Protein AF-0000000087419727 (afdb_homodimer)

pLDDT: mean 86.51, std 25.78, range [13.61, 98.88]

InterPro domains:
  IPR023296 Glycosyl hydrolase, five-bladed beta-propeller domain superfamily [G3DSA:2.115.10.20] (182-384)
  IPR023296 Glycosyl hydrolase, five-bladed beta-propeller domain superfamily [SSF75005] (184-254)
  IPR023296 Glycosyl hydrolase, five-bladed beta-propeller domain superfamily [SSF75005] (308-390)

Foldseek 3Di:
DDDDDDDDDDDDDDDDDDDDDDDDDDDDDDDDDDDDDDDDDDDDDDPDDDPPPPPPPPPPPPPPPPPPDDQAFDFPFWDFPQDCRFFPDWDFWDKDFDAFAWPFFQFFAPFFLWAKFAQEEWDQDPVVQWTWGAIDRHQQGIWIGNPVRHIDGDDAAPDHARAKDAAPPDPDLQARMKGAPAQQGIWGGNHVRYIDGDPAGHDHADPDKHWDADNVQQKIWIWGWDADDFGIFIWIWMDNNSHDIDTPGGQGKDDPVCQVVLVVVLVVQVVDPQADHWPFADVVPWGKIFPYKAWYDGRQKIKIWTWIWTFGHDAPLDGDGWTATFIFIWIDNPSRHIDGGPVRDGRDAADTPPPNHQQRGYKAWYNAFDDDPQKTKTKIKGFNTDDQWHWDDHPPPTDTDGDPPSSTRGMGIIITMAGRLSRMWIFHEQDKIKTKGPKYFAAFQWKWWQKAQQVHWKWKFKAAPVRDTQWTWDIDRHGDGTDITHTPGHGCVVRHRGIIMMMMMIYRMITRIMHGHD/DDDPPPDPPCPDDDDDDPPDDDDDDDPDDDDDDDDDDDDDPPDPDDPPDDPPPPPPPPPPPPPPPPPPDDQAFDFPFWDFPQDCRFFPDWDFWDKDFDAFAWPFFQFFAPFFLWAKFAQAEWDQDPVVQWTWGAIDRHQQGIWIGNPVRHIDGDDAAPDHARAKDAAPPDPDLQARMKGAPAQQGIWGGNHVRYIDGDPAGHDHADPDKFWDADNVQQKIWIWGWDADDQGIFIWIWMDNNSHDIDTPGGQGKDDPVCQVVLVVVLVVQVVDPQADHWPFADPVPWGKIFPYKAWYDGRQKIKIWTWIWTFGHDAPLDGDGWTATFTFIWIDNPSRHIDGGPVRDGRDAADTPPPNHQQRGYKAWYNAFDDDPQKTKTKIKGFNTDDQWHWDDHPPPTDTDGDPPSSTRGMGIIITMAGRLSRMWIFHEQDKIKTKGPKYFAAFQWKWWQKAQQVHWKWKFKAAPVRDTQWTWDIDRHHDGTDITHTPGDGCVVRHRGIIMMMMMIYRMITRIMHGHD

Solvent-accessible surface area (backbone atoms only — not comparable to full-atom values): 55794 Å² total; per-residue (Å²): 145,91,72,95,73,85,93,76,95,75,92,80,90,75,90,84,79,95,81,85,69,96,77,83,69,96,72,83,91,86,82,87,91,82,83,92,84,81,91,90,85,70,102,79,84,71,97,74,71,88,73,76,76,75,74,73,71,69,73,67,68,72,63,76,64,72,74,74,92,71,58,74,67,56,65,71,41,45,45,57,61,83,58,66,73,68,53,65,42,78,41,64,59,44,81,44,61,49,57,48,47,48,60,22,47,46,44,72,44,90,45,46,74,29,50,24,34,39,30,25,31,64,38,77,37,76,90,79,65,29,33,37,35,34,28,37,72,50,91,65,25,29,31,33,20,79,73,80,58,44,34,45,74,45,68,78,44,79,60,90,47,52,28,46,41,76,39,90,77,50,88,50,61,59,44,26,21,42,25,60,50,51,72,72,10,35,32,30,8,54,75,76,35,60,66,45,74,48,97,48,84,44,62,84,36,59,97,42,60,23,38,27,67,29,75,92,74,45,35,38,41,38,30,26,24,42,83,47,95,65,40,41,9,34,22,40,33,37,22,71,74,82,74,60,73,50,75,68,44,74,46,48,67,58,54,70,67,47,42,59,50,40,55,52,52,53,52,52,47,75,70,33,86,53,39,65,71,68,91,34,79,35,81,92,56,52,44,38,22,28,62,45,47,12,42,31,68,53,61,89,30,33,41,32,27,41,11,34,30,38,33,32,7,67,39,67,54,42,101,50,61,21,44,35,28,38,24,28,45,30,37,21,85,75,81,50,59,71,44,78,32,62,87,68,41,69,37,52,64,57,22,39,57,81,24,22,44,30,32,28,21,35,46,41,48,29,7,35,63,40,77,55,88,68,26,31,39,34,38,26,17,11,20,45,59,66,72,39,54,46,49,46,64,53,67,88,79,39,49,78,41,69,34,88,90,49,55,47,68,35,21,14,32,27,36,30,39,29,54,52,64,41,54,28,27,44,33,16,48,90,56,66,14,36,38,29,33,49,63,24,59,35,76,34,56,36,50,34,34,20,32,41,7,62,81,34,28,39,37,42,34,33,22,39,90,87,67,46,79,62,22,33,39,48,71,41,58,44,68,33,80,72,38,71,67,47,58,75,38,59,54,48,71,86,39,55,70,33,58,30,24,44,35,44,38,25,26,36,18,33,42,25,36,38,30,25,34,118,144,80,86,88,75,80,87,80,84,78,86,84,83,83,84,81,82,83,74,79,72,96,72,88,73,88,69,70,69,94,67,84,87,81,82,89,81,82,80,75,79,66,67,92,66,71,90,66,66,85,71,75,76,75,71,74,70,70,72,66,69,71,63,77,65,71,72,73,92,70,57,76,66,56,64,71,40,44,45,58,59,83,57,65,74,66,54,67,42,78,42,65,59,42,81,43,62,48,58,49,47,49,60,22,46,47,43,70,45,92,45,46,74,31,50,23,34,40,30,26,30,64,38,77,36,75,89,78,62,30,33,36,35,35,28,38,73,50,91,64,25,28,31,33,20,78,73,80,59,43,35,45,73,46,68,78,42,80,59,89,46,52,29,46,42,76,38,89,78,51,86,51,61,60,45,26,20,41,25,60,50,52,72,72,11,34,32,30,8,53,76,75,36,59,67,45,74,49,98,49,82,44,61,85,38,59,97,42,61,23,39,28,68,30,74,91,75,45,34,38,40,37,30,24,24,41,82,47,94,65,40,41,10,34,23,38,32,38,23,72,75,82,76,60,70,50,76,69,44,72,45,49,65,58,53,70,68,48,42,57,48,41,56,51,51,53,52,52,47,75,71,32,87,54,40,64,72,68,92,34,79,35,81,92,56,53,45,38,23,27,61,45,46,10,44,30,68,52,61,89,30,34,41,31,27,40,10,34,31,37,33,30,7,66,39,67,54,42,101,50,62,20,41,36,28,37,24,27,42,30,38,20,85,74,81,50,61,70,44,78,30,62,88,67,40,70,37,52,65,56,23,41,56,81,24,21,46,30,33,28,20,36,46,42,47,28,7,38,63,41,78,55,87,69,24,31,40,33,39,24,17,10,20,44,60,68,71,39,55,44,49,45,63,55,68,89,76,39,49,78,41,70,32,89,91,49,57,44,67,35,20,14,31,26,37,30,38,28,52,53,65,41,53,27,25,44,32,17,48,90,57,66,14,36,40,29,32,48,62,24,60,36,77,35,57,37,51,34,34,21,32,42,7,64,82,34,28,38,38,42,35,33,21,38,89,88,66,45,79,64,23,32,40,47,75,42,56,44,66,35,78,72,38,72,66,47,59,76,37,60,54,49,70,86,39,57,70,33,59,29,24,45,35,44,38,26,26,37,18,32,43,27,34,37,32,26,32,120

Radius of gyration: 37.7 Å; Cα contacts (8 Å, |Δi|>4): 2593; chains: 2; bounding box: 114×120×115 Å

Structure (mmCIF, N/CA/C/O backbone):
data_AF-0000000087419727-model_v1
#
loop_
_entity.id
_entity.type
_entity.pdbx_description
1 polymer 'Glycosyl hydrolase family 32 N-terminal domain-containing protein'
#
loop_
_atom_site.group_PDB
_atom_site.id
_atom_site.type_symbol
_atom_site.label_atom_id
_atom_site.label_alt_id
_atom_site.label_comp_id
_atom_site.label_asym_id
_atom_site.label_entity_id
_atom_site.label_seq_id
_atom_site.pdbx_PDB_ins_code
_atom_site.Cartn_x
_atom_site.Cartn_y
_atom_site.Cartn_z
_atom_site.occupancy
_atom_site.B_iso_or_equiv
_atom_site.auth_seq_id
_atom_site.auth_comp_id
_atom_site.auth_asym_id
_atom_site.auth_atom_id
_atom_site.pdbx_PDB_model_num
ATOM 1 N N . MET A 1 1 ? 43.594 -5.246 -28.016 1 16.03 1 MET A N 1
ATOM 2 C CA . MET A 1 1 ? 44.438 -4.945 -26.859 1 16.03 1 MET A CA 1
ATOM 3 C C . MET A 1 1 ? 44.781 -6.215 -26.094 1 16.03 1 MET A C 1
ATOM 5 O O . MET A 1 1 ? 43.875 -6.855 -25.516 1 16.03 1 MET A O 1
ATOM 9 N N . MET A 1 2 ? 45.875 -7.012 -26.312 1 17.72 2 MET A N 1
ATOM 10 C CA . MET A 1 2 ? 46.625 -8.258 -26.25 1 17.72 2 MET A CA 1
ATOM 11 C C . MET A 1 2 ? 47.031 -8.586 -24.828 1 17.72 2 MET A C 1
ATOM 13 O O . MET A 1 2 ? 46.875 -9.727 -24.375 1 17.72 2 MET A O 1
ATOM 17 N N . GLU A 1 3 ? 48.062 -7.883 -24.062 1 15.22 3 GLU A N 1
ATOM 18 C CA . GLU A 1 3 ? 49.438 -8.195 -23.688 1 15.22 3 GLU A CA 1
ATOM 19 C C . GLU A 1 3 ? 49.562 -8.539 -22.219 1 15.22 3 GLU A C 1
ATOM 21 O O . GLU A 1 3 ? 50.594 -9.008 -21.766 1 15.22 3 GLU A O 1
ATOM 26 N N . ARG A 1 4 ? 48.906 -7.961 -21.312 1 15.39 4 ARG A N 1
ATOM 27 C CA . ARG A 1 4 ? 49.625 -7.883 -20.047 1 15.39 4 ARG A CA 1
ATOM 28 C C . ARG A 1 4 ? 49.812 -9.266 -19.422 1 15.39 4 ARG A C 1
ATOM 30 O O . ARG A 1 4 ? 48.812 -9.898 -19.016 1 15.39 4 ARG A O 1
ATOM 37 N N . ILE A 1 5 ? 50.938 -10.141 -19.391 1 15.52 5 ILE A N 1
ATOM 38 C CA . ILE A 1 5 ? 51.656 -11.406 -19.219 1 15.52 5 ILE A CA 1
ATOM 39 C C . ILE A 1 5 ? 51.969 -11.617 -17.75 1 15.52 5 ILE A C 1
ATOM 41 O O . ILE A 1 5 ? 52.375 -12.719 -17.344 1 15.52 5 ILE A O 1
ATOM 45 N N . GLU A 1 6 ? 52 -10.539 -16.875 1 15.46 6 GLU A N 1
ATOM 46 C CA . GLU A 1 6 ? 53.188 -10.68 -16.031 1 15.46 6 GLU A CA 1
ATOM 47 C C . GLU A 1 6 ? 53.125 -11.969 -15.211 1 15.46 6 GLU A C 1
ATOM 49 O O . GLU A 1 6 ? 52.062 -12.539 -15.023 1 15.46 6 GLU A O 1
ATOM 54 N N . THR A 1 7 ? 53.969 -12.039 -13.945 1 16.27 7 THR A N 1
ATOM 55 C CA . THR A 1 7 ? 55.156 -12.641 -13.328 1 16.27 7 THR A CA 1
ATOM 56 C C . THR A 1 7 ? 54.75 -13.711 -12.328 1 16.27 7 THR A C 1
ATOM 58 O O . THR A 1 7 ? 53.719 -13.602 -11.664 1 16.27 7 THR A O 1
ATOM 61 N N . LEU A 1 8 ? 55.719 -14.773 -11.805 1 15.46 8 LEU A N 1
ATOM 62 C CA . LEU A 1 8 ? 56.219 -16.109 -11.516 1 15.46 8 LEU A CA 1
ATOM 63 C C . LEU A 1 8 ? 56.281 -16.359 -10.008 1 15.46 8 LEU A C 1
ATOM 65 O O . LEU A 1 8 ? 56.438 -17.5 -9.57 1 15.46 8 LEU A O 1
ATOM 69 N N . ARG A 1 9 ? 56.562 -15.336 -9.102 1 15.17 9 ARG A N 1
ATOM 70 C CA . ARG A 1 9 ? 57.5 -15.758 -8.086 1 15.17 9 ARG A CA 1
ATOM 71 C C . ARG A 1 9 ? 57 -16.969 -7.32 1 15.17 9 ARG A C 1
ATOM 73 O O . ARG A 1 9 ? 55.844 -16.984 -6.859 1 15.17 9 ARG A O 1
ATOM 80 N N . ILE A 1 10 ? 57.844 -18.125 -6.902 1 15.41 10 ILE A N 1
ATOM 81 C CA . ILE A 1 10 ? 58.219 -19.516 -6.609 1 15.41 10 ILE A CA 1
ATOM 82 C C . ILE A 1 10 ? 58.094 -19.766 -5.105 1 15.41 10 ILE A C 1
ATOM 84 O O . ILE A 1 10 ? 57.656 -20.844 -4.68 1 15.41 10 ILE A O 1
ATOM 88 N N . GLN A 1 11 ? 58.531 -18.828 -4.176 1 15.27 11 GLN A N 1
ATOM 89 C CA . GLN A 1 11 ? 59.5 -19.344 -3.201 1 15.27 11 GLN A CA 1
ATOM 90 C C . GLN A 1 11 ? 58.844 -20.406 -2.318 1 15.27 11 GLN A C 1
ATOM 92 O O . GLN A 1 11 ? 57.688 -20.266 -1.893 1 15.27 11 GLN A O 1
ATOM 97 N N . THR A 1 12 ? 59.562 -21.75 -1.992 1 15.74 12 THR A N 1
ATOM 98 C CA . THR A 1 12 ? 59.719 -23.125 -1.536 1 15.74 12 THR A CA 1
ATOM 99 C C . THR A 1 12 ? 59.75 -23.188 -0.012 1 15.74 12 THR A C 1
ATOM 101 O O . THR A 1 12 ? 59.344 -24.203 0.578 1 15.74 12 THR A O 1
ATOM 104 N N . ASP A 1 13 ? 60.5 -22.234 0.709 1 15.18 13 ASP A N 1
ATOM 105 C CA . ASP A 1 13 ? 61.438 -22.734 1.699 1 15.18 13 ASP A CA 1
ATOM 106 C C . ASP A 1 13 ? 60.75 -23.578 2.752 1 15.18 13 ASP A C 1
ATOM 108 O O . ASP A 1 13 ? 59.531 -23.438 2.984 1 15.18 13 ASP A O 1
ATOM 112 N N . ILE A 1 14 ? 61.594 -24.422 3.725 1 14.8 14 ILE A N 1
ATOM 113 C CA . ILE A 1 14 ? 62.156 -25.594 4.387 1 14.8 14 ILE A CA 1
ATOM 114 C C . ILE A 1 14 ? 61.75 -25.609 5.855 1 14.8 14 ILE A C 1
ATOM 116 O O . ILE A 1 14 ? 61.688 -26.672 6.48 1 14.8 14 ILE A O 1
ATOM 120 N N . ALA A 1 15 ? 61.688 -24.406 6.512 1 14.98 15 ALA A N 1
ATOM 121 C CA . ALA A 1 15 ? 62.344 -24.484 7.809 1 14.98 15 ALA A CA 1
ATOM 122 C C . ALA A 1 15 ? 61.812 -25.641 8.633 1 14.98 15 ALA A C 1
ATOM 124 O O . ALA A 1 15 ? 60.594 -25.859 8.695 1 14.98 15 ALA A O 1
ATOM 125 N N . CYS A 1 16 ? 62.719 -26.5 9.336 1 14.53 16 CYS A N 1
ATOM 126 C CA . CYS A 1 16 ? 63.25 -27.688 9.992 1 14.53 16 CYS A CA 1
ATOM 127 C C . CYS A 1 16 ? 62.5 -27.969 11.305 1 14.53 16 CYS A C 1
ATOM 129 O O . CYS A 1 16 ? 61.344 -27.625 11.445 1 14.53 16 CYS A O 1
ATOM 131 N N . ASN A 1 17 ? 63.344 -28.062 12.477 1 13.81 17 ASN A N 1
ATOM 132 C CA . ASN A 1 17 ? 63.844 -29.125 13.328 1 13.81 17 ASN A CA 1
ATOM 133 C C . ASN A 1 17 ? 63.062 -29.203 14.641 1 13.81 17 ASN A C 1
ATOM 135 O O . ASN A 1 17 ? 62.969 -30.266 15.258 1 13.81 17 ASN A O 1
ATOM 139 N N . ARG A 1 18 ? 63.156 -27.984 15.406 1 14.52 18 ARG A N 1
ATOM 140 C CA . ARG A 1 18 ? 63.625 -28.062 16.781 1 14.52 18 ARG A CA 1
ATOM 141 C C . ARG A 1 18 ? 62.75 -29.016 17.609 1 14.52 18 ARG A C 1
ATOM 143 O O . ARG A 1 18 ? 61.531 -28.984 17.516 1 14.52 18 ARG A O 1
ATOM 150 N N . CYS A 1 19 ? 63.438 -29.906 18.531 1 14.72 19 CYS A N 1
ATOM 151 C CA . CYS A 1 19 ? 63.625 -31.141 19.281 1 14.72 19 CYS A CA 1
ATOM 152 C C . CYS A 1 19 ? 62.719 -31.203 20.484 1 14.72 19 CYS A C 1
ATOM 154 O O . CYS A 1 19 ? 61.969 -32.188 20.656 1 14.72 19 CYS A O 1
ATOM 156 N N . THR A 1 20 ? 63.375 -30.922 21.672 1 14.76 20 THR A N 1
ATOM 157 C CA . THR A 1 20 ? 63.719 -31.844 22.75 1 14.76 20 THR A CA 1
ATOM 158 C C . THR A 1 20 ? 62.562 -31.922 23.781 1 14.76 20 THR A C 1
ATOM 160 O O . THR A 1 20 ? 62 -33 24 1 14.76 20 THR A O 1
ATOM 163 N N . GLN A 1 21 ? 62.875 -31.422 25.078 1 14.26 21 GLN A N 1
ATOM 164 C CA . GLN A 1 21 ? 63.156 -32.219 26.297 1 14.26 21 GLN A CA 1
ATOM 165 C C . GLN A 1 21 ? 61.938 -32.219 27.203 1 14.26 21 GLN A C 1
ATOM 167 O O . GLN A 1 21 ? 61.719 -33.156 27.969 1 14.26 21 GLN A O 1
ATOM 172 N N . LEU A 1 22 ? 61.375 -30.953 27.453 1 15.5 22 LEU A N 1
ATOM 173 C CA . LEU A 1 22 ? 61.344 -30.766 28.891 1 15.5 22 LEU A CA 1
ATOM 174 C C . LEU A 1 22 ? 60.406 -31.781 29.547 1 15.5 22 LEU A C 1
ATOM 176 O O . LEU A 1 22 ? 59.281 -31.969 29.125 1 15.5 22 LEU A O 1
ATOM 180 N N . LEU A 1 23 ? 61 -32.469 30.625 1 15.66 23 LEU A N 1
ATOM 181 C CA . LEU A 1 23 ? 61.062 -33.656 31.469 1 15.66 23 LEU A CA 1
ATOM 182 C C . LEU A 1 23 ? 59.781 -33.781 32.312 1 15.66 23 LEU A C 1
ATOM 184 O O . LEU A 1 23 ? 59.156 -34.844 32.281 1 15.66 23 LEU A O 1
ATOM 188 N N . PRO A 1 24 ? 60.031 -33.469 33.656 1 14.57 24 PRO A N 1
ATOM 189 C CA . PRO A 1 24 ? 59.969 -34.469 34.719 1 14.57 24 PRO A CA 1
ATOM 190 C C . PRO A 1 24 ? 58.562 -34.688 35.25 1 14.57 24 PRO A C 1
ATOM 192 O O . PRO A 1 24 ? 58.094 -35.844 35.312 1 14.57 24 PRO A O 1
ATOM 195 N N . GLU A 1 25 ? 58.219 -33.938 36.375 1 14.5 25 GLU A N 1
ATOM 196 C CA . GLU A 1 25 ? 58.188 -34.531 37.688 1 14.5 25 GLU A CA 1
ATOM 197 C C . GLU A 1 25 ? 56.781 -35.031 38.031 1 14.5 25 GLU A C 1
ATOM 199 O O . GLU A 1 25 ? 56.625 -36.094 38.625 1 14.5 25 GLU A O 1
ATOM 204 N N . MET A 1 26 ? 55.844 -33.969 38.281 1 15.64 26 MET A N 1
ATOM 205 C CA . MET A 1 26 ? 55.344 -34.156 39.656 1 15.64 26 MET A CA 1
ATOM 206 C C . MET A 1 26 ? 54.469 -35.406 39.75 1 15.64 26 MET A C 1
ATOM 208 O O . MET A 1 26 ? 53.469 -35.5 39.031 1 15.64 26 MET A O 1
ATOM 212 N N . GLN A 1 27 ? 54.969 -36.406 40.5 1 13.61 27 GLN A N 1
ATOM 213 C CA . GLN A 1 27 ? 54.812 -37.781 41 1 13.61 27 GLN A CA 1
ATOM 214 C C . GLN A 1 27 ? 53.5 -37.938 41.719 1 13.61 27 GLN A C 1
ATOM 216 O O . GLN A 1 27 ? 52.969 -39.062 41.844 1 13.61 27 GLN A O 1
ATOM 221 N N . LYS A 1 28 ? 53.219 -36.969 42.812 1 15.23 28 LYS A N 1
ATOM 222 C CA . LYS A 1 28 ? 53.094 -37.594 44.125 1 15.23 28 LYS A CA 1
ATOM 223 C C . LYS A 1 28 ? 52 -38.656 44.125 1 15.23 28 LYS A C 1
ATOM 225 O O . LYS A 1 28 ? 51.062 -38.594 43.375 1 15.23 28 LYS A O 1
ATOM 230 N N . MET A 1 29 ? 51.594 -39.219 45.312 1 15.04 29 MET A N 1
ATOM 231 C CA . MET A 1 29 ? 51.562 -40.469 46.062 1 15.04 29 MET A CA 1
ATOM 232 C C . MET A 1 29 ? 50.281 -41.219 45.812 1 15.04 29 MET A C 1
ATOM 234 O O . MET A 1 29 ? 49.281 -40.625 45.406 1 15.04 29 MET A O 1
ATOM 238 N N . LEU A 1 30 ? 50 -42.25 46.781 1 15.34 30 LEU A N 1
ATOM 239 C CA . LEU A 1 30 ? 49.875 -43.688 46.938 1 15.34 30 LEU A CA 1
ATOM 240 C C . LEU A 1 30 ? 48.438 -44.125 47 1 15.34 30 LEU A C 1
ATOM 242 O O . LEU A 1 30 ? 48 -45 46.219 1 15.34 30 LEU A O 1
ATOM 246 N N . GLN A 1 31 ? 47.844 -44.688 48.25 1 14.36 31 GLN A N 1
ATOM 247 C CA . GLN A 1 31 ? 47.688 -46.062 48.688 1 14.36 31 GLN A CA 1
ATOM 248 C C . GLN A 1 31 ? 46.219 -46.469 48.688 1 14.36 31 GLN A C 1
ATOM 250 O O . GLN A 1 31 ? 45.844 -47.469 48.125 1 14.36 31 GLN A O 1
ATOM 255 N N . VAL A 1 32 ? 45.312 -46.562 49.938 1 15.17 32 VAL A N 1
ATOM 256 C CA . VAL A 1 32 ? 45.188 -47.812 50.656 1 15.17 32 VAL A CA 1
ATOM 257 C C . VAL A 1 32 ? 43.906 -48.531 50.25 1 15.17 32 VAL A C 1
ATOM 259 O O . VAL A 1 32 ? 43.031 -47.938 49.594 1 15.17 32 VAL A O 1
ATOM 262 N N . PRO A 1 33 ? 42.906 -48.906 51.344 1 16.22 33 PRO A N 1
ATOM 263 C CA . PRO A 1 33 ? 42.656 -50.25 51.875 1 16.22 33 PRO A CA 1
ATOM 264 C C . PRO A 1 33 ? 41.438 -50.938 51.219 1 16.22 33 PRO A C 1
ATOM 266 O O . PRO A 1 33 ? 40.656 -50.25 50.531 1 16.22 33 PRO A O 1
ATOM 269 N N . SER A 1 34 ? 40.969 -52.125 51.938 1 15.16 34 SER A N 1
ATOM 270 C CA . SER A 1 34 ? 40.594 -53.531 51.844 1 15.16 34 SER A CA 1
ATOM 271 C C . SER A 1 34 ? 39.094 -53.688 51.594 1 15.16 34 SER A C 1
ATOM 273 O O . SER A 1 34 ? 38.656 -54.625 50.938 1 15.16 34 SER A O 1
ATOM 275 N N . VAL A 1 35 ? 38.188 -53.031 52.344 1 16.77 35 VAL A N 1
ATOM 276 C CA . VAL A 1 35 ? 37.406 -54 53.125 1 16.77 35 VAL A CA 1
ATOM 277 C C . VAL A 1 35 ? 36.406 -54.719 52.219 1 16.77 35 VAL A C 1
ATOM 279 O O . VAL A 1 35 ? 36.031 -54.188 51.156 1 16.77 35 VAL A O 1
ATOM 282 N N . ASN A 1 36 ? 35.438 -55.5 52.875 1 15.89 36 ASN A N 1
ATOM 283 C CA . ASN A 1 36 ? 35 -56.906 53 1 15.89 36 ASN A CA 1
ATOM 284 C C . ASN A 1 36 ? 33.969 -57.281 51.969 1 15.89 36 ASN A C 1
ATOM 286 O O . ASN A 1 36 ? 33.281 -56.406 51.406 1 15.89 36 ASN A O 1
ATOM 290 N N . ASN A 1 37 ? 33.469 -58.625 52.062 1 15.47 37 ASN A N 1
ATOM 291 C CA . ASN A 1 37 ? 33.25 -59.938 51.469 1 15.47 37 ASN A CA 1
ATOM 292 C C . ASN A 1 37 ? 31.906 -60 50.781 1 15.47 37 ASN A C 1
ATOM 294 O O . ASN A 1 37 ? 31.797 -60.438 49.625 1 15.47 37 ASN A O 1
ATOM 298 N N . ILE A 1 38 ? 30.781 -60.438 51.594 1 15.57 38 ILE A N 1
ATOM 299 C CA . ILE A 1 38 ? 30.219 -61.781 51.469 1 15.57 38 ILE A CA 1
ATOM 300 C C . ILE A 1 38 ? 29.203 -61.781 50.312 1 15.57 38 ILE A C 1
ATOM 302 O O . ILE A 1 38 ? 29.297 -62.625 49.406 1 15.57 38 ILE A O 1
ATOM 306 N N . SER A 1 39 ? 27.875 -62 50.75 1 16.17 39 SER A N 1
ATOM 307 C CA . SER A 1 39 ? 27.141 -63.219 50.438 1 16.17 39 SER A CA 1
ATOM 308 C C . SER A 1 39 ? 26.516 -63.156 49.031 1 16.17 39 SER A C 1
ATOM 310 O O . SER A 1 39 ? 26.25 -62.062 48.531 1 16.17 39 SER A O 1
ATOM 312 N N . LEU A 1 40 ? 26 -64.438 48.531 1 15.67 40 LEU A N 1
ATOM 313 C CA . LEU A 1 40 ? 25.781 -65.562 47.625 1 15.67 40 LEU A CA 1
ATOM 314 C C . LEU A 1 40 ? 24.609 -65.25 46.688 1 15.67 40 LEU A C 1
ATOM 316 O O . LEU A 1 40 ? 23.719 -64.5 47 1 15.67 40 LEU A O 1
ATOM 320 N N . ARG A 1 41 ? 24.125 -66.375 45.875 1 15.29 41 ARG A N 1
ATOM 321 C CA . ARG A 1 41 ? 24.047 -67 44.531 1 15.29 41 ARG A CA 1
ATOM 322 C C . ARG A 1 41 ? 22.672 -66.812 43.938 1 15.29 41 ARG A C 1
ATOM 324 O O . ARG A 1 41 ? 22.531 -66.562 42.719 1 15.29 41 ARG A O 1
ATOM 331 N N . LEU A 1 42 ? 21.516 -67.312 44.531 1 16.12 42 LEU A N 1
ATOM 332 C CA . LEU A 1 42 ? 20.875 -68.438 43.812 1 16.12 42 LEU A CA 1
ATOM 333 C C . LEU A 1 42 ? 19.953 -67.875 42.719 1 16.12 42 LEU A C 1
ATOM 335 O O . LEU A 1 42 ? 19.812 -68.5 41.656 1 16.12 42 LEU A O 1
ATOM 339 N N . ILE A 1 43 ? 18.922 -67.062 43.094 1 19.66 43 ILE A N 1
ATOM 340 C CA . ILE A 1 43 ? 17.609 -67.375 42.5 1 19.66 43 ILE A CA 1
ATOM 341 C C . ILE A 1 43 ? 17.625 -67.062 41 1 19.66 43 ILE A C 1
ATOM 343 O O . ILE A 1 43 ? 17.797 -65.938 40.594 1 19.66 43 ILE A O 1
ATOM 347 N N . LEU A 1 44 ? 17.969 -68.125 40 1 17.56 44 LEU A N 1
ATOM 348 C CA . LEU A 1 44 ? 18.375 -68.625 38.656 1 17.56 44 LEU A CA 1
ATOM 349 C C . LEU A 1 44 ? 17.359 -68.188 37.594 1 17.56 44 LEU A C 1
ATOM 351 O O . LEU A 1 44 ? 17.734 -67.625 36.562 1 17.56 44 LEU A O 1
ATOM 355 N N . ALA A 1 45 ? 16.375 -69.312 37.062 1 17.11 45 ALA A N 1
ATOM 356 C CA . ALA A 1 45 ? 16.266 -69.938 35.781 1 17.11 45 ALA A CA 1
ATOM 357 C C . ALA A 1 45 ? 15.32 -69.188 34.844 1 17.11 45 ALA A C 1
ATOM 359 O O . ALA A 1 45 ? 15.641 -69 33.688 1 17.11 45 ALA A O 1
ATOM 360 N N . SER A 1 46 ? 13.961 -69.25 35 1 18.69 46 SER A N 1
ATOM 361 C CA . SER A 1 46 ? 13.133 -69.875 33.969 1 18.69 46 SER A CA 1
ATOM 362 C C . SER A 1 46 ? 12.805 -68.938 32.844 1 18.69 46 SER A C 1
ATOM 364 O O . SER A 1 46 ? 12.578 -69.312 31.703 1 18.69 46 SER A O 1
ATOM 366 N N . LEU A 1 47 ? 12.242 -67.75 33.188 1 21.12 47 LEU A N 1
ATOM 367 C CA . LEU A 1 47 ? 11.125 -67.312 32.344 1 21.12 47 LEU A CA 1
ATOM 368 C C . LEU A 1 47 ? 11.625 -66.875 30.969 1 21.12 47 LEU A C 1
ATOM 370 O O . LEU A 1 47 ? 12.234 -65.812 30.859 1 21.12 47 LEU A O 1
ATOM 374 N N . PHE A 1 48 ? 12.164 -67.812 30.062 1 19.25 48 PHE A N 1
ATOM 375 C CA . PHE A 1 48 ? 12.836 -67.812 28.766 1 19.25 48 PHE A CA 1
ATOM 376 C C . PHE A 1 48 ? 11.953 -67.125 27.719 1 19.25 48 PHE A C 1
ATOM 378 O O . PHE A 1 48 ? 12.43 -66.312 26.922 1 19.25 48 PHE A O 1
ATOM 385 N N . ALA A 1 49 ? 10.789 -67.812 27.188 1 20.44 49 ALA A N 1
ATOM 386 C CA . ALA A 1 49 ? 10.641 -68.188 25.797 1 20.44 49 ALA A CA 1
ATOM 387 C C . ALA A 1 49 ? 10.07 -67.062 24.953 1 20.44 49 ALA A C 1
ATOM 389 O O . ALA A 1 49 ? 10.164 -67.062 23.719 1 20.44 49 ALA A O 1
ATOM 390 N N . LEU A 1 50 ? 9.039 -66.375 25.344 1 24.89 50 LEU A N 1
ATOM 391 C CA . LEU A 1 50 ? 8.016 -66.062 24.344 1 24.89 50 LEU A CA 1
ATOM 392 C C . LEU A 1 50 ? 8.531 -65.125 23.297 1 24.89 50 LEU A C 1
ATOM 394 O O . LEU A 1 50 ? 8.82 -63.969 23.594 1 24.89 50 LEU A O 1
ATOM 398 N N . VAL A 1 51 ? 9.312 -65.625 22.25 1 22.95 51 VAL A N 1
ATOM 399 C CA . VAL A 1 51 ? 9.961 -65.062 21.078 1 22.95 51 VAL A CA 1
ATOM 400 C C . VAL A 1 51 ? 8.93 -64.312 20.219 1 22.95 51 VAL A C 1
ATOM 402 O O . VAL A 1 51 ? 8.023 -64.938 19.672 1 22.95 51 VAL A O 1
ATOM 405 N N . GLY A 1 52 ? 8.383 -63.156 20.641 1 21.52 52 GLY A N 1
ATOM 406 C CA . GLY A 1 52 ? 7.406 -62.375 19.891 1 21.52 52 GLY A CA 1
ATOM 407 C C . GLY A 1 52 ? 7.73 -62.25 18.422 1 21.52 52 GLY A C 1
ATOM 408 O O . GLY A 1 52 ? 8.859 -61.938 18.047 1 21.52 52 GLY A O 1
ATOM 409 N N . GLN A 1 53 ? 7.031 -63.156 17.531 1 25.11 53 GLN A N 1
ATOM 410 C CA . GLN A 1 53 ? 7.098 -63.125 16.078 1 25.11 53 GLN A CA 1
ATOM 411 C C . GLN A 1 53 ? 6.898 -61.719 15.523 1 25.11 53 GLN A C 1
ATOM 413 O O . GLN A 1 53 ? 5.898 -61.062 15.828 1 25.11 53 GLN A O 1
ATOM 418 N N . ILE A 1 54 ? 7.938 -61 15.336 1 26.47 54 ILE A N 1
ATOM 419 C CA . ILE A 1 54 ? 7.934 -59.75 14.602 1 26.47 54 ILE A CA 1
ATOM 420 C C . ILE A 1 54 ? 7.305 -59.938 13.227 1 26.47 54 ILE A C 1
ATOM 422 O O . ILE A 1 54 ? 7.844 -60.688 12.391 1 26.47 54 ILE A O 1
ATOM 426 N N . LEU A 1 55 ? 5.969 -60.094 13.25 1 28.64 55 LEU A N 1
ATOM 427 C CA . LEU A 1 55 ? 5.355 -60.094 11.93 1 28.64 55 LEU A CA 1
ATOM 428 C C . LEU A 1 55 ? 5.844 -58.875 11.125 1 28.64 55 LEU A C 1
ATOM 430 O O . LEU A 1 55 ? 5.68 -57.75 11.547 1 28.64 55 LEU A O 1
ATOM 434 N N . PHE A 1 56 ? 6.875 -59.156 10.336 1 29.83 56 PHE A N 1
ATOM 435 C CA . PHE A 1 56 ? 7.262 -58.25 9.266 1 29.83 56 PHE A CA 1
ATOM 436 C C . PHE A 1 56 ? 6.055 -57.875 8.406 1 29.83 56 PHE A C 1
ATOM 438 O O . PHE A 1 56 ? 5.508 -58.719 7.695 1 29.83 56 PHE A O 1
ATOM 445 N N . VAL A 1 57 ? 5.211 -57.031 8.977 1 32.12 57 VAL A N 1
ATOM 446 C CA . VAL A 1 57 ? 4.285 -56.438 8.008 1 32.12 57 VAL A CA 1
ATOM 447 C C . VAL A 1 57 ? 5.07 -55.844 6.84 1 32.12 57 VAL A C 1
ATOM 449 O O . VAL A 1 57 ? 5.836 -54.906 7.02 1 32.12 57 VAL A O 1
ATOM 452 N N . THR A 1 58 ? 5.426 -56.719 5.93 1 28.84 58 THR A N 1
ATOM 453 C CA . THR A 1 58 ? 5.855 -56.125 4.664 1 28.84 58 THR A CA 1
ATOM 454 C C . THR A 1 58 ? 4.859 -55.062 4.199 1 28.84 58 THR A C 1
ATOM 456 O O . THR A 1 58 ? 3.689 -55.375 3.959 1 28.84 58 THR A O 1
ATOM 459 N N . ILE A 1 59 ? 5.004 -53.875 4.801 1 33.31 59 ILE A N 1
ATOM 460 C CA . ILE A 1 59 ? 4.332 -52.844 4.047 1 33.31 59 ILE A CA 1
ATOM 461 C C . ILE A 1 59 ? 4.656 -52.969 2.561 1 33.31 59 ILE A C 1
ATOM 463 O O . ILE A 1 59 ? 5.801 -52.781 2.148 1 33.31 59 ILE A O 1
ATOM 467 N N . GLU A 1 60 ? 3.963 -53.938 2.023 1 30.42 60 GLU A N 1
ATOM 468 C CA . GLU A 1 60 ? 4.031 -53.875 0.567 1 30.42 60 GLU A CA 1
ATOM 469 C C . GLU A 1 60 ? 3.865 -52.438 0.072 1 30.42 60 GLU A C 1
ATOM 471 O O . GLU A 1 60 ? 2.865 -51.781 0.374 1 30.42 60 GLU A O 1
ATOM 476 N N . ALA A 1 61 ? 5 -51.812 -0.126 1 36 61 ALA A N 1
ATOM 477 C CA . ALA A 1 61 ? 4.918 -50.656 -0.995 1 36 61 ALA A CA 1
ATOM 478 C C . ALA A 1 61 ? 3.943 -50.875 -2.145 1 36 61 ALA A C 1
ATOM 480 O O . ALA A 1 61 ? 4.137 -51.781 -2.955 1 36 61 ALA A O 1
ATOM 481 N N . HIS A 1 62 ? 2.721 -50.656 -1.885 1 34.28 62 HIS A N 1
ATOM 482 C CA . HIS A 1 62 ? 1.909 -50.562 -3.096 1 34.28 62 HIS A CA 1
ATOM 483 C C . HIS A 1 62 ? 2.695 -49.969 -4.25 1 34.28 62 HIS A C 1
ATOM 485 O O . HIS A 1 62 ? 3.186 -48.844 -4.141 1 34.28 62 HIS A O 1
ATOM 491 N N . ALA A 1 63 ? 3.412 -50.781 -4.957 1 33.59 63 ALA A N 1
ATOM 492 C CA . ALA A 1 63 ? 3.857 -50.281 -6.262 1 33.59 63 ALA A CA 1
ATOM 493 C C . ALA A 1 63 ? 2.875 -49.25 -6.828 1 33.59 63 ALA A C 1
ATOM 495 O O . ALA A 1 63 ? 1.661 -49.469 -6.805 1 33.59 63 ALA A O 1
ATOM 496 N N . ALA A 1 64 ? 3.393 -48.156 -6.961 1 40.84 64 ALA A N 1
ATOM 497 C CA . ALA A 1 64 ? 2.68 -47.188 -7.797 1 40.84 64 ALA A CA 1
ATOM 498 C C . ALA A 1 64 ? 2.004 -47.875 -8.977 1 40.84 64 ALA A C 1
ATOM 500 O O . ALA A 1 64 ? 2.678 -48.469 -9.828 1 40.84 64 ALA A O 1
ATOM 501 N N . GLU A 1 65 ? 0.849 -48.594 -8.656 1 34.69 65 GLU A N 1
ATOM 502 C CA . GLU A 1 65 ? 0.134 -49.031 -9.859 1 34.69 65 GLU A CA 1
ATOM 503 C C . GLU A 1 65 ? 0.48 -48.156 -11.047 1 34.69 65 GLU A C 1
ATOM 505 O O . GLU A 1 65 ? 0.752 -46.969 -10.883 1 34.69 65 GLU A O 1
ATOM 510 N N . ASN A 1 66 ? 0.984 -48.688 -12.086 1 38.19 66 ASN A N 1
ATOM 511 C CA . ASN A 1 66 ? 1.151 -47.906 -13.312 1 38.19 66 ASN A CA 1
ATOM 512 C C . ASN A 1 66 ? 0.032 -46.875 -13.484 1 38.19 66 ASN A C 1
ATOM 514 O O . ASN A 1 66 ? -1.148 -47.219 -13.414 1 38.19 66 ASN A O 1
ATOM 518 N N . PRO A 1 67 ? 0.266 -45.625 -13.164 1 46.03 67 PRO A N 1
ATOM 519 C CA . PRO A 1 67 ? -0.867 -44.75 -13.43 1 46.03 67 PRO A CA 1
ATOM 520 C C . PRO A 1 67 ? -1.693 -45.188 -14.641 1 46.03 67 PRO A C 1
ATOM 522 O O . PRO A 1 67 ? -1.15 -45.75 -15.594 1 46.03 67 PRO A O 1
ATOM 525 N N . PRO A 1 68 ? -2.988 -45.656 -14.469 1 48.06 68 PRO A N 1
ATOM 526 C CA . PRO A 1 68 ? -3.807 -45.969 -15.633 1 48.06 68 PRO A CA 1
ATOM 527 C C . PRO A 1 68 ? -3.465 -45.125 -16.859 1 48.06 68 PRO A C 1
ATOM 529 O O . PRO A 1 68 ? -3.074 -43.969 -16.703 1 48.06 68 PRO A O 1
ATOM 532 N N . SER A 1 69 ? -3.135 -45.75 -17.969 1 62.66 69 SER A N 1
ATOM 533 C CA . SER A 1 69 ? -2.908 -45.188 -19.312 1 62.66 69 SER A CA 1
ATOM 534 C C . SER A 1 69 ? -4.102 -44.375 -19.781 1 62.66 69 SER A C 1
ATOM 536 O O . SER A 1 69 ? -5.238 -44.844 -19.75 1 62.66 69 SER A O 1
ATOM 538 N N . GLY A 1 70 ? -4.148 -42.938 -19.625 1 84.31 70 GLY A N 1
ATOM 539 C CA . GLY A 1 70 ? -5.113 -42.031 -20.203 1 84.31 70 GLY A CA 1
ATOM 540 C C . GLY A 1 70 ? -5.418 -40.844 -19.312 1 84.31 70 GLY A C 1
ATOM 541 O O . GLY A 1 70 ? -4.816 -40.688 -18.25 1 84.31 70 GLY A O 1
ATOM 542 N N . PHE A 1 71 ? -6.305 -40.094 -19.672 1 93.94 71 PHE A N 1
ATOM 543 C CA . PHE A 1 71 ? -6.754 -38.906 -18.969 1 93.94 71 PHE A CA 1
ATOM 544 C C . PHE A 1 71 ? -7.602 -39.281 -17.75 1 93.94 71 PHE A C 1
ATOM 546 O O . PHE A 1 71 ? -8.453 -40.156 -17.844 1 93.94 71 PHE A O 1
ATOM 553 N N . GLN A 1 72 ? -7.23 -38.812 -16.547 1 94.56 72 GLN A N 1
ATOM 554 C CA . GLN A 1 72 ? -7.973 -39.031 -15.305 1 94.56 72 GLN A CA 1
ATOM 555 C C . GLN A 1 72 ? -8.344 -37.688 -14.641 1 94.56 72 GLN A C 1
ATOM 557 O O . GLN A 1 72 ? -7.648 -36.688 -14.805 1 94.56 72 GLN A O 1
ATOM 562 N N . VAL A 1 73 ? -9.453 -37.75 -13.938 1 96.06 73 VAL A N 1
ATOM 563 C CA . VAL A 1 73 ? -9.867 -36.625 -13.086 1 96.06 73 VAL A CA 1
ATOM 564 C C . VAL A 1 73 ? -9.969 -37.094 -11.633 1 96.06 73 VAL A C 1
ATOM 566 O O . VAL A 1 73 ? -11.047 -37.5 -11.18 1 96.06 73 VAL A O 1
ATOM 569 N N . PRO A 1 74 ? -8.828 -37.031 -10.961 1 94.94 74 PRO A N 1
ATOM 570 C CA . PRO A 1 74 ? -8.859 -37.469 -9.57 1 94.94 74 PRO A CA 1
ATOM 571 C C . PRO A 1 74 ? -9.805 -36.625 -8.711 1 94.94 74 PRO A C 1
ATOM 573 O O . PRO A 1 74 ? -9.883 -35.406 -8.875 1 94.94 74 PRO A O 1
ATOM 576 N N . VAL A 1 75 ? -10.555 -37.312 -7.797 1 95.81 75 VAL A N 1
ATOM 577 C CA . VAL A 1 75 ? -11.461 -36.625 -6.883 1 95.81 75 VAL A CA 1
ATOM 578 C C . VAL A 1 75 ? -10.68 -35.625 -6.035 1 95.81 75 VAL A C 1
ATOM 580 O O . VAL A 1 75 ? -9.625 -35.938 -5.484 1 95.81 75 VAL A O 1
ATOM 583 N N . GLY A 1 76 ? -11.133 -34.406 -6.02 1 96 76 GLY A N 1
ATOM 584 C CA . GLY A 1 76 ? -10.531 -33.375 -5.195 1 96 76 GLY A CA 1
ATOM 585 C C . GLY A 1 76 ? -9.547 -32.531 -5.949 1 96 76 GLY A C 1
ATOM 586 O O . GLY A 1 76 ? -9.18 -31.438 -5.484 1 96 76 GLY A O 1
ATOM 587 N N . GLN A 1 77 ? -9.109 -32.969 -7.07 1 96.44 77 GLN A N 1
ATOM 588 C CA . GLN A 1 77 ? -8.141 -32.219 -7.844 1 96.44 77 GLN A CA 1
ATOM 589 C C . GLN A 1 77 ? -8.828 -31.344 -8.891 1 96.44 77 GLN A C 1
ATOM 591 O O . GLN A 1 77 ? -9.578 -31.844 -9.727 1 96.44 77 GLN A O 1
ATOM 596 N N . ARG A 1 78 ? -8.531 -30.094 -8.852 1 97.69 78 ARG A N 1
ATOM 597 C CA . ARG A 1 78 ? -9.102 -29.156 -9.82 1 97.69 78 ARG A CA 1
ATOM 598 C C . ARG A 1 78 ? -8.375 -29.234 -11.156 1 97.69 78 ARG A C 1
ATOM 600 O O . ARG A 1 78 ? -7.145 -29.281 -11.195 1 97.69 78 ARG A O 1
ATOM 607 N N . GLN A 1 79 ? -9.148 -29.359 -12.195 1 98.06 79 GLN A N 1
ATOM 608 C CA . GLN A 1 79 ? -8.609 -29.359 -13.555 1 98.06 79 GLN A CA 1
ATOM 609 C C . GLN A 1 79 ? -8.562 -27.953 -14.125 1 98.06 79 GLN A C 1
ATOM 611 O O . GLN A 1 79 ? -9.594 -27.297 -14.258 1 98.06 79 GLN A O 1
ATOM 616 N N . LEU A 1 80 ? -7.332 -27.578 -14.516 1 98.38 80 LEU A N 1
ATOM 617 C CA . LEU A 1 80 ? -7.105 -26.219 -15.023 1 98.38 80 LEU A CA 1
ATOM 618 C C . LEU A 1 80 ? -6.965 -26.219 -16.547 1 98.38 80 LEU A C 1
ATOM 620 O O . LEU A 1 80 ? -6.891 -27.297 -17.156 1 98.38 80 LEU A O 1
ATOM 624 N N . PHE A 1 81 ? -6.934 -25.016 -17.094 1 97.94 81 PHE A N 1
ATOM 625 C CA . PHE A 1 81 ? -6.887 -24.891 -18.547 1 97.94 81 PHE A CA 1
ATOM 626 C C . PHE A 1 81 ? -5.613 -24.188 -19 1 97.94 81 PHE A C 1
ATOM 628 O O . PHE A 1 81 ? -5.637 -23.391 -19.953 1 97.94 81 PHE A O 1
ATOM 635 N N . LEU A 1 82 ? -4.543 -24.438 -18.281 1 98 82 LEU A N 1
ATOM 636 C CA . LEU A 1 82 ? -3.273 -23.797 -18.609 1 98 82 LEU A CA 1
ATOM 637 C C . LEU A 1 82 ? -2.643 -24.422 -19.844 1 98 82 LEU A C 1
ATOM 639 O O . LEU A 1 82 ? -1.858 -23.781 -20.547 1 98 82 LEU A O 1
ATOM 643 N N . ASP A 1 83 ? -2.904 -25.656 -20.094 1 95.69 83 ASP A N 1
ATOM 644 C CA . ASP A 1 83 ? -2.498 -26.375 -21.297 1 95.69 83 ASP A CA 1
ATOM 645 C C . ASP A 1 83 ? -3.654 -27.203 -21.859 1 95.69 83 ASP A C 1
ATOM 647 O O . ASP A 1 83 ? -4.812 -26.984 -21.5 1 95.69 83 ASP A O 1
ATOM 651 N N . ASP A 1 84 ? -3.293 -28.078 -22.797 1 95.12 84 ASP A N 1
ATOM 652 C CA . ASP A 1 84 ? -4.359 -28.781 -23.5 1 95.12 84 ASP A CA 1
ATOM 653 C C . ASP A 1 84 ? -4.609 -30.156 -22.859 1 95.12 84 ASP A C 1
ATOM 655 O O . ASP A 1 84 ? -5.406 -30.953 -23.375 1 95.12 84 ASP A O 1
ATOM 659 N N . HIS A 1 85 ? -3.854 -30.344 -21.75 1 93.75 85 HIS A N 1
ATOM 660 C CA . HIS A 1 85 ? -4.109 -31.594 -21.047 1 93.75 85 HIS A CA 1
ATOM 661 C C . HIS A 1 85 ? -5.562 -31.688 -20.609 1 93.75 85 HIS A C 1
ATOM 663 O O . HIS A 1 85 ? -6.066 -30.781 -19.938 1 93.75 85 HIS A O 1
ATOM 669 N N . GLY A 1 86 ? -6.324 -32.656 -21.031 1 95.06 86 GLY A N 1
ATOM 670 C CA . GLY A 1 86 ? -7.711 -32.875 -20.641 1 95.06 86 GLY A CA 1
ATOM 671 C C . GLY A 1 86 ? -8.695 -32.25 -21.625 1 95.06 86 GLY A C 1
ATOM 672 O O . GLY A 1 86 ? -9.883 -32.125 -21.328 1 95.06 86 GLY A O 1
ATOM 673 N N . ILE A 1 87 ? -8.172 -31.812 -22.719 1 97.38 87 ILE A N 1
ATOM 674 C CA . ILE A 1 87 ? -9.039 -31.266 -23.75 1 97.38 87 ILE A CA 1
ATOM 675 C C . ILE A 1 87 ? -8.961 -32.125 -25.016 1 97.38 87 ILE A C 1
ATOM 677 O O . ILE A 1 87 ? -7.93 -32.156 -25.672 1 97.38 87 ILE A O 1
ATOM 681 N N . ALA A 1 88 ? -10.016 -32.75 -25.328 1 97.44 88 ALA A N 1
ATOM 682 C CA . ALA A 1 88 ? -10.086 -33.562 -26.531 1 97.44 88 ALA A CA 1
ATOM 683 C C . ALA A 1 88 ? -10.562 -32.75 -27.719 1 97.44 88 ALA A C 1
ATOM 685 O O . ALA A 1 88 ? -10.102 -32.938 -28.844 1 97.44 88 ALA A O 1
ATOM 686 N N . GLN A 1 89 ? -11.57 -31.891 -27.453 1 97.06 89 GLN A N 1
ATOM 687 C CA . GLN A 1 89 ? -12.109 -30.984 -28.469 1 97.06 89 GLN A CA 1
ATOM 688 C C . GLN A 1 89 ? -12.32 -29.594 -27.891 1 97.06 89 GLN A C 1
ATOM 690 O O . GLN A 1 89 ? -12.688 -29.438 -26.719 1 97.06 89 GLN A O 1
ATOM 695 N N . GLN A 1 90 ? -12.008 -28.656 -28.734 1 97.31 90 GLN A N 1
ATOM 696 C CA . GLN A 1 90 ? -12.25 -27.266 -28.375 1 97.31 90 GLN A CA 1
ATOM 697 C C . GLN A 1 90 ? -12.719 -26.453 -29.578 1 97.31 90 GLN A C 1
ATOM 699 O O . GLN A 1 90 ? -12.156 -26.578 -30.672 1 97.31 90 GLN A O 1
ATOM 704 N N . ASN A 1 91 ? -13.789 -25.719 -29.328 1 97.31 91 ASN A N 1
ATOM 705 C CA . ASN A 1 91 ? -14.297 -24.859 -30.391 1 97.31 91 ASN A CA 1
ATOM 706 C C . ASN A 1 91 ? -14.703 -23.484 -29.844 1 97.31 91 ASN A C 1
ATOM 708 O O . ASN A 1 91 ? -15.391 -23.391 -28.812 1 97.31 91 ASN A O 1
ATOM 712 N N . ASN A 1 92 ? -14.281 -22.438 -30.453 1 97.62 92 ASN A N 1
ATOM 713 C CA . ASN A 1 92 ? -14.742 -21.062 -30.266 1 97.62 92 ASN A CA 1
ATOM 714 C C . ASN A 1 92 ? -14.5 -20.578 -28.844 1 97.62 92 ASN A C 1
ATOM 716 O O . ASN A 1 92 ? -15.383 -19.969 -28.234 1 97.62 92 ASN A O 1
ATOM 720 N N . LEU A 1 93 ? -13.477 -20.969 -28.203 1 98.19 93 LEU A N 1
ATOM 721 C CA . LEU A 1 93 ? -13.047 -20.484 -26.906 1 98.19 93 LEU A CA 1
ATOM 722 C C . LEU A 1 93 ? -11.648 -19.875 -26.984 1 98.19 93 LEU A C 1
ATOM 724 O O . LEU A 1 93 ? -10.828 -20.312 -27.797 1 98.19 93 LEU A O 1
ATOM 728 N N . ARG A 1 94 ? -11.43 -18.922 -26.203 1 97.25 94 ARG A N 1
ATOM 729 C CA . ARG A 1 94 ? -10.109 -18.312 -26.109 1 97.25 94 ARG A CA 1
ATOM 730 C C . ARG A 1 94 ? -9.562 -18.391 -24.688 1 97.25 94 ARG A C 1
ATOM 732 O O . ARG A 1 94 ? -10.312 -18.219 -23.734 1 97.25 94 ARG A O 1
ATOM 739 N N . ARG A 1 95 ? -8.266 -18.641 -24.578 1 97.62 95 ARG A N 1
ATOM 740 C CA . ARG A 1 95 ? -7.609 -18.578 -23.281 1 97.62 95 ARG A CA 1
ATOM 741 C C . ARG A 1 95 ? -7.293 -17.125 -22.906 1 97.62 95 ARG A C 1
ATOM 743 O O . ARG A 1 95 ? -6.715 -16.391 -23.703 1 97.62 95 ARG A O 1
ATOM 750 N N . GLN A 1 96 ? -7.734 -16.828 -21.688 1 98.19 96 GLN A N 1
ATOM 751 C CA . GLN A 1 96 ? -7.449 -15.5 -21.141 1 98.19 96 GLN A CA 1
ATOM 752 C C . GLN A 1 96 ? -6.676 -15.594 -19.828 1 98.19 96 GLN A C 1
ATOM 754 O O . GLN A 1 96 ? -7.16 -16.188 -18.859 1 98.19 96 GLN A O 1
ATOM 759 N N . MET A 1 97 ? -5.426 -15.102 -19.875 1 98.5 97 MET A N 1
ATOM 760 C CA . MET A 1 97 ? -4.68 -15 -18.625 1 98.5 97 MET A CA 1
ATOM 761 C C . MET A 1 97 ? -5.141 -13.805 -17.812 1 98.5 97 MET A C 1
ATOM 763 O O . MET A 1 97 ? -5.379 -12.727 -18.359 1 98.5 97 MET A O 1
ATOM 767 N N . HIS A 1 98 ? -5.219 -13.992 -16.516 1 98.31 98 HIS A N 1
ATOM 768 C CA . HIS A 1 98 ? -5.633 -12.914 -15.625 1 98.31 98 HIS A CA 1
ATOM 769 C C . HIS A 1 98 ? -4.484 -12.477 -14.727 1 98.31 98 HIS A C 1
ATOM 771 O O . HIS A 1 98 ? -3.727 -13.312 -14.227 1 98.31 98 HIS A O 1
ATOM 777 N N . GLN A 1 99 ? -4.359 -11.188 -14.547 1 97.94 99 GLN A N 1
ATOM 778 C CA . GLN A 1 99 ? -3.414 -10.648 -13.578 1 97.94 99 GLN A CA 1
ATOM 779 C C . GLN A 1 99 ? -4.043 -10.562 -12.188 1 97.94 99 GLN A C 1
ATOM 781 O O . GLN A 1 99 ? -5.219 -10.219 -12.055 1 97.94 99 GLN A O 1
ATOM 786 N N . PRO A 1 100 ? -3.242 -10.922 -11.172 1 97.94 100 PRO A N 1
ATOM 787 C CA . PRO A 1 100 ? -3.777 -10.727 -9.82 1 97.94 100 PRO A CA 1
ATOM 788 C C . PRO A 1 100 ? -3.979 -9.25 -9.477 1 97.94 100 PRO A C 1
ATOM 790 O O . PRO A 1 100 ? -3.275 -8.391 -10.008 1 97.94 100 PRO A O 1
ATOM 793 N N . GLU A 1 101 ? -4.926 -9.031 -8.641 1 96.19 101 GLU A N 1
ATOM 794 C CA . GLU A 1 101 ? -5.168 -7.684 -8.141 1 96.19 101 GLU A CA 1
ATOM 795 C C . GLU A 1 101 ? -4.16 -7.309 -7.055 1 96.19 101 GLU A C 1
ATOM 797 O O . GLU A 1 101 ? -4.008 -8.031 -6.066 1 96.19 101 GLU A O 1
ATOM 802 N N . LYS A 1 102 ? -3.555 -6.18 -7.215 1 96.69 102 LYS A N 1
ATOM 803 C CA . LYS A 1 102 ? -2.592 -5.727 -6.219 1 96.69 102 LYS A CA 1
ATOM 804 C C . LYS A 1 102 ? -3.297 -5.18 -4.98 1 96.69 102 LYS A C 1
ATOM 806 O O . LYS A 1 102 ? -4.309 -4.484 -5.094 1 96.69 102 LYS A O 1
ATOM 811 N N . ARG A 1 103 ? -2.688 -5.523 -3.814 1 95.62 103 ARG A N 1
ATOM 812 C CA . ARG A 1 103 ? -3.211 -5.035 -2.543 1 95.62 103 ARG A CA 1
ATOM 813 C C . ARG A 1 103 ? -2.219 -4.094 -1.868 1 95.62 103 ARG A C 1
ATOM 815 O O . ARG A 1 103 ? -2.477 -3.592 -0.771 1 95.62 103 ARG A O 1
ATOM 822 N N . GLY A 1 104 ? -1.113 -3.861 -2.58 1 96.38 104 GLY A N 1
ATOM 823 C CA . GLY A 1 104 ? -0.104 -2.973 -2.025 1 96.38 104 GLY A CA 1
ATOM 824 C C . GLY A 1 104 ? 0.881 -3.682 -1.116 1 96.38 104 GLY A C 1
ATOM 825 O O . GLY A 1 104 ? 1.022 -4.906 -1.18 1 96.38 104 GLY A O 1
ATOM 826 N N . THR A 1 105 ? 1.629 -2.867 -0.321 1 97.69 105 THR A N 1
ATOM 827 C CA . THR A 1 105 ? 2.674 -3.383 0.558 1 97.69 105 THR A CA 1
ATOM 828 C C . THR A 1 105 ? 2.092 -3.795 1.906 1 97.69 105 THR A C 1
ATOM 830 O O . THR A 1 105 ? 1.387 -3.016 2.549 1 97.69 105 THR A O 1
ATOM 833 N N . VAL A 1 106 ? 2.457 -4.965 2.41 1 97.44 106 VAL A N 1
ATOM 834 C CA . VAL A 1 106 ? 1.844 -5.457 3.639 1 97.44 106 VAL A CA 1
ATOM 835 C C . VAL A 1 106 ? 2.896 -5.543 4.742 1 97.44 106 VAL A C 1
ATOM 837 O O . VAL A 1 106 ? 2.559 -5.617 5.926 1 97.44 106 VAL A O 1
ATOM 840 N N . ILE A 1 107 ? 4.145 -5.641 4.422 1 97.69 107 ILE A N 1
ATOM 841 C CA . ILE A 1 107 ? 5.234 -5.551 5.391 1 97.69 107 ILE A CA 1
ATOM 842 C C . ILE A 1 107 ? 6.219 -4.469 4.957 1 97.69 107 ILE A C 1
ATOM 844 O O . ILE A 1 107 ? 6.691 -4.469 3.816 1 97.69 107 ILE A O 1
ATOM 848 N N . ARG A 1 108 ? 6.527 -3.605 5.867 1 96.62 108 ARG A N 1
ATOM 849 C CA . ARG A 1 108 ? 7.465 -2.516 5.617 1 96.62 108 ARG A CA 1
ATOM 850 C C . ARG A 1 108 ? 8.648 -2.578 6.574 1 96.62 108 ARG A C 1
ATOM 852 O O . ARG A 1 108 ? 8.523 -3.078 7.695 1 96.62 108 ARG A O 1
ATOM 859 N N . SER A 1 109 ? 9.75 -2.018 6.117 1 96.31 109 SER A N 1
ATOM 860 C CA . SER A 1 109 ? 10.961 -2.027 6.93 1 96.31 109 SER A CA 1
ATOM 861 C C . SER A 1 109 ? 10.836 -1.07 8.109 1 96.31 109 SER A C 1
ATOM 863 O O . SER A 1 109 ? 10.547 0.114 7.93 1 96.31 109 SER A O 1
ATOM 865 N N . PRO A 1 110 ? 11.078 -1.586 9.305 1 93 110 PRO A N 1
ATOM 866 C CA . PRO A 1 110 ? 11.164 -0.656 10.43 1 93 110 PRO A CA 1
ATOM 867 C C . PRO A 1 110 ? 12.453 0.168 10.422 1 93 110 PRO A C 1
ATOM 869 O O . PRO A 1 110 ? 12.602 1.096 11.219 1 93 110 PRO A O 1
ATOM 872 N N . GLN A 1 111 ? 13.383 -0.238 9.578 1 93.62 111 GLN A N 1
ATOM 873 C CA . GLN A 1 111 ? 14.641 0.461 9.352 1 93.62 111 GLN A CA 1
ATOM 874 C C . GLN A 1 111 ? 14.664 1.132 7.984 1 93.62 111 GLN A C 1
ATOM 876 O O . GLN A 1 111 ? 14.961 0.488 6.977 1 93.62 111 GLN A O 1
ATOM 881 N N . PRO A 1 112 ? 14.453 2.355 7.949 1 87.5 112 PRO A N 1
ATOM 882 C CA . PRO A 1 112 ? 14.211 3.027 6.672 1 87.5 112 PRO A CA 1
ATOM 883 C C . PRO A 1 112 ? 15.375 2.883 5.695 1 87.5 112 PRO A C 1
ATOM 885 O O . PRO A 1 112 ? 15.188 2.975 4.48 1 87.5 112 PRO A O 1
ATOM 888 N N . THR A 1 113 ? 16.578 2.66 6.168 1 91.19 113 THR A N 1
ATOM 889 C CA . THR A 1 113 ? 17.75 2.586 5.285 1 91.19 113 THR A CA 1
ATOM 890 C C . THR A 1 113 ? 17.938 1.167 4.758 1 91.19 113 THR A C 1
ATOM 892 O O . THR A 1 113 ? 18.812 0.916 3.939 1 91.19 113 THR A O 1
ATOM 895 N N . LYS A 1 114 ? 17.078 0.252 5.273 1 93.19 114 LYS A N 1
ATOM 896 C CA . LYS A 1 114 ? 17.188 -1.141 4.848 1 93.19 114 LYS A CA 1
ATOM 897 C C . LYS A 1 114 ? 15.992 -1.538 3.98 1 93.19 114 LYS A C 1
ATOM 899 O O . LYS A 1 114 ? 14.844 -1.306 4.352 1 93.19 114 LYS A O 1
ATOM 904 N N . SER A 1 115 ? 16.297 -2.107 2.869 1 93.81 115 SER A N 1
ATOM 905 C CA . SER A 1 115 ? 15.258 -2.52 1.933 1 93.81 115 SER A CA 1
ATOM 906 C C . SER A 1 115 ? 14.797 -3.943 2.213 1 93.81 115 SER A C 1
ATOM 908 O O . SER A 1 115 ? 15.406 -4.906 1.735 1 93.81 115 SER A O 1
ATOM 910 N N . ILE A 1 116 ? 13.734 -4.078 2.871 1 96.56 116 ILE A N 1
ATOM 911 C CA . ILE A 1 116 ? 13.203 -5.375 3.291 1 96.56 116 ILE A CA 1
ATOM 912 C C . ILE A 1 116 ? 12.781 -6.18 2.064 1 96.56 116 ILE A C 1
ATOM 914 O O . ILE A 1 116 ? 12.227 -5.629 1.112 1 96.56 116 ILE A O 1
ATOM 918 N N . GLN A 1 117 ? 13.039 -7.543 2.055 1 97.56 117 GLN A N 1
ATOM 919 C CA . GLN A 1 117 ? 12.75 -8.43 0.933 1 97.56 117 GLN A CA 1
ATOM 920 C C . GLN A 1 117 ? 12.32 -9.812 1.421 1 97.56 117 GLN A C 1
ATOM 922 O O . GLN A 1 117 ? 12.602 -10.188 2.561 1 97.56 117 GLN A O 1
ATOM 927 N N . THR A 1 118 ? 11.641 -10.508 0.584 1 97.5 118 THR A N 1
ATOM 928 C CA . THR A 1 118 ? 11.336 -11.906 0.847 1 97.5 118 THR A CA 1
ATOM 929 C C . THR A 1 118 ? 11.445 -12.734 -0.432 1 97.5 118 THR A C 1
ATOM 931 O O . THR A 1 118 ? 11.336 -12.195 -1.535 1 97.5 118 THR A O 1
ATOM 934 N N . ARG A 1 119 ? 11.766 -14.062 -0.253 1 96.56 119 ARG A N 1
ATOM 935 C CA . ARG A 1 119 ? 11.688 -15.07 -1.312 1 96.56 119 ARG A CA 1
ATOM 936 C C . ARG A 1 119 ? 10.805 -16.234 -0.891 1 96.56 119 ARG A C 1
ATOM 938 O O . ARG A 1 119 ? 10.828 -17.297 -1.523 1 96.56 119 ARG A O 1
ATOM 945 N N . THR A 1 120 ? 10.117 -16.016 0.205 1 95 120 THR A N 1
ATOM 946 C CA . THR A 1 120 ? 9.375 -17.125 0.784 1 95 120 THR A CA 1
ATOM 947 C C . THR A 1 120 ? 7.883 -16.812 0.846 1 95 120 THR A C 1
ATOM 949 O O . THR A 1 120 ? 7.5 -15.672 1.127 1 95 120 THR A O 1
ATOM 952 N N . ALA A 1 121 ? 7.109 -17.844 0.522 1 96.12 121 ALA A N 1
ATOM 953 C CA . ALA A 1 121 ? 5.68 -17.734 0.803 1 96.12 121 ALA A CA 1
ATOM 954 C C . ALA A 1 121 ? 5.395 -17.938 2.289 1 96.12 121 ALA A C 1
ATOM 956 O O . ALA A 1 121 ? 6.012 -18.797 2.934 1 96.12 121 ALA A O 1
ATOM 957 N N . PRO A 1 122 ? 4.422 -17.188 2.818 1 96.62 122 PRO A N 1
ATOM 958 C CA . PRO A 1 122 ? 4.035 -17.438 4.207 1 96.62 122 PRO A CA 1
ATOM 959 C C . PRO A 1 122 ? 3.547 -18.875 4.43 1 96.62 122 PRO A C 1
ATOM 961 O O . PRO A 1 122 ? 2.967 -19.469 3.523 1 96.62 122 PRO A O 1
ATOM 964 N N . VAL A 1 123 ? 3.816 -19.344 5.617 1 93 123 VAL A N 1
ATOM 965 C CA . VAL A 1 123 ? 3.354 -20.672 6.023 1 93 123 VAL A CA 1
ATOM 966 C C . VAL A 1 123 ? 2.426 -20.531 7.23 1 93 123 VAL A C 1
ATOM 968 O O . VAL A 1 123 ? 2.656 -19.703 8.117 1 93 123 VAL A O 1
ATOM 971 N N . TRP A 1 124 ? 1.407 -21.328 7.195 1 89.56 124 TRP A N 1
ATOM 972 C CA . TRP A 1 124 ? 0.519 -21.375 8.352 1 89.56 124 TRP A CA 1
ATOM 973 C C . TRP A 1 124 ? 1.047 -22.328 9.414 1 89.56 124 TRP A C 1
ATOM 975 O O . TRP A 1 124 ? 1.23 -23.516 9.141 1 89.56 124 TRP A O 1
ATOM 985 N N . ASP A 1 125 ? 1.336 -21.828 10.516 1 88.69 125 ASP A N 1
ATOM 986 C CA . ASP A 1 125 ? 1.696 -22.656 11.672 1 88.69 125 ASP A CA 1
ATOM 987 C C . ASP A 1 125 ? 0.457 -23.062 12.469 1 88.69 125 ASP A C 1
ATOM 989 O O . ASP A 1 125 ? -0.048 -22.281 13.273 1 88.69 125 ASP A O 1
ATOM 993 N N . GLU A 1 126 ? 0.065 -24.234 12.289 1 86.31 126 GLU A N 1
ATOM 994 C CA . GLU A 1 126 ? -1.171 -24.719 12.898 1 86.31 126 GLU A CA 1
ATOM 995 C C . GLU A 1 126 ? -1.086 -24.672 14.422 1 86.31 126 GLU A C 1
ATOM 997 O O . GLU A 1 126 ? -2.074 -24.375 15.094 1 86.31 126 GLU A O 1
ATOM 1002 N N . LYS A 1 127 ? -0 -25 14.891 1 85.69 127 LYS A N 1
ATOM 1003 C CA . LYS A 1 127 ? 0.174 -25.031 16.344 1 85.69 127 LYS A CA 1
ATOM 1004 C C . LYS A 1 127 ? 0.084 -23.625 16.922 1 85.69 127 LYS A C 1
ATOM 1006 O O . LYS A 1 127 ? -0.592 -23.406 17.938 1 85.69 127 LYS A O 1
ATOM 1011 N N . ALA A 1 128 ? 0.696 -22.688 16.219 1 87.38 128 ALA A N 1
ATOM 1012 C CA . ALA A 1 128 ? 0.721 -21.312 16.734 1 87.38 128 ALA A CA 1
ATOM 1013 C C . ALA A 1 128 ? -0.534 -20.547 16.312 1 87.38 128 ALA A C 1
ATOM 1015 O O . ALA A 1 128 ? -0.864 -19.516 16.906 1 87.38 128 ALA A O 1
ATOM 1016 N N . GLY A 1 129 ? -1.232 -21.031 15.328 1 90.38 129 GLY A N 1
ATOM 1017 C CA . GLY A 1 129 ? -2.438 -20.375 14.844 1 90.38 129 GLY A CA 1
ATOM 1018 C C . GLY A 1 129 ? -2.16 -19.047 14.148 1 90.38 129 GLY A C 1
ATOM 1019 O O . GLY A 1 129 ? -2.879 -18.078 14.359 1 90.38 129 GLY A O 1
ATOM 1020 N N . LEU A 1 130 ? -1.086 -18.969 13.438 1 94.5 130 LEU A N 1
ATOM 1021 C CA . LEU A 1 130 ? -0.748 -17.75 12.711 1 94.5 130 LEU A CA 1
ATOM 1022 C C . LEU A 1 130 ? 0.137 -18.062 11.508 1 94.5 130 LEU A C 1
ATOM 1024 O O . LEU A 1 130 ? 0.679 -19.172 11.398 1 94.5 130 LEU A O 1
ATOM 1028 N N . TYR A 1 131 ? 0.221 -17.141 10.625 1 96.25 131 TYR A N 1
ATOM 1029 C CA . TYR A 1 131 ? 1.142 -17.188 9.492 1 96.25 131 TYR A CA 1
ATOM 1030 C C . TYR A 1 131 ? 2.545 -16.766 9.914 1 96.25 131 TYR A C 1
ATOM 1032 O O . TYR A 1 131 ? 2.711 -15.844 10.719 1 96.25 131 TYR A O 1
ATOM 1040 N N . LYS A 1 132 ? 3.51 -17.438 9.312 1 96.88 132 LYS A N 1
ATOM 1041 C CA . LYS A 1 132 ? 4.918 -17.062 9.438 1 96.88 132 LYS A CA 1
ATOM 1042 C C . LYS A 1 132 ? 5.539 -16.812 8.062 1 96.88 132 LYS A C 1
ATOM 1044 O O . LYS A 1 132 ? 5.23 -17.516 7.102 1 96.88 132 LYS A O 1
ATOM 1049 N N . THR A 1 133 ? 6.332 -15.82 8.008 1 97.81 133 THR A N 1
ATOM 1050 C CA . THR A 1 133 ? 7.18 -15.625 6.836 1 97.81 133 THR A CA 1
ATOM 1051 C C . THR A 1 133 ? 8.547 -15.086 7.242 1 97.81 133 THR A C 1
ATOM 1053 O O . THR A 1 133 ? 8.711 -14.555 8.344 1 97.81 133 THR A O 1
ATOM 1056 N N . TRP A 1 134 ? 9.508 -15.32 6.461 1 98.12 134 TRP A N 1
ATOM 1057 C CA . TRP A 1 134 ? 10.875 -14.867 6.723 1 98.12 134 TRP A CA 1
ATOM 1058 C C . TRP A 1 134 ? 11.297 -13.805 5.715 1 98.12 134 TRP A C 1
ATOM 1060 O O . TRP A 1 134 ? 11.078 -13.961 4.512 1 98.12 134 TRP A O 1
ATOM 1070 N N . VAL A 1 135 ? 11.773 -12.742 6.238 1 97.81 135 VAL A N 1
ATOM 1071 C CA . VAL A 1 135 ? 12.25 -11.648 5.402 1 97.81 135 VAL A CA 1
ATOM 1072 C C . VAL A 1 135 ? 13.75 -11.438 5.629 1 97.81 135 VAL A C 1
ATOM 1074 O O . VAL A 1 135 ? 14.305 -11.914 6.621 1 97.81 135 VAL A O 1
ATOM 1077 N N . ILE A 1 136 ? 14.359 -10.727 4.652 1 96.06 136 ILE A N 1
ATOM 1078 C CA . ILE A 1 136 ? 15.805 -10.516 4.75 1 96.06 136 ILE A CA 1
ATOM 1079 C C . ILE A 1 136 ? 16.125 -9.023 4.672 1 96.06 136 ILE A C 1
ATOM 1081 O O . ILE A 1 136 ? 15.227 -8.211 4.41 1 96.06 136 ILE A O 1
ATOM 1085 N N . THR A 1 137 ? 17.359 -8.602 4.984 1 95 137 THR A N 1
ATOM 1086 C CA . THR A 1 137 ? 18 -7.293 4.887 1 95 137 THR A CA 1
ATOM 1087 C C . THR A 1 137 ? 17.641 -6.426 6.09 1 95 137 THR A C 1
ATOM 1089 O O . THR A 1 137 ? 18.156 -5.32 6.242 1 95 137 THR A O 1
ATOM 1092 N N . VAL A 1 138 ? 16.734 -6.902 6.93 1 96.38 138 VAL A N 1
ATOM 1093 C CA . VAL A 1 138 ? 16.406 -6.18 8.156 1 96.38 138 VAL A CA 1
ATOM 1094 C C . VAL A 1 138 ? 16.766 -7.031 9.367 1 96.38 138 VAL A C 1
ATOM 1096 O O . VAL A 1 138 ? 17.062 -8.219 9.234 1 96.38 138 VAL A O 1
ATOM 1099 N N . ASP A 1 139 ? 16.703 -6.438 10.578 1 95.38 139 ASP A N 1
ATOM 1100 C CA . ASP A 1 139 ? 17.125 -7.129 11.789 1 95.38 139 ASP A CA 1
ATOM 1101 C C . ASP A 1 139 ? 16.141 -8.234 12.164 1 95.38 139 ASP A C 1
ATOM 1103 O O . ASP A 1 139 ? 16.562 -9.32 12.594 1 95.38 139 ASP A O 1
ATOM 1107 N N . ASP A 1 140 ? 14.883 -7.973 12.031 1 96.31 140 ASP A N 1
ATOM 1108 C CA . ASP A 1 140 ? 13.859 -8.969 12.328 1 96.31 140 ASP A CA 1
ATOM 1109 C C . ASP A 1 140 ? 13.617 -9.883 11.125 1 96.31 140 ASP A C 1
ATOM 1111 O O . ASP A 1 140 ? 12.992 -9.469 10.148 1 96.31 140 ASP A O 1
ATOM 1115 N N . ASN A 1 141 ? 14.008 -11.086 11.266 1 98 141 ASN A N 1
ATOM 1116 C CA . ASN A 1 141 ? 13.945 -12.031 10.156 1 98 141 ASN A CA 1
ATOM 1117 C C . ASN A 1 141 ? 12.57 -12.672 10.047 1 98 141 ASN A C 1
ATOM 1119 O O . ASN A 1 141 ? 12.016 -12.773 8.945 1 98 141 ASN A O 1
ATOM 1123 N N . LEU A 1 142 ? 12.016 -13.055 11.133 1 98.19 142 LEU A N 1
ATOM 1124 C CA . LEU A 1 142 ? 10.719 -13.719 11.164 1 98.19 142 LEU A CA 1
ATOM 1125 C C . LEU A 1 142 ? 9.602 -12.719 11.406 1 98.19 142 LEU A C 1
ATOM 1127 O O . LEU A 1 142 ? 9.695 -11.875 12.297 1 98.19 142 LEU A O 1
ATOM 1131 N N . TRP A 1 143 ? 8.594 -12.812 10.609 1 97.94 143 TRP A N 1
ATOM 1132 C CA . TRP A 1 143 ? 7.391 -12.008 10.781 1 97.94 143 TRP A CA 1
ATOM 1133 C C . TRP A 1 143 ? 6.156 -12.891 10.891 1 97.94 143 TRP A C 1
ATOM 1135 O O . TRP A 1 143 ? 6.133 -14.008 10.359 1 97.94 143 TRP A O 1
ATOM 1145 N N . GLN A 1 144 ? 5.125 -12.391 11.57 1 97.19 144 GLN A N 1
ATOM 1146 C CA . GLN A 1 144 ? 3.943 -13.195 11.859 1 97.19 144 GLN A CA 1
ATOM 1147 C C . GLN A 1 144 ? 2.664 -12.391 11.664 1 97.19 144 GLN A C 1
ATOM 1149 O O . GLN A 1 144 ? 2.678 -11.156 11.758 1 97.19 144 GLN A O 1
ATOM 1154 N N . SER A 1 145 ? 1.606 -13.078 11.383 1 97.06 145 SER A N 1
ATOM 1155 C CA . SER A 1 145 ? 0.309 -12.461 11.141 1 97.06 145 SER A CA 1
ATOM 1156 C C . SER A 1 145 ? -0.831 -13.438 11.398 1 97.06 145 SER A C 1
ATOM 1158 O O . SER A 1 145 ? -0.72 -14.625 11.078 1 97.06 145 SER A O 1
ATOM 1160 N N . GLN A 1 146 ? -1.962 -12.898 11.898 1 94.19 146 GLN A N 1
ATOM 1161 C CA . GLN A 1 146 ? -3.148 -13.719 12.102 1 94.19 146 GLN A CA 1
ATOM 1162 C C . GLN A 1 146 ? -4.012 -13.766 10.844 1 94.19 146 GLN A C 1
ATOM 1164 O O . GLN A 1 146 ? -4.723 -14.75 10.609 1 94.19 146 GLN A O 1
ATOM 1169 N N . ASP A 1 147 ? -3.902 -12.75 10.039 1 93.81 147 ASP A N 1
ATOM 1170 C CA . ASP A 1 147 ? -4.855 -12.617 8.945 1 93.81 147 ASP A CA 1
ATOM 1171 C C . ASP A 1 147 ? -4.141 -12.578 7.598 1 93.81 147 ASP A C 1
ATOM 1173 O O . ASP A 1 147 ? -4.785 -12.562 6.547 1 93.81 147 ASP A O 1
ATOM 1177 N N . GLY A 1 148 ? -2.82 -12.555 7.555 1 96 148 GLY A N 1
ATOM 1178 C CA . GLY A 1 148 ? -2.057 -12.484 6.316 1 96 148 GLY A CA 1
ATOM 1179 C C . GLY A 1 148 ? -1.995 -11.094 5.727 1 96 148 GLY A C 1
ATOM 1180 O O . GLY A 1 148 ? -1.418 -10.891 4.656 1 96 148 GLY A O 1
ATOM 1181 N N . LEU A 1 149 ? -2.582 -10.094 6.371 1 95.81 149 LEU A N 1
ATOM 1182 C CA . LEU A 1 149 ? -2.65 -8.734 5.859 1 95.81 149 LEU A CA 1
ATOM 1183 C C . LEU A 1 149 ? -1.843 -7.781 6.734 1 95.81 149 LEU A C 1
ATOM 1185 O O . LEU A 1 149 ? -1.229 -6.836 6.234 1 95.81 149 LEU A O 1
ATOM 1189 N N . ASN A 1 150 ? -1.92 -7.98 7.984 1 95.75 150 ASN A N 1
ATOM 1190 C CA . ASN A 1 150 ? -1.248 -7.152 8.977 1 95.75 150 ASN A CA 1
ATOM 1191 C C . ASN A 1 150 ? -0.19 -7.941 9.742 1 95.75 150 ASN A C 1
ATOM 1193 O O . ASN A 1 150 ? -0.51 -8.914 10.43 1 95.75 150 ASN A O 1
ATOM 1197 N N . TRP A 1 151 ? 1.043 -7.516 9.656 1 97.19 151 TRP A N 1
ATOM 1198 C CA . TRP A 1 151 ? 2.186 -8.305 10.102 1 97.19 151 TRP A CA 1
ATOM 1199 C C . TRP A 1 151 ? 2.977 -7.57 11.172 1 97.19 151 TRP A C 1
ATOM 1201 O O . TRP A 1 151 ? 3.01 -6.336 11.195 1 97.19 151 TRP A O 1
ATOM 1211 N N . THR A 1 152 ? 3.625 -8.289 12.039 1 95.06 152 THR A N 1
ATOM 1212 C CA . THR A 1 152 ? 4.578 -7.77 13.016 1 95.06 152 THR A CA 1
ATOM 1213 C C . THR A 1 152 ? 5.781 -8.703 13.148 1 95.06 152 THR A C 1
ATOM 1215 O O . THR A 1 152 ? 5.695 -9.883 12.812 1 95.06 152 THR A O 1
ATOM 1218 N N . PRO A 1 153 ? 6.895 -8.188 13.664 1 96 153 PRO A N 1
ATOM 1219 C CA . PRO A 1 153 ? 8.039 -9.07 13.875 1 96 153 PRO A CA 1
ATOM 1220 C C . PRO A 1 153 ? 7.75 -10.195 14.867 1 96 153 PRO A C 1
ATOM 1222 O O . PRO A 1 153 ? 7.031 -9.992 15.844 1 96 153 PRO A O 1
ATOM 1225 N N . GLY A 1 154 ? 8.266 -11.344 14.547 1 95.56 154 GLY A N 1
ATOM 1226 C CA . GLY A 1 154 ? 8.234 -12.469 15.461 1 95.56 154 GLY A CA 1
ATOM 1227 C C . GLY A 1 154 ? 9.5 -12.586 16.297 1 95.56 154 GLY A C 1
ATOM 1228 O O . GLY A 1 154 ? 10.305 -11.656 16.344 1 95.56 154 GLY A O 1
ATOM 1229 N N . PRO A 1 155 ? 9.609 -13.719 16.969 1 96.25 155 PRO A N 1
ATOM 1230 C CA . PRO A 1 155 ? 10.828 -13.945 17.766 1 96.25 155 PRO A CA 1
ATOM 1231 C C . PRO A 1 155 ? 12.094 -13.922 16.906 1 96.25 155 PRO A C 1
ATOM 1233 O O . PRO A 1 155 ? 12.047 -14.25 15.719 1 96.25 155 PRO A O 1
ATOM 1236 N N . LYS A 1 156 ? 13.141 -13.578 17.547 1 97.19 156 LYS A N 1
ATOM 1237 C CA . LYS A 1 156 ? 14.422 -13.531 16.844 1 97.19 156 LYS A CA 1
ATOM 1238 C C . LYS A 1 156 ? 14.891 -14.93 16.453 1 97.19 156 LYS A C 1
ATOM 1240 O O . LYS A 1 156 ? 14.922 -15.836 17.297 1 97.19 156 LYS A O 1
ATOM 1245 N N . THR A 1 157 ? 15.172 -15.086 15.219 1 98.12 157 THR A N 1
ATOM 1246 C CA . THR A 1 157 ? 15.742 -16.344 14.766 1 98.12 157 THR A CA 1
ATOM 1247 C C . THR A 1 157 ? 17.219 -16.422 15.102 1 98.12 157 THR A C 1
ATOM 1249 O O . THR A 1 157 ? 17.906 -15.398 15.203 1 98.12 157 THR A O 1
ATOM 1252 N N . ASN A 1 158 ? 17.703 -17.656 15.266 1 97.88 158 ASN A N 1
ATOM 1253 C CA . ASN A 1 158 ? 19.109 -17.812 15.609 1 97.88 158 ASN A CA 1
ATOM 1254 C C . ASN A 1 158 ? 20 -17.672 14.375 1 97.88 158 ASN A C 1
ATOM 1256 O O . ASN A 1 158 ? 21.219 -17.547 14.508 1 97.88 158 ASN A O 1
ATOM 1260 N N . MET A 1 159 ? 19.438 -17.672 13.188 1 96.31 159 MET A N 1
ATOM 1261 C CA . MET A 1 159 ? 20.141 -17.422 11.938 1 96.31 159 MET A CA 1
ATOM 1262 C C . MET A 1 159 ? 19.188 -16.828 10.898 1 96.31 159 MET A C 1
ATOM 1264 O O . MET A 1 159 ? 17.969 -17 10.984 1 96.31 159 MET A O 1
ATOM 1268 N N . PRO A 1 160 ? 19.75 -16.125 9.945 1 95.25 160 PRO A N 1
ATOM 1269 C CA . PRO A 1 160 ? 18.891 -15.562 8.914 1 95.25 160 PRO A CA 1
ATOM 1270 C C . PRO A 1 160 ? 18.359 -16.609 7.938 1 95.25 160 PRO A C 1
ATOM 1272 O O . PRO A 1 160 ? 19.109 -17.484 7.492 1 95.25 160 PRO A O 1
ATOM 1275 N N . ILE A 1 161 ? 17.109 -16.562 7.648 1 97.19 161 ILE A N 1
ATOM 1276 C CA . ILE A 1 161 ? 16.453 -17.5 6.734 1 97.19 161 ILE A CA 1
ATOM 1277 C C . ILE A 1 161 ? 15.852 -16.719 5.562 1 97.19 161 ILE A C 1
ATOM 1279 O O . ILE A 1 161 ? 15.133 -15.734 5.762 1 97.19 161 ILE A O 1
ATOM 1283 N N . MET A 1 162 ? 16.109 -17.125 4.355 1 95 162 MET A N 1
ATOM 1284 C CA . MET A 1 162 ? 15.609 -16.484 3.148 1 95 162 MET A CA 1
ATOM 1285 C C . MET A 1 162 ? 14.492 -17.297 2.516 1 95 162 MET A C 1
ATOM 1287 O O . MET A 1 162 ? 13.547 -16.734 1.946 1 95 162 MET A O 1
ATOM 1291 N N . LEU A 1 163 ? 14.641 -18.578 2.58 1 95.94 163 LEU A N 1
ATOM 1292 C CA . LEU A 1 163 ? 13.727 -19.562 1.993 1 95.94 163 LEU A CA 1
ATOM 1293 C C . LEU A 1 163 ? 13.297 -20.594 3.029 1 95.94 163 LEU A C 1
ATOM 1295 O O . LEU A 1 163 ? 14.133 -21.188 3.715 1 95.94 163 LEU A O 1
ATOM 1299 N N . ALA A 1 164 ? 12.031 -20.812 3.09 1 96.25 164 ALA A N 1
ATOM 1300 C CA . ALA A 1 164 ? 11.57 -21.812 4.051 1 96.25 164 ALA A CA 1
ATOM 1301 C C . ALA A 1 164 ? 10.242 -22.422 3.625 1 96.25 164 ALA A C 1
ATOM 1303 O O . ALA A 1 164 ? 9.422 -21.75 2.982 1 96.25 164 ALA A O 1
ATOM 1304 N N . VAL A 1 165 ? 10.039 -23.672 3.969 1 96.38 165 VAL A N 1
ATOM 1305 C CA . VAL A 1 165 ? 8.758 -24.344 3.801 1 96.38 165 VAL A CA 1
ATOM 1306 C C . VAL A 1 165 ? 8.391 -25.094 5.082 1 96.38 165 VAL A C 1
ATOM 1308 O O . VAL A 1 165 ? 9.242 -25.281 5.957 1 96.38 165 VAL A O 1
ATOM 1311 N N . TYR A 1 166 ? 7.152 -25.375 5.207 1 94.38 166 TYR A N 1
ATOM 1312 C CA . TYR A 1 166 ? 6.613 -26.25 6.238 1 94.38 166 TYR A CA 1
ATOM 1313 C C . TYR A 1 166 ? 6.395 -27.656 5.695 1 94.38 166 TYR A C 1
ATOM 1315 O O . TYR A 1 166 ? 5.75 -27.828 4.656 1 94.38 166 TYR A O 1
ATOM 1323 N N . ASP A 1 167 ? 6.969 -28.656 6.332 1 94.44 167 ASP A N 1
ATOM 1324 C CA . ASP A 1 167 ? 6.824 -30.062 5.949 1 94.44 167 ASP A CA 1
ATOM 1325 C C . ASP A 1 167 ? 6.035 -30.844 7.004 1 94.44 167 ASP A C 1
ATOM 1327 O O . ASP A 1 167 ? 6.617 -31.406 7.93 1 94.44 167 ASP A O 1
ATOM 1331 N N . PRO A 1 168 ? 4.762 -31.016 6.797 1 89.81 168 PRO A N 1
ATOM 1332 C CA . PRO A 1 168 ? 3.949 -31.734 7.777 1 89.81 168 PRO A CA 1
ATOM 1333 C C . PRO A 1 168 ? 4.18 -33.25 7.738 1 89.81 168 PRO A C 1
ATOM 1335 O O . PRO A 1 168 ? 3.742 -33.969 8.641 1 89.81 168 PRO A O 1
ATOM 1338 N N . LEU A 1 169 ? 4.883 -33.719 6.762 1 92.31 169 LEU A N 1
ATOM 1339 C CA . LEU A 1 169 ? 4.984 -35.156 6.527 1 92.31 169 LEU A CA 1
ATOM 1340 C C . LEU A 1 169 ? 6.184 -35.719 7.258 1 92.31 169 LEU A C 1
ATOM 1342 O O . LEU A 1 169 ? 6.273 -36.938 7.438 1 92.31 169 LEU A O 1
ATOM 1346 N N . ASP A 1 170 ? 7.09 -34.875 7.605 1 94.44 170 ASP A N 1
ATOM 1347 C CA . ASP A 1 170 ? 8.273 -35.406 8.266 1 94.44 170 ASP A CA 1
ATOM 1348 C C . ASP A 1 170 ? 7.918 -36.031 9.609 1 94.44 170 ASP A C 1
ATOM 1350 O O . ASP A 1 170 ? 7.293 -35.406 10.461 1 94.44 170 ASP A O 1
ATOM 1354 N N . PRO A 1 171 ? 8.328 -37.281 9.852 1 94.81 171 PRO A N 1
ATOM 1355 C CA . PRO A 1 171 ? 8.008 -37.906 11.141 1 94.81 171 PRO A CA 1
ATOM 1356 C C . PRO A 1 171 ? 8.75 -37.281 12.312 1 94.81 171 PRO A C 1
ATOM 1358 O O . PRO A 1 171 ? 8.344 -37.438 13.461 1 94.81 171 PRO A O 1
ATOM 1361 N N . ASP A 1 172 ? 9.859 -36.625 12.062 1 96.19 172 ASP A N 1
ATOM 1362 C CA . ASP A 1 172 ? 10.625 -35.938 13.094 1 96.19 172 ASP A CA 1
ATOM 1363 C C . ASP A 1 172 ? 10.133 -34.5 13.289 1 96.19 172 ASP A C 1
ATOM 1365 O O . ASP A 1 172 ? 10.375 -33.625 12.453 1 96.19 172 ASP A O 1
ATOM 1369 N N . PRO A 1 173 ? 9.531 -34.219 14.391 1 93.94 173 PRO A N 1
ATOM 1370 C CA . PRO A 1 173 ? 9 -32.875 14.609 1 93.94 173 PRO A CA 1
ATOM 1371 C C . PRO A 1 173 ? 10.086 -31.797 14.641 1 93.94 173 PRO A C 1
ATOM 1373 O O . PRO A 1 173 ? 9.789 -30.625 14.461 1 93.94 173 PRO A O 1
ATOM 1376 N N . ALA A 1 174 ? 11.258 -32.188 14.859 1 96.44 174 ALA A N 1
ATOM 1377 C CA . ALA A 1 174 ? 12.359 -31.234 14.891 1 96.44 174 ALA A CA 1
ATOM 1378 C C . ALA A 1 174 ? 12.695 -30.734 13.484 1 96.44 174 ALA A C 1
ATOM 1380 O O . ALA A 1 174 ? 13.422 -29.75 13.328 1 96.44 174 ALA A O 1
ATOM 1381 N N . ARG A 1 175 ? 12.039 -31.344 12.461 1 97.06 175 ARG A N 1
ATOM 1382 C CA . ARG A 1 175 ? 12.344 -31.031 11.062 1 97.06 175 ARG A CA 1
ATOM 1383 C C . ARG A 1 175 ? 11.109 -30.5 10.344 1 97.06 175 ARG A C 1
ATOM 1385 O O . ARG A 1 175 ? 10.961 -30.688 9.133 1 97.06 175 ARG A O 1
ATOM 1392 N N . ARG A 1 176 ? 10.211 -29.828 11.078 1 95.38 176 ARG A N 1
ATOM 1393 C CA . ARG A 1 176 ? 8.945 -29.359 10.539 1 95.38 176 ARG A CA 1
ATOM 1394 C C . ARG A 1 176 ? 9.164 -28.25 9.516 1 95.38 176 ARG A C 1
ATOM 1396 O O . ARG A 1 176 ? 8.438 -28.156 8.523 1 95.38 176 ARG A O 1
ATOM 1403 N N . PHE A 1 177 ? 10.133 -27.406 9.805 1 96.81 177 PHE A N 1
ATOM 1404 C CA . PHE A 1 177 ? 10.523 -26.359 8.875 1 96.81 177 PHE A CA 1
ATOM 1405 C C . PHE A 1 177 ? 11.844 -26.703 8.195 1 96.81 177 PHE A C 1
ATOM 1407 O O . PHE A 1 177 ? 12.75 -27.234 8.828 1 96.81 177 PHE A O 1
ATOM 1414 N N . LYS A 1 178 ? 11.898 -26.438 6.918 1 97.69 178 LYS A N 1
ATOM 1415 C CA . LYS A 1 178 ? 13.07 -26.734 6.105 1 97.69 178 LYS A CA 1
ATOM 1416 C C . LYS A 1 178 ? 13.5 -25.531 5.281 1 97.69 178 LYS A C 1
ATOM 1418 O O . LYS A 1 178 ? 12.656 -24.797 4.766 1 97.69 178 LYS A O 1
ATOM 1423 N N . ALA A 1 179 ? 14.844 -25.344 5.203 1 98.12 179 ALA A N 1
ATOM 1424 C CA . ALA A 1 179 ? 15.344 -24.156 4.516 1 98.12 179 ALA A CA 1
ATOM 1425 C C . ALA A 1 179 ? 16.641 -24.453 3.773 1 98.12 179 ALA A C 1
ATOM 1427 O O . ALA A 1 179 ? 17.641 -24.828 4.387 1 98.12 179 ALA A O 1
ATOM 1428 N N . PRO A 1 180 ? 16.625 -24.328 2.482 1 97.81 180 PRO A N 1
ATOM 1429 C CA . PRO A 1 180 ? 17.938 -24.156 1.835 1 97.81 180 PRO A CA 1
ATOM 1430 C C . PRO A 1 180 ? 18.594 -22.812 2.18 1 97.81 180 PRO A C 1
ATOM 1432 O O . PRO A 1 180 ? 17.906 -21.797 2.307 1 97.81 180 PRO A O 1
ATOM 1435 N N . LEU A 1 181 ? 19.859 -22.812 2.32 1 96.75 181 LEU A N 1
ATOM 1436 C CA . LEU A 1 181 ? 20.625 -21.609 2.643 1 96.75 181 LEU A CA 1
ATOM 1437 C C . LEU A 1 181 ? 21.484 -21.188 1.46 1 96.75 181 LEU A C 1
ATOM 1439 O O . LEU A 1 181 ? 22.641 -20.766 1.64 1 96.75 181 LEU A O 1
ATOM 1443 N N . LEU A 1 182 ? 20.953 -21.422 0.245 1 93.5 182 LEU A N 1
ATOM 1444 C CA . LEU A 1 182 ? 21.703 -21.188 -0.994 1 93.5 182 LEU A CA 1
ATOM 1445 C C . LEU A 1 182 ? 23.062 -21.875 -0.954 1 93.5 182 LEU A C 1
ATOM 1447 O O . LEU A 1 182 ? 23.141 -23.094 -0.79 1 93.5 182 LEU A O 1
ATOM 1451 N N . ASN A 1 183 ? 24.125 -21.047 -1.029 1 94.75 183 ASN A N 1
ATOM 1452 C CA . ASN A 1 183 ? 25.453 -21.641 -1.165 1 94.75 183 ASN A CA 1
ATOM 1453 C C . ASN A 1 183 ? 26 -22.109 0.182 1 94.75 183 ASN A C 1
ATOM 1455 O O . ASN A 1 183 ? 27.141 -22.562 0.271 1 94.75 183 ASN A O 1
ATOM 1459 N N . ARG A 1 184 ? 25.156 -22.125 1.257 1 95.12 184 ARG A N 1
ATOM 1460 C CA . ARG A 1 184 ? 25.625 -22.484 2.592 1 95.12 184 ARG A CA 1
ATOM 1461 C C . ARG A 1 184 ? 24.969 -23.781 3.062 1 95.12 184 ARG A C 1
ATOM 1463 O O . ARG A 1 184 ? 25.094 -24.156 4.23 1 95.12 184 ARG A O 1
ATOM 1470 N N . GLY A 1 185 ? 24.25 -24.406 2.207 1 96.81 185 GLY A N 1
ATOM 1471 C CA . GLY A 1 185 ? 23.688 -25.703 2.553 1 96.81 185 GLY A CA 1
ATOM 1472 C C . GLY A 1 185 ? 22.203 -25.625 2.912 1 96.81 185 GLY A C 1
ATOM 1473 O O . GLY A 1 185 ? 21.422 -25.031 2.182 1 96.81 185 GLY A O 1
ATOM 1474 N N . PHE A 1 186 ? 21.875 -26.438 4.02 1 98.25 186 PHE A N 1
ATOM 1475 C CA . PHE A 1 186 ? 20.484 -26.609 4.391 1 98.25 186 PHE A CA 1
ATOM 1476 C C . PHE A 1 186 ? 20.312 -26.547 5.902 1 98.25 186 PHE A C 1
ATOM 1478 O O . PHE A 1 186 ? 21.266 -26.781 6.652 1 98.25 186 PHE A O 1
ATOM 1485 N N . ALA A 1 187 ? 19.109 -26.188 6.328 1 98.56 187 ALA A N 1
ATOM 1486 C CA . ALA A 1 187 ? 18.781 -26.156 7.75 1 98.56 187 ALA A CA 1
ATOM 1487 C C . ALA A 1 187 ? 17.375 -26.656 8.008 1 98.56 187 ALA A C 1
ATOM 1489 O O . ALA A 1 187 ? 16.531 -26.672 7.098 1 98.56 187 ALA A O 1
ATOM 1490 N N . VAL A 1 188 ? 17.141 -27.125 9.234 1 98.5 188 VAL A N 1
ATOM 1491 C CA . VAL A 1 188 ? 15.82 -27.547 9.68 1 98.5 188 VAL A CA 1
ATOM 1492 C C . VAL A 1 188 ? 15.477 -26.875 11.008 1 98.5 188 VAL A C 1
ATOM 1494 O O . VAL A 1 188 ? 16.375 -26.391 11.719 1 98.5 188 VAL A O 1
ATOM 1497 N N . SER A 1 189 ? 14.211 -26.812 11.242 1 97.81 189 SER A N 1
ATOM 1498 C CA . SER A 1 189 ? 13.734 -26.188 12.469 1 97.81 189 SER A CA 1
ATOM 1499 C C . SER A 1 189 ? 12.422 -26.812 12.938 1 97.81 189 SER A C 1
ATOM 1501 O O . SER A 1 189 ? 11.578 -27.172 12.125 1 97.81 189 SER A O 1
ATOM 1503 N N . PRO A 1 190 ? 12.227 -26.938 14.312 1 96.56 190 PRO A N 1
ATOM 1504 C CA . PRO A 1 190 ? 10.945 -27.422 14.828 1 96.56 190 PRO A CA 1
ATOM 1505 C C . PRO A 1 190 ? 9.867 -26.344 14.828 1 96.56 190 PRO A C 1
ATOM 1507 O O . PRO A 1 190 ? 8.672 -26.656 14.844 1 96.56 190 PRO A O 1
ATOM 1510 N N . ASP A 1 191 ? 10.312 -25.078 14.805 1 95.56 191 ASP A N 1
ATOM 1511 C CA . ASP A 1 191 ? 9.344 -24.031 15.109 1 95.56 191 ASP A CA 1
ATOM 1512 C C . ASP A 1 191 ? 9.516 -22.844 14.172 1 95.56 191 ASP A C 1
ATOM 1514 O O . ASP A 1 191 ? 8.773 -21.859 14.258 1 95.56 191 ASP A O 1
ATOM 1518 N N . GLY A 1 192 ? 10.43 -22.859 13.258 1 96.25 192 GLY A N 1
ATOM 1519 C CA . GLY A 1 192 ? 10.703 -21.734 12.375 1 96.25 192 GLY A CA 1
ATOM 1520 C C . GLY A 1 192 ? 11.508 -20.641 13.039 1 96.25 192 GLY A C 1
ATOM 1521 O O . GLY A 1 192 ? 11.688 -19.562 12.461 1 96.25 192 GLY A O 1
ATOM 1522 N N . ILE A 1 193 ? 12 -20.859 14.25 1 97.38 193 ILE A N 1
ATOM 1523 C CA . ILE A 1 193 ? 12.727 -19.875 15.039 1 97.38 193 ILE A CA 1
ATOM 1524 C C . ILE A 1 193 ? 14.156 -20.359 15.281 1 97.38 193 ILE A C 1
ATOM 1526 O O . ILE A 1 193 ? 15.117 -19.625 15.016 1 97.38 193 ILE A O 1
ATOM 1530 N N . THR A 1 194 ? 14.266 -21.562 15.797 1 98.19 194 THR A N 1
ATOM 1531 C CA . THR A 1 194 ? 15.562 -22.156 16.094 1 98.19 194 THR A CA 1
ATOM 1532 C C . THR A 1 194 ? 15.961 -23.141 14.992 1 98.19 194 THR A C 1
ATOM 1534 O O . THR A 1 194 ? 15.359 -24.219 14.859 1 98.19 194 THR A O 1
ATOM 1537 N N . TRP A 1 195 ? 17.047 -22.781 14.312 1 98.5 195 TRP A N 1
ATOM 1538 C CA . TRP A 1 195 ? 17.438 -23.562 13.133 1 98.5 195 TRP A CA 1
ATOM 1539 C C . TRP A 1 195 ? 18.75 -24.297 13.383 1 98.5 195 TRP A C 1
ATOM 1541 O O . TRP A 1 195 ? 19.656 -23.781 14.023 1 98.5 195 TRP A O 1
ATOM 1551 N N . LYS A 1 196 ? 18.734 -25.484 12.898 1 98.38 196 LYS A N 1
ATOM 1552 C CA . LYS A 1 196 ? 19.953 -26.312 12.906 1 98.38 196 LYS A CA 1
ATOM 1553 C C . LYS A 1 196 ? 20.453 -26.547 11.484 1 98.38 196 LYS A C 1
ATOM 1555 O O . LYS A 1 196 ? 19.75 -27.109 10.648 1 98.38 196 LYS A O 1
ATOM 1560 N N . GLN A 1 197 ? 21.672 -26.141 11.227 1 97.94 197 GLN A N 1
ATOM 1561 C CA . GLN A 1 197 ? 22.281 -26.406 9.93 1 97.94 197 GLN A CA 1
ATOM 1562 C C . GLN A 1 197 ? 22.672 -27.875 9.781 1 97.94 197 GLN A C 1
ATOM 1564 O O . GLN A 1 197 ? 23.188 -28.484 10.719 1 97.94 197 GLN A O 1
ATOM 1569 N N . LEU A 1 198 ? 22.406 -28.328 8.664 1 97.69 198 LEU A N 1
ATOM 1570 C CA . LEU A 1 198 ? 22.734 -29.719 8.359 1 97.69 198 LEU A CA 1
ATOM 1571 C C . LEU A 1 198 ? 24.094 -29.828 7.707 1 97.69 198 LEU A C 1
ATOM 1573 O O . LEU A 1 198 ? 24.578 -28.875 7.105 1 97.69 198 LEU A O 1
ATOM 1577 N N . ASP A 1 199 ? 24.625 -31.016 7.855 1 96.12 199 ASP A N 1
ATOM 1578 C CA . ASP A 1 199 ? 25.891 -31.312 7.176 1 96.12 199 ASP A CA 1
ATOM 1579 C C . ASP A 1 199 ? 25.641 -31.844 5.773 1 96.12 199 ASP A C 1
ATOM 1581 O O . ASP A 1 199 ? 25.812 -33.031 5.523 1 96.12 199 ASP A O 1
ATOM 1585 N N . LEU A 1 200 ? 25.203 -31.016 4.91 1 96.12 200 LEU A N 1
ATOM 1586 C CA . LEU A 1 200 ? 24.891 -31.344 3.523 1 96.12 200 LEU A CA 1
ATOM 1587 C C . LEU A 1 200 ? 25.516 -30.328 2.574 1 96.12 200 LEU A C 1
ATOM 1589 O O . LEU A 1 200 ? 25.594 -29.141 2.887 1 96.12 200 LEU A O 1
ATOM 1593 N N . LYS A 1 201 ? 25.953 -30.812 1.435 1 94.62 201 LYS A N 1
ATOM 1594 C CA . LYS A 1 201 ? 26.5 -29.922 0.419 1 94.62 201 LYS A CA 1
ATOM 1595 C C . LYS A 1 201 ? 25.406 -29.031 -0.176 1 94.62 201 LYS A C 1
ATOM 1597 O O . LYS A 1 201 ? 24.297 -29.5 -0.427 1 94.62 201 LYS A O 1
ATOM 1602 N N . ALA A 1 202 ? 25.797 -27.844 -0.457 1 95.38 202 ALA A N 1
ATOM 1603 C CA . ALA A 1 202 ? 24.859 -26.891 -1.056 1 95.38 202 ALA A CA 1
ATOM 1604 C C . ALA A 1 202 ? 24.625 -27.203 -2.531 1 95.38 202 ALA A C 1
ATOM 1606 O O . ALA A 1 202 ? 25.453 -27.875 -3.168 1 95.38 202 ALA A O 1
ATOM 1607 N N . ILE A 1 203 ? 23.5 -26.828 -3.033 1 96.88 203 ILE A N 1
ATOM 1608 C CA . ILE A 1 203 ? 23.281 -26.75 -4.473 1 96.88 203 ILE A CA 1
ATOM 1609 C C . ILE A 1 203 ? 23.844 -25.438 -5.008 1 96.88 203 ILE A C 1
ATOM 1611 O O . ILE A 1 203 ? 23.438 -24.359 -4.594 1 96.88 203 ILE A O 1
ATOM 1615 N N . PRO A 1 204 ? 24.781 -25.5 -5.938 1 96.12 204 PRO A N 1
ATOM 1616 C CA . PRO A 1 204 ? 25.422 -24.266 -6.406 1 96.12 204 PRO A CA 1
ATOM 1617 C C . PRO A 1 204 ? 24.422 -23.266 -6.984 1 96.12 204 PRO A C 1
ATOM 1619 O O . PRO A 1 204 ? 23.562 -23.641 -7.789 1 96.12 204 PRO A O 1
ATOM 1622 N N . SER A 1 205 ? 24.547 -22.062 -6.555 1 96.56 205 SER A N 1
ATOM 1623 C CA . SER A 1 205 ? 23.672 -20.969 -6.988 1 96.56 205 SER A CA 1
ATOM 1624 C C . SER A 1 205 ? 24.422 -19.641 -7 1 96.56 205 SER A C 1
ATOM 1626 O O . SER A 1 205 ? 25.406 -19.469 -6.289 1 96.56 205 SER A O 1
ATOM 1628 N N . SER A 1 206 ? 24.016 -18.766 -7.859 1 95.12 206 SER A N 1
ATOM 1629 C CA . SER A 1 206 ? 24.422 -17.391 -7.633 1 95.12 206 SER A CA 1
ATOM 1630 C C . SER A 1 206 ? 23.781 -16.812 -6.375 1 95.12 206 SER A C 1
ATOM 1632 O O . SER A 1 206 ? 23.766 -17.469 -5.328 1 95.12 206 SER A O 1
ATOM 1634 N N . ASP A 1 207 ? 23.172 -15.594 -6.41 1 92.5 207 ASP A N 1
ATOM 1635 C CA . ASP A 1 207 ? 22.734 -14.938 -5.184 1 92.5 207 ASP A CA 1
ATOM 1636 C C . ASP A 1 207 ? 21.219 -15.07 -4.992 1 92.5 207 ASP A C 1
ATOM 1638 O O . ASP A 1 207 ? 20.641 -14.422 -4.121 1 92.5 207 ASP A O 1
ATOM 1642 N N . GLU A 1 208 ? 20.547 -15.891 -5.809 1 93.81 208 GLU A N 1
ATOM 1643 C CA . GLU A 1 208 ? 19.094 -16.016 -5.727 1 93.81 208 GLU A CA 1
ATOM 1644 C C . GLU A 1 208 ? 18.656 -17.469 -5.742 1 93.81 208 GLU A C 1
ATOM 1646 O O . GLU A 1 208 ? 19.375 -18.344 -6.262 1 93.81 208 GLU A O 1
ATOM 1651 N N . GLY A 1 209 ? 17.469 -17.688 -5.238 1 95.12 209 GLY A N 1
ATOM 1652 C CA . GLY A 1 209 ? 16.797 -18.984 -5.285 1 95.12 209 GLY A CA 1
ATOM 1653 C C . GLY A 1 209 ? 15.359 -18.938 -4.82 1 95.12 209 GLY A C 1
ATOM 1654 O O . GLY A 1 209 ? 14.883 -17.891 -4.375 1 95.12 209 GLY A O 1
ATOM 1655 N N . ASN A 1 210 ? 14.688 -20.047 -5.055 1 97.06 210 ASN A N 1
ATOM 1656 C CA . ASN A 1 210 ? 13.336 -20.25 -4.551 1 97.06 210 ASN A CA 1
ATOM 1657 C C . ASN A 1 210 ? 13.133 -21.688 -4.062 1 97.06 210 ASN A C 1
ATOM 1659 O O . ASN A 1 210 ? 13.898 -22.578 -4.414 1 97.06 210 ASN A O 1
ATOM 1663 N N . PHE A 1 211 ? 12.188 -21.797 -3.193 1 97.94 211 PHE A N 1
ATOM 1664 C CA . PHE A 1 211 ? 11.992 -23.094 -2.535 1 97.94 211 PHE A CA 1
ATOM 1665 C C . PHE A 1 211 ? 10.516 -23.328 -2.244 1 97.94 211 PHE A C 1
ATOM 1667 O O . PHE A 1 211 ? 9.812 -22.438 -1.763 1 97.94 211 PHE A O 1
ATOM 1674 N N . SER A 1 212 ? 10.039 -24.484 -2.654 1 97.75 212 SER A N 1
ATOM 1675 C CA . SER A 1 212 ? 8.664 -24.875 -2.369 1 97.75 212 SER A CA 1
ATOM 1676 C C . SER A 1 212 ? 8.578 -26.375 -2.08 1 97.75 212 SER A C 1
ATOM 1678 O O . SER A 1 212 ? 9.555 -27.109 -2.256 1 97.75 212 SER A O 1
ATOM 1680 N N . PHE A 1 213 ? 7.5 -26.75 -1.536 1 97.12 213 PHE A N 1
ATOM 1681 C CA . PHE A 1 213 ? 7.277 -28.141 -1.165 1 97.12 213 PHE A CA 1
ATOM 1682 C C . PHE A 1 213 ? 5.973 -28.656 -1.76 1 97.12 213 PHE A C 1
ATOM 1684 O O . PHE A 1 213 ? 4.902 -28.109 -1.5 1 97.12 213 PHE A O 1
ATOM 1691 N N . ASP A 1 214 ? 6.098 -29.672 -2.627 1 97.06 214 ASP A N 1
ATOM 1692 C CA . ASP A 1 214 ? 4.965 -30.438 -3.135 1 97.06 214 ASP A CA 1
ATOM 1693 C C . ASP A 1 214 ? 4.562 -31.547 -2.158 1 97.06 214 ASP A C 1
ATOM 1695 O O . ASP A 1 214 ? 5.027 -32.688 -2.275 1 97.06 214 ASP A O 1
ATOM 1699 N N . ALA A 1 215 ? 3.656 -31.234 -1.302 1 93.5 215 ALA A N 1
ATOM 1700 C CA . ALA A 1 215 ? 3.279 -32.156 -0.228 1 93.5 215 ALA A CA 1
ATOM 1701 C C . ALA A 1 215 ? 2.568 -33.375 -0.781 1 93.5 215 ALA A C 1
ATOM 1703 O O . ALA A 1 215 ? 2.631 -34.469 -0.188 1 93.5 215 ALA A O 1
ATOM 1704 N N . GLU A 1 216 ? 1.916 -33.281 -1.87 1 92.62 216 GLU A N 1
ATOM 1705 C CA . GLU A 1 216 ? 1.191 -34.375 -2.471 1 92.62 216 GLU A CA 1
ATOM 1706 C C . GLU A 1 216 ? 2.146 -35.5 -2.898 1 92.62 216 GLU A C 1
ATOM 1708 O O . GLU A 1 216 ? 1.824 -36.688 -2.775 1 92.62 216 GLU A O 1
ATOM 1713 N N . ASN A 1 217 ? 3.279 -35.062 -3.35 1 94.44 217 ASN A N 1
ATOM 1714 C CA . ASN A 1 217 ? 4.227 -36.062 -3.857 1 94.44 217 ASN A CA 1
ATOM 1715 C C . ASN A 1 217 ? 5.465 -36.156 -2.967 1 94.44 217 ASN A C 1
ATOM 1717 O O . ASN A 1 217 ? 6.402 -36.875 -3.277 1 94.44 217 ASN A O 1
ATOM 1721 N N . GLY A 1 218 ? 5.438 -35.375 -1.919 1 96.19 218 GLY A N 1
ATOM 1722 C CA . GLY A 1 218 ? 6.594 -35.344 -1.035 1 96.19 218 GLY A CA 1
ATOM 1723 C C . GLY A 1 218 ? 7.863 -34.906 -1.722 1 96.19 218 GLY A C 1
ATOM 1724 O O . GLY A 1 218 ? 8.922 -35.5 -1.547 1 96.19 218 GLY A O 1
ATOM 1725 N N . LEU A 1 219 ? 7.758 -33.906 -2.537 1 98.06 219 LEU A N 1
ATOM 1726 C CA . LEU A 1 219 ? 8.891 -33.469 -3.35 1 98.06 219 LEU A CA 1
ATOM 1727 C C . LEU A 1 219 ? 9.289 -32.031 -2.998 1 98.06 219 LEU A C 1
ATOM 1729 O O . LEU A 1 219 ? 8.469 -31.125 -3.109 1 98.06 219 LEU A O 1
ATOM 1733 N N . PHE A 1 220 ? 10.531 -31.875 -2.602 1 98.44 220 PHE A N 1
ATOM 1734 C CA . PHE A 1 220 ? 11.109 -30.547 -2.428 1 98.44 220 PHE A CA 1
ATOM 1735 C C . PHE A 1 220 ? 11.602 -30 -3.758 1 98.44 220 PHE A C 1
ATOM 1737 O O . PHE A 1 220 ? 12.281 -30.688 -4.512 1 98.44 220 PHE A O 1
ATOM 1744 N N . ILE A 1 221 ? 11.242 -28.781 -4.059 1 98.56 221 ILE A N 1
ATOM 1745 C CA . ILE A 1 221 ? 11.57 -28.125 -5.316 1 98.56 221 ILE A CA 1
ATOM 1746 C C . ILE A 1 221 ? 12.422 -26.891 -5.047 1 98.56 221 ILE A C 1
ATOM 1748 O O . ILE A 1 221 ? 11.953 -25.922 -4.426 1 98.56 221 ILE A O 1
ATOM 1752 N N . HIS A 1 222 ? 13.641 -26.875 -5.465 1 98.31 222 HIS A N 1
ATOM 1753 C CA . HIS A 1 222 ? 14.594 -25.797 -5.242 1 98.31 222 HIS A CA 1
ATOM 1754 C C . HIS A 1 222 ? 15.125 -25.25 -6.566 1 98.31 222 HIS A C 1
ATOM 1756 O O . HIS A 1 222 ? 15.891 -25.922 -7.258 1 98.31 222 HIS A O 1
ATOM 1762 N N . THR A 1 223 ? 14.664 -24.062 -6.949 1 98.12 223 THR A N 1
ATOM 1763 C CA . THR A 1 223 ? 15.227 -23.406 -8.125 1 98.12 223 THR A CA 1
ATOM 1764 C C . THR A 1 223 ? 16.359 -22.469 -7.727 1 98.12 223 THR A C 1
ATOM 1766 O O . THR A 1 223 ? 16.281 -21.781 -6.707 1 98.12 223 THR A O 1
ATOM 1769 N N . VAL A 1 224 ? 17.438 -22.5 -8.531 1 97.94 224 VAL A N 1
ATOM 1770 C CA . VAL A 1 224 ? 18.594 -21.672 -8.25 1 97.94 224 VAL A CA 1
ATOM 1771 C C . VAL A 1 224 ? 19.016 -20.906 -9.5 1 97.94 224 VAL A C 1
ATOM 1773 O O . VAL A 1 224 ? 18.688 -21.312 -10.617 1 97.94 224 VAL A O 1
ATOM 1776 N N . LYS A 1 225 ? 19.703 -19.812 -9.297 1 97.94 225 LYS A N 1
ATOM 1777 C CA . LYS A 1 225 ? 20.156 -18.938 -10.375 1 97.94 225 LYS A CA 1
ATOM 1778 C C . LYS A 1 225 ? 21.516 -19.375 -10.898 1 97.94 225 LYS A C 1
ATOM 1780 O O . LYS A 1 225 ? 22.469 -19.5 -10.125 1 97.94 225 LYS A O 1
ATOM 1785 N N . ARG A 1 226 ? 21.609 -19.625 -12.18 1 97.94 226 ARG A N 1
ATOM 1786 C CA . ARG A 1 226 ? 22.859 -19.938 -12.859 1 97.94 226 ARG A CA 1
ATOM 1787 C C . ARG A 1 226 ? 22.938 -19.234 -14.203 1 97.94 226 ARG A C 1
ATOM 1789 O O . ARG A 1 226 ? 22.016 -18.531 -14.594 1 97.94 226 ARG A O 1
ATOM 1796 N N . GLY A 1 227 ? 24.125 -19.312 -14.883 1 97.25 227 GLY A N 1
ATOM 1797 C CA . GLY A 1 227 ? 24.312 -18.688 -16.188 1 97.25 227 GLY A CA 1
ATOM 1798 C C . GLY A 1 227 ? 23.766 -19.5 -17.328 1 97.25 227 GLY A C 1
ATOM 1799 O O . GLY A 1 227 ? 23.953 -20.719 -17.375 1 97.25 227 GLY A O 1
ATOM 1800 N N . GLY A 1 228 ? 23.016 -18.859 -18.172 1 96.38 228 GLY A N 1
ATOM 1801 C CA . GLY A 1 228 ? 22.516 -19.453 -19.406 1 96.38 228 GLY A CA 1
ATOM 1802 C C . GLY A 1 228 ? 23.047 -18.781 -20.656 1 96.38 228 GLY A C 1
ATOM 1803 O O . GLY A 1 228 ? 24.078 -18.094 -20.609 1 96.38 228 GLY A O 1
ATOM 1804 N N . GLN A 1 229 ? 22.422 -19 -21.734 1 95.81 229 GLN A N 1
ATOM 1805 C CA . GLN A 1 229 ? 22.891 -18.531 -23.031 1 95.81 229 GLN A CA 1
ATOM 1806 C C . GLN A 1 229 ? 22.797 -17.016 -23.141 1 95.81 229 GLN A C 1
ATOM 1808 O O . GLN A 1 229 ? 23.641 -16.375 -23.75 1 95.81 229 GLN A O 1
ATOM 1813 N N . LEU A 1 230 ? 21.797 -16.5 -22.562 1 96.81 230 LEU A N 1
ATOM 1814 C CA . LEU A 1 230 ? 21.531 -15.078 -22.734 1 96.81 230 LEU A CA 1
ATOM 1815 C C . LEU A 1 230 ? 21.609 -14.344 -21.391 1 96.81 230 LEU A C 1
ATOM 1817 O O . LEU A 1 230 ? 20.969 -13.32 -21.203 1 96.81 230 LEU A O 1
ATOM 1821 N N . GLY A 1 231 ? 22.359 -14.891 -20.453 1 97.25 231 GLY A N 1
ATOM 1822 C CA . GLY A 1 231 ? 22.5 -14.328 -19.125 1 97.25 231 GLY A CA 1
ATOM 1823 C C . GLY A 1 231 ? 22 -15.25 -18.031 1 97.25 231 GLY A C 1
ATOM 1824 O O . GLY A 1 231 ? 22.188 -16.469 -18.094 1 97.25 231 GLY A O 1
ATOM 1825 N N . ARG A 1 232 ? 21.422 -14.734 -17.047 1 97.38 232 ARG A N 1
ATOM 1826 C CA . ARG A 1 232 ? 20.922 -15.531 -15.922 1 97.38 232 ARG A CA 1
ATOM 1827 C C . ARG A 1 232 ? 19.859 -16.516 -16.375 1 97.38 232 ARG A C 1
ATOM 1829 O O . ARG A 1 232 ? 19.016 -16.172 -17.203 1 97.38 232 ARG A O 1
ATOM 1836 N N . ALA A 1 233 ? 19.844 -17.547 -15.766 1 98.56 233 ALA A N 1
ATOM 1837 C CA . ALA A 1 233 ? 18.891 -18.625 -16.047 1 98.56 233 ALA A CA 1
ATOM 1838 C C . ALA A 1 233 ? 18.531 -19.375 -14.766 1 98.56 233 ALA A C 1
ATOM 1840 O O . ALA A 1 233 ? 19.062 -19.094 -13.695 1 98.56 233 ALA A O 1
ATOM 1841 N N . VAL A 1 234 ? 17.578 -20.328 -14.938 1 98.44 234 VAL A N 1
ATOM 1842 C CA . VAL A 1 234 ? 17.047 -21.031 -13.781 1 98.44 234 VAL A CA 1
ATOM 1843 C C . VAL A 1 234 ? 17.406 -22.516 -13.859 1 98.44 234 VAL A C 1
ATOM 1845 O O . VAL A 1 234 ? 17.094 -23.188 -14.852 1 98.44 234 VAL A O 1
ATOM 1848 N N . ALA A 1 235 ? 18.062 -22.969 -12.828 1 98.56 235 ALA A N 1
ATOM 1849 C CA . ALA A 1 235 ? 18.328 -24.391 -12.656 1 98.56 235 ALA A CA 1
ATOM 1850 C C . ALA A 1 235 ? 17.453 -25 -11.57 1 98.56 235 ALA A C 1
ATOM 1852 O O . ALA A 1 235 ? 16.938 -24.281 -10.703 1 98.56 235 ALA A O 1
ATOM 1853 N N . LEU A 1 236 ? 17.312 -26.344 -11.688 1 98.69 236 LEU A N 1
ATOM 1854 C CA . LEU A 1 236 ? 16.391 -27.047 -10.797 1 98.69 236 LEU A CA 1
ATOM 1855 C C . LEU A 1 236 ? 17.125 -28.125 -10.016 1 98.69 236 LEU A C 1
ATOM 1857 O O . LEU A 1 236 ? 17.938 -28.859 -10.578 1 98.69 236 LEU A O 1
ATOM 1861 N N . ALA A 1 237 ? 16.828 -28.203 -8.719 1 98.56 237 ALA A N 1
ATOM 1862 C CA . ALA A 1 237 ? 17.172 -29.359 -7.891 1 98.56 237 ALA A CA 1
ATOM 1863 C C . ALA A 1 237 ? 15.953 -29.875 -7.129 1 98.56 237 ALA A C 1
ATOM 1865 O O . ALA A 1 237 ? 15.125 -29.078 -6.676 1 98.56 237 ALA A O 1
ATOM 1866 N N . THR A 1 238 ? 15.82 -31.188 -6.992 1 98.69 238 THR A N 1
ATOM 1867 C CA . THR A 1 238 ? 14.703 -31.766 -6.254 1 98.69 238 THR A CA 1
ATOM 1868 C C . THR A 1 238 ? 15.195 -32.812 -5.246 1 98.69 238 THR A C 1
ATOM 1870 O O . THR A 1 238 ? 16.297 -33.312 -5.371 1 98.69 238 THR A O 1
ATOM 1873 N N . SER A 1 239 ? 14.438 -33 -4.238 1 98.56 239 SER A N 1
ATOM 1874 C CA . SER A 1 239 ? 14.719 -34 -3.213 1 98.56 239 SER A CA 1
ATOM 1875 C C . SER A 1 239 ? 13.422 -34.594 -2.639 1 98.56 239 SER A C 1
ATOM 1877 O O . SER A 1 239 ? 12.43 -33.875 -2.496 1 98.56 239 SER A O 1
ATOM 1879 N N . LYS A 1 240 ? 13.422 -35.844 -2.258 1 97.5 240 LYS A N 1
ATOM 1880 C CA . LYS A 1 240 ? 12.266 -36.5 -1.635 1 97.5 240 LYS A CA 1
ATOM 1881 C C . LYS A 1 240 ? 12.461 -36.656 -0.13 1 97.5 240 LYS A C 1
ATOM 1883 O O . LYS A 1 240 ? 11.516 -36.906 0.605 1 97.5 240 LYS A O 1
ATOM 1888 N N . ASP A 1 241 ? 13.734 -36.438 0.333 1 96.62 241 ASP A N 1
ATOM 1889 C CA . ASP A 1 241 ? 14.016 -36.688 1.743 1 96.62 241 ASP A CA 1
ATOM 1890 C C . ASP A 1 241 ? 14.719 -35.5 2.387 1 96.62 241 ASP A C 1
ATOM 1892 O O . ASP A 1 241 ? 15.086 -35.531 3.562 1 96.62 241 ASP A O 1
ATOM 1896 N N . PHE A 1 242 ? 14.984 -34.469 1.576 1 97.88 242 PHE A N 1
ATOM 1897 C CA . PHE A 1 242 ? 15.68 -33.25 2.006 1 97.88 242 PHE A CA 1
ATOM 1898 C C . PHE A 1 242 ? 17.109 -33.594 2.414 1 97.88 242 PHE A C 1
ATOM 1900 O O . PHE A 1 242 ? 17.703 -32.875 3.248 1 97.88 242 PHE A O 1
ATOM 1907 N N . LYS A 1 243 ? 17.688 -34.594 1.923 1 96.25 243 LYS A N 1
ATOM 1908 C CA . LYS A 1 243 ? 19.047 -35 2.188 1 96.25 243 LYS A CA 1
ATOM 1909 C C . LYS A 1 243 ? 19.812 -35.25 0.888 1 96.25 243 LYS A C 1
ATOM 1911 O O . LYS A 1 243 ? 20.938 -34.781 0.722 1 96.25 243 LYS A O 1
ATOM 1916 N N . THR A 1 244 ? 19.219 -36.062 0.095 1 97.44 244 THR A N 1
ATOM 1917 C CA . THR A 1 244 ? 19.797 -36.344 -1.21 1 97.44 244 THR A CA 1
ATOM 1918 C C . THR A 1 244 ? 19.141 -35.5 -2.299 1 97.44 244 THR A C 1
ATOM 1920 O O . THR A 1 244 ? 17.906 -35.5 -2.424 1 97.44 244 THR A O 1
ATOM 1923 N N . TRP A 1 245 ? 19.953 -34.844 -3.127 1 97.88 245 TRP A N 1
ATOM 1924 C CA . TRP A 1 245 ? 19.406 -33.906 -4.102 1 97.88 245 TRP A CA 1
ATOM 1925 C C . TRP A 1 245 ? 19.844 -34.281 -5.516 1 97.88 245 TRP A C 1
ATOM 1927 O O . TRP A 1 245 ? 21 -34.625 -5.746 1 97.88 245 TRP A O 1
ATOM 1937 N N . ASP A 1 246 ? 18.891 -34.25 -6.359 1 97.94 246 ASP A N 1
ATOM 1938 C CA . ASP A 1 246 ? 19.141 -34.344 -7.793 1 97.94 246 ASP A CA 1
ATOM 1939 C C . ASP A 1 246 ? 19.234 -32.969 -8.43 1 97.94 246 ASP A C 1
ATOM 1941 O O . ASP A 1 246 ? 18.266 -32.219 -8.438 1 97.94 246 ASP A O 1
ATOM 1945 N N . ASP A 1 247 ? 20.391 -32.625 -8.93 1 97.88 247 ASP A N 1
ATOM 1946 C CA . ASP A 1 247 ? 20.594 -31.391 -9.688 1 97.88 247 ASP A CA 1
ATOM 1947 C C . ASP A 1 247 ? 20.297 -31.609 -11.172 1 97.88 247 ASP A C 1
ATOM 1949 O O . ASP A 1 247 ? 21.047 -32.281 -11.867 1 97.88 247 ASP A O 1
ATOM 1953 N N . HIS A 1 248 ? 19.281 -30.969 -11.719 1 98.31 248 HIS A N 1
ATOM 1954 C CA . HIS A 1 248 ? 18.781 -31.234 -13.07 1 98.31 248 HIS A CA 1
ATOM 1955 C C . HIS A 1 248 ? 19.344 -30.219 -14.062 1 98.31 248 HIS A C 1
ATOM 1957 O O . HIS A 1 248 ? 19.047 -30.281 -15.258 1 98.31 248 HIS A O 1
ATOM 1963 N N . GLY A 1 249 ? 20.141 -29.266 -13.57 1 97.94 249 GLY A N 1
ATOM 1964 C CA . GLY A 1 249 ? 20.688 -28.234 -14.445 1 97.94 249 GLY A CA 1
ATOM 1965 C C . GLY A 1 249 ? 19.656 -27.203 -14.867 1 97.94 249 GLY A C 1
ATOM 1966 O O . GLY A 1 249 ? 18.625 -27.031 -14.203 1 97.94 249 GLY A O 1
ATOM 1967 N N . ILE A 1 250 ? 20 -26.438 -15.898 1 98.38 250 ILE A N 1
ATOM 1968 C CA . ILE A 1 250 ? 19.172 -25.344 -16.359 1 98.38 250 ILE A CA 1
ATOM 1969 C C . ILE A 1 250 ? 17.875 -25.906 -16.969 1 98.38 250 ILE A C 1
ATOM 1971 O O . ILE A 1 250 ? 17.906 -26.766 -17.844 1 98.38 250 ILE A O 1
ATOM 1975 N N . VAL A 1 251 ? 16.766 -25.375 -16.5 1 98.38 251 VAL A N 1
ATOM 1976 C CA . VAL A 1 251 ? 15.484 -25.891 -17 1 98.38 251 VAL A CA 1
ATOM 1977 C C . VAL A 1 251 ? 14.68 -24.75 -17.609 1 98.38 251 VAL A C 1
ATOM 1979 O O . VAL A 1 251 ? 13.641 -24.969 -18.234 1 98.38 251 VAL A O 1
ATOM 1982 N N . PHE A 1 252 ? 15.078 -23.5 -17.406 1 98.5 252 PHE A N 1
ATOM 1983 C CA . PHE A 1 252 ? 14.328 -22.359 -17.906 1 98.5 252 PHE A CA 1
ATOM 1984 C C . PHE A 1 252 ? 15.258 -21.188 -18.188 1 98.5 252 PHE A C 1
ATOM 1986 O O . PHE A 1 252 ? 16.109 -20.844 -17.359 1 98.5 252 PHE A O 1
ATOM 1993 N N . GLN A 1 253 ? 15.172 -20.547 -19.344 1 98.38 253 GLN A N 1
ATOM 1994 C CA . GLN A 1 253 ? 15.945 -19.375 -19.75 1 98.38 253 GLN A CA 1
ATOM 1995 C C . GLN A 1 253 ? 15.227 -18.578 -20.828 1 98.38 253 GLN A C 1
ATOM 1997 O O . GLN A 1 253 ? 14.266 -19.062 -21.422 1 98.38 253 GLN A O 1
ATOM 2002 N N . THR A 1 254 ? 15.68 -17.406 -21.062 1 98.5 254 THR A N 1
ATOM 2003 C CA . THR A 1 254 ? 15.07 -16.562 -22.094 1 98.5 254 THR A CA 1
ATOM 2004 C C . THR A 1 254 ? 15.57 -16.953 -23.469 1 98.5 254 THR A C 1
ATOM 2006 O O . THR A 1 254 ? 16.562 -17.672 -23.609 1 98.5 254 THR A O 1
ATOM 2009 N N . ASP A 1 255 ? 14.828 -16.5 -24.484 1 98.25 255 ASP A N 1
ATOM 2010 C CA . ASP A 1 255 ? 15.18 -16.75 -25.891 1 98.25 255 ASP A CA 1
ATOM 2011 C C . ASP A 1 255 ? 15.094 -15.461 -26.703 1 98.25 255 ASP A C 1
ATOM 2013 O O . ASP A 1 255 ? 14.977 -14.367 -26.156 1 98.25 255 ASP A O 1
ATOM 2017 N N . GLU A 1 256 ? 15.195 -15.625 -27.969 1 98.06 256 GLU A N 1
ATOM 2018 C CA . GLU A 1 256 ? 15.273 -14.461 -28.859 1 98.06 256 GLU A CA 1
ATOM 2019 C C . GLU A 1 256 ? 13.961 -13.68 -28.859 1 98.06 256 GLU A C 1
ATOM 2021 O O . GLU A 1 256 ? 13.961 -12.453 -28.984 1 98.06 256 GLU A O 1
ATOM 2026 N N . LEU A 1 257 ? 12.891 -14.375 -28.75 1 98.38 257 LEU A N 1
ATOM 2027 C CA . LEU A 1 257 ? 11.609 -13.688 -28.688 1 98.38 257 LEU A CA 1
ATOM 2028 C C . LEU A 1 257 ? 11.523 -12.797 -27.453 1 98.38 257 LEU A C 1
ATOM 2030 O O . LEU A 1 257 ? 10.953 -11.703 -27.5 1 98.38 257 LEU A O 1
ATOM 2034 N N . ASP A 1 258 ? 12.094 -13.242 -26.375 1 98.75 258 ASP A N 1
ATOM 2035 C CA . ASP A 1 258 ? 12.148 -12.43 -25.172 1 98.75 258 ASP A CA 1
ATOM 2036 C C . ASP A 1 258 ? 12.945 -11.148 -25.406 1 98.75 258 ASP A C 1
ATOM 2038 O O . ASP A 1 258 ? 12.602 -10.094 -24.875 1 98.75 258 ASP A O 1
ATOM 2042 N N . GLN A 1 259 ? 14.023 -11.281 -26.172 1 98.56 259 GLN A N 1
ATOM 2043 C CA . GLN A 1 259 ? 14.852 -10.109 -26.453 1 98.56 259 GLN A CA 1
ATOM 2044 C C . GLN A 1 259 ? 14.078 -9.07 -27.266 1 98.56 259 GLN A C 1
ATOM 2046 O O . GLN A 1 259 ? 14.148 -7.875 -26.984 1 98.56 259 GLN A O 1
ATOM 2051 N N . GLU A 1 260 ? 13.352 -9.555 -28.219 1 98.31 260 GLU A N 1
ATOM 2052 C CA . GLU A 1 260 ? 12.539 -8.664 -29.047 1 98.31 260 GLU A CA 1
ATOM 2053 C C . GLU A 1 260 ? 11.453 -7.98 -28.219 1 98.31 260 GLU A C 1
ATOM 2055 O O . GLU A 1 260 ? 11.273 -6.762 -28.297 1 98.31 260 GLU A O 1
ATOM 2060 N N . ARG A 1 261 ? 10.789 -8.742 -27.438 1 98.31 261 ARG A N 1
ATOM 2061 C CA . ARG A 1 261 ? 9.727 -8.211 -26.594 1 98.31 261 ARG A CA 1
ATOM 2062 C C . ARG A 1 261 ? 10.289 -7.262 -25.531 1 98.31 261 ARG A C 1
ATOM 2064 O O . ARG A 1 261 ? 9.641 -6.281 -25.172 1 98.31 261 ARG A O 1
ATOM 2071 N N . GLY A 1 262 ? 11.477 -7.629 -25.094 1 98.62 262 GLY A N 1
ATOM 2072 C CA . GLY A 1 262 ? 12.125 -6.797 -24.109 1 98.62 262 GLY A CA 1
ATOM 2073 C C . GLY A 1 262 ? 12.344 -5.367 -24.562 1 98.62 262 GLY A C 1
ATOM 2074 O O . GLY A 1 262 ? 12.125 -4.422 -23.812 1 98.62 262 GLY A O 1
ATOM 2075 N N . LYS A 1 263 ? 12.75 -5.207 -25.781 1 98.44 263 LYS A N 1
ATOM 2076 C CA . LYS A 1 263 ? 12.938 -3.873 -26.344 1 98.44 263 LYS A CA 1
ATOM 2077 C C . LYS A 1 263 ? 11.617 -3.096 -26.375 1 98.44 263 LYS A C 1
ATOM 2079 O O . LYS A 1 263 ? 11.602 -1.893 -26.109 1 98.44 263 LYS A O 1
ATOM 2084 N N . GLN A 1 264 ? 10.578 -3.812 -26.672 1 98.38 264 GLN A N 1
ATOM 2085 C CA . GLN A 1 264 ? 9.266 -3.182 -26.688 1 98.38 264 GLN A CA 1
ATOM 2086 C C . GLN A 1 264 ? 8.828 -2.791 -25.281 1 98.38 264 GLN A C 1
ATOM 2088 O O . GLN A 1 264 ? 8.25 -1.718 -25.094 1 98.38 264 GLN A O 1
ATOM 2093 N N . HIS A 1 265 ? 9.07 -3.66 -24.344 1 98.69 265 HIS A N 1
ATOM 2094 C CA . HIS A 1 265 ? 8.742 -3.367 -22.953 1 98.69 265 HIS A CA 1
ATOM 2095 C C . HIS A 1 265 ? 9.477 -2.123 -22.453 1 98.69 265 HIS A C 1
ATOM 2097 O O . HIS A 1 265 ? 8.898 -1.286 -21.766 1 98.69 265 HIS A O 1
ATOM 2103 N N . ILE A 1 266 ? 10.727 -2.012 -22.766 1 98.75 266 ILE A N 1
ATOM 2104 C CA . ILE A 1 266 ? 11.539 -0.865 -22.375 1 98.75 266 ILE A CA 1
ATOM 2105 C C . ILE A 1 266 ? 10.977 0.406 -23 1 98.75 266 ILE A C 1
ATOM 2107 O O . ILE A 1 266 ? 10.805 1.42 -22.328 1 98.75 266 ILE A O 1
ATOM 2111 N N . ALA A 1 267 ? 10.648 0.352 -24.297 1 98.56 267 ALA A N 1
ATOM 2112 C CA . ALA A 1 267 ? 10.078 1.501 -25 1 98.56 267 ALA A CA 1
ATOM 2113 C C . ALA A 1 267 ? 8.758 1.936 -24.359 1 98.56 267 ALA A C 1
ATOM 2115 O O . ALA A 1 267 ? 8.508 3.131 -24.188 1 98.56 267 ALA A O 1
ATOM 2116 N N . ASN A 1 268 ? 7.93 0.943 -24.078 1 98.25 268 ASN A N 1
ATOM 2117 C CA . ASN A 1 268 ? 6.648 1.238 -23.438 1 98.25 268 ASN A CA 1
ATOM 2118 C C . ASN A 1 268 ? 6.836 1.938 -22.094 1 98.25 268 ASN A C 1
ATOM 2120 O O . ASN A 1 268 ? 6.105 2.877 -21.781 1 98.25 268 ASN A O 1
ATOM 2124 N N . ARG A 1 269 ? 7.785 1.493 -21.312 1 97.94 269 ARG A N 1
ATOM 2125 C CA . ARG A 1 269 ? 8.031 2.123 -20.031 1 97.94 269 ARG A CA 1
ATOM 2126 C C . ARG A 1 269 ? 8.523 3.555 -20.203 1 97.94 269 ARG A C 1
ATOM 2128 O O . ARG A 1 269 ? 8.07 4.465 -19.5 1 97.94 269 ARG A O 1
ATOM 2135 N N . LEU A 1 270 ? 9.445 3.736 -21.062 1 98 270 LEU A N 1
ATOM 2136 C CA . LEU A 1 270 ? 10.008 5.062 -21.297 1 98 270 LEU A CA 1
ATOM 2137 C C . LEU A 1 270 ? 8.922 6.039 -21.75 1 98 270 LEU A C 1
ATOM 2139 O O . LEU A 1 270 ? 9.023 7.242 -21.484 1 98 270 LEU A O 1
ATOM 2143 N N . ALA A 1 271 ? 7.855 5.516 -22.344 1 97.88 271 ALA A N 1
ATOM 2144 C CA . ALA A 1 271 ? 6.777 6.348 -22.875 1 97.88 271 ALA A CA 1
ATOM 2145 C C . ALA A 1 271 ? 5.711 6.605 -21.812 1 97.88 271 ALA A C 1
ATOM 2147 O O . ALA A 1 271 ? 4.824 7.441 -22.016 1 97.88 271 ALA A O 1
ATOM 2148 N N . ASP A 1 272 ? 5.754 5.902 -20.719 1 96.75 272 ASP A N 1
ATOM 2149 C CA . ASP A 1 272 ? 4.73 6.004 -19.688 1 96.75 272 ASP A CA 1
ATOM 2150 C C . ASP A 1 272 ? 5.25 6.777 -18.469 1 96.75 272 ASP A C 1
ATOM 2152 O O . ASP A 1 272 ? 5.93 6.215 -17.609 1 96.75 272 ASP A O 1
ATOM 2156 N N . ALA A 1 273 ? 4.812 8.008 -18.297 1 95.25 273 ALA A N 1
ATOM 2157 C CA . ALA A 1 273 ? 5.328 8.914 -17.281 1 95.25 273 ALA A CA 1
ATOM 2158 C C . ALA A 1 273 ? 4.852 8.5 -15.891 1 95.25 273 ALA A C 1
ATOM 2160 O O . ALA A 1 273 ? 5.363 8.992 -14.875 1 95.25 273 ALA A O 1
ATOM 2161 N N . THR A 1 274 ? 3.883 7.574 -15.773 1 95.38 274 THR A N 1
ATOM 2162 C CA . THR A 1 274 ? 3.369 7.164 -14.477 1 95.38 274 THR A CA 1
ATOM 2163 C C . THR A 1 274 ? 4.191 6.008 -13.906 1 95.38 274 THR A C 1
ATOM 2165 O O . THR A 1 274 ? 3.988 5.598 -12.766 1 95.38 274 THR A O 1
ATOM 2168 N N . LEU A 1 275 ? 5.133 5.492 -14.711 1 97.56 275 LEU A N 1
ATOM 2169 C CA . LEU A 1 275 ? 6.023 4.438 -14.234 1 97.56 275 LEU A CA 1
ATOM 2170 C C . LEU A 1 275 ? 7.383 5.008 -13.852 1 97.56 275 LEU A C 1
ATOM 2172 O O . LEU A 1 275 ? 7.859 5.961 -14.469 1 97.56 275 LEU A O 1
ATOM 2176 N N . GLN A 1 276 ? 8 4.41 -12.867 1 97.44 276 GLN A N 1
ATOM 2177 C CA . GLN A 1 276 ? 9.359 4.812 -12.492 1 97.44 276 GLN A CA 1
ATOM 2178 C C . GLN A 1 276 ? 10.328 4.613 -13.656 1 97.44 276 GLN A C 1
ATOM 2180 O O . GLN A 1 276 ? 10.445 3.508 -14.188 1 97.44 276 GLN A O 1
ATOM 2185 N N . GLN A 1 277 ? 11 5.652 -14.047 1 97.06 277 GLN A N 1
ATOM 2186 C CA . GLN A 1 277 ? 11.953 5.609 -15.148 1 97.06 277 GLN A CA 1
ATOM 2187 C C . GLN A 1 277 ? 13.312 5.102 -14.688 1 97.06 277 GLN A C 1
ATOM 2189 O O . GLN A 1 277 ? 13.734 5.371 -13.562 1 97.06 277 GLN A O 1
ATOM 2194 N N . PRO A 1 278 ? 13.984 4.426 -15.609 1 95.69 278 PRO A N 1
ATOM 2195 C CA . PRO A 1 278 ? 15.359 4.051 -15.266 1 95.69 278 PRO A CA 1
ATOM 2196 C C . PRO A 1 278 ? 16.297 5.254 -15.188 1 95.69 278 PRO A C 1
ATOM 2198 O O . PRO A 1 278 ? 16.141 6.219 -15.938 1 95.69 278 PRO A O 1
ATOM 2201 N N . ARG A 1 279 ? 17.234 5.148 -14.281 1 95 279 ARG A N 1
ATOM 2202 C CA . ARG A 1 279 ? 18.234 6.211 -14.141 1 95 279 ARG A CA 1
ATOM 2203 C C . ARG A 1 279 ? 19.203 6.215 -15.312 1 95 279 ARG A C 1
ATOM 2205 O O . ARG A 1 279 ? 19.672 7.273 -15.742 1 95 279 ARG A O 1
ATOM 2212 N N . TYR A 1 280 ? 19.516 5.027 -15.789 1 96.56 280 TYR A N 1
ATOM 2213 C CA . TYR A 1 280 ? 20.422 4.844 -16.922 1 96.56 280 TYR A CA 1
ATOM 2214 C C . TYR A 1 280 ? 19.703 4.145 -18.078 1 96.56 280 TYR A C 1
ATOM 2216 O O . TYR A 1 280 ? 18.922 3.219 -17.859 1 96.56 280 TYR A O 1
ATOM 2224 N N . ASN A 1 281 ? 19.984 4.625 -19.281 1 97.38 281 ASN A N 1
ATOM 2225 C CA . ASN A 1 281 ? 19.391 4.066 -20.5 1 97.38 281 ASN A CA 1
ATOM 2226 C C . ASN A 1 281 ? 20.391 4.066 -21.656 1 97.38 281 ASN A C 1
ATOM 2228 O O . ASN A 1 281 ? 20.812 5.129 -22.109 1 97.38 281 ASN A O 1
ATOM 2232 N N . ASP A 1 282 ? 20.75 2.91 -22.062 1 97.69 282 ASP A N 1
ATOM 2233 C CA . ASP A 1 282 ? 21.672 2.701 -23.172 1 97.69 282 ASP A CA 1
ATOM 2234 C C . ASP A 1 282 ? 21.266 1.469 -23.984 1 97.69 282 ASP A C 1
ATOM 2236 O O . ASP A 1 282 ? 21.578 0.339 -23.594 1 97.69 282 ASP A O 1
ATOM 2240 N N . PRO A 1 283 ? 20.688 1.642 -25.172 1 96.94 283 PRO A N 1
ATOM 2241 C CA . PRO A 1 283 ? 20.172 0.53 -25.984 1 96.94 283 PRO A CA 1
ATOM 2242 C C . PRO A 1 283 ? 21.234 -0.523 -26.281 1 96.94 283 PRO A C 1
ATOM 2244 O O . PRO A 1 283 ? 20.906 -1.686 -26.531 1 96.94 283 PRO A O 1
ATOM 2247 N N . SER A 1 284 ? 22.469 -0.157 -26.172 1 96.5 284 SER A N 1
ATOM 2248 C CA . SER A 1 284 ? 23.531 -1.089 -26.516 1 96.5 284 SER A CA 1
ATOM 2249 C C . SER A 1 284 ? 23.656 -2.205 -25.484 1 96.5 284 SER A C 1
ATOM 2251 O O . SER A 1 284 ? 24.297 -3.23 -25.75 1 96.5 284 SER A O 1
ATOM 2253 N N . VAL A 1 285 ? 23.031 -2.029 -24.266 1 96.38 285 VAL A N 1
ATOM 2254 C CA . VAL A 1 285 ? 23.188 -3.051 -23.25 1 96.38 285 VAL A CA 1
ATOM 2255 C C . VAL A 1 285 ? 21.844 -3.703 -22.938 1 96.38 285 VAL A C 1
ATOM 2257 O O . VAL A 1 285 ? 21.719 -4.461 -21.984 1 96.38 285 VAL A O 1
ATOM 2260 N N . TYR A 1 286 ? 20.844 -3.373 -23.766 1 98.38 286 TYR A N 1
ATOM 2261 C CA . TYR A 1 286 ? 19.531 -3.984 -23.562 1 98.38 286 TYR A CA 1
ATOM 2262 C C . TYR A 1 286 ? 19.641 -5.504 -23.578 1 98.38 286 TYR A C 1
ATOM 2264 O O . TYR A 1 286 ? 20.297 -6.082 -24.438 1 98.38 286 TYR A O 1
ATOM 2272 N N . ASN A 1 287 ? 19.031 -6.125 -22.625 1 98.38 287 ASN A N 1
ATOM 2273 C CA . ASN A 1 287 ? 19 -7.582 -22.5 1 98.38 287 ASN A CA 1
ATOM 2274 C C . ASN A 1 287 ? 17.891 -8.039 -21.562 1 98.38 287 ASN A C 1
ATOM 2276 O O . ASN A 1 287 ? 17.547 -7.34 -20.609 1 98.38 287 ASN A O 1
ATOM 2280 N N . VAL A 1 288 ? 17.328 -9.172 -21.875 1 98.81 288 VAL A N 1
ATOM 2281 C CA . VAL A 1 288 ? 16.328 -9.773 -20.984 1 98.81 288 VAL A CA 1
ATOM 2282 C C . VAL A 1 288 ? 16.812 -11.148 -20.531 1 98.81 288 VAL A C 1
ATOM 2284 O O . VAL A 1 288 ? 17.125 -12.008 -21.375 1 98.81 288 VAL A O 1
ATOM 2287 N N . ASP A 1 289 ? 16.922 -11.383 -19.266 1 98.5 289 ASP A N 1
ATOM 2288 C CA . ASP A 1 289 ? 17.25 -12.688 -18.703 1 98.5 289 ASP A CA 1
ATOM 2289 C C . ASP A 1 289 ? 16.359 -13.016 -17.516 1 98.5 289 ASP A C 1
ATOM 2291 O O . ASP A 1 289 ? 15.43 -12.266 -17.203 1 98.5 289 ASP A O 1
ATOM 2295 N N . VAL A 1 290 ? 16.469 -14.211 -16.922 1 98.56 290 VAL A N 1
ATOM 2296 C CA . VAL A 1 290 ? 15.602 -14.656 -15.836 1 98.56 290 VAL A CA 1
ATOM 2297 C C . VAL A 1 290 ? 16.312 -14.453 -14.492 1 98.56 290 VAL A C 1
ATOM 2299 O O . VAL A 1 290 ? 17.234 -15.195 -14.148 1 98.56 290 VAL A O 1
ATOM 2302 N N . TYR A 1 291 ? 15.828 -13.516 -13.734 1 97.56 291 TYR A N 1
ATOM 2303 C CA . TYR A 1 291 ? 16.469 -13.141 -12.477 1 97.56 291 TYR A CA 1
ATOM 2304 C C . TYR A 1 291 ? 16.219 -14.203 -11.414 1 97.56 291 TYR A C 1
ATOM 2306 O O . TYR A 1 291 ? 17.125 -14.523 -10.633 1 97.56 291 TYR A O 1
ATOM 2314 N N . ASN A 1 292 ? 15.039 -14.641 -11.32 1 94.88 292 ASN A N 1
ATOM 2315 C CA . ASN A 1 292 ? 14.516 -15.609 -10.359 1 94.88 292 ASN A CA 1
ATOM 2316 C C . ASN A 1 292 ? 13.219 -16.25 -10.852 1 94.88 292 ASN A C 1
ATOM 2318 O O . ASN A 1 292 ? 12.594 -15.734 -11.789 1 94.88 292 ASN A O 1
ATOM 2322 N N . MET A 1 293 ? 12.938 -17.438 -10.273 1 98.19 293 MET A N 1
ATOM 2323 C CA . MET A 1 293 ? 11.695 -18.094 -10.68 1 98.19 293 MET A CA 1
ATOM 2324 C C . MET A 1 293 ? 11.109 -18.906 -9.531 1 98.19 293 MET A C 1
ATOM 2326 O O . MET A 1 293 ? 11.664 -19.938 -9.148 1 98.19 293 MET A O 1
ATOM 2330 N N . GLY A 1 294 ? 9.969 -18.438 -8.992 1 98.06 294 GLY A N 1
ATOM 2331 C CA . GLY A 1 294 ? 9.195 -19.297 -8.109 1 98.06 294 GLY A CA 1
ATOM 2332 C C . GLY A 1 294 ? 8.523 -20.438 -8.828 1 98.06 294 GLY A C 1
ATOM 2333 O O . GLY A 1 294 ? 8.023 -20.281 -9.945 1 98.06 294 GLY A O 1
ATOM 2334 N N . VAL A 1 295 ? 8.555 -21.625 -8.203 1 98.56 295 VAL A N 1
ATOM 2335 C CA . VAL A 1 295 ? 7.906 -22.812 -8.742 1 98.56 295 VAL A CA 1
ATOM 2336 C C . VAL A 1 295 ? 7.121 -23.516 -7.641 1 98.56 295 VAL A C 1
ATOM 2338 O O . VAL A 1 295 ? 7.648 -23.75 -6.547 1 98.56 295 VAL A O 1
ATOM 2341 N N . PHE A 1 296 ? 5.926 -23.906 -7.949 1 98.12 296 PHE A N 1
ATOM 2342 C CA . PHE A 1 296 ? 5.117 -24.562 -6.934 1 98.12 296 PHE A CA 1
ATOM 2343 C C . PHE A 1 296 ? 4.145 -25.547 -7.578 1 98.12 296 PHE A C 1
ATOM 2345 O O . PHE A 1 296 ? 3.785 -25.406 -8.75 1 98.12 296 PHE A O 1
ATOM 2352 N N . ARG A 1 297 ? 3.797 -26.5 -6.785 1 97.5 297 ARG A N 1
ATOM 2353 C CA . ARG A 1 297 ? 2.738 -27.422 -7.176 1 97.5 297 ARG A CA 1
ATOM 2354 C C . ARG A 1 297 ? 1.363 -26.797 -7.004 1 97.5 297 ARG A C 1
ATOM 2356 O O . ARG A 1 297 ? 1.103 -26.125 -6 1 97.5 297 ARG A O 1
ATOM 2363 N N . TYR A 1 298 ? 0.541 -26.938 -8.031 1 97.44 298 TYR A N 1
ATOM 2364 C CA . TYR A 1 298 ? -0.831 -26.438 -7.926 1 97.44 298 TYR A CA 1
ATOM 2365 C C . TYR A 1 298 ? -1.778 -27.312 -8.75 1 97.44 298 TYR A C 1
ATOM 2367 O O . TYR A 1 298 ? -1.71 -27.312 -9.984 1 97.44 298 TYR A O 1
ATOM 2375 N N . GLU A 1 299 ? -2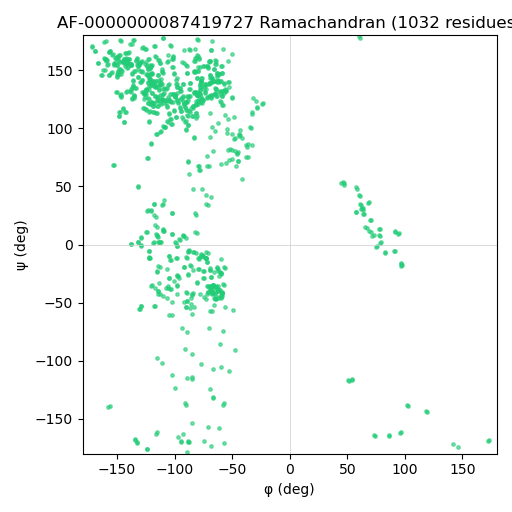.691 -28.016 -8.141 1 95.75 299 GLU A N 1
ATOM 2376 C CA . GLU A 1 299 ? -3.766 -28.812 -8.742 1 95.75 299 GLU A CA 1
ATOM 2377 C C . GLU A 1 299 ? -3.246 -29.672 -9.891 1 95.75 299 GLU A C 1
ATOM 2379 O O . GLU A 1 299 ? -3.77 -29.609 -11 1 95.75 299 GLU A O 1
ATOM 2384 N N . GLY A 1 300 ? -2.27 -30.438 -9.703 1 92.69 300 GLY A N 1
ATOM 2385 C CA . GLY A 1 300 ? -1.792 -31.422 -10.664 1 92.69 300 GLY A CA 1
ATOM 2386 C C . GLY A 1 300 ? -0.724 -30.875 -11.594 1 92.69 300 GLY A C 1
ATOM 2387 O O . GLY A 1 300 ? -0.19 -31.609 -12.43 1 92.69 300 GLY A O 1
ATOM 2388 N N . LEU A 1 301 ? -0.449 -29.594 -11.508 1 95.94 301 LEU A N 1
ATOM 2389 C CA . LEU A 1 301 ? 0.571 -28.938 -12.32 1 95.94 301 LEU A CA 1
ATOM 2390 C C . LEU A 1 301 ? 1.617 -28.266 -11.438 1 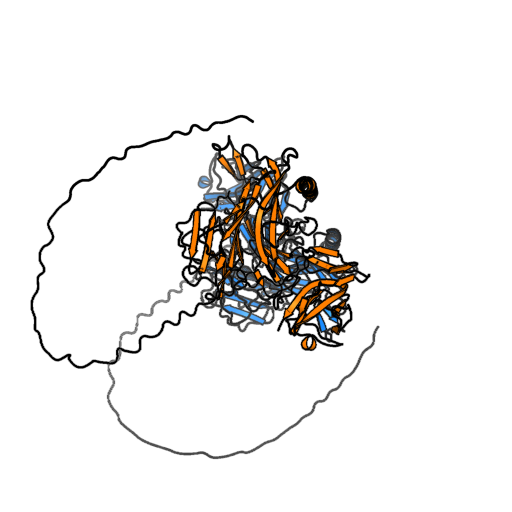95.94 301 LEU A C 1
ATOM 2392 O O . LEU A 1 301 ? 1.404 -28.078 -10.242 1 95.94 301 LEU A O 1
ATOM 2396 N N . TYR A 1 302 ? 2.738 -28.047 -12.109 1 98.5 302 TYR A N 1
ATOM 2397 C CA . TYR A 1 302 ? 3.684 -27.094 -11.555 1 98.5 302 TYR A CA 1
ATOM 2398 C C . TYR A 1 302 ? 3.559 -25.734 -12.242 1 98.5 302 TYR A C 1
ATOM 2400 O O . TYR A 1 302 ? 3.551 -25.656 -13.477 1 98.5 302 TYR A O 1
ATOM 2408 N N . ILE A 1 303 ? 3.422 -24.734 -11.453 1 98.69 303 ILE A N 1
ATOM 2409 C CA . ILE A 1 303 ? 3.326 -23.375 -11.969 1 98.69 303 ILE A CA 1
ATOM 2410 C C . ILE A 1 303 ? 4.621 -22.625 -11.68 1 98.69 303 ILE A C 1
ATOM 2412 O O . ILE A 1 303 ? 5.184 -22.75 -10.586 1 98.69 303 ILE A O 1
ATOM 2416 N N . GLY A 1 304 ? 5.109 -21.922 -12.68 1 98.75 304 GLY A N 1
ATOM 2417 C CA . GLY A 1 304 ? 6.309 -21.109 -12.547 1 98.75 304 GLY A CA 1
ATOM 2418 C C . GLY A 1 304 ? 6.043 -19.625 -12.703 1 98.75 304 GLY A C 1
ATOM 2419 O O . GLY A 1 304 ? 5.199 -19.219 -13.5 1 98.75 304 GLY A O 1
ATOM 2420 N N . LEU A 1 305 ? 6.801 -18.844 -11.953 1 98.81 305 LEU A N 1
ATOM 2421 C CA . LEU A 1 305 ? 6.73 -17.391 -11.992 1 98.81 305 LEU A CA 1
ATOM 2422 C C . LEU A 1 305 ? 8.094 -16.797 -12.312 1 98.81 305 LEU A C 1
ATOM 2424 O O . LEU A 1 305 ? 8.719 -16.172 -11.445 1 98.81 305 LEU A O 1
ATOM 2428 N N . PRO A 1 306 ? 8.5 -16.891 -13.555 1 98.69 306 PRO A N 1
ATOM 2429 C CA . PRO A 1 306 ? 9.805 -16.312 -13.891 1 98.69 306 PRO A CA 1
ATOM 2430 C C . PRO A 1 306 ? 9.797 -14.789 -13.852 1 98.69 306 PRO A C 1
ATOM 2432 O O . PRO A 1 306 ? 8.938 -14.156 -14.469 1 98.69 306 PRO A O 1
ATOM 2435 N N . ALA A 1 307 ? 10.719 -14.273 -13.133 1 98.56 307 ALA A N 1
ATOM 2436 C CA . ALA A 1 307 ? 10.953 -12.828 -13.125 1 98.56 307 ALA A CA 1
ATOM 2437 C C . ALA A 1 307 ? 11.969 -12.438 -14.195 1 98.56 307 ALA A C 1
ATOM 2439 O O . ALA A 1 307 ? 13.172 -12.648 -14.031 1 98.56 307 ALA A O 1
ATOM 2440 N N . LEU A 1 308 ? 11.477 -11.836 -15.242 1 98.81 308 LEU A N 1
ATOM 2441 C CA . LEU A 1 308 ? 12.344 -11.406 -16.344 1 98.81 308 LEU A CA 1
ATOM 2442 C C . LEU A 1 308 ? 12.961 -10.039 -16.047 1 98.81 308 LEU A C 1
ATOM 2444 O O . LEU A 1 308 ? 12.234 -9.062 -15.859 1 98.81 308 LEU A O 1
ATOM 2448 N N . TYR A 1 309 ? 14.234 -10.102 -16.016 1 98.56 309 TYR A N 1
ATOM 2449 C CA . TYR A 1 309 ? 14.953 -8.852 -15.805 1 98.56 309 TYR A CA 1
ATOM 2450 C C . TYR A 1 309 ? 15.25 -8.172 -17.125 1 98.56 309 TYR A C 1
ATOM 2452 O O . TYR A 1 309 ? 15.828 -8.781 -18.031 1 98.56 309 TYR A O 1
ATOM 2460 N N . HIS A 1 310 ? 14.875 -6.906 -17.234 1 98.81 310 HIS A N 1
ATOM 2461 C CA . HIS A 1 310 ? 15.172 -6.059 -18.391 1 98.81 310 HIS A CA 1
ATOM 2462 C C . HIS A 1 310 ? 16.312 -5.09 -18.078 1 98.81 310 HIS A C 1
ATOM 2464 O O . HIS A 1 310 ? 16.109 -4.074 -17.406 1 98.81 310 HIS A O 1
ATOM 2470 N N . ALA A 1 311 ? 17.422 -5.426 -18.594 1 98.44 311 ALA A N 1
ATOM 2471 C CA . ALA A 1 311 ? 18.562 -4.508 -18.484 1 98.44 311 ALA A CA 1
ATOM 2472 C C . ALA A 1 311 ? 18.375 -3.311 -19.422 1 98.44 311 ALA A C 1
ATOM 2474 O O . ALA A 1 311 ? 18.141 -3.479 -20.609 1 98.44 311 ALA A O 1
ATOM 2475 N N . VAL A 1 312 ? 18.562 -2.131 -18.859 1 98.12 312 VAL A N 1
ATOM 2476 C CA . VAL A 1 312 ? 18.219 -0.944 -19.641 1 98.12 312 VAL A CA 1
ATOM 2477 C C . VAL A 1 312 ? 19.469 -0.074 -19.828 1 98.12 312 VAL A C 1
ATOM 2479 O O . VAL A 1 312 ? 19.594 0.621 -20.844 1 98.12 312 VAL A O 1
ATOM 2482 N N . GLY A 1 313 ? 20.375 -0.021 -18.828 1 97.31 313 GLY A N 1
ATOM 2483 C CA . GLY A 1 313 ? 21.578 0.79 -18.922 1 97.31 313 GLY A CA 1
ATOM 2484 C C . GLY A 1 313 ? 22.641 0.38 -17.922 1 97.31 313 GLY A C 1
ATOM 2485 O O . GLY A 1 313 ? 22.344 -0.039 -16.812 1 97.31 313 GLY A O 1
ATOM 2486 N N . SER A 1 314 ? 23.891 0.604 -18.328 1 95.75 314 SER A N 1
ATOM 2487 C CA . SER A 1 314 ? 25 0.281 -17.453 1 95.75 314 SER A CA 1
ATOM 2488 C C . SER A 1 314 ? 25.125 1.299 -16.312 1 95.75 314 SER A C 1
ATOM 2490 O O . SER A 1 314 ? 24.969 2.502 -16.547 1 95.75 314 SER A O 1
ATOM 2492 N N . VAL A 1 315 ? 25.359 0.803 -15.125 1 94.69 315 VAL A N 1
ATOM 2493 C CA . VAL A 1 315 ? 25.703 1.688 -14.016 1 94.69 315 VAL A CA 1
ATOM 2494 C C . VAL A 1 315 ? 27.156 2.123 -14.133 1 94.69 315 VAL A C 1
ATOM 2496 O O . VAL A 1 315 ? 28.062 1.284 -14.18 1 94.69 315 VAL A O 1
ATOM 2499 N N . PRO A 1 316 ? 27.422 3.408 -14.109 1 94.44 316 PRO A N 1
ATOM 2500 C CA . PRO A 1 316 ? 28.797 3.871 -14.305 1 94.44 316 PRO A CA 1
ATOM 2501 C C . PRO A 1 316 ? 29.75 3.348 -13.234 1 94.44 316 PRO A C 1
ATOM 2503 O O . PRO A 1 316 ? 29.438 3.402 -12.039 1 94.44 316 PRO A O 1
ATOM 2506 N N . ASN A 1 317 ? 30.906 2.793 -13.594 1 94.06 317 ASN A N 1
ATOM 2507 C CA . ASN A 1 317 ? 32.031 2.35 -12.766 1 94.06 317 ASN A CA 1
ATOM 2508 C C . ASN A 1 317 ? 31.625 1.16 -11.898 1 94.06 317 ASN A C 1
ATOM 2510 O O . ASN A 1 317 ? 32.312 0.865 -10.906 1 94.06 317 ASN A O 1
ATOM 2514 N N . TYR A 1 318 ? 30.516 0.532 -12.195 1 93.88 318 TYR A N 1
ATOM 2515 C CA . TYR A 1 318 ? 30.016 -0.598 -11.422 1 93.88 318 TYR A CA 1
ATOM 2516 C C . TYR A 1 318 ? 29.5 -1.703 -12.344 1 93.88 318 TYR A C 1
ATOM 2518 O O . TYR A 1 318 ? 28.844 -1.431 -13.344 1 93.88 318 TYR A O 1
ATOM 2526 N N . PRO A 1 319 ? 29.859 -2.953 -12.055 1 91.88 319 PRO A N 1
ATOM 2527 C CA . PRO A 1 319 ? 29.516 -4.055 -12.953 1 91.88 319 PRO A CA 1
ATOM 2528 C C . PRO A 1 319 ? 28.062 -4.508 -12.805 1 91.88 319 PRO A C 1
ATOM 2530 O O . PRO A 1 319 ? 27.812 -5.668 -12.477 1 91.88 319 PRO A O 1
ATOM 2533 N N . ASN A 1 320 ? 27.188 -3.662 -13.117 1 93 320 ASN A N 1
ATOM 2534 C CA . ASN A 1 320 ? 25.75 -3.939 -13.047 1 93 320 ASN A CA 1
ATOM 2535 C C . ASN A 1 320 ? 24.953 -3.018 -13.969 1 93 320 ASN A C 1
ATOM 2537 O O . ASN A 1 320 ? 25.531 -2.133 -14.609 1 93 320 ASN A O 1
ATOM 2541 N N . THR A 1 321 ? 23.734 -3.361 -14.195 1 96.38 321 THR A N 1
ATOM 2542 C CA . THR A 1 321 ? 22.859 -2.553 -15.039 1 96.38 321 THR A CA 1
ATOM 2543 C C . THR A 1 321 ? 21.625 -2.09 -14.25 1 96.38 321 THR A C 1
ATOM 2545 O O . THR A 1 321 ? 21.219 -2.752 -13.297 1 96.38 321 THR A O 1
ATOM 2548 N N . ASP A 1 322 ? 21.172 -0.893 -14.609 1 97.31 322 ASP A N 1
ATOM 2549 C CA . ASP A 1 322 ? 19.828 -0.484 -14.211 1 97.31 322 ASP A CA 1
ATOM 2550 C C . ASP A 1 322 ? 18.766 -1.244 -14.992 1 97.31 322 ASP A C 1
ATOM 2552 O O . ASP A 1 322 ? 19.047 -1.791 -16.062 1 97.31 322 ASP A O 1
ATOM 2556 N N . GLY A 1 323 ? 17.594 -1.385 -14.398 1 97.81 323 GLY A N 1
ATOM 2557 C CA . GLY A 1 323 ? 16.562 -2.133 -15.078 1 97.81 323 GLY A CA 1
ATOM 2558 C C . GLY A 1 323 ? 15.336 -2.369 -14.211 1 97.81 323 GLY A C 1
ATOM 2559 O O . GLY A 1 323 ? 15.133 -1.688 -13.203 1 97.81 323 GLY A O 1
ATOM 2560 N N . PHE A 1 324 ? 14.43 -3.264 -14.711 1 98.5 324 PHE A N 1
ATOM 2561 C CA . PHE A 1 324 ? 13.188 -3.611 -14.039 1 98.5 324 PHE A CA 1
ATOM 2562 C C . PHE A 1 324 ? 12.781 -5.047 -14.352 1 98.5 324 PHE A C 1
ATOM 2564 O O . PHE A 1 324 ? 13.312 -5.66 -15.281 1 98.5 324 PHE A O 1
ATOM 2571 N N . GLN A 1 325 ? 11.914 -5.633 -13.523 1 98.5 325 GLN A N 1
ATOM 2572 C CA . GLN A 1 325 ? 11.438 -6.992 -13.742 1 98.5 325 GLN A CA 1
ATOM 2573 C C . GLN A 1 325 ? 9.969 -7.004 -14.141 1 98.5 325 GLN A C 1
ATOM 2575 O O . GLN A 1 325 ? 9.188 -6.16 -13.695 1 98.5 325 GLN A O 1
ATOM 2580 N N . LEU A 1 326 ? 9.617 -7.945 -14.938 1 98.81 326 LEU A N 1
ATOM 2581 C CA . LEU A 1 326 ? 8.25 -8.375 -15.211 1 98.81 326 LEU A CA 1
ATOM 2582 C C . LEU A 1 326 ? 8.078 -9.859 -14.898 1 98.81 326 LEU A C 1
ATOM 2584 O O . LEU A 1 326 ? 8.805 -10.703 -15.43 1 98.81 326 LEU A O 1
ATOM 2588 N N . ILE A 1 327 ? 7.156 -10.172 -14.008 1 98.81 327 ILE A N 1
ATOM 2589 C CA . ILE A 1 327 ? 6.914 -11.57 -13.664 1 98.81 327 ILE A CA 1
ATOM 2590 C C . ILE A 1 327 ? 5.914 -12.18 -14.648 1 98.81 327 ILE A C 1
ATOM 2592 O O . ILE A 1 327 ? 4.84 -11.617 -14.875 1 98.81 327 ILE A O 1
ATOM 2596 N N . GLN A 1 328 ? 6.297 -13.281 -15.195 1 98.75 328 GLN A N 1
ATOM 2597 C CA . GLN A 1 328 ? 5.445 -13.992 -16.141 1 98.75 328 GLN A CA 1
ATOM 2598 C C . GLN A 1 328 ? 4.922 -15.297 -15.547 1 98.75 328 GLN A C 1
ATOM 2600 O O . GLN A 1 328 ? 5.191 -15.602 -14.383 1 98.75 328 GLN A O 1
ATOM 2605 N N . LEU A 1 329 ? 4.098 -15.977 -16.344 1 98.62 329 LEU A N 1
ATOM 2606 C CA . LEU A 1 329 ? 3.494 -17.25 -15.93 1 98.62 329 LEU A CA 1
ATOM 2607 C C . LEU A 1 329 ? 3.945 -18.375 -16.844 1 98.62 329 LEU A C 1
ATOM 2609 O O . LEU A 1 329 ? 4.004 -18.219 -18.062 1 98.62 329 LEU A O 1
ATOM 2613 N N . ALA A 1 330 ? 4.281 -19.5 -16.234 1 98.69 330 ALA A N 1
ATOM 2614 C CA . ALA A 1 330 ? 4.613 -20.719 -16.969 1 98.69 330 ALA A CA 1
ATOM 2615 C C . ALA A 1 330 ? 4.062 -21.953 -16.25 1 98.69 330 ALA A C 1
ATOM 2617 O O . ALA A 1 330 ? 3.709 -21.875 -15.062 1 98.69 330 ALA A O 1
ATOM 2618 N N . CYS A 1 331 ? 3.932 -23.062 -16.969 1 98.56 331 CYS A N 1
ATOM 2619 C CA . CYS A 1 331 ? 3.518 -24.297 -16.312 1 98.56 331 CYS A CA 1
ATOM 2620 C C . CYS A 1 331 ? 4.32 -25.484 -16.844 1 98.56 331 CYS A C 1
ATOM 2622 O O . CYS A 1 331 ? 4.926 -25.406 -17.906 1 98.56 331 CYS A O 1
ATOM 2624 N N . SER A 1 332 ? 4.41 -26.469 -16.047 1 98.56 332 SER A N 1
ATOM 2625 C CA . SER A 1 332 ? 5.094 -27.719 -16.359 1 98.56 332 SER A CA 1
ATOM 2626 C C . SER A 1 332 ? 4.406 -28.906 -15.688 1 98.56 332 SER A C 1
ATOM 2628 O O . SER A 1 332 ? 3.76 -28.75 -14.648 1 98.56 332 SER A O 1
ATOM 2630 N N . ARG A 1 333 ? 4.492 -30.062 -16.312 1 96.38 333 ARG A N 1
ATOM 2631 C CA . ARG A 1 333 ? 3.967 -31.281 -15.695 1 96.38 333 ARG A CA 1
ATOM 2632 C C . ARG A 1 333 ? 5.098 -32.156 -15.172 1 96.38 333 ARG A C 1
ATOM 2634 O O . ARG A 1 333 ? 4.855 -33.125 -14.438 1 96.38 333 ARG A O 1
ATOM 2641 N N . ASP A 1 334 ? 6.387 -31.781 -15.539 1 96.69 334 ASP A N 1
ATOM 2642 C CA . ASP A 1 334 ? 7.5 -32.625 -15.133 1 96.69 334 ASP A CA 1
ATOM 2643 C C . ASP A 1 334 ? 8.633 -31.812 -14.516 1 96.69 334 ASP A C 1
ATOM 2645 O O . ASP A 1 334 ? 9.711 -32.344 -14.25 1 96.69 334 ASP A O 1
ATOM 2649 N N . LEU A 1 335 ? 8.477 -30.484 -14.375 1 98.31 335 LEU A N 1
ATOM 2650 C CA . LEU A 1 335 ? 9.406 -29.531 -13.766 1 98.31 335 LEU A CA 1
ATOM 2651 C C . LEU A 1 335 ? 10.586 -29.25 -14.695 1 98.31 335 LEU A C 1
ATOM 2653 O O . LEU A 1 335 ? 11.406 -28.375 -14.414 1 98.31 335 LEU A O 1
ATOM 2657 N N . LYS A 1 336 ? 10.664 -29.875 -15.82 1 97.56 336 LYS A N 1
ATOM 2658 C CA . LYS A 1 336 ? 11.828 -29.75 -16.703 1 97.56 336 LYS A CA 1
ATOM 2659 C C . LYS A 1 336 ? 11.453 -29.031 -18 1 97.56 336 LYS A C 1
ATOM 2661 O O . LYS A 1 336 ? 12.234 -28.234 -18.516 1 97.56 336 LYS A O 1
ATOM 2666 N N . ASN A 1 337 ? 10.336 -29.406 -18.484 1 97.31 337 ASN A N 1
ATOM 2667 C CA . ASN A 1 337 ? 9.812 -28.781 -19.703 1 97.31 337 ASN A CA 1
ATOM 2668 C C . ASN A 1 337 ? 8.711 -27.781 -19.375 1 97.31 337 ASN A C 1
ATOM 2670 O O . ASN A 1 337 ? 7.672 -28.141 -18.828 1 97.31 337 ASN A O 1
ATOM 2674 N N . TRP A 1 338 ? 8.969 -26.547 -19.828 1 98.44 338 TRP A N 1
ATOM 2675 C CA . TRP A 1 338 ? 8.07 -25.484 -19.406 1 98.44 338 TRP A CA 1
ATOM 2676 C C . TRP A 1 338 ? 7.363 -24.859 -20.594 1 98.44 338 TRP A C 1
ATOM 2678 O O . TRP A 1 338 ? 7.969 -24.656 -21.641 1 98.44 338 TRP A O 1
ATOM 2688 N N . GLN A 1 339 ? 6.137 -24.609 -20.406 1 97.94 339 GLN A N 1
ATOM 2689 C CA . GLN A 1 339 ? 5.324 -23.844 -21.344 1 97.94 339 GLN A CA 1
ATOM 2690 C C . GLN A 1 339 ? 5.082 -22.422 -20.844 1 97.94 339 GLN A C 1
ATOM 2692 O O . GLN A 1 339 ? 4.629 -22.234 -19.703 1 97.94 339 GLN A O 1
ATOM 2697 N N . ARG A 1 340 ? 5.508 -21.438 -21.75 1 98.12 340 ARG A N 1
ATOM 2698 C CA . ARG A 1 340 ? 5.164 -20.047 -21.453 1 98.12 340 ARG A CA 1
ATOM 2699 C C . ARG A 1 340 ? 3.666 -19.812 -21.609 1 98.12 340 ARG A C 1
ATOM 2701 O O . ARG A 1 340 ? 3.047 -20.312 -22.547 1 98.12 340 ARG A O 1
ATOM 2708 N N . LEU A 1 341 ? 3.055 -19.062 -20.719 1 98.31 341 LEU A N 1
ATOM 2709 C CA . LEU A 1 341 ? 1.606 -18.875 -20.75 1 98.31 341 LEU A CA 1
ATOM 2710 C C . LEU A 1 341 ? 1.241 -17.438 -21.078 1 98.31 341 LEU A C 1
ATOM 2712 O O . LEU A 1 341 ? 2.08 -16.547 -20.953 1 98.31 341 LEU A O 1
ATOM 2716 N N . GLY A 1 342 ? -0.011 -17.281 -21.562 1 97.81 342 GLY A N 1
ATOM 2717 C CA . GLY A 1 342 ? -0.548 -15.953 -21.812 1 97.81 342 GLY A CA 1
ATOM 2718 C C . GLY A 1 342 ? 0.229 -15.172 -22.859 1 97.81 342 GLY A C 1
ATOM 2719 O O . GLY A 1 342 ? 0.413 -13.961 -22.719 1 97.81 342 GLY A O 1
ATOM 2720 N N . GLU A 1 343 ? 0.771 -15.859 -23.75 1 97 343 GLU A N 1
ATOM 2721 C CA . GLU A 1 343 ? 1.559 -15.227 -24.797 1 97 343 GLU A CA 1
ATOM 2722 C C . GLU A 1 343 ? 2.699 -14.398 -24.219 1 97 343 GLU A C 1
ATOM 2724 O O . GLU A 1 343 ? 3.025 -13.328 -24.734 1 97 343 GLU A O 1
ATOM 2729 N N . ARG A 1 344 ? 3.197 -14.742 -23.062 1 97.94 344 ARG A N 1
ATOM 2730 C CA . ARG A 1 344 ? 4.352 -14.172 -22.375 1 97.94 344 ARG A CA 1
ATOM 2731 C C . ARG A 1 344 ? 4.043 -12.766 -21.859 1 97.94 344 ARG A C 1
ATOM 2733 O O . ARG A 1 344 ? 4.953 -11.969 -21.641 1 97.94 344 ARG A O 1
ATOM 2740 N N . GLU A 1 345 ? 2.732 -12.484 -21.719 1 97.88 345 GLU A N 1
ATOM 2741 C CA . GLU A 1 345 ? 2.363 -11.211 -21.109 1 97.88 345 GLU A CA 1
ATOM 2742 C C . GLU A 1 345 ? 2.707 -11.195 -19.625 1 97.88 345 GLU A C 1
ATOM 2744 O O . GLU A 1 345 ? 2.879 -12.25 -19 1 97.88 345 GLU A O 1
ATOM 2749 N N . THR A 1 346 ? 2.832 -9.969 -19.125 1 98.44 346 THR A N 1
ATOM 2750 C CA . THR A 1 346 ? 3.154 -9.797 -17.719 1 98.44 346 THR A CA 1
ATOM 2751 C C . THR A 1 346 ? 2.025 -10.32 -16.828 1 98.44 346 THR A C 1
ATOM 2753 O O . THR A 1 346 ? 0.854 -10.016 -17.078 1 98.44 346 THR A O 1
ATOM 2756 N N . PHE A 1 347 ? 2.352 -11.117 -15.867 1 98.69 347 PHE A N 1
ATOM 2757 C CA . PHE A 1 347 ? 1.417 -11.617 -14.867 1 98.69 347 PHE A CA 1
ATOM 2758 C C . PHE A 1 347 ? 1.366 -10.688 -13.664 1 98.69 347 PHE A C 1
ATOM 2760 O O . PHE A 1 347 ? 0.287 -10.258 -13.25 1 98.69 347 PHE A O 1
ATOM 2767 N N . ILE A 1 348 ? 2.453 -10.383 -13.062 1 98.62 348 ILE A N 1
ATOM 2768 C CA . ILE A 1 348 ? 2.613 -9.336 -12.055 1 98.62 348 ILE A CA 1
ATOM 2769 C C . ILE A 1 348 ? 3.646 -8.32 -12.531 1 98.62 348 ILE A C 1
ATOM 2771 O O . ILE A 1 348 ? 4.793 -8.672 -12.812 1 98.62 348 ILE A O 1
ATOM 2775 N N . GLY A 1 349 ? 3.252 -7.082 -12.656 1 98.25 349 GLY A N 1
ATOM 2776 C CA . GLY A 1 349 ? 4.129 -6.023 -13.133 1 98.25 349 GLY A CA 1
ATOM 2777 C C . GLY A 1 349 ? 4.242 -4.863 -12.164 1 98.25 349 GLY A C 1
ATOM 2778 O O . GLY A 1 349 ? 3.703 -4.918 -11.055 1 98.25 349 GLY A O 1
ATOM 2779 N N . PRO A 1 350 ? 4.938 -3.852 -12.555 1 98.25 350 PRO A N 1
ATOM 2780 C CA . PRO A 1 350 ? 5.164 -2.709 -11.664 1 98.25 350 PRO A CA 1
ATOM 2781 C C . PRO A 1 350 ? 3.904 -1.876 -11.438 1 98.25 350 PRO A C 1
ATOM 2783 O O . PRO A 1 350 ? 3.006 -1.869 -12.281 1 98.25 350 PRO A O 1
ATOM 2786 N N . SER A 1 351 ? 3.871 -1.239 -10.289 1 98.31 351 SER A N 1
ATOM 2787 C CA . SER A 1 351 ? 2.834 -0.27 -9.953 1 98.31 351 SER A CA 1
ATOM 2788 C C . SER A 1 351 ? 3.201 1.127 -10.438 1 98.31 351 SER A C 1
ATOM 2790 O O . SER A 1 351 ? 4.332 1.36 -10.875 1 98.31 351 SER A O 1
ATOM 2792 N N . HIS A 1 352 ? 2.215 2.002 -10.398 1 97.19 352 HIS A N 1
ATOM 2793 C CA . HIS A 1 352 ? 2.424 3.402 -10.75 1 97.19 352 HIS A CA 1
ATOM 2794 C C . HIS A 1 352 ? 3.049 4.176 -9.594 1 97.19 352 HIS A C 1
ATOM 2796 O O . HIS A 1 352 ? 2.783 3.877 -8.43 1 97.19 352 HIS A O 1
ATOM 2802 N N . ILE A 1 353 ? 3.834 5.184 -9.969 1 96.25 353 ILE A N 1
ATOM 2803 C CA . ILE A 1 353 ? 4.422 6.062 -8.961 1 96.25 353 ILE A CA 1
ATOM 2804 C C . ILE A 1 353 ? 3.324 6.898 -8.305 1 96.25 353 ILE A C 1
ATOM 2806 O O . ILE A 1 353 ? 2.17 6.875 -8.742 1 96.25 353 ILE A O 1
ATOM 2810 N N . ASP A 1 354 ? 3.664 7.555 -7.195 1 94.19 354 ASP A N 1
ATOM 2811 C CA . ASP A 1 354 ? 2.826 8.5 -6.465 1 94.19 354 ASP A CA 1
ATOM 2812 C C . ASP A 1 354 ? 1.578 7.812 -5.914 1 94.19 354 ASP A C 1
ATOM 2814 O O . ASP A 1 354 ? 0.504 8.414 -5.859 1 94.19 354 ASP A O 1
ATOM 2818 N N . SER A 1 355 ? 1.7 6.504 -5.578 1 96.44 355 SER A N 1
ATOM 2819 C CA . SER A 1 355 ? 0.586 5.734 -5.039 1 96.44 355 SER A CA 1
ATOM 2820 C C . SER A 1 355 ? 0.985 5.012 -3.756 1 96.44 355 SER A C 1
ATOM 2822 O O . SER A 1 355 ? 0.243 4.164 -3.26 1 96.44 355 SER A O 1
ATOM 2824 N N . GLY A 1 356 ? 2.166 5.277 -3.311 1 96.38 356 GLY A N 1
ATOM 2825 C CA . GLY A 1 356 ? 2.67 4.594 -2.133 1 96.38 356 GLY A CA 1
ATOM 2826 C C . GLY A 1 356 ? 3.145 3.182 -2.42 1 96.38 356 GLY A C 1
ATOM 2827 O O . GLY A 1 356 ? 3.381 2.4 -1.497 1 96.38 356 GLY A O 1
ATOM 2828 N N . ALA A 1 357 ? 3.291 2.867 -3.676 1 97.75 357 ALA A N 1
ATOM 2829 C CA . ALA A 1 357 ? 3.688 1.519 -4.074 1 97.75 357 ALA A CA 1
ATOM 2830 C C . ALA A 1 357 ? 5.199 1.341 -3.98 1 97.75 357 ALA A C 1
ATOM 2832 O O . ALA A 1 357 ? 5.957 2.301 -4.156 1 97.75 357 ALA A O 1
ATOM 2833 N N . TYR A 1 358 ? 5.625 0.13 -3.691 1 98 358 TYR A N 1
ATOM 2834 C CA . TYR A 1 358 ? 7.047 -0.191 -3.592 1 98 358 TYR A CA 1
ATOM 2835 C C . TYR A 1 358 ? 7.516 -0.964 -4.82 1 98 358 TYR A C 1
ATOM 2837 O O . TYR A 1 358 ? 8.688 -0.897 -5.188 1 98 358 TYR A O 1
ATOM 2845 N N . ASP A 1 359 ? 6.637 -1.689 -5.418 1 98.38 359 ASP A N 1
ATOM 2846 C CA . ASP A 1 359 ? 6.977 -2.506 -6.582 1 98.38 359 ASP A CA 1
ATOM 2847 C C . ASP A 1 359 ? 7.031 -1.657 -7.852 1 98.38 359 ASP A C 1
ATOM 2849 O O . ASP A 1 359 ? 6.328 -1.938 -8.82 1 98.38 359 ASP A O 1
ATOM 2853 N N . LEU A 1 360 ? 7.992 -0.797 -7.906 1 98.38 360 LEU A N 1
ATOM 2854 C CA . LEU A 1 360 ? 8.039 0.173 -8.992 1 98.38 360 LEU A CA 1
ATOM 2855 C C . LEU A 1 360 ? 8.992 -0.291 -10.094 1 98.38 360 LEU A C 1
ATOM 2857 O O . LEU A 1 360 ? 8.789 0.018 -11.266 1 98.38 360 LEU A O 1
ATOM 2861 N N . THR A 1 361 ? 10.109 -0.973 -9.68 1 98.31 361 THR A N 1
ATOM 2862 C CA . THR A 1 361 ? 11.086 -1.392 -10.672 1 98.31 361 THR A CA 1
ATOM 2863 C C . THR A 1 361 ? 11.445 -2.865 -10.5 1 98.31 361 THR A C 1
ATOM 2865 O O . THR A 1 361 ? 11.219 -3.676 -11.398 1 98.31 361 THR A O 1
ATOM 2868 N N . GLN A 1 362 ? 11.867 -3.18 -9.305 1 97.88 362 GLN A N 1
ATOM 2869 C CA . GLN A 1 362 ? 12.273 -4.566 -9.094 1 97.88 362 GLN A CA 1
ATOM 2870 C C . GLN A 1 362 ? 11.164 -5.363 -8.406 1 97.88 362 GLN A C 1
ATOM 2872 O O . GLN A 1 362 ? 10.633 -4.938 -7.379 1 97.88 362 GLN A O 1
ATOM 2877 N N . LEU A 1 363 ? 10.82 -6.449 -8.984 1 98.25 363 LEU A N 1
ATOM 2878 C CA . LEU A 1 363 ? 9.859 -7.41 -8.453 1 98.25 363 LEU A CA 1
ATOM 2879 C C . LEU A 1 363 ? 10.477 -8.805 -8.375 1 98.25 363 LEU A C 1
ATOM 2881 O O . LEU A 1 363 ? 10.875 -9.375 -9.398 1 98.25 363 LEU A O 1
ATOM 2885 N N . LEU A 1 364 ? 10.586 -9.281 -7.152 1 97.19 364 LEU A N 1
ATOM 2886 C CA . LEU A 1 364 ? 11 -10.664 -6.969 1 97.19 364 LEU A CA 1
ATOM 2887 C C . LEU A 1 364 ? 9.797 -11.562 -6.703 1 97.19 364 LEU A C 1
ATOM 2889 O O . LEU A 1 364 ? 8.984 -11.266 -5.816 1 97.19 364 LEU A O 1
ATOM 2893 N N . PRO A 1 365 ? 9.703 -12.531 -7.434 1 94.81 365 PRO A N 1
ATOM 2894 C CA . PRO A 1 365 ? 8.445 -13.297 -7.457 1 94.81 365 PRO A CA 1
ATOM 2895 C C . PRO A 1 365 ? 8.211 -14.078 -6.168 1 94.81 365 PRO A C 1
ATOM 2897 O O . PRO A 1 365 ? 9.164 -14.414 -5.461 1 94.81 365 PRO A O 1
ATOM 2900 N N . PRO A 1 366 ? 6.973 -14.398 -5.906 1 89.62 366 PRO A N 1
ATOM 2901 C CA . PRO A 1 366 ? 6.652 -15.344 -4.828 1 89.62 366 PRO A CA 1
ATOM 2902 C C . PRO A 1 366 ? 7.203 -16.75 -5.086 1 89.62 366 PRO A C 1
ATOM 2904 O O . PRO A 1 366 ? 7.379 -17.141 -6.242 1 89.62 366 PRO A O 1
ATOM 2907 N N . SER A 1 367 ? 7.402 -17.469 -3.994 1 95.19 367 SER A N 1
ATOM 2908 C CA . SER A 1 367 ? 7.754 -18.875 -4.141 1 95.19 367 SER A CA 1
ATOM 2909 C C . SER A 1 367 ? 6.516 -19.719 -4.406 1 95.19 367 SER A C 1
ATOM 2911 O O . SER A 1 367 ? 6.605 -20.781 -5.047 1 95.19 367 SER A O 1
ATOM 2913 N N . ALA A 1 368 ? 5.461 -19.328 -3.865 1 96.69 368 ALA A N 1
ATOM 2914 C CA . ALA A 1 368 ? 4.148 -19.953 -4.012 1 96.69 368 ALA A CA 1
ATOM 2915 C C . ALA A 1 368 ? 3.045 -19.047 -3.488 1 96.69 368 ALA A C 1
ATOM 2917 O O . ALA A 1 368 ? 3.312 -18.109 -2.723 1 96.69 368 ALA A O 1
ATOM 2918 N N . PRO A 1 369 ? 1.854 -19.234 -3.967 1 97 369 PRO A N 1
ATOM 2919 C CA . PRO A 1 369 ? 0.749 -18.547 -3.295 1 97 369 PRO A CA 1
ATOM 2920 C C . PRO A 1 369 ? 0.271 -19.281 -2.045 1 97 369 PRO A C 1
ATOM 2922 O O . PRO A 1 369 ? 0.566 -20.469 -1.869 1 97 369 PRO A O 1
ATOM 2925 N N . ILE A 1 370 ? -0.405 -18.578 -1.203 1 95.12 370 ILE A N 1
ATOM 2926 C CA . ILE A 1 370 ? -1.224 -19.203 -0.176 1 95.12 370 ILE A CA 1
ATOM 2927 C C . ILE A 1 370 ? -2.68 -19.25 -0.631 1 95.12 370 ILE A C 1
ATOM 2929 O O . ILE A 1 370 ? -3.178 -18.297 -1.234 1 95.12 370 ILE A O 1
ATOM 2933 N N . VAL A 1 371 ? -3.262 -20.375 -0.405 1 94 371 VAL A N 1
ATOM 2934 C CA . VAL A 1 371 ? -4.695 -20.469 -0.67 1 94 371 VAL A CA 1
ATOM 2935 C C . VAL A 1 371 ? -5.48 -19.891 0.503 1 94 371 VAL A C 1
ATOM 2937 O O . VAL A 1 371 ? -5.402 -20.391 1.623 1 94 371 VAL A O 1
ATOM 2940 N N . HIS A 1 372 ? -6.113 -18.859 0.298 1 93.06 372 HIS A N 1
ATOM 2941 C CA . HIS A 1 372 ? -6.988 -18.219 1.271 1 93.06 372 HIS A CA 1
ATOM 2942 C C . HIS A 1 372 ? -8.438 -18.234 0.805 1 93.06 372 HIS A C 1
ATOM 2944 O O . HIS A 1 372 ? -8.875 -17.312 0.098 1 93.06 372 HIS A O 1
ATOM 2950 N N . ASP A 1 373 ? -9.195 -19.219 1.249 1 91.5 373 ASP A N 1
ATOM 2951 C CA . ASP A 1 373 ? -10.562 -19.438 0.786 1 91.5 373 ASP A CA 1
ATOM 2952 C C . ASP A 1 373 ? -10.617 -19.547 -0.737 1 91.5 373 ASP A C 1
ATOM 2954 O O . ASP A 1 373 ? -9.984 -20.422 -1.326 1 91.5 373 ASP A O 1
ATOM 2958 N N . ASP A 1 374 ? -11.266 -18.672 -1.381 1 95.69 374 ASP A N 1
ATOM 2959 C CA . ASP A 1 374 ? -11.438 -18.75 -2.828 1 95.69 374 ASP A CA 1
ATOM 2960 C C . ASP A 1 374 ? -10.492 -17.797 -3.551 1 95.69 374 ASP A C 1
ATOM 2962 O O . ASP A 1 374 ? -10.789 -17.344 -4.656 1 95.69 374 ASP A O 1
ATOM 2966 N N . GLU A 1 375 ? -9.344 -17.547 -2.826 1 96.62 375 GLU A N 1
ATOM 2967 C CA . GLU A 1 375 ? -8.336 -16.672 -3.406 1 96.62 375 GLU A CA 1
ATOM 2968 C C . GLU A 1 375 ? -6.938 -17.281 -3.295 1 96.62 375 GLU A C 1
ATOM 2970 O O . GLU A 1 375 ? -6.695 -18.125 -2.441 1 96.62 375 GLU A O 1
ATOM 2975 N N . LEU A 1 376 ? -6.094 -16.859 -4.207 1 98.25 376 LEU A N 1
ATOM 2976 C CA . LEU A 1 376 ? -4.656 -17.094 -4.125 1 98.25 376 LEU A CA 1
ATOM 2977 C C . LEU A 1 376 ? -3.912 -15.812 -3.781 1 98.25 376 LEU A C 1
ATOM 2979 O O . LEU A 1 376 ? -4.07 -14.797 -4.465 1 98.25 376 LEU A O 1
ATOM 2983 N N . TRP A 1 377 ? -3.121 -15.867 -2.697 1 98.06 377 TRP A N 1
ATOM 2984 C CA . TRP A 1 377 ? -2.373 -14.695 -2.24 1 98.06 377 TRP A CA 1
ATOM 2985 C C . TRP A 1 377 ? -0.889 -14.844 -2.555 1 98.06 377 TRP A C 1
ATOM 2987 O O . TRP A 1 377 ? -0.239 -15.781 -2.09 1 98.06 377 TRP A O 1
ATOM 2997 N N . PHE A 1 378 ? -0.421 -13.938 -3.344 1 98.62 378 PHE A N 1
ATOM 2998 C CA . PHE A 1 378 ? 0.982 -13.93 -3.738 1 98.62 378 PHE A CA 1
ATOM 2999 C C . PHE A 1 378 ? 1.743 -12.828 -3.004 1 98.62 378 PHE A C 1
ATOM 3001 O O . PHE A 1 378 ? 1.486 -11.641 -3.211 1 98.62 378 PHE A O 1
ATOM 3008 N N . TYR A 1 379 ? 2.648 -13.25 -2.137 1 98.62 379 TYR A N 1
ATOM 3009 C CA . TYR A 1 379 ? 3.557 -12.305 -1.491 1 98.62 379 TYR A CA 1
ATOM 3010 C C . TYR A 1 379 ? 4.855 -12.18 -2.277 1 98.62 379 TYR A C 1
ATOM 3012 O O . TYR A 1 379 ? 5.484 -13.18 -2.619 1 98.62 379 TYR A O 1
ATOM 3020 N N . TYR A 1 380 ? 5.227 -10.969 -2.604 1 98.56 380 TYR A N 1
ATOM 3021 C CA . TYR A 1 380 ? 6.43 -10.773 -3.4 1 98.56 380 TYR A CA 1
ATOM 3022 C C . TYR A 1 380 ? 7.172 -9.508 -2.971 1 98.56 380 TYR A C 1
ATOM 3024 O O . TYR A 1 380 ? 6.613 -8.664 -2.264 1 98.56 380 TYR A O 1
ATOM 3032 N N . THR A 1 381 ? 8.438 -9.438 -3.305 1 98.44 381 THR A N 1
ATOM 3033 C CA . THR A 1 381 ? 9.266 -8.273 -2.994 1 98.44 381 THR A CA 1
ATOM 3034 C C . THR A 1 381 ? 9.07 -7.18 -4.039 1 98.44 381 THR A C 1
ATOM 3036 O O . THR A 1 381 ? 9.086 -7.449 -5.242 1 98.44 381 THR A O 1
ATOM 3039 N N . GLY A 1 382 ? 8.828 -5.973 -3.566 1 98.38 382 GLY A N 1
ATOM 3040 C CA . GLY A 1 382 ? 8.867 -4.785 -4.402 1 98.38 382 GLY A CA 1
ATOM 3041 C C . GLY A 1 382 ? 9.938 -3.797 -3.984 1 98.38 382 GLY A C 1
ATOM 3042 O O . GLY A 1 382 ? 10.047 -3.449 -2.807 1 98.38 382 GLY A O 1
ATOM 3043 N N . LEU A 1 383 ? 10.766 -3.395 -4.965 1 98.19 383 LEU A N 1
ATOM 3044 C CA . LEU A 1 383 ? 11.75 -2.344 -4.738 1 98.19 383 LEU A CA 1
ATOM 3045 C C . LEU A 1 383 ? 11.492 -1.15 -5.648 1 98.19 383 LEU A C 1
ATOM 3047 O O . LEU A 1 383 ? 11.234 -1.319 -6.844 1 98.19 383 LEU A O 1
ATOM 3051 N N . LYS A 1 384 ? 11.617 0.017 -5.082 1 97.31 384 LYS A N 1
ATOM 3052 C CA . LYS A 1 384 ? 11.312 1.24 -5.816 1 97.31 384 LYS A CA 1
ATOM 3053 C C . LYS A 1 384 ? 12.344 1.489 -6.914 1 97.31 384 LYS A C 1
ATOM 3055 O O . LYS A 1 384 ? 12 1.94 -8.008 1 97.31 384 LYS A O 1
ATOM 3060 N N . TRP A 1 385 ? 13.617 1.185 -6.531 1 95.88 385 TRP A N 1
ATOM 3061 C CA . TRP A 1 385 ? 14.711 1.53 -7.438 1 95.88 385 TRP A CA 1
ATOM 3062 C C . TRP A 1 385 ? 15.719 0.392 -7.531 1 95.88 385 TRP A C 1
ATOM 3064 O O . TRP A 1 385 ? 15.945 -0.331 -6.559 1 95.88 385 TRP A O 1
ATOM 3074 N N . ARG A 1 386 ? 16.281 0.268 -8.641 1 93.25 386 ARG A N 1
ATOM 3075 C CA . ARG A 1 386 ? 17.422 -0.63 -8.797 1 93.25 386 ARG A CA 1
ATOM 3076 C C . ARG A 1 386 ? 18.734 0.092 -8.508 1 93.25 386 ARG A C 1
ATOM 3078 O O . ARG A 1 386 ? 19.562 -0.399 -7.742 1 93.25 386 ARG A O 1
ATOM 3085 N N . SER A 1 387 ? 18.906 1.251 -9.102 1 90.25 387 SER A N 1
ATOM 3086 C CA . SER A 1 387 ? 20.094 2.061 -8.891 1 90.25 387 SER A CA 1
ATOM 3087 C C . SER A 1 387 ? 19.891 3.074 -7.766 1 90.25 387 SER A C 1
ATOM 3089 O O . SER A 1 387 ? 19.188 4.07 -7.945 1 90.25 387 SER A O 1
ATOM 3091 N N . THR A 1 388 ? 20.562 2.838 -6.594 1 91.88 388 THR A N 1
ATOM 3092 C CA . THR A 1 388 ? 20.344 3.689 -5.43 1 91.88 388 THR A CA 1
ATOM 3093 C C . THR A 1 388 ? 21.641 4.406 -5.031 1 91.88 388 THR A C 1
ATOM 3095 O O . THR A 1 388 ? 21.672 5.141 -4.043 1 91.88 388 THR A O 1
ATOM 3098 N N . PHE A 1 389 ? 22.703 4.188 -5.789 1 92.75 389 PHE A N 1
ATOM 3099 C CA . PHE A 1 389 ? 23.984 4.805 -5.445 1 92.75 389 PHE A CA 1
ATOM 3100 C C . PHE A 1 389 ? 24.75 5.172 -6.699 1 92.75 389 PHE A C 1
ATOM 3102 O O . PHE A 1 389 ? 24.469 4.668 -7.789 1 92.75 389 PHE A O 1
ATOM 3109 N N . ASN A 1 390 ? 25.625 6.117 -6.48 1 93.88 390 ASN A N 1
ATOM 3110 C CA . ASN A 1 390 ? 26.719 6.348 -7.418 1 93.88 390 ASN A CA 1
ATOM 3111 C C . ASN A 1 390 ? 27.984 5.625 -6.984 1 93.88 390 ASN A C 1
ATOM 3113 O O . ASN A 1 390 ? 28.297 5.57 -5.793 1 93.88 390 ASN A O 1
ATOM 3117 N N . TYR A 1 391 ? 28.578 5 -7.945 1 94.31 391 TYR A N 1
ATOM 3118 C CA . TYR A 1 391 ? 29.859 4.383 -7.637 1 94.31 391 TYR A CA 1
ATOM 3119 C C . TYR A 1 391 ? 31.016 5.301 -8.023 1 94.31 391 TYR A C 1
ATOM 3121 O O . TYR A 1 391 ? 31.188 5.625 -9.203 1 94.31 391 TYR A O 1
ATOM 3129 N N . ILE A 1 392 ? 31.766 5.676 -6.992 1 95.19 392 ILE A N 1
ATOM 3130 C CA . ILE A 1 392 ? 32.906 6.566 -7.199 1 95.19 392 ILE A CA 1
ATOM 3131 C C . ILE A 1 392 ? 34.188 5.754 -7.219 1 95.19 392 ILE A C 1
ATOM 3133 O O . ILE A 1 392 ? 34.469 5 -6.285 1 95.19 392 ILE A O 1
ATOM 3137 N N . GLY A 1 393 ? 34.969 5.973 -8.211 1 94.81 393 GLY A N 1
ATOM 3138 C CA . GLY A 1 393 ? 36.188 5.195 -8.375 1 94.81 393 GLY A CA 1
ATOM 3139 C C . GLY A 1 393 ? 36.031 4.012 -9.305 1 94.81 393 GLY A C 1
ATOM 3140 O O . GLY A 1 393 ? 35.156 4.02 -10.18 1 94.81 393 GLY A O 1
ATOM 3141 N N . THR A 1 394 ? 37 3.029 -9.211 1 93.25 394 THR A N 1
ATOM 3142 C CA . THR A 1 394 ? 37 1.852 -10.07 1 93.25 394 THR A CA 1
ATOM 3143 C C . THR A 1 394 ? 36.656 0.602 -9.273 1 93.25 394 THR A C 1
ATOM 3145 O O . THR A 1 394 ? 37.25 0.336 -8.227 1 93.25 394 THR A O 1
ATOM 3148 N N . TYR A 1 395 ? 35.719 -0.078 -9.656 1 93.06 395 TYR A N 1
ATOM 3149 C CA . TYR A 1 395 ? 35.281 -1.302 -8.992 1 93.06 395 TYR A CA 1
ATOM 3150 C C . TYR A 1 395 ? 36.406 -2.336 -8.969 1 93.06 395 TYR A C 1
ATOM 3152 O O . TYR A 1 395 ? 37.094 -2.518 -9.961 1 93.06 395 TYR A O 1
ATOM 3160 N N . PRO A 1 396 ? 36.562 -3.025 -7.953 1 92.62 396 PRO A N 1
ATOM 3161 C CA . PRO A 1 396 ? 35.812 -3.066 -6.703 1 92.62 396 PRO A CA 1
ATOM 3162 C C . PRO A 1 396 ? 36.375 -2.15 -5.629 1 92.62 396 PRO A C 1
ATOM 3164 O O . PRO A 1 396 ? 35.969 -2.221 -4.465 1 92.62 396 PRO A O 1
ATOM 3167 N N . ASN A 1 397 ? 37.406 -1.282 -5.965 1 93.81 397 ASN A N 1
ATOM 3168 C CA . ASN A 1 397 ? 38.156 -0.5 -4.977 1 93.81 397 ASN A CA 1
ATOM 3169 C C . ASN A 1 397 ? 37.5 0.865 -4.75 1 93.81 397 ASN A C 1
ATOM 3171 O O . ASN A 1 397 ? 38.062 1.71 -4.047 1 93.81 397 ASN A O 1
ATOM 3175 N N . GLY A 1 398 ? 36.406 1.063 -5.328 1 94.88 398 GLY A N 1
ATOM 3176 C CA . GLY A 1 398 ? 35.75 2.348 -5.18 1 94.88 398 GLY A CA 1
ATOM 3177 C C . GLY A 1 398 ? 34.844 2.404 -3.975 1 94.88 398 GLY A C 1
ATOM 3178 O O . GLY A 1 398 ? 35.031 1.676 -3 1 94.88 398 GLY A O 1
ATOM 3179 N N . ARG A 1 399 ? 34.031 3.445 -3.865 1 94.38 399 ARG A N 1
ATOM 3180 C CA . ARG A 1 399 ? 33.031 3.613 -2.795 1 94.38 399 ARG A CA 1
ATOM 3181 C C . ARG A 1 399 ? 31.672 3.996 -3.354 1 94.38 399 ARG A C 1
ATOM 3183 O O . ARG A 1 399 ? 31.578 4.551 -4.453 1 94.38 399 ARG A O 1
ATOM 3190 N N . THR A 1 400 ? 30.641 3.656 -2.551 1 92.5 400 THR A N 1
ATOM 3191 C CA . THR A 1 400 ? 29.281 4.004 -2.943 1 92.5 400 THR A CA 1
ATOM 3192 C C . THR A 1 400 ? 28.828 5.285 -2.25 1 92.5 400 THR A C 1
ATOM 3194 O O . THR A 1 400 ? 29.156 5.516 -1.085 1 92.5 400 THR A O 1
ATOM 3197 N N . GLU A 1 401 ? 28.156 6.125 -3.012 1 92.88 401 GLU A N 1
ATOM 3198 C CA . GLU A 1 401 ? 27.469 7.293 -2.482 1 92.88 401 GLU A CA 1
ATOM 3199 C C . GLU A 1 401 ? 25.969 7.215 -2.752 1 92.88 401 GLU A C 1
ATOM 3201 O O . GLU A 1 401 ? 25.531 7.195 -3.908 1 92.88 401 GLU A O 1
ATOM 3206 N N . LEU A 1 402 ? 25.297 7.215 -1.688 1 90.12 402 LEU A N 1
ATOM 3207 C CA . LEU A 1 402 ? 23.859 7.07 -1.831 1 90.12 402 LEU A CA 1
ATOM 3208 C C . LEU A 1 402 ? 23.266 8.25 -2.586 1 90.12 402 LEU A C 1
ATOM 3210 O O . LEU A 1 402 ? 23.688 9.391 -2.395 1 90.12 402 LEU A O 1
ATOM 3214 N N . ILE A 1 403 ? 22.297 7.953 -3.457 1 90.56 403 ILE A N 1
ATOM 3215 C CA . ILE A 1 403 ? 21.578 8.984 -4.199 1 90.56 403 ILE A CA 1
ATOM 3216 C C . ILE A 1 403 ? 20.484 9.578 -3.328 1 90.56 403 ILE A C 1
ATOM 3218 O O . ILE A 1 403 ? 19.578 8.859 -2.895 1 90.56 403 ILE A O 1
ATOM 3222 N N . PRO A 1 404 ? 20.594 10.914 -3.115 1 86.06 404 PRO A N 1
ATOM 3223 C CA . PRO A 1 404 ? 19.531 11.539 -2.326 1 86.06 404 PRO A CA 1
ATOM 3224 C C . PRO A 1 404 ? 18.141 11.289 -2.902 1 86.06 404 PRO A C 1
ATOM 3226 O O . PRO A 1 404 ? 17.938 11.398 -4.113 1 86.06 404 PRO A O 1
ATOM 3229 N N . GLY A 1 405 ? 17.234 10.883 -1.979 1 85.62 405 GLY A N 1
ATOM 3230 C CA . GLY A 1 405 ? 15.875 10.602 -2.408 1 85.62 405 GLY A CA 1
ATOM 3231 C C . GLY A 1 405 ? 15.625 9.125 -2.662 1 85.62 405 GLY A C 1
ATOM 3232 O O . GLY A 1 405 ? 14.469 8.688 -2.73 1 85.62 405 GLY A O 1
ATOM 3233 N N . ARG A 1 406 ? 16.75 8.406 -2.842 1 89.88 406 ARG A N 1
ATOM 3234 C CA . ARG A 1 406 ? 16.656 6.961 -3.029 1 89.88 406 ARG A CA 1
ATOM 3235 C C . ARG A 1 406 ? 17.312 6.211 -1.879 1 89.88 406 ARG A C 1
ATOM 3237 O O . ARG A 1 406 ? 17.625 5.027 -2.004 1 89.88 406 ARG A O 1
ATOM 3244 N N . ASP A 1 407 ? 17.578 6.875 -0.784 1 85.62 407 ASP A N 1
ATOM 3245 C CA . ASP A 1 407 ? 18.438 6.363 0.279 1 85.62 407 ASP A CA 1
ATOM 3246 C C . ASP A 1 407 ? 17.609 5.777 1.421 1 85.62 407 ASP A C 1
ATOM 3248 O O . ASP A 1 407 ? 18.172 5.297 2.412 1 85.62 407 ASP A O 1
ATOM 3252 N N . ARG A 1 408 ? 16.344 5.797 1.261 1 88.81 408 ARG A N 1
ATOM 3253 C CA . ARG A 1 408 ? 15.5 5.254 2.326 1 88.81 408 ARG A CA 1
ATOM 3254 C C . ARG A 1 408 ? 14.18 4.727 1.774 1 88.81 408 ARG A C 1
ATOM 3256 O O . ARG A 1 408 ? 13.734 5.156 0.711 1 88.81 408 ARG A O 1
ATOM 3263 N N . ASP A 1 409 ? 13.609 3.775 2.533 1 92 409 ASP A N 1
ATOM 3264 C CA . ASP A 1 409 ? 12.258 3.287 2.271 1 92 409 ASP A CA 1
ATOM 3265 C C . ASP A 1 409 ? 12.141 2.729 0.856 1 92 409 ASP A C 1
ATOM 3267 O O . ASP A 1 409 ? 11.203 3.059 0.129 1 92 409 ASP A O 1
ATOM 3271 N N . GLY A 1 410 ? 13.07 1.886 0.501 1 94.88 410 GLY A N 1
ATOM 3272 C CA . GLY A 1 410 ? 13.188 1.484 -0.892 1 94.88 410 GLY A CA 1
ATOM 3273 C C . GLY A 1 410 ? 12.539 0.144 -1.183 1 94.88 410 GLY A C 1
ATOM 3274 O O . GLY A 1 410 ? 12.336 -0.213 -2.344 1 94.88 410 GLY A O 1
ATOM 3275 N N . GLY A 1 411 ? 12.18 -0.586 -0.117 1 96.75 411 GLY A N 1
ATOM 3276 C CA . GLY A 1 411 ? 11.664 -1.925 -0.364 1 96.75 411 GLY A CA 1
ATOM 3277 C C . GLY A 1 411 ? 10.523 -2.305 0.557 1 96.75 411 GLY A C 1
ATOM 3278 O O . GLY A 1 411 ? 10.406 -1.774 1.664 1 96.75 411 GLY A O 1
ATOM 3279 N N . GLY A 1 412 ? 9.734 -3.244 0.098 1 97.5 412 GLY A N 1
ATOM 3280 C CA . GLY A 1 412 ? 8.602 -3.771 0.847 1 97.5 412 GLY A CA 1
ATOM 3281 C C . GLY A 1 412 ? 8.133 -5.129 0.349 1 97.5 412 GLY A C 1
ATOM 3282 O O . GLY A 1 412 ? 8.492 -5.543 -0.755 1 97.5 412 GLY A O 1
ATOM 3283 N N . ILE A 1 413 ? 7.402 -5.852 1.253 1 98.62 413 ILE A N 1
ATOM 3284 C CA . ILE A 1 413 ? 6.727 -7.074 0.838 1 98.62 413 ILE A CA 1
ATOM 3285 C C . ILE A 1 413 ? 5.309 -6.754 0.377 1 98.62 413 ILE A C 1
ATOM 3287 O O . ILE A 1 413 ? 4.496 -6.238 1.153 1 98.62 413 ILE A O 1
ATOM 3291 N N . CYS A 1 414 ? 5.059 -7.043 -0.885 1 98.5 414 CYS A N 1
ATOM 3292 C CA . CYS A 1 414 ? 3.795 -6.699 -1.524 1 98.5 414 CYS A CA 1
ATOM 3293 C C . CYS A 1 414 ? 2.883 -7.914 -1.627 1 98.5 414 CYS A C 1
ATOM 3295 O O . CYS A 1 414 ? 3.346 -9.055 -1.521 1 98.5 414 CYS A O 1
ATOM 3297 N N . LEU A 1 415 ? 1.605 -7.621 -1.796 1 98.12 415 LEU A N 1
ATOM 3298 C CA . LEU A 1 415 ? 0.593 -8.664 -1.93 1 98.12 415 LEU A CA 1
ATOM 3299 C C . LEU A 1 415 ? -0.234 -8.461 -3.195 1 98.12 415 LEU A C 1
ATOM 3301 O O . LEU A 1 415 ? -0.642 -7.336 -3.5 1 98.12 415 LEU A O 1
ATOM 3305 N N . ALA A 1 416 ? -0.369 -9.453 -3.947 1 98.31 416 ALA A N 1
ATOM 3306 C CA . ALA A 1 416 ? -1.329 -9.523 -5.047 1 98.31 416 ALA A CA 1
ATOM 3307 C C . ALA A 1 416 ? -2.277 -10.711 -4.871 1 98.31 416 ALA A C 1
ATOM 3309 O O . ALA A 1 416 ? -1.862 -11.781 -4.438 1 98.31 416 ALA A O 1
ATOM 3310 N N . VAL A 1 417 ? -3.539 -10.539 -5.25 1 97.19 417 VAL A N 1
ATOM 3311 C CA . VAL A 1 417 ? -4.566 -11.531 -4.969 1 97.19 417 VAL A CA 1
ATOM 3312 C C . VAL A 1 417 ? -5.258 -11.945 -6.266 1 97.19 417 VAL A C 1
ATOM 3314 O O . VAL A 1 417 ? -5.637 -11.094 -7.074 1 97.19 417 VAL A O 1
ATOM 3317 N N . LEU A 1 418 ? -5.406 -13.219 -6.434 1 98.12 418 LEU A N 1
ATOM 3318 C CA . LEU A 1 418 ? -6.055 -13.797 -7.605 1 98.12 418 LEU A CA 1
ATOM 3319 C C . LEU A 1 418 ? -7.227 -14.688 -7.199 1 98.12 418 LEU A C 1
ATOM 3321 O O . LEU A 1 418 ? -7.16 -15.375 -6.18 1 98.12 418 LEU A O 1
ATOM 3325 N N . ARG A 1 419 ? -8.242 -14.695 -8.031 1 97.44 419 ARG A N 1
ATOM 3326 C CA . ARG A 1 419 ? -9.281 -15.703 -7.871 1 97.44 419 ARG A CA 1
ATOM 3327 C C . ARG A 1 419 ? -8.688 -17.109 -7.832 1 97.44 419 ARG A C 1
ATOM 3329 O O . ARG A 1 419 ? -7.766 -17.422 -8.594 1 97.44 419 ARG A O 1
ATOM 3336 N N . ARG A 1 420 ? -9.242 -17.938 -6.945 1 98.06 420 ARG A N 1
ATOM 3337 C CA . ARG A 1 420 ? -8.805 -19.328 -6.961 1 98.06 420 ARG A CA 1
ATOM 3338 C C . ARG A 1 420 ? -8.852 -19.906 -8.367 1 98.06 420 ARG A C 1
ATOM 3340 O O . ARG A 1 420 ? -9.852 -19.75 -9.078 1 98.06 420 ARG A O 1
ATOM 3347 N N . ASP A 1 421 ? -7.727 -20.484 -8.852 1 98.56 421 ASP A N 1
ATOM 3348 C CA . ASP A 1 421 ? -7.582 -21.078 -10.18 1 98.56 421 ASP A CA 1
ATOM 3349 C C . ASP A 1 421 ? -7.613 -20.016 -11.266 1 98.56 421 ASP A C 1
ATOM 3351 O O . ASP A 1 421 ? -7.77 -20.328 -12.445 1 98.56 421 ASP A O 1
ATOM 3355 N N . GLY A 1 422 ? -7.516 -18.766 -10.867 1 98.56 422 GLY A N 1
ATOM 3356 C CA . GLY A 1 422 ? -7.805 -17.688 -11.789 1 98.56 422 GLY A CA 1
ATOM 3357 C C . GLY A 1 422 ? -6.637 -17.344 -12.695 1 98.56 422 GLY A C 1
ATOM 3358 O O . GLY A 1 422 ? -6.566 -16.25 -13.25 1 98.56 422 GLY A O 1
ATOM 3359 N N . PHE A 1 423 ? -5.758 -18.281 -12.977 1 98.75 423 PHE A N 1
ATOM 3360 C CA . PHE A 1 423 ? -4.605 -18.016 -13.828 1 98.75 423 PHE A CA 1
ATOM 3361 C C . PHE A 1 423 ? -5.039 -17.781 -15.266 1 98.75 423 PHE A C 1
ATOM 3363 O O . PHE A 1 423 ? -4.703 -16.75 -15.867 1 98.75 423 PHE A O 1
ATOM 3370 N N . ILE A 1 424 ? -5.715 -18.734 -15.797 1 98.69 424 ILE A N 1
ATOM 3371 C CA . ILE A 1 424 ? -6.227 -18.688 -17.172 1 98.69 424 ILE A CA 1
ATOM 3372 C C . ILE A 1 424 ? -7.66 -19.203 -17.188 1 98.69 424 ILE A C 1
ATOM 3374 O O . ILE A 1 424 ? -7.98 -20.203 -16.547 1 98.69 424 ILE A O 1
ATOM 3378 N N . SER A 1 425 ? -8.492 -18.531 -17.906 1 98.75 425 SER A N 1
ATOM 3379 C CA . SER A 1 425 ? -9.852 -18.984 -18.172 1 98.75 425 SER A CA 1
ATOM 3380 C C . SER A 1 425 ? -10.039 -19.328 -19.641 1 98.75 425 SER A C 1
ATOM 3382 O O . SER A 1 425 ? -9.266 -18.891 -20.5 1 98.75 425 SER A O 1
ATOM 3384 N N . LEU A 1 426 ? -11.016 -20.188 -19.891 1 98.69 426 LEU A N 1
ATOM 3385 C CA . LEU A 1 426 ? -11.586 -20.312 -21.234 1 98.69 426 LEU A CA 1
ATOM 3386 C C . LEU A 1 426 ? -12.805 -19.406 -21.391 1 98.69 426 LEU A C 1
ATOM 3388 O O . LEU A 1 426 ? -13.781 -19.531 -20.656 1 98.69 426 LEU A O 1
ATOM 3392 N N . ASP A 1 427 ? -12.711 -18.531 -22.406 1 98.69 427 ASP A N 1
ATOM 3393 C CA . ASP A 1 427 ? -13.734 -17.5 -22.531 1 98.69 427 ASP A CA 1
ATOM 3394 C C . ASP A 1 427 ? -14.523 -17.688 -23.828 1 98.69 427 ASP A C 1
ATOM 3396 O O . ASP A 1 427 ? -13.953 -17.984 -24.875 1 98.69 427 ASP A O 1
ATOM 3400 N N . ALA A 1 428 ? -15.828 -17.547 -23.703 1 98.62 428 ALA A N 1
ATOM 3401 C CA . ALA A 1 428 ? -16.719 -17.422 -24.859 1 98.62 428 ALA A CA 1
ATOM 3402 C C . ALA A 1 428 ? -17.406 -16.062 -24.875 1 98.62 428 ALA A C 1
ATOM 3404 O O . ALA A 1 428 ? -17.797 -15.555 -23.828 1 98.62 428 ALA A O 1
ATOM 3405 N N . GLY A 1 429 ? -17.547 -15.477 -26.078 1 97.31 429 GLY A N 1
ATOM 3406 C CA . GLY A 1 429 ? -18.359 -14.289 -26.25 1 97.31 429 GLY A CA 1
ATOM 3407 C C . GLY A 1 429 ? -19.812 -14.602 -26.594 1 97.31 429 GLY A C 1
ATOM 3408 O O . GLY A 1 429 ? -20.422 -15.492 -26 1 97.31 429 GLY A O 1
ATOM 3409 N N . ASP A 1 430 ? -20.359 -13.852 -27.562 1 96.88 430 ASP A N 1
ATOM 3410 C CA . ASP A 1 430 ? -21.75 -14.039 -27.969 1 96.88 430 ASP A CA 1
ATOM 3411 C C . ASP A 1 430 ? -21.938 -15.375 -28.672 1 96.88 430 ASP A C 1
ATOM 3413 O O . ASP A 1 430 ? -22.984 -16 -28.531 1 96.88 430 ASP A O 1
ATOM 3417 N N . ALA A 1 431 ? -20.922 -15.695 -29.391 1 97.44 431 ALA A N 1
ATOM 3418 C CA . ALA A 1 431 ? -20.938 -17.016 -30 1 97.44 431 ALA A CA 1
ATOM 3419 C C . ALA A 1 431 ? -20.594 -18.109 -28.969 1 97.44 431 ALA A C 1
ATOM 3421 O O . ALA A 1 431 ? -19.641 -17.969 -28.219 1 97.44 431 ALA A O 1
ATOM 3422 N N . GLU A 1 432 ? -21.328 -19.125 -29 1 97.5 432 GLU A N 1
ATOM 3423 C CA . GLU A 1 432 ? -21.109 -20.219 -28.062 1 97.5 432 GLU A CA 1
ATOM 3424 C C . GLU A 1 432 ? -19.781 -20.922 -28.344 1 97.5 432 GLU A C 1
ATOM 3426 O O . GLU A 1 432 ? -19.391 -21.094 -29.516 1 97.5 432 GLU A O 1
ATOM 3431 N N . GLY A 1 433 ? -19.125 -21.25 -27.297 1 98.56 433 GLY A N 1
ATOM 3432 C CA . GLY A 1 433 ? -17.938 -22.078 -27.359 1 98.56 433 GLY A CA 1
ATOM 3433 C C . GLY A 1 433 ? -18.016 -23.328 -26.484 1 98.56 433 GLY A C 1
ATOM 3434 O O . GLY A 1 433 ? -18.844 -23.391 -25.578 1 98.56 433 GLY A O 1
ATOM 3435 N N . GLN A 1 434 ? -17.219 -24.344 -26.828 1 98.19 434 GLN A N 1
ATOM 3436 C CA . GLN A 1 434 ? -17.328 -25.562 -26.031 1 98.19 434 GLN A CA 1
ATOM 3437 C C . GLN A 1 434 ? -15.984 -26.281 -25.953 1 98.19 434 GLN A C 1
ATOM 3439 O O . GLN A 1 434 ? -15.125 -26.109 -26.828 1 98.19 434 GLN A O 1
ATOM 3444 N N . ILE A 1 435 ? -15.867 -27.078 -24.938 1 98.5 435 ILE A N 1
ATOM 3445 C CA . ILE A 1 435 ? -14.805 -28.078 -24.844 1 98.5 435 ILE A CA 1
ATOM 3446 C C . ILE A 1 435 ? -15.406 -29.438 -24.453 1 98.5 435 ILE A C 1
ATOM 3448 O O . ILE A 1 435 ? -16.469 -29.484 -23.828 1 98.5 435 ILE A O 1
ATOM 3452 N N . VAL A 1 436 ? -14.727 -30.484 -24.906 1 98.62 436 VAL A N 1
ATOM 3453 C CA . VAL A 1 436 ? -15.016 -31.844 -24.484 1 98.62 436 VAL A CA 1
ATOM 3454 C C . VAL A 1 436 ? -13.758 -32.5 -23.922 1 98.62 436 VAL A C 1
ATOM 3456 O O . VAL A 1 436 ? -12.68 -32.375 -24.516 1 98.62 436 VAL A O 1
ATOM 3459 N N . THR A 1 437 ? -13.898 -33.125 -22.828 1 98.38 437 THR A N 1
ATOM 3460 C CA . THR A 1 437 ? -12.758 -33.844 -22.266 1 98.38 437 THR A CA 1
ATOM 3461 C C . THR A 1 437 ? -12.547 -35.156 -22.953 1 98.38 437 THR A C 1
ATOM 3463 O O . THR A 1 437 ? -13.461 -35.719 -23.578 1 98.38 437 THR A O 1
ATOM 3466 N N . PRO A 1 438 ? -11.266 -35.719 -22.812 1 97.69 438 PRO A N 1
ATOM 3467 C CA . PRO A 1 438 ? -11.141 -37.156 -23.141 1 97.69 438 PRO A CA 1
ATOM 3468 C C . PRO A 1 438 ? -11.961 -38.031 -22.203 1 97.69 438 PRO A C 1
ATOM 3470 O O . PRO A 1 438 ? -12.359 -37.594 -21.125 1 97.69 438 PRO A O 1
ATOM 3473 N N . PRO A 1 439 ? -12.258 -39.25 -22.719 1 97.12 439 PRO A N 1
ATOM 3474 C CA . PRO A 1 439 ? -12.953 -40.125 -21.797 1 97.12 439 PRO A CA 1
ATOM 3475 C C . PRO A 1 439 ? -12.125 -40.469 -20.562 1 97.12 439 PRO A C 1
ATOM 3477 O O . PRO A 1 439 ? -10.906 -40.625 -20.656 1 97.12 439 PRO A O 1
ATOM 3480 N N . PHE A 1 440 ? -12.789 -40.625 -19.406 1 97.19 440 PHE A N 1
ATOM 3481 C CA . PHE A 1 440 ? -12.164 -41 -18.156 1 97.19 440 PHE A CA 1
ATOM 3482 C C . PHE A 1 440 ? -13.148 -41.75 -17.266 1 97.19 440 PHE A C 1
ATOM 3484 O O . PHE A 1 440 ? -14.359 -41.688 -17.484 1 97.19 440 PHE A O 1
ATOM 3491 N N . LYS A 1 441 ? -12.633 -42.438 -16.359 1 96.31 441 LYS A N 1
ATOM 3492 C CA . LYS A 1 441 ? -13.484 -43.156 -15.414 1 96.31 441 LYS A CA 1
ATOM 3493 C C . LYS A 1 441 ? -14 -42.219 -14.328 1 96.31 441 LYS A C 1
ATOM 3495 O O . LYS A 1 441 ? -13.219 -41.594 -13.602 1 96.31 441 LYS A O 1
ATOM 3500 N N . LEU A 1 442 ? -15.32 -42.188 -14.242 1 96.06 442 LEU A N 1
ATOM 3501 C CA . LEU A 1 442 ? -15.93 -41.25 -13.281 1 96.06 442 LEU A CA 1
ATOM 3502 C C . LEU A 1 442 ? -15.82 -41.812 -11.859 1 96.06 442 LEU A C 1
ATOM 3504 O O . LEU A 1 442 ? -16.312 -42.906 -11.57 1 96.06 442 LEU A O 1
ATOM 3508 N N . SER A 1 443 ? -15.219 -41.094 -10.953 1 91.81 443 SER A N 1
ATOM 3509 C CA . SER A 1 443 ? -15.008 -41.594 -9.594 1 91.81 443 SER A CA 1
ATOM 3510 C C . SER A 1 443 ? -15.648 -40.656 -8.562 1 91.81 443 SER A C 1
ATOM 3512 O O . SER A 1 443 ? -15.844 -41.031 -7.41 1 91.81 443 SER A O 1
ATOM 3514 N N . GLY A 1 444 ? -16.109 -39.5 -8.797 1 92.25 444 GLY A N 1
ATOM 3515 C CA . GLY A 1 444 ? -16.703 -38.562 -7.863 1 92.25 444 GLY A CA 1
ATOM 3516 C C . GLY A 1 444 ? -18.219 -38.531 -7.906 1 92.25 444 GLY A C 1
ATOM 3517 O O . GLY A 1 444 ? -18.828 -39.062 -8.836 1 92.25 444 GLY A O 1
ATOM 3518 N N . GLN A 1 445 ? -18.828 -37.969 -6.785 1 92.62 445 GLN A N 1
ATOM 3519 C CA . GLN A 1 445 ? -20.281 -37.906 -6.672 1 92.62 445 GLN A CA 1
ATOM 3520 C C . GLN A 1 445 ? -20.812 -36.562 -7.129 1 92.62 445 GLN A C 1
ATOM 3522 O O . GLN A 1 445 ? -21.984 -36.438 -7.484 1 92.62 445 GLN A O 1
ATOM 3527 N N . ASN A 1 446 ? -19.969 -35.594 -6.965 1 96.75 446 ASN A N 1
ATOM 3528 C CA . ASN A 1 446 ? -20.375 -34.25 -7.355 1 96.75 446 ASN A CA 1
ATOM 3529 C C . ASN A 1 446 ? -19.406 -33.625 -8.352 1 96.75 446 ASN A C 1
ATOM 3531 O O . ASN A 1 446 ? -18.203 -33.938 -8.32 1 96.75 446 ASN A O 1
ATOM 3535 N N . LEU A 1 447 ? -20 -32.844 -9.211 1 98.06 447 LEU A N 1
ATOM 3536 C CA . LEU A 1 447 ? -19.203 -32.062 -10.148 1 98.06 447 LEU A CA 1
ATOM 3537 C C . LEU A 1 447 ? -19.281 -30.562 -9.82 1 98.06 447 LEU A C 1
ATOM 3539 O O . LEU A 1 447 ? -20.375 -30.016 -9.672 1 98.06 447 LEU A O 1
ATOM 3543 N N . MET A 1 448 ? -18.094 -29.953 -9.633 1 98.5 448 MET A N 1
ATOM 3544 C CA . MET A 1 448 ? -17.969 -28.531 -9.305 1 98.5 448 MET A CA 1
ATOM 3545 C C . MET A 1 448 ? -17.359 -27.766 -10.469 1 98.5 448 MET A C 1
ATOM 3547 O O . MET A 1 448 ? -16.562 -28.312 -11.234 1 98.5 448 MET A O 1
ATOM 3551 N N . ILE A 1 449 ? -17.719 -26.484 -10.57 1 98.75 449 ILE A N 1
ATOM 3552 C CA . ILE A 1 449 ? -17.031 -25.625 -11.539 1 98.75 449 ILE A CA 1
ATOM 3553 C C . ILE A 1 449 ? -16.688 -24.281 -10.898 1 98.75 449 ILE A C 1
ATOM 3555 O O . ILE A 1 449 ? -17.344 -23.859 -9.945 1 98.75 449 ILE A O 1
ATOM 3559 N N . ASN A 1 450 ? -15.664 -23.703 -11.32 1 98.81 450 ASN A N 1
ATOM 3560 C CA . ASN A 1 450 ? -15.289 -22.312 -11.133 1 98.81 450 ASN A CA 1
ATOM 3561 C C . ASN A 1 450 ? -15.523 -21.484 -12.398 1 98.81 450 ASN A C 1
ATOM 3563 O O . ASN A 1 450 ? -14.805 -21.656 -13.391 1 98.81 450 ASN A O 1
ATOM 3567 N N . ALA A 1 451 ? -16.562 -20.609 -12.352 1 98.81 451 ALA A N 1
ATOM 3568 C CA . ALA A 1 451 ? -16.938 -19.906 -13.57 1 98.81 451 ALA A CA 1
ATOM 3569 C C . ALA A 1 451 ? -17.516 -18.531 -13.266 1 98.81 451 ALA A C 1
ATOM 3571 O O . ALA A 1 451 ? -18.016 -18.297 -12.164 1 98.81 451 ALA A O 1
ATOM 3572 N N . ASP A 1 452 ? -17.297 -17.672 -14.148 1 98.06 452 ASP A N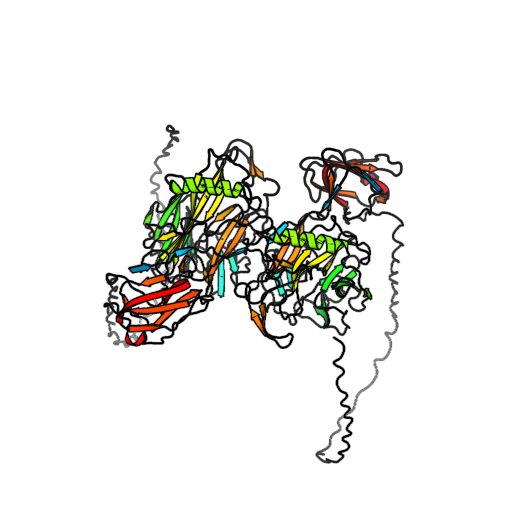 1
ATOM 3573 C CA . ASP A 1 452 ? -18 -16.406 -14.188 1 98.06 452 ASP A CA 1
ATOM 3574 C C . ASP A 1 452 ? -18.984 -16.344 -15.352 1 98.06 452 ASP A C 1
ATOM 3576 O O . ASP A 1 452 ? -18.578 -16.188 -16.5 1 98.06 452 ASP A O 1
ATOM 3580 N N . ALA A 1 453 ? -20.25 -16.547 -15.078 1 98.06 453 ALA A N 1
ATOM 3581 C CA . ALA A 1 453 ? -21.328 -16.531 -16.078 1 98.06 453 ALA A CA 1
ATOM 3582 C C . ALA A 1 453 ? -22.406 -15.516 -15.695 1 98.06 453 ALA A C 1
ATOM 3584 O O . ALA A 1 453 ? -23.594 -15.742 -15.938 1 98.06 453 ALA A O 1
ATOM 3585 N N . ARG A 1 454 ? -22.031 -14.492 -15.008 1 93.88 454 ARG A N 1
ATOM 3586 C CA . ARG A 1 454 ? -22.969 -13.484 -14.516 1 93.88 454 ARG A CA 1
ATOM 3587 C C . ARG A 1 454 ? -23.75 -12.867 -15.664 1 93.88 454 ARG A C 1
ATOM 3589 O O . ARG A 1 454 ? -24.922 -12.516 -15.508 1 93.88 454 ARG A O 1
ATOM 3596 N N . ASN A 1 455 ? -23.172 -12.719 -16.797 1 94.25 455 ASN A N 1
ATOM 3597 C CA . ASN A 1 455 ? -23.812 -12.102 -17.953 1 94.25 455 ASN A CA 1
ATOM 3598 C C . ASN A 1 455 ? -24.094 -13.125 -19.047 1 94.25 455 ASN A C 1
ATOM 3600 O O . ASN A 1 455 ? -24.328 -12.766 -20.203 1 94.25 455 ASN A O 1
ATOM 3604 N N . GLY A 1 456 ? -23.984 -14.406 -18.672 1 98 456 GLY A N 1
ATOM 3605 C CA . GLY A 1 456 ? -24.156 -15.484 -19.641 1 98 456 GLY A CA 1
ATOM 3606 C C . GLY A 1 456 ? -24.531 -16.797 -18.984 1 98 456 GLY A C 1
ATOM 3607 O O . GLY A 1 456 ? -25.438 -16.844 -18.156 1 98 456 GLY A O 1
ATOM 3608 N N . GLN A 1 457 ? -23.875 -17.828 -19.594 1 98.31 457 GLN A N 1
ATOM 3609 C CA . GLN A 1 457 ? -24.266 -19.141 -19.062 1 98.31 457 GLN A CA 1
ATOM 3610 C C . GLN A 1 457 ? -23.172 -20.188 -19.344 1 98.31 457 GLN A C 1
ATOM 3612 O O . GLN A 1 457 ? -22.406 -20.047 -20.297 1 98.31 457 GLN A O 1
ATOM 3617 N N . VAL A 1 458 ? -23.141 -21.203 -18.547 1 98.81 458 VAL A N 1
ATOM 3618 C CA . VAL A 1 458 ? -22.359 -22.422 -18.734 1 98.81 458 VAL A CA 1
ATOM 3619 C C . VAL A 1 458 ? -23.281 -23.641 -18.641 1 98.81 458 VAL A C 1
ATOM 3621 O O . VAL A 1 458 ? -24.047 -23.766 -17.688 1 98.81 458 VAL A O 1
ATOM 3624 N N . ARG A 1 459 ? -23.25 -24.438 -19.641 1 98.56 459 ARG A N 1
ATOM 3625 C CA . ARG A 1 459 ? -23.953 -25.719 -19.641 1 98.56 459 ARG A CA 1
ATOM 3626 C C . ARG A 1 459 ? -22.953 -26.875 -19.609 1 98.56 459 ARG A C 1
ATOM 3628 O O . ARG A 1 459 ? -21.953 -26.859 -20.328 1 98.56 459 ARG A O 1
ATOM 3635 N N . VAL A 1 460 ? -23.297 -27.859 -18.797 1 98.75 460 VAL A N 1
ATOM 3636 C CA . VAL A 1 460 ? -22.422 -29 -18.656 1 98.75 460 VAL A CA 1
ATOM 3637 C C . VAL A 1 460 ? -23.203 -30.297 -18.922 1 98.75 460 VAL A C 1
ATOM 3639 O O . VAL A 1 460 ? -24.297 -30.484 -18.359 1 98.75 460 VAL A O 1
ATOM 3642 N N . GLU A 1 461 ? -22.656 -31.078 -19.719 1 98.56 461 GLU A N 1
ATOM 3643 C CA . GLU A 1 461 ? -23.25 -32.375 -20.031 1 98.56 461 GLU A CA 1
ATOM 3644 C C . GLU A 1 461 ? -22.234 -33.5 -19.859 1 98.56 461 GLU A C 1
ATOM 3646 O O . GLU A 1 461 ? -21.031 -33.312 -20.062 1 98.56 461 GLU A O 1
ATOM 3651 N N . VAL A 1 462 ? -22.766 -34.625 -19.484 1 98.31 462 VAL A N 1
ATOM 3652 C CA . VAL A 1 462 ? -21.969 -35.875 -19.406 1 98.31 462 VAL A CA 1
ATOM 3653 C C . VAL A 1 462 ? -22.266 -36.75 -20.609 1 98.31 462 VAL A C 1
ATOM 3655 O O . VAL A 1 462 ? -23.422 -37.031 -20.922 1 98.31 462 VAL A O 1
ATOM 3658 N N . LEU A 1 463 ? -21.188 -37.156 -21.219 1 98.12 463 LEU A N 1
ATOM 3659 C CA . LEU A 1 463 ? -21.312 -37.969 -22.422 1 98.12 463 LEU A CA 1
ATOM 3660 C C . LEU A 1 463 ? -20.812 -39.406 -22.172 1 98.12 463 LEU A C 1
ATOM 3662 O O . LEU A 1 463 ? -19.812 -39.594 -21.469 1 98.12 463 LEU A O 1
ATOM 3666 N N . ASN A 1 464 ? -21.438 -40.375 -22.719 1 96.56 464 ASN A N 1
ATOM 3667 C CA . ASN A 1 464 ? -20.875 -41.75 -22.75 1 96.56 464 ASN A CA 1
ATOM 3668 C C . ASN A 1 464 ? -19.859 -41.906 -23.859 1 96.56 464 ASN A C 1
ATOM 3670 O O . ASN A 1 464 ? -19.578 -40.969 -24.609 1 96.56 464 ASN A O 1
ATOM 3674 N N . PRO A 1 465 ? -19.219 -43 -24 1 95.69 465 PRO A N 1
ATOM 3675 C CA . PRO A 1 465 ? -18.156 -43.188 -25 1 95.69 465 PRO A CA 1
ATOM 3676 C C . PRO A 1 465 ? -18.656 -43.031 -26.422 1 95.69 465 PRO A C 1
ATOM 3678 O O . PRO A 1 465 ? -17.859 -42.75 -27.328 1 95.69 465 PRO A O 1
ATOM 3681 N N . GLN A 1 466 ? -19.984 -43.219 -26.641 1 95.62 466 GLN A N 1
ATOM 3682 C CA . GLN A 1 466 ? -20.578 -43.062 -27.969 1 95.62 466 GLN A CA 1
ATOM 3683 C C . GLN A 1 466 ? -20.891 -41.625 -28.281 1 95.62 466 GLN A C 1
ATOM 3685 O O . GLN A 1 466 ? -21.266 -41.281 -29.406 1 95.62 466 GLN A O 1
ATOM 3690 N N . GLY A 1 467 ? -20.719 -40.781 -27.312 1 95.88 467 GLY A N 1
ATOM 3691 C CA . GLY A 1 467 ? -20.953 -39.344 -27.516 1 95.88 467 GLY A CA 1
ATOM 3692 C C . GLY A 1 467 ? -22.375 -38.938 -27.188 1 95.88 467 GLY A C 1
ATOM 3693 O O . GLY A 1 467 ? -22.766 -37.812 -27.453 1 95.88 467 GLY A O 1
ATOM 3694 N N . GLU A 1 468 ? -23.109 -39.875 -26.547 1 97.06 468 GLU A N 1
ATOM 3695 C CA . GLU A 1 468 ? -24.484 -39.562 -26.188 1 97.06 468 GLU A CA 1
ATOM 3696 C C . GLU A 1 468 ? -24.562 -38.906 -24.797 1 97.06 468 GLU A C 1
ATOM 3698 O O . GLU A 1 468 ? -23.812 -39.25 -23.891 1 97.06 468 GLU A O 1
ATOM 3703 N N . ILE A 1 469 ? -25.531 -38.031 -24.672 1 98.06 469 ILE A N 1
ATOM 3704 C CA . ILE A 1 469 ? -25.703 -37.344 -23.391 1 98.06 469 ILE A CA 1
ATOM 3705 C C . ILE A 1 469 ? -26.375 -38.312 -22.391 1 98.06 469 ILE A C 1
ATOM 3707 O O . ILE A 1 469 ? -27.469 -38.781 -22.641 1 98.06 469 ILE A O 1
ATOM 3711 N N . VAL A 1 470 ? -25.766 -38.5 -21.297 1 97.5 470 VAL A N 1
ATOM 3712 C CA . VAL A 1 470 ? -26.312 -39.375 -20.281 1 97.5 470 VAL A CA 1
ATOM 3713 C C . VAL A 1 470 ? -26.719 -38.594 -19.047 1 97.5 470 VAL A C 1
ATOM 3715 O O . VAL A 1 470 ? -27.484 -39.062 -18.203 1 97.5 470 VAL A O 1
ATOM 3718 N N . ALA A 1 471 ? -26.188 -37.406 -18.891 1 97.56 471 ALA A N 1
ATOM 3719 C CA . ALA A 1 471 ? -26.625 -36.469 -17.859 1 97.56 471 ALA A CA 1
ATOM 3720 C C . ALA A 1 471 ? -26.438 -35.031 -18.328 1 97.56 471 ALA A C 1
ATOM 3722 O O . ALA A 1 471 ? -25.531 -34.75 -19.109 1 97.56 471 ALA A O 1
ATOM 3723 N N . ALA A 1 472 ? -27.297 -34.156 -17.922 1 98.06 472 ALA A N 1
ATOM 3724 C CA . ALA A 1 472 ? -27.219 -32.75 -18.234 1 98.06 472 ALA A CA 1
ATOM 3725 C C . ALA A 1 472 ? -27.484 -31.891 -17 1 98.06 472 ALA A C 1
ATOM 3727 O O . ALA A 1 472 ? -28.484 -32.062 -16.312 1 98.06 472 ALA A O 1
ATOM 3728 N N . ALA A 1 473 ? -26.578 -30.984 -16.75 1 98.19 473 ALA A N 1
ATOM 3729 C CA . ALA A 1 473 ? -26.719 -30.125 -15.586 1 98.19 473 ALA A CA 1
ATOM 3730 C C . ALA A 1 473 ? -27.656 -28.953 -15.875 1 98.19 473 ALA A C 1
ATOM 3732 O O . ALA A 1 473 ? -27.875 -28.594 -17.031 1 98.19 473 ALA A O 1
ATOM 3733 N N . LYS A 1 474 ? -28.203 -28.406 -14.719 1 98.12 474 LYS A N 1
ATOM 3734 C CA . LYS A 1 474 ? -28.875 -27.109 -14.836 1 98.12 474 LYS A CA 1
ATOM 3735 C C . LYS A 1 474 ? -27.906 -26.016 -15.266 1 98.12 474 LYS A C 1
ATOM 3737 O O . LYS A 1 474 ? -26.734 -26.047 -14.883 1 98.12 474 LYS A O 1
ATOM 3742 N N . THR A 1 475 ? -28.406 -25.094 -15.977 1 98.12 475 THR A N 1
ATOM 3743 C CA . THR A 1 475 ? -27.594 -24 -16.469 1 98.12 475 THR A CA 1
ATOM 3744 C C . THR A 1 475 ? -27.062 -23.156 -15.32 1 98.12 475 THR A C 1
ATOM 3746 O O . THR A 1 475 ? -27.781 -22.875 -14.359 1 98.12 475 THR A O 1
ATOM 3749 N N . VAL A 1 476 ? -25.766 -22.828 -15.367 1 98.44 476 VAL A N 1
ATOM 3750 C CA . VAL A 1 476 ? -25.156 -21.922 -14.398 1 98.44 476 VAL A CA 1
ATOM 3751 C C . VAL A 1 476 ? -25.094 -20.516 -14.984 1 98.44 476 VAL A C 1
ATOM 3753 O O . VAL A 1 476 ? -24.469 -20.312 -16.031 1 98.44 476 VAL A O 1
ATOM 3756 N N . ALA A 1 477 ? -25.703 -19.5 -14.305 1 98 477 ALA A N 1
ATOM 3757 C CA . ALA A 1 477 ? -25.75 -18.109 -14.766 1 98 477 ALA A CA 1
ATOM 3758 C C . ALA A 1 477 ? -25.359 -17.156 -13.648 1 98 477 ALA A C 1
ATOM 3760 O O . ALA A 1 477 ? -26.062 -16.172 -13.383 1 98 477 ALA A O 1
ATOM 3761 N N . GLU A 1 478 ? -24.234 -17.438 -12.992 1 96.62 478 GLU A N 1
ATOM 3762 C CA . GLU A 1 478 ? -23.688 -16.641 -11.891 1 96.62 478 GLU A CA 1
ATOM 3763 C C . GLU A 1 478 ? -22.172 -16.688 -11.875 1 96.62 478 GLU A C 1
ATOM 3765 O O . GLU A 1 478 ? -21.547 -17.484 -12.586 1 96.62 478 GLU A O 1
ATOM 3770 N N . ASP A 1 479 ? -21.625 -15.797 -11.195 1 96.5 479 ASP A N 1
ATOM 3771 C CA . ASP A 1 479 ? -20.203 -15.867 -10.891 1 96.5 479 ASP A CA 1
ATOM 3772 C C . ASP A 1 479 ? -19.953 -16.625 -9.594 1 96.5 479 ASP A C 1
ATOM 3774 O O . ASP A 1 479 ? -20.359 -16.188 -8.516 1 96.5 479 ASP A O 1
ATOM 3778 N N . SER A 1 480 ? -19.281 -17.75 -9.711 1 97 480 SER A N 1
ATOM 3779 C CA . SER A 1 480 ? -19.016 -18.562 -8.523 1 97 480 SER A CA 1
ATOM 3780 C C . SER A 1 480 ? -17.672 -19.266 -8.641 1 97 480 SER A C 1
ATOM 3782 O O . SER A 1 480 ? -17.422 -19.984 -9.609 1 97 480 SER A O 1
ATOM 3784 N N . PRO A 1 481 ? -16.844 -19.125 -7.652 1 97.31 481 PRO A N 1
ATOM 3785 C CA . PRO A 1 481 ? -15.562 -19.844 -7.648 1 97.31 481 PRO A CA 1
ATOM 3786 C C . PRO A 1 481 ? -15.727 -21.312 -7.262 1 97.31 481 PRO A C 1
ATOM 3788 O O . PRO A 1 481 ? -14.781 -22.109 -7.414 1 97.31 481 PRO A O 1
ATOM 3791 N N . ARG A 1 482 ? -16.875 -21.703 -6.789 1 97.56 482 ARG A N 1
ATOM 3792 C CA . ARG A 1 482 ? -17.094 -23.062 -6.32 1 97.56 482 ARG A CA 1
ATOM 3793 C C . ARG A 1 482 ? -18.562 -23.453 -6.465 1 97.56 482 ARG A C 1
ATOM 3795 O O . ARG A 1 482 ? -19.234 -23.734 -5.469 1 97.56 482 ARG A O 1
ATOM 3802 N N . LYS A 1 483 ? -19.047 -23.609 -7.668 1 98.12 483 LYS A N 1
ATOM 3803 C CA . LYS A 1 483 ? -20.438 -23.969 -7.934 1 98.12 483 LYS A CA 1
ATOM 3804 C C . LYS A 1 483 ? -20.609 -25.484 -8.039 1 98.12 483 LYS A C 1
ATOM 3806 O O . LYS A 1 483 ? -19.984 -26.125 -8.891 1 98.12 483 LYS A O 1
ATOM 3811 N N . GLN A 1 484 ? -21.438 -26.031 -7.184 1 98.12 484 GLN A N 1
ATOM 3812 C CA . GLN A 1 484 ? -21.844 -27.422 -7.352 1 98.12 484 GLN A CA 1
ATOM 3813 C C . GLN A 1 484 ? -22.953 -27.547 -8.391 1 98.12 484 GLN A C 1
ATOM 3815 O O . GLN A 1 484 ? -24 -26.891 -8.266 1 98.12 484 GLN A O 1
ATOM 3820 N N . LEU A 1 485 ? -22.781 -28.406 -9.336 1 97.94 485 LEU A N 1
ATOM 3821 C CA . LEU A 1 485 ? -23.766 -28.531 -10.406 1 97.94 485 LEU A CA 1
ATOM 3822 C C . LEU A 1 485 ? -24.984 -29.328 -9.93 1 97.94 485 LEU A C 1
ATOM 3824 O O . LEU A 1 485 ? -24.844 -30.297 -9.18 1 97.94 485 LEU A O 1
ATOM 3828 N N . GLN A 1 486 ? -26.094 -28.812 -10.32 1 97.38 486 GLN A N 1
ATOM 3829 C CA . GLN A 1 486 ? -27.359 -29.531 -10.188 1 97.38 486 GLN A CA 1
ATOM 3830 C C . GLN A 1 486 ? -27.797 -30.141 -11.516 1 97.38 486 GLN A C 1
ATOM 3832 O O . GLN A 1 486 ? -27.5 -29.578 -12.578 1 97.38 486 GLN A O 1
ATOM 3837 N N . TRP A 1 487 ? -28.547 -31.203 -11.445 1 96.56 487 TRP A N 1
ATOM 3838 C CA . TRP A 1 487 ? -28.812 -31.938 -12.672 1 96.56 487 TRP A CA 1
ATOM 3839 C C . TRP A 1 487 ? -30.297 -31.859 -13.047 1 96.56 487 TRP A C 1
ATOM 3841 O O . TRP A 1 487 ? -31.156 -31.953 -12.172 1 96.56 487 TRP A O 1
ATOM 3851 N N . LYS A 1 488 ? -30.578 -31.594 -14.25 1 95.5 488 LYS A N 1
ATOM 3852 C CA . LYS A 1 488 ? -31.953 -31.578 -14.75 1 95.5 488 LYS A CA 1
ATOM 3853 C C . LYS A 1 488 ? -32.312 -32.906 -15.445 1 95.5 488 LYS A C 1
ATOM 3855 O O . LYS A 1 488 ? -33.469 -33.25 -15.555 1 95.5 488 LYS A O 1
ATOM 3860 N N . GLN A 1 489 ? -31.312 -33.594 -15.977 1 93.25 489 GLN A N 1
ATOM 3861 C CA . GLN A 1 489 ? -31.406 -34.906 -16.578 1 93.25 489 GLN A CA 1
ATOM 3862 C C . GLN A 1 489 ? -30.266 -35.812 -16.109 1 93.25 489 GLN A C 1
ATOM 3864 O O . GLN A 1 489 ? -29.094 -35.438 -16.188 1 93.25 489 GLN A O 1
ATOM 3869 N N . GLY A 1 490 ? -30.672 -37 -15.578 1 90.31 490 GLY A N 1
ATOM 3870 C CA . GLY A 1 490 ? -29.625 -37.875 -15.078 1 90.31 490 GLY A CA 1
ATOM 3871 C C . GLY A 1 490 ? -28.812 -37.25 -13.961 1 90.31 490 GLY A C 1
ATOM 3872 O O . GLY A 1 490 ? -29.188 -36.219 -13.406 1 90.31 490 GLY A O 1
ATOM 3873 N N . ASP A 1 491 ? -27.875 -38.031 -13.484 1 89.38 491 ASP A N 1
ATOM 3874 C CA . ASP A 1 491 ? -26.938 -37.5 -12.484 1 89.38 491 ASP A CA 1
ATOM 3875 C C . ASP A 1 491 ? -25.688 -38.375 -12.414 1 89.38 491 ASP A C 1
ATOM 3877 O O . ASP A 1 491 ? -25.547 -39.344 -13.172 1 89.38 491 ASP A O 1
ATOM 3881 N N . LEU A 1 492 ? -24.75 -37.875 -11.617 1 92.31 492 LEU A N 1
ATOM 3882 C CA . LEU A 1 492 ? -23.453 -38.562 -11.586 1 92.31 492 LEU A CA 1
ATOM 3883 C C . LEU A 1 492 ? -23.531 -39.875 -10.812 1 92.31 492 LEU A C 1
ATOM 3885 O O . LEU A 1 492 ? -22.688 -40.75 -10.992 1 92.31 492 LEU A O 1
ATOM 3889 N N . SER A 1 493 ? -24.5 -39.938 -9.977 1 88.75 493 SER A N 1
ATOM 3890 C CA . SER A 1 493 ? -24.578 -41.125 -9.125 1 88.75 493 SER A CA 1
ATOM 3891 C C . SER A 1 493 ? -24.734 -42.406 -9.945 1 88.75 493 SER A C 1
ATOM 3893 O O . SER A 1 493 ? -24.125 -43.438 -9.617 1 88.75 493 SER A O 1
ATOM 3895 N N . ALA A 1 494 ? -25.5 -42.344 -10.984 1 88.5 494 ALA A N 1
ATOM 3896 C CA . ALA A 1 494 ? -25.766 -43.531 -11.82 1 88.5 494 ALA A CA 1
ATOM 3897 C C . ALA A 1 494 ? -24.578 -43.812 -12.727 1 88.5 494 ALA A C 1
ATOM 3899 O O . ALA A 1 494 ? -24.531 -44.906 -13.344 1 88.5 494 ALA A O 1
ATOM 3900 N N . LEU A 1 495 ? -23.703 -42.938 -12.719 1 93.44 495 LEU A N 1
ATOM 3901 C CA . LEU A 1 495 ? -22.625 -43.031 -13.688 1 93.44 495 LEU A CA 1
ATOM 3902 C C . LEU A 1 495 ? -21.312 -43.375 -12.992 1 93.44 495 LEU A C 1
ATOM 3904 O O . LEU A 1 495 ? -20.25 -43.406 -13.633 1 93.44 495 LEU A O 1
ATOM 3908 N N . LYS A 1 496 ? -21.375 -43.75 -11.789 1 91 496 LYS A N 1
ATOM 3909 C CA . LYS A 1 496 ? -20.188 -44.062 -11.008 1 91 496 LYS A CA 1
ATOM 3910 C C . LYS A 1 496 ? -19.391 -45.188 -11.656 1 91 496 LYS A C 1
ATOM 3912 O O . LYS A 1 496 ? -19.953 -46.188 -12.055 1 91 496 LYS A O 1
ATOM 3917 N N . ASP A 1 497 ? -18.141 -45.031 -11.852 1 92.5 497 ASP A N 1
ATOM 3918 C CA . ASP A 1 497 ? -17.156 -46 -12.344 1 92.5 497 ASP A CA 1
ATOM 3919 C C . ASP A 1 497 ? -17.344 -46.25 -13.836 1 92.5 497 ASP A C 1
ATOM 3921 O O . ASP A 1 497 ? -16.719 -47.125 -14.406 1 92.5 497 ASP A O 1
ATOM 3925 N N . GLN A 1 498 ? -18.188 -45.469 -14.438 1 95.44 498 GLN A N 1
ATOM 3926 C CA . GLN A 1 498 ? -18.328 -45.562 -15.891 1 95.44 498 GLN A CA 1
ATOM 3927 C C . GLN A 1 498 ? -17.359 -44.625 -16.594 1 95.44 498 GLN A C 1
ATOM 3929 O O . GLN A 1 498 ? -16.922 -43.625 -16.016 1 95.44 498 GLN A O 1
ATOM 3934 N N . THR A 1 499 ? -17.078 -45.031 -17.766 1 97 499 THR A N 1
ATOM 3935 C CA . THR A 1 499 ? -16.281 -44.156 -18.609 1 97 499 THR A CA 1
ATOM 3936 C C . THR A 1 499 ? -17.141 -43.062 -19.234 1 97 499 THR A C 1
ATOM 3938 O O . THR A 1 499 ? -18.125 -43.344 -19.906 1 97 499 THR A O 1
ATOM 3941 N N . VAL A 1 500 ? -16.719 -41.781 -18.969 1 97.56 500 VAL A N 1
ATOM 3942 C CA . VAL A 1 500 ? -17.531 -40.688 -19.469 1 97.56 500 VAL A CA 1
ATOM 3943 C C . VAL A 1 500 ? -16.609 -39.562 -19.984 1 97.56 500 VAL A C 1
ATOM 3945 O O . VAL A 1 500 ? -15.391 -39.625 -19.781 1 97.56 500 VAL A O 1
ATOM 3948 N N . SER A 1 501 ? -17.172 -38.656 -20.734 1 98.12 501 SER A N 1
ATOM 3949 C CA . SER A 1 501 ? -16.594 -37.375 -21.078 1 98.12 501 SER A CA 1
ATOM 3950 C C . SER A 1 501 ? -17.484 -36.219 -20.594 1 98.12 501 SER A C 1
ATOM 3952 O O . SER A 1 501 ? -18.688 -36.406 -20.391 1 98.12 501 SER A O 1
ATOM 3954 N N . LEU A 1 502 ? -16.875 -35.125 -20.359 1 98.44 502 LEU A N 1
ATOM 3955 C CA . LEU A 1 502 ? -17.609 -33.938 -20 1 98.44 502 LEU A CA 1
ATOM 3956 C C . LEU A 1 502 ? -17.594 -32.906 -21.125 1 98.44 502 LEU A C 1
ATOM 3958 O O . LEU A 1 502 ? -16.562 -32.688 -21.75 1 98.44 502 LEU A O 1
ATOM 3962 N N . ARG A 1 503 ? -18.703 -32.344 -21.406 1 98.75 503 ARG A N 1
ATOM 3963 C CA . ARG A 1 503 ? -18.812 -31.234 -22.359 1 98.75 503 ARG A CA 1
ATOM 3964 C C . ARG A 1 503 ? -19.234 -29.953 -21.641 1 98.75 503 ARG A C 1
ATOM 3966 O O . ARG A 1 503 ? -20.25 -29.938 -20.938 1 98.75 503 ARG A O 1
ATOM 3973 N N . PHE A 1 504 ? -18.484 -28.938 -21.766 1 98.88 504 PHE A N 1
ATOM 3974 C CA . PHE A 1 504 ? -18.781 -27.609 -21.266 1 98.88 504 PHE A CA 1
ATOM 3975 C C . PHE A 1 504 ? -19.125 -26.656 -22.406 1 98.88 504 PHE A C 1
ATOM 3977 O O . PHE A 1 504 ? -18.312 -26.484 -23.328 1 98.88 504 PHE A O 1
ATOM 3984 N N . THR A 1 505 ? -20.25 -26.109 -22.359 1 98.81 505 THR A N 1
ATOM 3985 C CA . THR A 1 505 ? -20.672 -25.125 -23.344 1 98.81 505 THR A CA 1
ATOM 3986 C C . THR A 1 505 ? -20.859 -23.75 -22.688 1 98.81 505 THR A C 1
ATOM 3988 O O . THR A 1 505 ? -21.609 -23.625 -21.703 1 98.81 505 THR A O 1
ATOM 3991 N N . LEU A 1 506 ? -20.188 -22.75 -23.281 1 98.81 506 LEU A N 1
ATOM 3992 C CA . LEU A 1 506 ? -20.172 -21.422 -22.688 1 98.81 506 LEU A CA 1
ATOM 3993 C C . LEU A 1 506 ? -20.734 -20.391 -23.656 1 98.81 506 LEU A C 1
ATOM 3995 O O . LEU A 1 506 ? -20.516 -20.469 -24.859 1 98.81 506 LEU A O 1
ATOM 3999 N N . ARG A 1 507 ? -21.469 -19.453 -23.094 1 98.69 507 ARG A N 1
ATOM 4000 C CA . ARG A 1 507 ? -21.844 -18.219 -23.766 1 98.69 507 ARG A CA 1
ATOM 4001 C C . ARG A 1 507 ? -21.703 -17.016 -22.844 1 98.69 507 ARG A C 1
ATOM 4003 O O . ARG A 1 507 ? -22.266 -17 -21.75 1 98.69 507 ARG A O 1
ATOM 4010 N N . ASN A 1 508 ? -20.922 -16 -23.312 1 98.31 508 ASN A N 1
ATOM 4011 C CA . ASN A 1 508 ? -20.656 -14.836 -22.469 1 98.31 508 ASN A CA 1
ATOM 4012 C C . ASN A 1 508 ? -20.25 -15.242 -21.062 1 98.31 508 ASN A C 1
ATOM 4014 O O . ASN A 1 508 ? -20.844 -14.773 -20.078 1 98.31 508 ASN A O 1
ATOM 4018 N N . ALA A 1 509 ? -19.25 -16.141 -21 1 98.69 509 ALA A N 1
ATOM 4019 C CA . ALA A 1 509 ? -18.828 -16.703 -19.719 1 98.69 509 ALA A CA 1
ATOM 4020 C C . ALA A 1 509 ? -17.344 -17.062 -19.734 1 98.69 509 ALA A C 1
ATOM 4022 O O . ALA A 1 509 ? -16.734 -17.141 -20.797 1 98.69 509 ALA A O 1
ATOM 4023 N N . SER A 1 510 ? -16.797 -17.203 -18.578 1 98.81 510 SER A N 1
ATOM 4024 C CA . SER A 1 510 ? -15.422 -17.656 -18.359 1 98.81 510 SER A CA 1
ATOM 4025 C C . SER A 1 510 ? -15.391 -18.891 -17.469 1 98.81 510 SER A C 1
ATOM 4027 O O . SER A 1 510 ? -16 -18.906 -16.391 1 98.81 510 SER A O 1
ATOM 4029 N N . LEU A 1 511 ? -14.773 -19.922 -17.922 1 98.88 511 LEU A N 1
ATOM 4030 C CA . LEU A 1 511 ? -14.57 -21.125 -17.141 1 98.88 511 LEU A CA 1
ATOM 4031 C C . LEU A 1 511 ? -13.117 -21.234 -16.672 1 98.88 511 LEU A C 1
ATOM 4033 O O . LEU A 1 511 ? -12.195 -21.219 -17.5 1 98.88 511 LEU A O 1
ATOM 4037 N N . PHE A 1 512 ? -12.93 -21.406 -15.375 1 98.88 512 PHE A N 1
ATOM 4038 C CA . PHE A 1 512 ? -11.586 -21.391 -14.805 1 98.88 512 PHE A CA 1
ATOM 4039 C C . PHE A 1 512 ? -11.117 -22.797 -14.484 1 98.88 512 PHE A C 1
ATOM 4041 O O . PHE A 1 512 ? -9.93 -23.109 -14.594 1 98.88 512 PHE A O 1
ATOM 4048 N N . SER A 1 513 ? -12.047 -23.641 -13.984 1 98.81 513 SER A N 1
ATOM 4049 C CA . SER A 1 513 ? -11.703 -25 -13.609 1 98.81 513 SER A CA 1
ATOM 4050 C C . SER A 1 513 ? -12.961 -25.828 -13.336 1 98.81 513 SER A C 1
ATOM 4052 O O . SER A 1 513 ? -14.07 -25.297 -13.32 1 98.81 513 SER A O 1
ATOM 4054 N N . TYR A 1 514 ? -12.781 -27.094 -13.266 1 98.69 514 TYR A N 1
ATOM 4055 C CA . TYR A 1 514 ? -13.781 -28.031 -12.766 1 98.69 514 TYR A CA 1
ATOM 4056 C C . TYR A 1 514 ? -13.141 -29.141 -11.938 1 98.69 514 TYR A C 1
ATOM 4058 O O . TYR A 1 514 ? -11.938 -29.391 -12.047 1 98.69 514 TYR A O 1
ATOM 4066 N N . TRP A 1 515 ? -13.898 -29.797 -11.062 1 98.38 515 TRP A N 1
ATOM 4067 C CA . TRP A 1 515 ? -13.375 -30.906 -10.281 1 98.38 515 TRP A CA 1
ATOM 4068 C C . TRP A 1 515 ? -14.508 -31.766 -9.727 1 98.38 515 TRP A C 1
ATOM 4070 O O . TRP A 1 515 ? -15.672 -31.375 -9.781 1 98.38 515 TRP A O 1
ATOM 4080 N N . LEU A 1 516 ? -14.156 -32.969 -9.383 1 97.56 516 LEU A N 1
ATOM 4081 C CA . LEU A 1 516 ? -15.086 -33.906 -8.758 1 97.56 516 LEU A CA 1
ATOM 4082 C C . LEU A 1 516 ? -14.906 -33.906 -7.242 1 97.56 516 LEU A C 1
ATOM 4084 O O . LEU A 1 516 ? -13.789 -33.75 -6.742 1 97.56 516 LEU A O 1
ATOM 4088 N N . THR A 1 517 ? -16 -34.031 -6.574 1 96.69 517 THR A N 1
ATOM 4089 C CA . THR A 1 517 ? -15.961 -34.188 -5.125 1 96.69 517 THR A CA 1
ATOM 4090 C C . THR A 1 517 ? -16.781 -35.406 -4.703 1 96.69 517 THR A C 1
ATOM 4092 O O . THR A 1 517 ? -17.5 -36 -5.516 1 96.69 517 THR A O 1
ATOM 4095 N N . ASP A 1 518 ? -16.656 -35.812 -3.395 1 90.94 518 ASP A N 1
ATOM 4096 C CA . ASP A 1 518 ? -17.453 -36.906 -2.85 1 90.94 518 ASP A CA 1
ATOM 4097 C C . ASP A 1 518 ? -18.844 -36.438 -2.445 1 90.94 518 ASP A C 1
ATOM 4099 O O . ASP A 1 518 ? -19.016 -35.281 -2.041 1 90.94 518 ASP A O 1
ATOM 4103 N N . MET B 1 1 ? -41.031 25.172 -2.961 1 20.42 1 MET B N 1
ATOM 4104 C CA . MET B 1 1 ? -39.938 25.125 -1.997 1 20.42 1 MET B CA 1
ATOM 4105 C C . MET B 1 1 ? -40.469 24.953 -0.577 1 20.42 1 MET B C 1
ATOM 4107 O O . MET B 1 1 ? -39.719 25.078 0.389 1 20.42 1 MET B O 1
ATOM 4111 N N . MET B 1 2 ? -41.875 25.141 -0.384 1 20.22 2 MET B N 1
ATOM 4112 C CA . MET B 1 2 ? -42.969 25.25 0.591 1 20.22 2 MET B CA 1
ATOM 4113 C C . MET B 1 2 ? -42.969 24.047 1.534 1 20.22 2 MET B C 1
ATOM 4115 O O . MET B 1 2 ? -42.625 22.938 1.136 1 20.22 2 MET B O 1
ATOM 4119 N N . GLU B 1 3 ? -43.594 24.234 2.725 1 19.16 3 GLU B N 1
ATOM 4120 C CA . GLU B 1 3 ? -43.594 24.031 4.168 1 19.16 3 GLU B CA 1
ATOM 4121 C C . GLU B 1 3 ? -44.25 22.688 4.523 1 19.16 3 GLU B C 1
ATOM 4123 O O . GLU B 1 3 ? -45.5 22.578 4.477 1 19.16 3 GLU B O 1
ATOM 4128 N N . ARG B 1 4 ? -43.75 21.469 4.066 1 17.47 4 ARG B N 1
ATOM 4129 C CA . ARG B 1 4 ? -43.781 20.078 4.539 1 17.47 4 ARG B CA 1
ATOM 4130 C C . ARG B 1 4 ? -43.562 20.016 6.047 1 17.47 4 ARG B C 1
ATOM 4132 O O . ARG B 1 4 ? -42.438 20.062 6.508 1 17.47 4 ARG B O 1
ATOM 4139 N N . ILE B 1 5 ? -44.469 20.781 6.941 1 17.73 5 ILE B N 1
ATOM 4140 C CA . ILE B 1 5 ? -44.938 21.016 8.305 1 17.73 5 ILE B CA 1
ATOM 4141 C C . ILE B 1 5 ? -45.188 19.672 8.984 1 17.73 5 ILE B C 1
ATOM 4143 O O . ILE B 1 5 ? -46.125 18.969 8.617 1 17.73 5 ILE B O 1
ATOM 4147 N N . GLU B 1 6 ? -44.125 18.922 9.328 1 18.2 6 GLU B N 1
ATOM 4148 C CA . GLU B 1 6 ? -44.156 17.703 10.133 1 18.2 6 GLU B CA 1
ATOM 4149 C C . GLU B 1 6 ? -44.875 17.953 11.453 1 18.2 6 GLU B C 1
ATOM 4151 O O . GLU B 1 6 ? -44.594 18.922 12.156 1 18.2 6 GLU B O 1
ATOM 4156 N N . THR B 1 7 ? -46.125 17.438 11.695 1 17.38 7 THR B N 1
ATOM 4157 C CA . THR B 1 7 ? -47.125 17.359 12.742 1 17.38 7 THR B CA 1
ATOM 4158 C C . THR B 1 7 ? -46.5 16.922 14.062 1 17.38 7 THR B C 1
ATOM 4160 O O . THR B 1 7 ? -45.906 15.867 14.148 1 17.38 7 THR B O 1
ATOM 4163 N N . LEU B 1 8 ? -46.312 17.797 15.266 1 16.88 8 LEU B N 1
ATOM 4164 C CA . LEU B 1 8 ? -45.844 18.219 16.594 1 16.88 8 LEU B CA 1
ATOM 4165 C C . LEU B 1 8 ? -46.594 17.453 17.688 1 16.88 8 LEU B C 1
ATOM 4167 O O . LEU B 1 8 ? -47.656 17.891 18.141 1 16.88 8 LEU B O 1
ATOM 4171 N N . ARG B 1 9 ? -47 16.109 17.531 1 16.22 9 ARG B N 1
ATOM 4172 C CA . ARG B 1 9 ? -47.875 15.625 18.578 1 16.22 9 ARG B CA 1
ATOM 4173 C C . ARG B 1 9 ? -47.25 15.773 19.953 1 16.22 9 ARG B C 1
ATOM 4175 O O . ARG B 1 9 ? -46.188 15.188 20.219 1 16.22 9 ARG B O 1
ATOM 4182 N N . ILE B 1 10 ? -47.625 16.641 21.016 1 16.56 10 ILE B N 1
ATOM 4183 C CA . ILE B 1 10 ? -47.531 17.281 22.328 1 16.56 10 ILE B CA 1
ATOM 4184 C C . ILE B 1 10 ? -47.906 16.297 23.422 1 16.56 10 ILE B C 1
ATOM 4186 O O . ILE B 1 10 ? -49.062 16.203 23.797 1 16.56 10 ILE B O 1
ATOM 4190 N N . GLN B 1 11 ? -47.438 14.961 23.391 1 16.81 11 GLN B N 1
ATOM 4191 C CA . GLN B 1 11 ? -48.031 14.125 24.422 1 16.81 11 GLN B CA 1
ATOM 4192 C C . GLN B 1 11 ? -47.688 14.625 25.812 1 16.81 11 GLN B C 1
ATOM 4194 O O . GLN B 1 11 ? -46.5 14.742 26.156 1 16.81 11 GLN B O 1
ATOM 4199 N N . THR B 1 12 ? -48.562 15.305 26.656 1 16.44 12 THR B N 1
ATOM 4200 C CA . THR B 1 12 ? -48.781 16.062 27.875 1 16.44 12 THR B CA 1
ATOM 4201 C C . THR B 1 12 ? -48.344 15.281 29.109 1 16.44 12 THR B C 1
ATOM 4203 O O . THR B 1 12 ? -48.062 14.078 29.016 1 16.44 12 THR B O 1
ATOM 4206 N N . ASP B 1 13 ? -49.062 15.203 30.297 1 16.31 13 ASP B N 1
ATOM 4207 C CA . ASP B 1 13 ? -49.156 15.836 31.609 1 16.31 13 ASP B CA 1
ATOM 4208 C C . ASP B 1 13 ? -48.781 14.859 32.719 1 16.31 13 ASP B C 1
ATOM 4210 O O . ASP B 1 13 ? -47.938 15.172 33.562 1 16.31 13 ASP B O 1
ATOM 4214 N N . ILE B 1 14 ? -49.75 14.086 33.531 1 16.02 14 ILE B N 1
ATOM 4215 C CA . ILE B 1 14 ? -50.25 14.32 34.875 1 16.02 14 ILE B CA 1
ATOM 4216 C C . ILE B 1 14 ? -49.688 13.281 35.844 1 16.02 14 ILE B C 1
ATOM 4218 O O . ILE B 1 14 ? -50.219 12.18 35.969 1 16.02 14 ILE B O 1
ATOM 4222 N N . ALA B 1 15 ? -48.5 12.875 35.75 1 16.62 15 ALA B N 1
ATOM 4223 C CA . ALA B 1 15 ? -48.219 11.773 36.656 1 16.62 15 ALA B CA 1
ATOM 4224 C C . ALA B 1 15 ? -48.312 12.211 38.125 1 16.62 15 ALA B C 1
ATOM 4226 O O . ALA B 1 15 ? -47.594 13.117 38.562 1 16.62 15 ALA B O 1
ATOM 4227 N N . CYS B 1 16 ? -49.469 11.984 38.875 1 15.84 16 CYS B N 1
ATOM 4228 C CA . CYS B 1 16 ? -50 12.164 40.219 1 15.84 16 CYS B CA 1
ATOM 4229 C C . CYS B 1 16 ? -49.031 11.625 41.25 1 15.84 16 CYS B C 1
ATOM 4231 O O . CYS B 1 16 ? -48.188 10.75 40.969 1 15.84 16 CYS B O 1
ATOM 4233 N N . ASN B 1 17 ? -49.188 12.016 42.625 1 16.27 17 ASN B N 1
ATOM 4234 C CA . ASN B 1 17 ? -48.719 12.336 43.969 1 16.27 17 ASN B CA 1
ATOM 4235 C C . ASN B 1 17 ? -48.531 11.078 44.812 1 16.27 17 ASN B C 1
ATOM 4237 O O . ASN B 1 17 ? -49.469 10.539 45.344 1 16.27 17 ASN B O 1
ATOM 4241 N N . ARG B 1 18 ? -47.906 10.094 44.344 1 15.2 18 ARG B N 1
ATOM 4242 C CA . ARG B 1 18 ? -47.781 8.867 45.125 1 15.2 18 ARG B CA 1
ATOM 4243 C C . ARG B 1 18 ? -47.062 9.141 46.438 1 15.2 18 ARG B C 1
ATOM 4245 O O . ARG B 1 18 ? -45.844 9.297 46.5 1 15.2 18 ARG B O 1
ATOM 4252 N N . CYS B 1 19 ? -47.656 9.906 47.5 1 16.03 19 CYS B N 1
ATOM 4253 C CA . CYS B 1 19 ? -47.156 10.305 48.812 1 16.03 19 CYS B CA 1
ATOM 4254 C C . CYS B 1 19 ? -46.844 9.078 49.688 1 16.03 19 CYS B C 1
ATOM 4256 O O . CYS B 1 19 ? -46.125 9.18 50.688 1 16.03 19 CYS B O 1
ATOM 4258 N N . THR B 1 20 ? -47.562 7.953 49.406 1 14.93 20 THR B N 1
ATOM 4259 C CA . THR B 1 20 ? -48.031 7.375 50.656 1 14.93 20 THR B CA 1
ATOM 4260 C C . THR B 1 20 ? -46.844 7.051 51.594 1 14.93 20 THR B C 1
ATOM 4262 O O . THR B 1 20 ? -45.719 6.98 51.125 1 14.93 20 THR B O 1
ATOM 4265 N N . GLN B 1 21 ? -46.844 5.898 52.281 1 15.39 21 GLN B N 1
ATOM 4266 C CA . GLN B 1 21 ? -47.094 5.516 53.688 1 15.39 21 GLN B CA 1
ATOM 4267 C C . GLN B 1 21 ? -45.812 5.078 54.375 1 15.39 21 GLN B C 1
ATOM 4269 O O . GLN B 1 21 ? -45.688 5.227 55.594 1 15.39 21 GLN B O 1
ATOM 4274 N N . LEU B 1 22 ? -44.906 4.234 53.781 1 16.47 22 LEU B N 1
ATOM 4275 C CA . LEU B 1 22 ? -44.719 3.074 54.656 1 16.47 22 LEU B CA 1
ATOM 4276 C C . LEU B 1 22 ? -43.75 3.395 55.781 1 16.47 22 LEU B C 1
ATOM 4278 O O . LEU B 1 22 ? -42.625 3.834 55.562 1 16.47 22 LEU B O 1
ATOM 4282 N N . LEU B 1 23 ? -44.219 3.49 57.094 1 16.83 23 LEU B N 1
ATOM 4283 C CA . LEU B 1 23 ? -43.969 3.971 58.469 1 16.83 23 LEU B CA 1
ATOM 4284 C C . LEU B 1 23 ? -42.719 3.34 59.062 1 16.83 23 LEU B C 1
ATOM 4286 O O . LEU B 1 23 ? -41.844 4.047 59.562 1 16.83 23 LEU B O 1
ATOM 4290 N N . PRO B 1 24 ? -42.875 2.119 59.656 1 15.5 24 PRO B N 1
ATOM 4291 C CA . PRO B 1 24 ? -42.719 1.992 61.125 1 15.5 24 PRO B CA 1
ATOM 4292 C C . PRO B 1 24 ? -41.25 1.809 61.562 1 15.5 24 PRO B C 1
ATOM 4294 O O . PRO B 1 24 ? -40.625 2.766 62 1 15.5 24 PRO B O 1
ATOM 4297 N N . GLU B 1 25 ? -40.938 0.546 62.188 1 15.67 25 GLU B N 1
ATOM 4298 C CA . GLU B 1 25 ? -40.656 0.173 63.594 1 15.67 25 GLU B CA 1
ATOM 4299 C C . GLU B 1 25 ? -39.156 -0.117 63.781 1 15.67 25 GLU B C 1
ATOM 4301 O O . GLU B 1 25 ? -38.719 -0.271 64.938 1 15.67 25 GLU B O 1
ATOM 4306 N N . MET B 1 26 ? -38.406 -0.42 62.75 1 15.71 26 MET B N 1
ATOM 4307 C CA . MET B 1 26 ? -37.5 -1.469 63.219 1 15.71 26 MET B CA 1
ATOM 4308 C C . MET B 1 26 ? -36.406 -0.881 64.062 1 15.71 26 MET B C 1
ATOM 4310 O O . MET B 1 26 ? -35.375 -0.437 63.531 1 15.71 26 MET B O 1
ATOM 4314 N N . GLN B 1 27 ? -36.719 -0.085 64.938 1 15.63 27 GLN B N 1
ATOM 4315 C CA . GLN B 1 27 ? -35.688 0.585 65.75 1 15.63 27 GLN B CA 1
ATOM 4316 C C . GLN B 1 27 ? -34.844 -0.426 66.5 1 15.63 27 GLN B C 1
ATOM 4318 O O . GLN B 1 27 ? -33.969 -0.046 67.312 1 15.63 27 GLN B O 1
ATOM 4323 N N . LYS B 1 28 ? -35.281 -1.745 66.562 1 15.22 28 LYS B N 1
ATOM 4324 C CA . LYS B 1 28 ? -35.062 -2.275 67.875 1 15.22 28 LYS B CA 1
ATOM 4325 C C . LYS B 1 28 ? -33.625 -2.107 68.375 1 15.22 28 LYS B C 1
ATOM 4327 O O . LYS B 1 28 ? -33.344 -1.582 69.438 1 15.22 28 LYS B O 1
ATOM 4332 N N . MET B 1 29 ? -32.781 -3.164 68.5 1 14.97 29 MET B N 1
ATOM 4333 C CA . MET B 1 29 ? -32.375 -3.584 69.875 1 14.97 29 MET B CA 1
ATOM 4334 C C . MET B 1 29 ? -30.938 -3.176 70.125 1 14.97 29 MET B C 1
ATOM 4336 O O . MET B 1 29 ? -30.578 -2.949 71.312 1 14.97 29 MET B O 1
ATOM 4340 N N . LEU B 1 30 ? -29.906 -3.365 69.25 1 18.08 30 LEU B N 1
ATOM 4341 C CA . LEU B 1 30 ? -28.891 -4.145 69.938 1 18.08 30 LEU B CA 1
ATOM 4342 C C . LEU B 1 30 ? -28.047 -3.252 70.812 1 18.08 30 LEU B C 1
ATOM 4344 O O . LEU B 1 30 ? -27.422 -2.305 70.375 1 18.08 30 LEU B O 1
ATOM 4348 N N . GLN B 1 31 ? -28.234 -3.377 72.125 1 15.84 31 GLN B N 1
ATOM 4349 C CA . GLN B 1 31 ? -27.922 -2.713 73.375 1 15.84 31 GLN B CA 1
ATOM 4350 C C . GLN B 1 31 ? -26.438 -2.807 73.688 1 15.84 31 GLN B C 1
ATOM 4352 O O . GLN B 1 31 ? -25.953 -2.141 74.625 1 15.84 31 GLN B O 1
ATOM 4357 N N . VAL B 1 32 ? -25.562 -3.697 73.188 1 16.75 32 VAL B N 1
ATOM 4358 C CA . VAL B 1 32 ? -24.891 -4.285 74.375 1 16.75 32 VAL B CA 1
ATOM 4359 C C . VAL B 1 32 ? -24.031 -3.232 75.062 1 16.75 32 VAL B C 1
ATOM 4361 O O . VAL B 1 32 ? -23.578 -2.277 74.438 1 16.75 32 VAL B O 1
ATOM 4364 N N . PRO B 1 33 ? -23.391 -3.627 76.312 1 16.53 33 PRO B N 1
ATOM 4365 C CA . PRO B 1 33 ? -23.156 -3.086 77.688 1 16.53 33 PRO B CA 1
ATOM 4366 C C . PRO B 1 33 ? -21.922 -2.182 77.75 1 16.53 33 PRO B C 1
ATOM 4368 O O . PRO B 1 33 ? -21.141 -2.131 76.812 1 16.53 33 PRO B O 1
ATOM 4371 N N . SER B 1 34 ? -21.328 -2.135 79 1 16.23 34 SER B N 1
ATOM 4372 C CA . SER B 1 34 ? -21 -1.19 80.062 1 16.23 34 SER B CA 1
ATOM 4373 C C . SER B 1 34 ? -19.531 -0.783 80 1 16.23 34 SER B C 1
ATOM 4375 O O . SER B 1 34 ? -19.141 0.241 80.562 1 16.23 34 SER B O 1
ATOM 4377 N N . VAL B 1 35 ? -18.562 -1.737 79.5 1 17.95 35 VAL B N 1
ATOM 4378 C CA . VAL B 1 35 ? -17.562 -1.859 80.562 1 17.95 35 VAL B CA 1
ATOM 4379 C C . VAL B 1 35 ? -16.766 -0.558 80.688 1 17.95 35 VAL B C 1
ATOM 4381 O O . VAL B 1 35 ? -16.703 0.224 79.688 1 17.95 35 VAL B O 1
ATOM 4384 N N . ASN B 1 36 ? -15.664 -0.562 81.562 1 17.11 36 ASN B N 1
ATOM 4385 C CA . ASN B 1 36 ? -15.148 0.19 82.75 1 17.11 36 ASN B CA 1
ATOM 4386 C C . ASN B 1 36 ? -14.234 1.326 82.25 1 17.11 36 ASN B C 1
ATOM 4388 O O . ASN B 1 36 ? -13.672 1.279 81.188 1 17.11 36 ASN B O 1
ATOM 4392 N N . ASN B 1 37 ? -13.891 2.289 83.188 1 16.91 37 ASN B N 1
ATOM 4393 C CA . ASN B 1 37 ? -13.703 3.701 83.5 1 16.91 37 ASN B CA 1
ATOM 4394 C C . ASN B 1 37 ? -12.312 4.184 83.125 1 16.91 37 ASN B C 1
ATOM 4396 O O . ASN B 1 37 ? -12.094 5.379 82.938 1 16.91 37 ASN B O 1
ATOM 4400 N N . ILE B 1 38 ? -11.164 3.4 83.625 1 17.14 38 ILE B N 1
ATOM 4401 C CA . ILE B 1 38 ? -10.281 4.148 84.5 1 17.14 38 ILE B CA 1
ATOM 4402 C C . ILE B 1 38 ? -9.492 5.184 83.688 1 17.14 38 ILE B C 1
ATOM 4404 O O . ILE B 1 38 ? -9.352 5.059 82.5 1 17.14 38 ILE B O 1
ATOM 4408 N N . SER B 1 39 ? -8.297 5.543 84.375 1 17.09 39 SER B N 1
ATOM 4409 C CA . SER B 1 39 ? -7.688 6.785 84.812 1 17.09 39 SER B CA 1
ATOM 4410 C C . SER B 1 39 ? -6.836 7.414 83.688 1 17.09 39 SER B C 1
ATOM 4412 O O . SER B 1 39 ? -6.777 8.641 83.562 1 17.09 39 SER B O 1
ATOM 4414 N N . LEU B 1 40 ? -5.902 6.605 83.188 1 18.34 40 LEU B N 1
ATOM 4415 C CA . LEU B 1 40 ? -4.516 7.047 83.312 1 18.34 40 LEU B CA 1
ATOM 4416 C C . LEU B 1 40 ? -4.148 8.016 82.25 1 18.34 40 LEU B C 1
ATOM 4418 O O . LEU B 1 40 ? -2.988 8.422 82.125 1 18.34 40 LEU B O 1
ATOM 4422 N N . ARG B 1 41 ? -5.105 8.172 81.312 1 17.16 41 ARG B N 1
ATOM 4423 C CA . ARG B 1 41 ? -4.496 8.672 80.125 1 17.16 41 ARG B CA 1
ATOM 4424 C C . ARG B 1 41 ? -4.043 10.117 80.25 1 17.16 41 ARG B C 1
ATOM 4426 O O . ARG B 1 41 ? -4.809 11.047 80 1 17.16 41 ARG B O 1
ATOM 4433 N N . LEU B 1 42 ? -3.629 10.453 81.438 1 17.84 42 LEU B N 1
ATOM 4434 C CA . LEU B 1 42 ? -3.438 11.875 81.688 1 17.84 42 LEU B CA 1
ATOM 4435 C C . LEU B 1 42 ? -2.611 12.508 80.562 1 17.84 42 LEU B C 1
ATOM 4437 O O . LEU B 1 42 ? -2.891 13.633 80.125 1 17.84 42 LEU B O 1
ATOM 4441 N N . ILE B 1 43 ? -1.384 11.883 80.375 1 19.2 43 ILE B N 1
ATOM 4442 C CA . ILE B 1 43 ? -0.231 12.773 80.312 1 19.2 43 ILE B CA 1
ATOM 4443 C C . ILE B 1 43 ? -0.234 13.539 79 1 19.2 43 ILE B C 1
ATOM 4445 O O . ILE B 1 43 ? 0.249 14.672 78.938 1 19.2 43 ILE B O 1
ATOM 4449 N N . LEU B 1 44 ? -0.567 12.742 77.938 1 19.75 44 LEU B N 1
ATOM 4450 C CA . LEU B 1 44 ? 0.228 13.203 76.812 1 19.75 44 LEU B CA 1
ATOM 4451 C C . LEU B 1 44 ? -0.242 14.57 76.312 1 19.75 44 LEU B C 1
ATOM 4453 O O . LEU B 1 44 ? -1.314 14.688 75.688 1 19.75 44 LEU B O 1
ATOM 4457 N N . ALA B 1 45 ? -0.041 15.578 77.125 1 18.09 45 ALA B N 1
ATOM 4458 C CA . ALA B 1 45 ? -0.447 16.984 77.062 1 18.09 45 ALA B CA 1
ATOM 4459 C C . ALA B 1 45 ? -0.15 17.594 75.688 1 18.09 45 ALA B C 1
ATOM 4461 O O . ALA B 1 45 ? -1.026 18.219 75.062 1 18.09 45 ALA B O 1
ATOM 4462 N N . SER B 1 46 ? 1.059 18.172 75.562 1 18.83 46 SER B N 1
ATOM 4463 C CA . SER B 1 46 ? 1.236 19.578 75.188 1 18.83 46 SER B CA 1
ATOM 4464 C C . SER B 1 46 ? 1.188 19.766 73.688 1 18.83 46 SER B C 1
ATOM 4466 O O . SER B 1 46 ? 0.981 20.891 73.188 1 18.83 46 SER B O 1
ATOM 4468 N N . LEU B 1 47 ? 1.834 18.828 73 1 22.41 47 LEU B N 1
ATOM 4469 C CA . LEU B 1 47 ? 2.607 19.406 71.875 1 22.41 47 LEU B CA 1
ATOM 4470 C C . LEU B 1 47 ? 1.688 19.953 70.812 1 22.41 47 LEU B C 1
ATOM 4472 O O . LEU B 1 47 ? 1.207 19.219 69.938 1 22.41 47 LEU B O 1
ATOM 4476 N N . PHE B 1 48 ? 0.632 20.609 71.188 1 21.41 48 PHE B N 1
ATOM 4477 C CA . PHE B 1 48 ? -0.419 21 70.25 1 21.41 48 PHE B CA 1
ATOM 4478 C C . PHE B 1 48 ? 0.099 22.016 69.25 1 21.41 48 PHE B C 1
ATOM 4480 O O . PHE B 1 48 ? -0.661 22.531 68.438 1 21.41 48 PHE B O 1
ATOM 4487 N N . ALA B 1 49 ? 1.182 22.766 69.625 1 20.95 49 ALA B N 1
ATOM 4488 C CA . ALA B 1 49 ? 0.968 24.156 69.188 1 20.95 49 ALA B CA 1
ATOM 4489 C C . ALA B 1 49 ? 0.956 24.281 67.688 1 20.95 49 ALA B C 1
ATOM 4491 O O . ALA B 1 49 ? 0.301 25.172 67.125 1 20.95 49 ALA B O 1
ATOM 4492 N N . LEU B 1 50 ? 1.989 23.75 67.062 1 25.44 50 LEU B N 1
ATOM 4493 C CA . LEU B 1 50 ? 2.539 24.609 66 1 25.44 50 LEU B CA 1
ATOM 4494 C C . LEU B 1 50 ? 1.608 24.656 64.812 1 25.44 50 LEU B C 1
ATOM 4496 O O . LEU B 1 50 ? 1.396 23.641 64.125 1 25.44 50 LEU B O 1
ATOM 4500 N N . VAL B 1 51 ? 0.503 25.406 64.875 1 25.05 51 VAL B N 1
ATOM 4501 C CA . VAL B 1 51 ? -0.542 25.719 63.938 1 25.05 51 VAL B CA 1
ATOM 4502 C C . VAL B 1 51 ? 0.09 26.188 62.625 1 25.05 51 VAL B C 1
ATOM 4504 O O . VAL B 1 51 ? 0.792 27.203 62.594 1 25.05 51 VAL B O 1
ATOM 4507 N N . GLY B 1 52 ? 0.524 25.203 61.781 1 22.11 52 GLY B N 1
ATOM 4508 C CA . GLY B 1 52 ? 1.109 25.422 60.469 1 22.11 52 GLY B CA 1
ATOM 4509 C C . GLY B 1 52 ? 0.394 26.5 59.656 1 22.11 52 GLY B C 1
ATOM 4510 O O . GLY B 1 52 ? -0.829 26.453 59.531 1 22.11 52 GLY B O 1
ATOM 4511 N N . GLN B 1 53 ? 0.877 27.797 59.781 1 25.28 53 GLN B N 1
ATOM 4512 C CA . GLN B 1 53 ? 0.409 28.891 58.906 1 25.28 53 GLN B CA 1
ATOM 4513 C C . GLN B 1 53 ? 0.328 28.453 57.469 1 25.28 53 GLN B C 1
ATOM 4515 O O . GLN B 1 53 ? 1.307 27.953 56.906 1 25.28 53 GLN B O 1
ATOM 4520 N N . ILE B 1 54 ? -0.823 28 57.062 1 27.84 54 ILE B N 1
ATOM 4521 C CA . ILE B 1 54 ? -1.165 27.797 55.656 1 27.84 54 ILE B CA 1
ATOM 4522 C C . ILE B 1 54 ? -0.769 29.016 54.844 1 27.84 54 ILE B C 1
ATOM 4524 O O . ILE B 1 54 ? -1.329 30.094 55.031 1 27.84 54 ILE B O 1
ATOM 4528 N N . LEU B 1 55 ? 0.566 29.219 54.75 1 28.5 55 LEU B N 1
ATOM 4529 C CA . LEU B 1 55 ? 0.885 30.25 53.781 1 28.5 55 LEU B CA 1
ATOM 4530 C C . LEU B 1 55 ? 0.147 30.016 52.469 1 28.5 55 LEU B C 1
ATOM 4532 O O . LEU B 1 55 ? 0.315 28.969 51.844 1 28.5 55 LEU B O 1
ATOM 4536 N N . PHE B 1 56 ? -1.018 30.625 52.438 1 30.38 56 PHE B N 1
ATOM 4537 C CA . PHE B 1 56 ? -1.686 30.812 51.156 1 30.38 56 PHE B CA 1
ATOM 4538 C C . PHE B 1 56 ? -0.701 31.297 50.094 1 30.38 56 PHE B C 1
ATOM 4540 O O . PHE B 1 56 ? -0.228 32.438 50.156 1 30.38 56 PHE B O 1
ATOM 4547 N N . VAL B 1 57 ? 0.151 30.375 49.688 1 31.77 57 VAL B N 1
ATOM 4548 C CA . VAL B 1 57 ? 0.839 30.781 48.469 1 31.77 57 VAL B CA 1
ATOM 4549 C C . VAL B 1 57 ? -0.184 31.156 47.406 1 31.77 57 VAL B C 1
ATOM 4551 O O . VAL B 1 57 ? -0.948 30.312 46.938 1 31.77 57 VAL B O 1
ATOM 4554 N N . THR B 1 58 ? -0.665 32.375 47.531 1 29.45 58 THR B N 1
ATOM 4555 C CA . THR B 1 58 ? -1.341 32.875 46.312 1 29.45 58 THR B CA 1
ATOM 4556 C C . THR B 1 58 ? -0.519 32.594 45.062 1 29.45 58 THR B C 1
ATOM 4558 O O . THR B 1 58 ? 0.609 33.062 44.938 1 29.45 58 THR B O 1
ATOM 4561 N N . ILE B 1 59 ? -0.635 31.312 44.656 1 33.25 59 ILE B N 1
ATOM 4562 C CA . ILE B 1 59 ? -0.148 31.219 43.281 1 33.25 59 ILE B CA 1
ATOM 4563 C C . ILE B 1 59 ? -0.702 32.375 42.469 1 33.25 59 ILE B C 1
ATOM 4565 O O . ILE B 1 59 ? -1.909 32.438 42.219 1 33.25 59 ILE B O 1
ATOM 4569 N N . GLU B 1 60 ? -0.062 33.469 42.656 1 30.14 60 GLU B N 1
ATOM 4570 C CA . GLU B 1 60 ? -0.368 34.469 41.656 1 30.14 60 GLU B CA 1
ATOM 4571 C C . GLU B 1 60 ? -0.384 33.875 40.281 1 30.14 60 GLU B C 1
ATOM 4573 O O . GLU B 1 60 ? 0.604 33.281 39.812 1 30.14 60 GLU B O 1
ATOM 4578 N N . ALA B 1 61 ? -1.588 33.531 39.875 1 36.25 61 ALA B N 1
ATOM 4579 C CA . ALA B 1 61 ? -1.728 33.375 38.406 1 36.25 61 ALA B CA 1
ATOM 4580 C C . ALA B 1 61 ? -0.905 34.438 37.656 1 36.25 61 ALA B C 1
ATOM 4582 O O . ALA B 1 61 ? -1.132 35.625 37.812 1 36.25 61 ALA B O 1
ATOM 4583 N N . HIS B 1 62 ? 0.301 34.125 37.469 1 34.5 62 HIS B N 1
ATOM 4584 C CA . HIS B 1 62 ? 0.94 35 36.5 1 34.5 62 HIS B CA 1
ATOM 4585 C C . HIS B 1 62 ? -0.028 35.406 35.375 1 34.5 62 HIS B C 1
ATOM 4587 O O . HIS B 1 62 ? -0.559 34.531 34.688 1 34.5 62 HIS B O 1
ATOM 4593 N N . ALA B 1 63 ? -0.766 36.438 35.594 1 33.81 63 ALA B N 1
ATOM 4594 C CA . ALA B 1 63 ? -1.41 37.062 34.438 1 33.81 63 ALA B CA 1
ATOM 4595 C C . ALA B 1 63 ? -0.585 36.844 33.156 1 33.81 63 ALA B C 1
ATOM 4597 O O . ALA B 1 63 ? 0.635 37.031 33.188 1 33.81 63 ALA B O 1
ATOM 4598 N N . ALA B 1 64 ? -1.188 36.219 32.312 1 40.06 64 ALA B N 1
ATOM 4599 C CA . ALA B 1 64 ? -0.645 36.25 30.969 1 40.06 64 ALA B CA 1
ATOM 4600 C C . ALA B 1 64 ? -0.082 37.625 30.641 1 40.06 64 ALA B C 1
ATOM 4602 O O . ALA B 1 64 ? -0.819 38.625 30.625 1 40.06 64 ALA B O 1
ATOM 4603 N N . GLU B 1 65 ? 1.141 37.906 31.234 1 34.66 65 GLU B N 1
ATOM 4604 C CA . GLU B 1 65 ? 1.725 39.156 30.688 1 34.66 65 GLU B CA 1
ATOM 4605 C C . GLU B 1 65 ? 1.188 39.438 29.297 1 34.66 65 GLU B C 1
ATOM 4607 O O . GLU B 1 65 ? 0.888 38.531 28.531 1 34.66 65 GLU B O 1
ATOM 4612 N N . ASN B 1 66 ? 0.572 40.531 29.094 1 38.31 66 ASN B N 1
ATOM 4613 C CA . ASN B 1 66 ? 0.219 40.938 27.734 1 38.31 66 ASN B CA 1
ATOM 4614 C C . ASN B 1 66 ? 1.266 40.5 26.719 1 38.31 66 ASN B C 1
ATOM 4616 O O . ASN B 1 66 ? 2.459 40.75 26.906 1 38.31 66 ASN B O 1
ATOM 4620 N N . PRO B 1 67 ? 1.024 39.438 25.984 1 46.06 67 PRO B N 1
ATOM 4621 C CA . PRO B 1 67 ? 2.08 39.125 25.016 1 46.06 67 PRO B CA 1
ATOM 4622 C C . PRO B 1 67 ? 2.773 40.406 24.5 1 46.06 67 PRO B C 1
ATOM 4624 O O . PRO B 1 67 ? 2.143 41.438 24.391 1 46.06 67 PRO B O 1
ATOM 4627 N N . PRO B 1 68 ? 4.094 40.625 24.812 1 47.91 68 PRO B N 1
ATOM 4628 C CA . PRO B 1 68 ? 4.777 41.781 24.234 1 47.91 68 PRO B CA 1
ATOM 4629 C C . PRO B 1 68 ? 4.254 42.125 22.844 1 47.91 68 PRO B C 1
ATOM 4631 O O . PRO B 1 68 ? 3.852 41.25 22.078 1 47.91 68 PRO B O 1
ATOM 4634 N N . SER B 1 69 ? 3.838 43.375 22.641 1 63.06 69 SER B N 1
ATOM 4635 C CA . SER B 1 69 ? 3.428 44 21.391 1 63.06 69 SER B CA 1
ATOM 4636 C C . SER B 1 69 ? 4.508 43.875 20.312 1 63.06 69 SER B C 1
ATOM 4638 O O . SER B 1 69 ? 5.672 44.188 20.562 1 63.06 69 SER B O 1
ATOM 4640 N N . GLY B 1 70 ? 4.449 42.875 19.297 1 84.44 70 GLY B N 1
ATOM 4641 C CA . GLY B 1 70 ? 5.285 42.75 18.109 1 84.44 70 GLY B CA 1
ATOM 4642 C C . GLY B 1 70 ? 5.633 41.312 17.766 1 84.44 70 GLY B C 1
ATOM 4643 O O . GLY B 1 70 ? 5.145 40.375 18.391 1 84.44 70 GLY B O 1
ATOM 4644 N N . PHE B 1 71 ? 6.453 41.188 16.875 1 94 71 PHE B N 1
ATOM 4645 C CA . PHE B 1 71 ? 6.918 39.875 16.359 1 94 71 PHE B CA 1
ATOM 4646 C C . PHE B 1 71 ? 7.926 39.25 17.328 1 94 71 PHE B C 1
ATOM 4648 O O . PHE B 1 71 ? 8.812 39.938 17.828 1 94 71 PHE B O 1
ATOM 4655 N N . GLN B 1 72 ? 7.684 38.031 17.781 1 94.56 72 GLN B N 1
ATOM 4656 C CA . GLN B 1 72 ? 8.586 37.281 18.656 1 94.56 72 GLN B CA 1
ATOM 4657 C C . GLN B 1 72 ? 8.961 35.938 18.031 1 94.56 72 GLN B C 1
ATOM 4659 O O . GLN B 1 72 ? 8.188 35.375 17.25 1 94.56 72 GLN B O 1
ATOM 4664 N N . VAL B 1 73 ? 10.141 35.5 18.391 1 96.06 73 VAL B N 1
ATOM 4665 C CA . VAL B 1 73 ? 10.594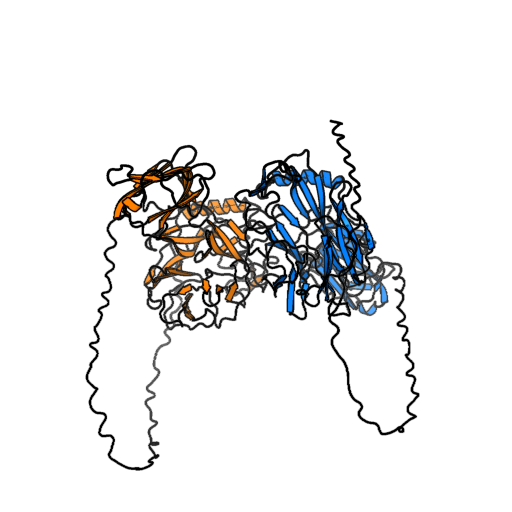 34.156 18.047 1 96.06 73 VAL B CA 1
ATOM 4666 C C . VAL B 1 73 ? 10.914 33.375 19.312 1 96.06 73 VAL B C 1
ATOM 4668 O O . VAL B 1 73 ? 12.055 33.344 19.766 1 96.06 73 VAL B O 1
ATOM 4671 N N . PRO B 1 74 ? 9.859 32.75 19.812 1 95 74 PRO B N 1
ATOM 4672 C CA . PRO B 1 74 ? 10.102 31.969 21.047 1 95 74 PRO B CA 1
ATOM 4673 C C . PRO B 1 74 ? 11.094 30.828 20.828 1 95 74 PRO B C 1
ATOM 4675 O O . PRO B 1 74 ? 11.07 30.156 19.797 1 95 74 PRO B O 1
ATOM 4678 N N . VAL B 1 75 ? 11.984 30.609 21.844 1 95.88 75 VAL B N 1
ATOM 4679 C CA . VAL B 1 75 ? 12.953 29.516 21.797 1 95.88 75 VAL B CA 1
ATOM 4680 C C . VAL B 1 75 ? 12.227 28.188 21.672 1 95.88 75 VAL B C 1
ATOM 4682 O O . VAL B 1 75 ? 11.273 27.922 22.406 1 95.88 75 VAL B O 1
ATOM 4685 N N . GLY B 1 76 ? 12.609 27.422 20.719 1 96.06 76 GLY B N 1
ATOM 4686 C CA . GLY B 1 76 ? 12.062 26.078 20.547 1 96.06 76 GLY B CA 1
ATOM 4687 C C . GLY B 1 76 ? 10.93 26.031 19.531 1 96.06 76 GLY B C 1
ATOM 4688 O O . GLY B 1 76 ? 10.562 24.969 19.047 1 96.06 76 GLY B O 1
ATOM 4689 N N . GLN B 1 77 ? 10.383 27.172 19.219 1 96.38 77 GLN B N 1
ATOM 4690 C CA . GLN B 1 77 ? 9.281 27.203 18.266 1 96.38 77 GLN B CA 1
ATOM 4691 C C . GLN B 1 77 ? 9.781 27.469 16.844 1 96.38 77 GLN B C 1
ATOM 4693 O O . GLN B 1 77 ? 10.453 28.469 16.594 1 96.38 77 GLN B O 1
ATOM 4698 N N . ARG B 1 78 ? 9.414 26.609 15.961 1 97.69 78 ARG B N 1
ATOM 4699 C CA . ARG B 1 78 ? 9.805 26.766 14.57 1 97.69 78 ARG B CA 1
ATOM 4700 C C . ARG B 1 78 ? 8.922 27.781 13.859 1 97.69 78 ARG B C 1
ATOM 4702 O O . ARG B 1 78 ? 7.703 27.781 14.031 1 97.69 78 ARG B O 1
ATOM 4709 N N . GLN B 1 79 ? 9.57 28.703 13.18 1 98.06 79 GLN B N 1
ATOM 4710 C CA . GLN B 1 79 ? 8.867 29.703 12.383 1 98.06 79 GLN B CA 1
ATOM 4711 C C . GLN B 1 79 ? 8.664 29.219 10.953 1 98.06 79 GLN B C 1
ATOM 4713 O O . GLN B 1 79 ? 9.633 28.938 10.242 1 98.06 79 GLN B O 1
ATOM 4718 N N . LEU B 1 80 ? 7.371 29.188 10.57 1 98.38 80 LEU B N 1
ATOM 4719 C CA . LEU B 1 80 ? 7.008 28.672 9.258 1 98.38 80 LEU B CA 1
ATOM 4720 C C . LEU B 1 80 ? 6.68 29.828 8.305 1 98.38 80 LEU B C 1
ATOM 4722 O O . LEU B 1 80 ? 6.594 30.984 8.719 1 98.38 80 LEU B O 1
ATOM 4726 N N . PHE B 1 81 ? 6.516 29.453 7.027 1 98 81 PHE B N 1
ATOM 4727 C CA . PHE B 1 81 ? 6.281 30.469 6.012 1 98 81 PHE B CA 1
ATOM 4728 C C . PHE B 1 81 ? 4.926 30.281 5.348 1 98 81 PHE B C 1
ATOM 4730 O O . PHE B 1 81 ? 4.785 30.484 4.141 1 98 81 PHE B O 1
ATOM 4737 N N . LEU B 1 82 ? 3.955 29.844 6.121 1 98 82 LEU B N 1
ATOM 4738 C CA . LEU B 1 82 ? 2.619 29.594 5.59 1 98 82 LEU B CA 1
ATOM 4739 C C . LEU B 1 82 ? 1.875 30.906 5.352 1 98 82 LEU B C 1
ATOM 4741 O O . LEU B 1 82 ? 0.979 30.969 4.508 1 98 82 LEU B O 1
ATOM 4745 N N . ASP B 1 83 ? 2.176 31.922 6.105 1 95.69 83 ASP B N 1
ATOM 4746 C CA . ASP B 1 83 ? 1.66 33.281 5.93 1 95.69 83 ASP B CA 1
ATOM 4747 C C . ASP B 1 83 ? 2.779 34.312 6.039 1 95.69 83 ASP B C 1
ATOM 4749 O O . ASP B 1 83 ? 3.961 33.969 5.957 1 95.69 83 ASP B O 1
ATOM 4753 N N . ASP B 1 84 ? 2.361 35.562 6.152 1 95.19 84 ASP B N 1
ATOM 4754 C CA . ASP B 1 84 ? 3.371 36.625 6.113 1 95.19 84 ASP B CA 1
ATOM 4755 C C . ASP B 1 84 ? 3.777 37.031 7.52 1 95.19 84 ASP B C 1
ATOM 4757 O O . ASP B 1 84 ? 4.555 37.969 7.691 1 95.19 84 ASP B O 1
ATOM 4761 N N . HIS B 1 85 ? 3.184 36.281 8.469 1 93.75 85 HIS B N 1
ATOM 4762 C CA . HIS B 1 85 ? 3.602 36.562 9.836 1 93.75 85 HIS B CA 1
ATOM 4763 C C . HIS B 1 85 ? 5.105 36.375 10.008 1 93.75 85 HIS B C 1
ATOM 4765 O O . HIS B 1 85 ? 5.637 35.312 9.695 1 93.75 85 HIS B O 1
ATOM 4771 N N . GLY B 1 86 ? 5.855 37.375 10.383 1 95.06 86 GLY B N 1
ATOM 4772 C CA . GLY B 1 86 ? 7.289 37.312 10.609 1 95.06 86 GLY B CA 1
ATOM 4773 C C . GLY B 1 86 ? 8.109 37.719 9.398 1 95.06 86 GLY B C 1
ATOM 4774 O O . GLY B 1 86 ? 9.312 37.469 9.352 1 95.06 86 GLY B O 1
ATOM 4775 N N . ILE B 1 87 ? 7.426 38.219 8.43 1 97.38 87 ILE B N 1
ATOM 4776 C CA . ILE B 1 87 ? 8.125 38.688 7.238 1 97.38 87 ILE B CA 1
ATOM 4777 C C . ILE B 1 87 ? 7.938 40.188 7.098 1 97.38 87 ILE B C 1
ATOM 4779 O O . ILE B 1 87 ? 6.832 40.656 6.828 1 97.38 87 ILE B O 1
ATOM 4783 N N . ALA B 1 88 ? 8.984 40.906 7.242 1 97.44 88 ALA B N 1
ATOM 4784 C CA . ALA B 1 88 ? 8.953 42.344 7.074 1 97.44 88 ALA B CA 1
ATOM 4785 C C . ALA B 1 88 ? 9.219 42.75 5.625 1 97.44 88 ALA B C 1
ATOM 4787 O O . ALA B 1 88 ? 8.633 43.719 5.117 1 97.44 88 ALA B O 1
ATOM 4788 N N . GLN B 1 89 ? 10.211 42.031 5.031 1 97.06 89 GLN B N 1
ATOM 4789 C CA . GLN B 1 89 ? 10.57 42.25 3.631 1 97.06 89 GLN B CA 1
ATOM 4790 C C . GLN B 1 89 ? 10.766 40.906 2.912 1 97.06 89 GLN B C 1
ATOM 4792 O O . GLN B 1 89 ? 11.266 39.969 3.502 1 97.06 89 GLN B O 1
ATOM 4797 N N . GLN B 1 90 ? 10.289 40.906 1.708 1 97.31 90 GLN B N 1
ATOM 4798 C CA . GLN B 1 90 ? 10.492 39.75 0.852 1 97.31 90 GLN B CA 1
ATOM 4799 C C . GLN B 1 90 ? 10.758 40.188 -0.591 1 97.31 90 GLN B C 1
ATOM 4801 O O . GLN B 1 90 ? 10.078 41.062 -1.124 1 97.31 90 GLN B O 1
ATOM 4806 N N . ASN B 1 91 ? 11.805 39.562 -1.117 1 97.25 91 ASN B N 1
ATOM 4807 C CA . ASN B 1 91 ? 12.125 39.844 -2.516 1 97.25 91 ASN B CA 1
ATOM 4808 C C . ASN B 1 91 ? 12.523 38.562 -3.252 1 97.25 91 ASN B C 1
ATOM 4810 O O . ASN B 1 91 ? 13.32 37.75 -2.75 1 97.25 91 ASN B O 1
ATOM 4814 N N . ASN B 1 92 ? 11.977 38.312 -4.395 1 97.62 92 ASN B N 1
ATOM 4815 C CA . ASN B 1 92 ? 12.375 37.312 -5.371 1 97.62 92 ASN B CA 1
ATOM 4816 C C . ASN B 1 92 ? 12.281 35.906 -4.793 1 97.62 92 ASN B C 1
ATOM 4818 O O . ASN B 1 92 ? 13.195 35.094 -4.957 1 97.62 92 ASN B O 1
ATOM 4822 N N . LEU B 1 93 ? 11.367 35.625 -3.971 1 98.25 93 LEU B N 1
ATOM 4823 C CA . LEU B 1 93 ? 11.078 34.281 -3.447 1 98.25 93 LEU B CA 1
ATOM 4824 C C . LEU B 1 93 ? 9.648 33.875 -3.785 1 98.25 93 LEU B C 1
ATOM 4826 O O . LEU B 1 93 ? 8.758 34.719 -3.885 1 98.25 93 LEU B O 1
ATOM 4830 N N . ARG B 1 94 ? 9.477 32.656 -3.979 1 97.25 94 ARG B N 1
ATOM 4831 C CA . ARG B 1 94 ? 8.148 32.094 -4.227 1 97.25 94 ARG B CA 1
ATOM 4832 C C . ARG B 1 94 ? 7.785 31.047 -3.186 1 97.25 94 ARG B C 1
ATOM 4834 O O . ARG B 1 94 ? 8.633 30.234 -2.789 1 97.25 94 ARG B O 1
ATOM 4841 N N . ARG B 1 95 ? 6.52 31.047 -2.762 1 97.69 95 ARG B N 1
ATOM 4842 C CA . ARG B 1 95 ? 6.031 29.984 -1.895 1 97.69 95 ARG B CA 1
ATOM 4843 C C . ARG B 1 95 ? 5.676 28.734 -2.703 1 97.69 95 ARG B C 1
ATOM 4845 O O . ARG B 1 95 ? 4.969 28.828 -3.707 1 97.69 95 ARG B O 1
ATOM 4852 N N . GLN B 1 96 ? 6.246 27.656 -2.213 1 98.19 96 GLN B N 1
ATOM 4853 C CA . GLN B 1 96 ? 5.953 26.359 -2.838 1 98.19 96 GLN B CA 1
ATOM 4854 C C . GLN B 1 96 ? 5.359 25.391 -1.829 1 98.19 96 GLN B C 1
ATOM 4856 O O . GLN B 1 96 ? 5.996 25.062 -0.827 1 98.19 96 GLN B O 1
ATOM 4861 N N . MET B 1 97 ? 4.094 25.031 -2.08 1 98.5 97 MET B N 1
ATOM 4862 C CA . MET B 1 97 ? 3.506 23.969 -1.258 1 98.5 97 MET B CA 1
ATOM 4863 C C . MET B 1 97 ? 4 22.609 -1.699 1 98.5 97 MET B C 1
ATOM 4865 O O . MET B 1 97 ? 4.109 22.328 -2.896 1 98.5 97 MET B O 1
ATOM 4869 N N . HIS B 1 98 ? 4.246 21.75 -0.743 1 98.31 98 HIS B N 1
ATOM 4870 C CA . HIS B 1 98 ? 4.707 20.406 -1.035 1 98.31 98 HIS B CA 1
ATOM 4871 C C . HIS B 1 98 ? 3.662 19.359 -0.643 1 98.31 98 HIS B C 1
ATOM 4873 O O . HIS B 1 98 ? 3.035 19.484 0.414 1 98.31 98 HIS B O 1
ATOM 4879 N N . GLN B 1 99 ? 3.482 18.391 -1.493 1 97.94 99 GLN B N 1
ATOM 4880 C CA . GLN B 1 99 ? 2.635 17.25 -1.16 1 97.94 99 GLN B CA 1
ATOM 4881 C C . GLN B 1 99 ? 3.426 16.172 -0.417 1 97.94 99 GLN B C 1
ATOM 4883 O O . GLN B 1 99 ? 4.59 15.922 -0.733 1 97.94 99 GLN B O 1
ATOM 4888 N N . PRO B 1 100 ? 2.777 15.602 0.609 1 98 100 PRO B N 1
ATOM 4889 C CA . PRO B 1 100 ? 3.463 14.484 1.255 1 98 100 PRO B CA 1
ATOM 4890 C C . PRO B 1 100 ? 3.617 13.273 0.333 1 98 100 PRO B C 1
ATOM 4892 O O . PRO B 1 100 ? 2.801 13.078 -0.57 1 98 100 PRO B O 1
ATOM 4895 N N . GLU B 1 101 ? 4.652 12.562 0.59 1 96.19 101 GLU B N 1
ATOM 4896 C CA . GLU B 1 101 ? 4.875 11.312 -0.138 1 96.19 101 GLU B CA 1
ATOM 4897 C C . GLU B 1 101 ? 3.988 10.195 0.398 1 96.19 101 GLU B C 1
ATOM 4899 O O . GLU B 1 101 ? 4.004 9.898 1.596 1 96.19 101 GLU B O 1
ATOM 4904 N N . LYS B 1 102 ? 3.301 9.539 -0.493 1 96.69 102 LYS B N 1
ATOM 4905 C CA . LYS B 1 102 ? 2.443 8.438 -0.074 1 96.69 102 LYS B CA 1
ATOM 4906 C C . LYS B 1 102 ? 3.266 7.184 0.216 1 96.69 102 LYS B C 1
ATOM 4908 O O . LYS B 1 102 ? 4.215 6.875 -0.51 1 96.69 102 LYS B O 1
ATOM 4913 N N . ARG B 1 103 ? 2.832 6.5 1.306 1 95.5 103 ARG B N 1
ATOM 4914 C CA . ARG B 1 103 ? 3.479 5.246 1.686 1 95.5 103 ARG B CA 1
ATOM 4915 C C . ARG B 1 103 ? 2.523 4.066 1.529 1 95.5 103 ARG B C 1
ATOM 4917 O O . ARG B 1 103 ? 2.889 2.926 1.817 1 95.5 103 ARG B O 1
ATOM 4924 N N . GLY B 1 104 ? 1.326 4.395 1.033 1 96.38 104 GLY B N 1
ATOM 4925 C CA . GLY B 1 104 ? 0.344 3.34 0.841 1 96.38 104 GLY B CA 1
ATOM 4926 C C . GLY B 1 104 ? -0.479 3.057 2.084 1 96.38 104 GLY B C 1
ATOM 4927 O O . GLY B 1 104 ? -0.572 3.9 2.979 1 96.38 104 GLY B O 1
ATOM 4928 N N . THR B 1 105 ? -1.153 1.869 2.076 1 97.75 105 THR B N 1
ATOM 4929 C CA . THR B 1 105 ? -2.049 1.479 3.158 1 97.75 105 THR B CA 1
ATOM 4930 C C . THR B 1 105 ? -1.282 0.758 4.262 1 97.75 105 THR B C 1
ATOM 4932 O O . THR B 1 105 ? -0.548 -0.196 3.996 1 97.75 105 THR B O 1
ATOM 4935 N N . VAL B 1 106 ? -1.52 1.114 5.512 1 97.44 106 VAL B N 1
ATOM 4936 C CA . VAL B 1 106 ? -0.731 0.539 6.598 1 97.44 106 VAL B CA 1
ATOM 4937 C C . VAL B 1 106 ? -1.631 -0.302 7.5 1 97.44 106 VAL B C 1
ATOM 4939 O O . VAL B 1 106 ? -1.144 -1.131 8.273 1 97.44 106 VAL B O 1
ATOM 4942 N N . ILE B 1 107 ? -2.902 -0.062 7.531 1 97.69 107 ILE B N 1
ATOM 4943 C CA . ILE B 1 107 ? -3.861 -0.919 8.219 1 97.69 107 ILE B CA 1
ATOM 4944 C C . ILE B 1 107 ? -4.953 -1.354 7.242 1 97.69 107 ILE B C 1
ATOM 4946 O O . ILE B 1 107 ? -5.562 -0.52 6.57 1 97.69 107 ILE B O 1
ATOM 4950 N N . ARG B 1 108 ? -5.191 -2.627 7.207 1 96.69 108 ARG B N 1
ATOM 4951 C CA . ARG B 1 108 ? -6.211 -3.203 6.336 1 96.69 108 ARG B CA 1
ATOM 4952 C C . ARG B 1 108 ? -7.262 -3.957 7.145 1 96.69 108 ARG B C 1
ATOM 4954 O O . ARG B 1 108 ? -6.969 -4.477 8.227 1 96.69 108 ARG B O 1
ATOM 4961 N N . SER B 1 109 ? -8.445 -4.027 6.57 1 96.38 109 SER B N 1
ATOM 4962 C CA . SER B 1 109 ? -9.547 -4.707 7.25 1 96.38 109 SER B CA 1
ATOM 4963 C C . SER B 1 109 ? -9.336 -6.215 7.266 1 96.38 109 SER B C 1
ATOM 4965 O O . SER B 1 109 ? -9.141 -6.832 6.215 1 96.38 109 SER B O 1
ATOM 4967 N N . PRO B 1 110 ? -9.391 -6.805 8.445 1 93.12 110 PRO B N 1
ATOM 4968 C CA . PRO B 1 110 ? -9.391 -8.273 8.477 1 93.12 110 PRO B CA 1
ATOM 4969 C C . PRO B 1 110 ? -10.711 -8.875 8.016 1 93.12 110 PRO B C 1
ATOM 4971 O O . PRO B 1 110 ? -10.82 -10.094 7.855 1 93.12 110 PRO B O 1
ATOM 4974 N N . GLN B 1 111 ? -11.719 -8.023 7.895 1 93.62 111 GLN B N 1
ATOM 4975 C CA . GLN B 1 111 ? -13.039 -8.375 7.379 1 93.62 111 GLN B CA 1
ATOM 4976 C C . GLN B 1 111 ? -13.266 -7.777 5.996 1 93.62 111 GLN B C 1
ATOM 4978 O O . GLN B 1 111 ? -13.656 -6.613 5.875 1 93.62 111 GLN B O 1
ATOM 4983 N N . PRO B 1 112 ? -13.125 -8.523 5.02 1 87.5 112 PRO B N 1
ATOM 4984 C CA . PRO B 1 112 ? -13.07 -7.977 3.66 1 87.5 112 PRO B CA 1
ATOM 4985 C C . PRO B 1 112 ? -14.344 -7.215 3.285 1 87.5 112 PRO B C 1
ATOM 4987 O O . PRO B 1 112 ? -14.312 -6.348 2.412 1 87.5 112 PRO B O 1
ATOM 4990 N N . THR B 1 113 ? -15.469 -7.5 3.893 1 91.25 113 THR B N 1
ATOM 4991 C CA . THR B 1 113 ? -16.719 -6.852 3.525 1 91.25 113 THR B CA 1
ATOM 4992 C C . THR B 1 113 ? -16.891 -5.543 4.293 1 91.25 113 THR B C 1
ATOM 4994 O O . THR B 1 113 ? -17.859 -4.805 4.059 1 91.25 113 THR B O 1
ATOM 4997 N N . LYS B 1 114 ? -15.945 -5.301 5.215 1 93.25 114 LYS B N 1
ATOM 4998 C CA . LYS B 1 114 ? -16.031 -4.078 6.012 1 93.25 114 LYS B CA 1
ATOM 4999 C C . LYS B 1 114 ? -14.938 -3.092 5.609 1 93.25 114 LYS B C 1
ATOM 5001 O O . LYS B 1 114 ? -13.758 -3.455 5.527 1 93.25 114 LYS B O 1
ATOM 5006 N N . SER B 1 115 ? -15.352 -1.898 5.383 1 93.94 115 SER B N 1
ATOM 5007 C CA . SER B 1 115 ? -14.422 -0.857 4.961 1 93.94 115 SER B CA 1
ATOM 5008 C C . SER B 1 115 ? -13.844 -0.116 6.16 1 93.94 115 SER B C 1
ATOM 5010 O O . SER B 1 115 ? -14.445 0.834 6.66 1 93.94 115 SER B O 1
ATOM 5012 N N . ILE B 1 116 ? -12.695 -0.46 6.559 1 96.62 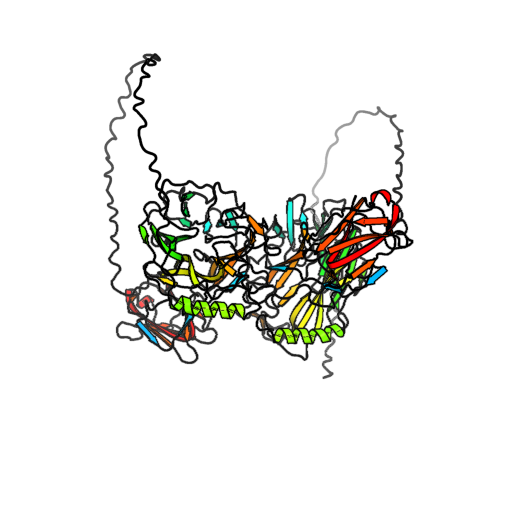116 ILE B N 1
ATOM 5013 C CA . ILE B 1 116 ? -12.039 0.093 7.742 1 96.62 116 ILE B CA 1
ATOM 5014 C C . ILE B 1 116 ? -11.727 1.57 7.512 1 96.62 116 ILE B C 1
ATOM 5016 O O . ILE B 1 116 ? -11.336 1.966 6.414 1 96.62 116 ILE B O 1
ATOM 5020 N N . GLN B 1 117 ? -11.906 2.453 8.57 1 97.62 117 GLN B N 1
ATOM 5021 C CA . GLN B 1 117 ? -11.703 3.896 8.484 1 97.62 117 GLN B CA 1
ATOM 5022 C C . GLN B 1 117 ? -11.133 4.449 9.789 1 97.62 117 GLN B C 1
ATOM 5024 O O . GLN B 1 117 ? -11.242 3.814 10.836 1 97.62 117 GLN B O 1
ATOM 5029 N N . THR B 1 118 ? -10.523 5.574 9.695 1 97.56 118 THR B N 1
ATOM 5030 C CA . THR B 1 118 ? -10.109 6.309 10.891 1 97.56 118 THR B CA 1
ATOM 5031 C C . THR B 1 118 ? -10.32 7.809 10.703 1 97.56 118 THR B C 1
ATOM 5033 O O . THR B 1 118 ? -10.391 8.297 9.57 1 97.56 118 THR B O 1
ATOM 5036 N N . ARG B 1 119 ? -10.547 8.523 11.859 1 96.69 119 ARG B N 1
ATOM 5037 C CA . ARG B 1 119 ? -10.539 9.984 11.93 1 96.69 119 ARG B CA 1
ATOM 5038 C C . ARG B 1 119 ? -9.539 10.469 12.977 1 96.69 119 ARG B C 1
ATOM 5040 O O . ARG B 1 119 ? -9.57 11.641 13.375 1 96.69 119 ARG B O 1
ATOM 5047 N N . THR B 1 120 ? -8.734 9.539 13.438 1 95.12 120 THR B N 1
ATOM 5048 C CA . THR B 1 120 ? -7.863 9.867 14.555 1 95.12 120 THR B CA 1
ATOM 5049 C C . THR B 1 120 ? -6.395 9.695 14.164 1 95.12 120 THR B C 1
ATOM 5051 O O . THR B 1 120 ? -6.047 8.758 13.438 1 95.12 120 THR B O 1
ATOM 5054 N N . ALA B 1 121 ? -5.613 10.648 14.648 1 96.25 121 ALA B N 1
ATOM 5055 C CA . ALA B 1 121 ? -4.168 10.453 14.562 1 96.25 121 ALA B CA 1
ATOM 5056 C C . ALA B 1 121 ? -3.689 9.477 15.641 1 96.25 121 ALA B C 1
ATOM 5058 O O . ALA B 1 121 ? -4.172 9.5 16.766 1 96.25 121 ALA B O 1
ATOM 5059 N N . PRO B 1 122 ? -2.695 8.641 15.273 1 96.69 122 PRO B N 1
ATOM 5060 C CA . PRO B 1 122 ? -2.119 7.777 16.312 1 96.69 122 PRO B CA 1
ATOM 5061 C C . PRO B 1 122 ? -1.526 8.57 17.469 1 96.69 122 PRO B C 1
ATOM 5063 O O . PRO B 1 122 ? -1.027 9.68 17.281 1 96.69 122 PRO B O 1
ATOM 5066 N N . VAL B 1 123 ? -1.624 7.961 18.625 1 93.25 123 VAL B N 1
ATOM 5067 C CA . VAL B 1 123 ? -1.038 8.539 19.828 1 93.25 123 VAL B CA 1
ATOM 5068 C C . VAL B 1 123 ? 0.025 7.598 20.391 1 93.25 123 VAL B C 1
ATOM 5070 O O . VAL B 1 123 ? -0.137 6.375 20.359 1 93.25 123 VAL B O 1
ATOM 5073 N N . TRP B 1 124 ? 1.071 8.195 20.844 1 89.81 124 TRP B N 1
ATOM 5074 C CA . TRP B 1 124 ? 2.1 7.398 21.5 1 89.81 124 TRP B CA 1
ATOM 5075 C C . TRP B 1 124 ? 1.769 7.195 22.984 1 89.81 124 TRP B C 1
ATOM 5077 O O . TRP B 1 124 ? 1.629 8.164 23.734 1 89.81 124 TRP B O 1
ATOM 5087 N N . ASP B 1 125 ? 1.591 6.02 23.344 1 88.81 125 ASP B N 1
ATOM 5088 C CA . ASP B 1 125 ? 1.427 5.66 24.75 1 88.81 125 ASP B CA 1
ATOM 5089 C C . ASP B 1 125 ? 2.777 5.391 25.406 1 88.81 125 ASP B C 1
ATOM 5091 O O . ASP B 1 125 ? 3.33 4.297 25.281 1 88.81 125 ASP B O 1
ATOM 5095 N N . GLU B 1 126 ? 3.201 6.305 26.125 1 86.38 126 GLU B N 1
ATOM 5096 C CA . GLU B 1 126 ? 4.531 6.227 26.734 1 86.38 126 GLU B CA 1
ATOM 5097 C C . GLU B 1 126 ? 4.633 5.043 27.688 1 86.38 126 GLU B C 1
ATOM 5099 O O . GLU B 1 126 ? 5.68 4.398 27.766 1 86.38 126 GLU B O 1
ATOM 5104 N N . LYS B 1 127 ? 3.648 4.832 28.375 1 85.62 127 LYS B N 1
ATOM 5105 C CA . LYS B 1 127 ? 3.658 3.744 29.344 1 85.62 127 LYS B CA 1
ATOM 5106 C C . LYS B 1 127 ? 3.738 2.389 28.656 1 85.62 127 LYS B C 1
ATOM 5108 O O . LYS B 1 127 ? 4.52 1.523 29.047 1 85.62 127 LYS B O 1
ATOM 5113 N N . ALA B 1 128 ? 2.988 2.27 27.562 1 87.56 128 ALA B N 1
ATOM 5114 C CA . ALA B 1 128 ? 2.947 0.994 26.844 1 87.56 128 ALA B CA 1
ATOM 5115 C C . ALA B 1 128 ? 4.094 0.886 25.844 1 87.56 128 ALA B C 1
ATOM 5117 O O . ALA B 1 128 ? 4.434 -0.212 25.406 1 87.56 128 ALA B O 1
ATOM 5118 N N . GLY B 1 129 ? 4.688 1.987 25.5 1 90.5 129 GLY B N 1
ATOM 5119 C CA . GLY B 1 129 ? 5.781 1.996 24.531 1 90.5 129 GLY B CA 1
ATOM 5120 C C . GLY B 1 129 ? 5.34 1.651 23.125 1 90.5 129 GLY B C 1
ATOM 5121 O O . GLY B 1 129 ? 6.02 0.9 22.422 1 90.5 129 GLY B O 1
ATOM 5122 N N . LEU B 1 130 ? 4.172 2.074 22.75 1 94.69 130 LEU B N 1
ATOM 5123 C CA . LEU B 1 130 ? 3.676 1.816 21.406 1 94.69 130 LEU B CA 1
ATOM 5124 C C . LEU B 1 130 ? 2.668 2.881 20.984 1 94.69 130 LEU B C 1
ATOM 5126 O O . LEU B 1 130 ? 2.182 3.646 21.828 1 94.69 130 LEU B O 1
ATOM 5130 N N . TYR B 1 131 ? 2.418 2.936 19.719 1 96.31 131 TYR B N 1
ATOM 5131 C CA . TYR B 1 131 ? 1.367 3.771 19.141 1 96.31 131 TYR B CA 1
ATOM 5132 C C . TYR B 1 131 ? 0.005 3.1 19.281 1 96.31 131 TYR B C 1
ATOM 5134 O O . TYR B 1 131 ? -0.112 1.883 19.125 1 96.31 131 TYR B O 1
ATOM 5142 N N . LYS B 1 132 ? -0.986 3.928 19.516 1 97 132 LYS B N 1
ATOM 5143 C CA . LYS B 1 132 ? -2.387 3.518 19.5 1 97 132 LYS B CA 1
ATOM 5144 C C . LYS B 1 132 ? -3.188 4.359 18.5 1 97 132 LYS B C 1
ATOM 5146 O O . LYS B 1 132 ? -2.959 5.562 18.375 1 97 132 LYS B O 1
ATOM 5151 N N . THR B 1 133 ? -4.031 3.709 17.812 1 97.81 133 THR B N 1
ATOM 5152 C CA . THR B 1 133 ? -5.027 4.422 17.016 1 97.81 133 THR B CA 1
ATOM 5153 C C . THR B 1 133 ? -6.363 3.684 17.031 1 97.81 133 THR B C 1
ATOM 5155 O O . THR B 1 133 ? -6.418 2.496 17.359 1 97.81 133 THR B O 1
ATOM 5158 N N . TRP B 1 134 ? -7.406 4.379 16.844 1 98.19 134 TRP B N 1
ATOM 5159 C CA . TRP B 1 134 ? -8.75 3.811 16.828 1 98.19 134 TRP B CA 1
ATOM 5160 C C . TRP B 1 134 ? -9.359 3.855 15.438 1 98.19 134 TRP B C 1
ATOM 5162 O O . TRP B 1 134 ? -9.281 4.879 14.75 1 98.19 134 TRP B O 1
ATOM 5172 N N . VAL B 1 135 ? -9.828 2.73 15.023 1 97.88 135 VAL B N 1
ATOM 5173 C CA . VAL B 1 135 ? -10.469 2.619 13.719 1 97.88 135 VAL B CA 1
ATOM 5174 C C . VAL B 1 135 ? -11.938 2.229 13.891 1 97.88 135 VAL B C 1
ATOM 5176 O O . VAL B 1 135 ? -12.344 1.767 14.961 1 97.88 135 VAL B O 1
ATOM 5179 N N . ILE B 1 136 ? -12.711 2.484 12.812 1 96.12 136 ILE B N 1
ATOM 5180 C CA . ILE B 1 136 ? -14.141 2.191 12.898 1 96.12 136 ILE B CA 1
ATOM 5181 C C . ILE B 1 136 ? -14.547 1.265 11.75 1 96.12 136 ILE B C 1
ATOM 5183 O O . ILE B 1 136 ? -13.75 0.983 10.859 1 96.12 136 ILE B O 1
ATOM 5187 N N . THR B 1 137 ? -15.766 0.671 11.781 1 95.12 137 THR B N 1
ATOM 5188 C CA . THR B 1 137 ? -16.484 -0.141 10.805 1 95.12 137 THR B CA 1
ATOM 5189 C C . THR B 1 137 ? -16.031 -1.597 10.875 1 95.12 137 THR B C 1
ATOM 5191 O O . THR B 1 137 ? -16.594 -2.461 10.195 1 95.12 137 THR B O 1
ATOM 5194 N N . VAL B 1 138 ? -15 -1.877 11.664 1 96.5 138 VAL B N 1
ATOM 5195 C CA . VAL B 1 138 ? -14.562 -3.254 11.859 1 96.5 138 VAL B CA 1
ATOM 5196 C C . VAL B 1 138 ? -14.711 -3.643 13.328 1 96.5 138 VAL B C 1
ATOM 5198 O O . VAL B 1 138 ? -14.953 -2.785 14.18 1 96.5 138 VAL B O 1
ATOM 5201 N N . ASP B 1 139 ? -14.531 -4.934 13.648 1 95.44 139 ASP B N 1
ATOM 5202 C CA . ASP B 1 139 ? -14.758 -5.426 15 1 95.44 139 ASP B CA 1
ATOM 5203 C C . ASP B 1 139 ? -13.672 -4.934 15.961 1 95.44 139 ASP B C 1
ATOM 5205 O O . ASP B 1 139 ? -13.961 -4.582 17.109 1 95.44 139 ASP B O 1
ATOM 5209 N N . ASP B 1 140 ? -12.453 -4.934 15.516 1 96.38 140 ASP B N 1
ATOM 5210 C CA . ASP B 1 140 ? -11.344 -4.445 16.328 1 96.38 140 ASP B CA 1
ATOM 5211 C C . ASP B 1 140 ? -11.203 -2.93 16.219 1 96.38 140 ASP B C 1
ATOM 5213 O O . ASP B 1 140 ? -10.727 -2.42 15.203 1 96.38 140 ASP B O 1
ATOM 5217 N N . ASN B 1 141 ? -11.508 -2.273 17.281 1 98 141 ASN B N 1
ATOM 5218 C CA . ASN B 1 141 ? -11.531 -0.814 17.266 1 98 141 ASN B CA 1
ATOM 5219 C C . ASN B 1 141 ? -10.141 -0.234 17.516 1 98 141 ASN B C 1
ATOM 5221 O O . ASN B 1 141 ? -9.719 0.689 16.812 1 98 141 ASN B O 1
ATOM 5225 N N . LEU B 1 142 ? -9.445 -0.776 18.422 1 98.25 142 LEU B N 1
ATOM 5226 C CA . LEU B 1 142 ? -8.117 -0.291 18.781 1 98.25 142 LEU B CA 1
ATOM 5227 C C . LEU B 1 142 ? -7.031 -1.064 18.047 1 98.25 142 LEU B C 1
ATOM 5229 O O . LEU B 1 142 ? -7.07 -2.295 17.984 1 98.25 142 LEU B O 1
ATOM 5233 N N . TRP B 1 143 ? -6.129 -0.347 17.484 1 97.94 143 TRP B N 1
ATOM 5234 C CA . TRP B 1 143 ? -4.957 -0.927 16.828 1 97.94 143 TRP B CA 1
ATOM 5235 C C . TRP B 1 143 ? -3.67 -0.363 17.422 1 97.94 143 TRP B C 1
ATOM 5237 O O . TRP B 1 143 ? -3.65 0.764 17.922 1 97.94 143 TRP B O 1
ATOM 5247 N N . GLN B 1 144 ? -2.594 -1.146 17.344 1 97.25 144 GLN B N 1
ATOM 5248 C CA . GLN B 1 144 ? -1.341 -0.774 17.984 1 97.25 144 GLN B CA 1
ATOM 5249 C C . GLN B 1 144 ? -0.145 -1.073 17.094 1 97.25 144 GLN B C 1
ATOM 5251 O O . GLN B 1 144 ? -0.217 -1.946 16.219 1 97.25 144 GLN B O 1
ATOM 5256 N N . SER B 1 145 ? 0.911 -0.352 17.312 1 97.12 145 SER B N 1
ATOM 5257 C CA . SER B 1 145 ? 2.127 -0.493 16.516 1 97.12 145 SER B CA 1
ATOM 5258 C C . SER B 1 145 ? 3.348 0.012 17.281 1 97.12 145 SER B C 1
ATOM 5260 O O . SER B 1 145 ? 3.268 1.014 18 1 97.12 145 SER B O 1
ATOM 5262 N N . GLN B 1 146 ? 4.5 -0.652 17.047 1 94.19 146 GLN B N 1
ATOM 5263 C CA . GLN B 1 146 ? 5.746 -0.204 17.656 1 94.19 146 GLN B CA 1
ATOM 5264 C C . GLN B 1 146 ? 6.449 0.827 16.781 1 94.19 146 GLN B C 1
ATOM 5266 O O . GLN B 1 146 ? 7.18 1.684 17.281 1 94.19 146 GLN B O 1
ATOM 5271 N N . ASP B 1 147 ? 6.184 0.766 15.508 1 93.88 147 ASP B N 1
ATOM 5272 C CA . ASP B 1 147 ? 6.984 1.562 14.586 1 93.88 147 ASP B CA 1
ATOM 5273 C C . ASP B 1 147 ? 6.105 2.514 13.773 1 93.88 147 ASP B C 1
ATOM 5275 O O . ASP B 1 147 ? 6.613 3.334 13.008 1 93.88 147 ASP B O 1
ATOM 5279 N N . GLY B 1 148 ? 4.789 2.457 13.883 1 96.06 148 GLY B N 1
ATOM 5280 C CA . GLY B 1 148 ? 3.873 3.305 13.141 1 96.06 148 GLY B CA 1
ATOM 5281 C C . GLY B 1 148 ? 3.658 2.838 11.711 1 96.06 148 GLY B C 1
ATOM 5282 O O . GLY B 1 148 ? 2.938 3.48 10.945 1 96.06 148 GLY B O 1
ATOM 5283 N N . LEU B 1 149 ? 4.258 1.742 11.305 1 95.81 149 LEU B N 1
ATOM 5284 C CA . LEU B 1 149 ? 4.184 1.242 9.938 1 95.81 149 LEU B CA 1
ATOM 5285 C C . LEU B 1 149 ? 3.438 -0.087 9.883 1 95.81 149 LEU B C 1
ATOM 5287 O O . LEU B 1 149 ? 2.717 -0.362 8.922 1 95.81 149 LEU B O 1
ATOM 5291 N N . ASN B 1 150 ? 3.684 -0.898 10.82 1 95.75 150 ASN B N 1
ATOM 5292 C CA . ASN B 1 150 ? 3.096 -2.23 10.922 1 95.75 150 ASN B CA 1
ATOM 5293 C C . ASN B 1 150 ? 2.186 -2.355 12.141 1 95.75 150 ASN B C 1
ATOM 5295 O O . ASN B 1 150 ? 2.643 -2.217 13.273 1 95.75 150 ASN B O 1
ATOM 5299 N N . TRP B 1 151 ? 0.939 -2.633 11.922 1 97.19 151 TRP B N 1
ATOM 5300 C CA . TRP B 1 151 ? -0.093 -2.52 12.945 1 97.19 151 TRP B CA 1
ATOM 5301 C C . TRP B 1 151 ? -0.783 -3.859 13.172 1 97.19 151 TRP B C 1
ATOM 5303 O O . TRP B 1 151 ? -0.876 -4.68 12.258 1 97.19 151 TRP B O 1
ATOM 5313 N N . THR B 1 152 ? -1.284 -4.086 14.352 1 94.94 152 THR B N 1
ATOM 5314 C CA . THR B 1 152 ? -2.135 -5.219 14.703 1 94.94 152 THR B CA 1
ATOM 5315 C C . THR B 1 152 ? -3.26 -4.781 15.641 1 94.94 152 THR B C 1
ATOM 5317 O O . THR B 1 152 ? -3.154 -3.75 16.297 1 94.94 152 THR B O 1
ATOM 5320 N N . PRO B 1 153 ? -4.332 -5.582 15.719 1 96 153 PRO B N 1
ATOM 5321 C CA . PRO B 1 153 ? -5.395 -5.23 16.672 1 96 153 PRO B CA 1
ATOM 5322 C C . PRO B 1 153 ? -4.918 -5.23 18.125 1 96 153 PRO B C 1
ATOM 5324 O O . PRO B 1 153 ? -4.098 -6.07 18.5 1 96 153 PRO B O 1
ATOM 5327 N N . GLY B 1 154 ? -5.398 -4.281 18.844 1 95.62 154 GLY B N 1
ATOM 5328 C CA . GLY B 1 154 ? -5.188 -4.238 20.281 1 95.62 154 GLY B CA 1
ATOM 5329 C C . GLY B 1 154 ? -6.328 -4.863 21.062 1 95.62 154 GLY B C 1
ATOM 5330 O O . GLY B 1 154 ? -7.18 -5.551 20.5 1 95.62 154 GLY B O 1
ATOM 5331 N N . PRO B 1 155 ? -6.281 -4.656 22.375 1 96.25 155 PRO B N 1
ATOM 5332 C CA . PRO B 1 155 ? -7.375 -5.168 23.203 1 96.25 155 PRO B CA 1
ATOM 5333 C C . PRO B 1 155 ? -8.734 -4.609 22.797 1 96.25 155 PRO B C 1
ATOM 5335 O O . PRO B 1 155 ? -8.82 -3.496 22.266 1 96.25 155 PRO B O 1
ATOM 5338 N N . LYS B 1 156 ? -9.719 -5.371 23.078 1 97.19 156 LYS B N 1
ATOM 5339 C CA . LYS B 1 156 ? -11.078 -4.949 22.75 1 97.19 156 LYS B CA 1
ATOM 5340 C C . LYS B 1 156 ? -11.508 -3.77 23.609 1 97.19 156 LYS B C 1
ATOM 5342 O O . LYS B 1 156 ? -11.367 -3.809 24.844 1 97.19 156 LYS B O 1
ATOM 5347 N N . THR B 1 157 ? -11.945 -2.75 22.984 1 98.12 157 THR B N 1
ATOM 5348 C CA . THR B 1 157 ? -12.484 -1.611 23.719 1 98.12 157 THR B CA 1
ATOM 5349 C C . THR B 1 157 ? -13.914 -1.895 24.172 1 98.12 157 THR B C 1
ATOM 5351 O O . THR B 1 157 ? -14.625 -2.678 23.547 1 98.12 157 THR B O 1
ATOM 5354 N N . ASN B 1 158 ? -14.281 -1.249 25.266 1 97.88 158 ASN B N 1
ATOM 5355 C CA . ASN B 1 158 ? -15.625 -1.482 25.781 1 97.88 158 ASN B CA 1
ATOM 5356 C C . ASN B 1 158 ? -16.672 -0.695 25 1 97.88 158 ASN B C 1
ATOM 5358 O O . ASN B 1 158 ? -17.875 -0.937 25.141 1 97.88 158 ASN B O 1
ATOM 5362 N N . MET B 1 159 ? -16.266 0.25 24.172 1 96.38 159 MET B N 1
ATOM 5363 C CA . MET B 1 159 ? -17.125 0.987 23.25 1 96.38 159 MET B CA 1
ATOM 5364 C C . MET B 1 159 ? -16.344 1.438 22.016 1 96.38 159 MET B C 1
ATOM 5366 O O . MET B 1 159 ? -15.125 1.565 22.062 1 96.38 159 MET B O 1
ATOM 5370 N N . PRO B 1 160 ? -17.047 1.671 20.953 1 95.31 160 PRO B N 1
ATOM 5371 C CA . PRO B 1 160 ? -16.344 2.129 19.75 1 95.31 160 PRO B CA 1
ATOM 5372 C C . PRO B 1 160 ? -15.891 3.582 19.844 1 95.31 160 PRO B C 1
ATOM 5374 O O . PRO B 1 160 ? -16.641 4.441 20.312 1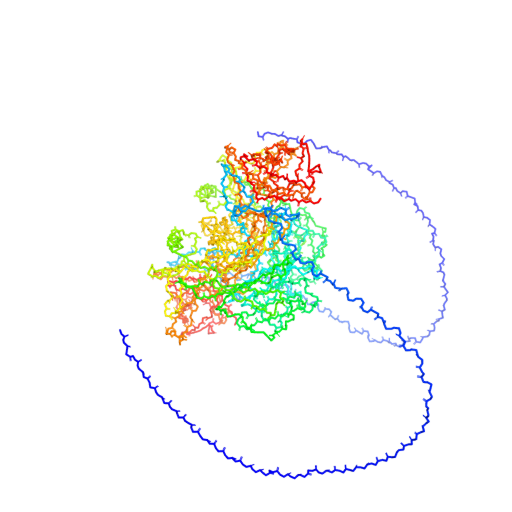 95.31 160 PRO B O 1
ATOM 5377 N N . ILE B 1 161 ? -14.695 3.854 19.484 1 97.25 161 ILE B N 1
ATOM 5378 C CA . ILE B 1 161 ? -14.117 5.188 19.516 1 97.25 161 ILE B CA 1
ATOM 5379 C C . ILE B 1 161 ? -13.703 5.609 18.109 1 97.25 161 ILE B C 1
ATOM 5381 O O . ILE B 1 161 ? -13.023 4.859 17.406 1 97.25 161 ILE B O 1
ATOM 5385 N N . MET B 1 162 ? -14.094 6.773 17.688 1 95.06 162 MET B N 1
ATOM 5386 C CA . MET B 1 162 ? -13.781 7.289 16.344 1 95.06 162 MET B CA 1
ATOM 5387 C C . MET B 1 162 ? -12.703 8.367 16.422 1 95.06 162 MET B C 1
ATOM 5389 O O . MET B 1 162 ? -11.875 8.484 15.523 1 95.06 162 MET B O 1
ATOM 5393 N N . LEU B 1 163 ? -12.766 9.141 17.469 1 95.94 163 LEU B N 1
ATOM 5394 C CA . LEU B 1 163 ? -11.883 10.273 17.719 1 95.94 163 LEU B CA 1
ATOM 5395 C C . LEU B 1 163 ? -11.258 10.18 19.109 1 95.94 163 LEU B C 1
ATOM 5397 O O . LEU B 1 163 ? -11.969 10 20.094 1 95.94 163 LEU B O 1
ATOM 5401 N N . ALA B 1 164 ? -9.984 10.359 19.156 1 96.38 164 ALA B N 1
ATOM 5402 C CA . ALA B 1 164 ? -9.359 10.305 20.469 1 96.38 164 ALA B CA 1
ATOM 5403 C C . ALA B 1 164 ? -8.055 11.094 20.5 1 96.38 164 ALA B C 1
ATOM 5405 O O . ALA B 1 164 ? -7.367 11.195 19.484 1 96.38 164 ALA B O 1
ATOM 5406 N N . VAL B 1 165 ? -7.75 11.664 21.625 1 96.44 165 VAL B N 1
ATOM 5407 C CA . VAL B 1 165 ? -6.461 12.297 21.859 1 96.44 165 VAL B CA 1
ATOM 5408 C C . VAL B 1 165 ? -5.898 11.836 23.203 1 96.44 165 VAL B C 1
ATOM 5410 O O . VAL B 1 165 ? -6.617 11.25 24.016 1 96.44 165 VAL B O 1
ATOM 5413 N N . TYR B 1 166 ? -4.629 12 23.344 1 94.44 166 TYR B N 1
ATOM 5414 C CA . TYR B 1 166 ? -3.914 11.82 24.609 1 94.44 166 TYR B CA 1
ATOM 5415 C C . TYR B 1 166 ? -3.68 13.156 25.297 1 94.44 166 TYR B C 1
ATOM 5417 O O . TYR B 1 166 ? -3.158 14.094 24.688 1 94.44 166 TYR B O 1
ATOM 5425 N N . ASP B 1 167 ? -4.121 13.281 26.531 1 94.44 167 ASP B N 1
ATOM 5426 C CA . ASP B 1 167 ? -3.943 14.492 27.328 1 94.44 167 ASP B CA 1
ATOM 5427 C C . ASP B 1 167 ? -2.986 14.242 28.5 1 94.44 167 ASP B C 1
ATOM 5429 O O . ASP B 1 167 ? -3.414 13.875 29.594 1 94.44 167 ASP B O 1
ATOM 5433 N N . PRO B 1 168 ? -1.741 14.586 28.344 1 89.69 168 PRO B N 1
ATOM 5434 C CA . PRO B 1 168 ? -0.773 14.352 29.406 1 89.69 168 PRO B CA 1
ATOM 5435 C C . PRO B 1 168 ? -0.913 15.352 30.562 1 89.69 168 PRO B C 1
ATOM 5437 O O . PRO B 1 168 ? -0.323 15.156 31.625 1 89.69 168 PRO B O 1
ATOM 5440 N N . LEU B 1 169 ? -1.704 16.344 30.359 1 92.19 169 LEU B N 1
ATOM 5441 C CA . LEU B 1 169 ? -1.741 17.453 31.312 1 92.19 169 LEU B CA 1
ATOM 5442 C C . LEU B 1 169 ? -2.803 17.219 32.375 1 92.19 169 LEU B C 1
ATOM 5444 O O . LEU B 1 169 ? -2.791 17.859 33.438 1 92.19 169 LEU B O 1
ATOM 5448 N N . ASP B 1 170 ? -3.717 16.359 32.062 1 94.38 170 ASP B N 1
ATOM 5449 C CA . ASP B 1 170 ? -4.777 16.141 33.031 1 94.38 170 ASP B CA 1
ATOM 5450 C C . ASP B 1 170 ? -4.219 15.547 34.344 1 94.38 170 ASP B C 1
ATOM 5452 O O . ASP B 1 170 ? -3.535 14.523 34.312 1 94.38 170 ASP B O 1
ATOM 5456 N N . PRO B 1 171 ? -4.523 16.141 35.469 1 94.75 171 PRO B N 1
ATOM 5457 C CA . PRO B 1 171 ? -4.004 15.602 36.75 1 94.75 171 PRO B CA 1
ATOM 5458 C C . PRO B 1 171 ? -4.641 14.266 37.125 1 94.75 171 PRO B C 1
ATOM 5460 O O . PRO B 1 171 ? -4.086 13.516 37.906 1 94.75 171 PRO B O 1
ATOM 5463 N N . ASP B 1 172 ? -5.801 13.961 36.594 1 96.12 172 ASP B N 1
ATOM 5464 C CA . ASP B 1 172 ? -6.477 12.688 36.844 1 96.12 172 ASP B CA 1
ATOM 5465 C C . ASP B 1 172 ? -6.051 11.633 35.812 1 96.12 172 ASP B C 1
ATOM 5467 O O . ASP B 1 172 ? -6.449 11.695 34.656 1 96.12 172 ASP B O 1
ATOM 5471 N N . PRO B 1 173 ? -5.34 10.656 36.219 1 93.94 173 PRO B N 1
ATOM 5472 C CA . PRO B 1 173 ? -4.863 9.641 35.281 1 93.94 173 PRO B CA 1
ATOM 5473 C C . PRO B 1 173 ? -6 8.867 34.625 1 93.94 173 PRO B C 1
ATOM 5475 O O . PRO B 1 173 ? -5.801 8.242 33.562 1 93.94 173 PRO B O 1
ATOM 5478 N N . ALA B 1 174 ? -7.113 8.883 35.219 1 96.44 174 ALA B N 1
ATOM 5479 C CA . ALA B 1 174 ? -8.266 8.18 34.656 1 96.44 174 ALA B CA 1
ATOM 5480 C C . ALA B 1 174 ? -8.797 8.898 33.406 1 96.44 174 ALA B C 1
ATOM 5482 O O . ALA B 1 174 ? -9.594 8.344 32.656 1 96.44 174 ALA B O 1
ATOM 5483 N N . ARG B 1 175 ? -8.234 10.109 33.125 1 97 175 ARG B N 1
ATOM 5484 C CA . ARG B 1 175 ? -8.719 10.953 32.031 1 97 175 ARG B CA 1
ATOM 5485 C C . ARG B 1 175 ? -7.617 11.211 31.016 1 97 175 ARG B C 1
ATOM 5487 O O . ARG B 1 175 ? -7.605 12.258 30.359 1 97 175 ARG B O 1
ATOM 5494 N N . ARG B 1 176 ? -6.676 10.273 30.875 1 95.44 176 ARG B N 1
ATOM 5495 C CA . ARG B 1 176 ? -5.512 10.438 30 1 95.44 176 ARG B CA 1
ATOM 5496 C C . ARG B 1 176 ? -5.922 10.484 28.531 1 95.44 176 ARG B C 1
ATOM 5498 O O . ARG B 1 176 ? -5.324 11.211 27.75 1 95.44 176 ARG B O 1
ATOM 5505 N N . PHE B 1 177 ? -6.895 9.664 28.219 1 96.94 177 PHE B N 1
ATOM 5506 C CA . PHE B 1 177 ? -7.457 9.664 26.875 1 96.94 177 PHE B CA 1
ATOM 5507 C C . PHE B 1 177 ? -8.828 10.32 26.859 1 96.94 177 PHE B C 1
ATOM 5509 O O . PHE B 1 177 ? -9.625 10.133 27.781 1 96.94 177 PHE B O 1
ATOM 5516 N N . LYS B 1 178 ? -9.055 11.133 25.844 1 97.75 178 LYS B N 1
ATOM 5517 C CA . LYS B 1 178 ? -10.305 11.875 25.703 1 97.75 178 LYS B CA 1
ATOM 5518 C C . LYS B 1 178 ? -10.898 11.68 24.312 1 97.75 178 LYS B C 1
ATOM 5520 O O . LYS B 1 178 ? -10.172 11.641 23.312 1 97.75 178 LYS B O 1
ATOM 5525 N N . ALA B 1 179 ? -12.25 11.539 24.281 1 98.19 179 ALA B N 1
ATOM 5526 C CA . ALA B 1 179 ? -12.898 11.258 23 1 98.19 179 ALA B CA 1
ATOM 5527 C C . ALA B 1 179 ? -14.258 11.945 22.922 1 98.19 179 ALA B C 1
ATOM 5529 O O . ALA B 1 179 ? -15.148 11.672 23.734 1 98.19 179 ALA B O 1
ATOM 5530 N N . PRO B 1 180 ? -14.43 12.836 22 1 97.81 180 PRO B N 1
ATOM 5531 C CA . PRO B 1 180 ? -15.812 13.141 21.609 1 97.81 180 PRO B CA 1
ATOM 5532 C C . PRO B 1 180 ? -16.5 11.977 20.906 1 97.81 180 PRO B C 1
ATOM 5534 O O . PRO B 1 180 ? -15.859 11.25 20.141 1 97.81 180 PRO B O 1
ATOM 5537 N N . LEU B 1 181 ? -17.734 11.789 21.156 1 96.75 181 LEU B N 1
ATOM 5538 C CA . LEU B 1 181 ? -18.531 10.719 20.547 1 96.75 181 LEU B CA 1
ATOM 5539 C C . LEU B 1 181 ? -19.547 11.289 19.578 1 96.75 181 LEU B C 1
ATOM 5541 O O . LEU B 1 181 ? -20.703 10.836 19.531 1 96.75 181 LEU B O 1
ATOM 5545 N N . LEU B 1 182 ? -19.156 12.383 18.891 1 93.44 182 LEU B N 1
ATOM 5546 C CA . LEU B 1 182 ? -20.047 13.133 18.016 1 93.44 182 LEU B CA 1
ATOM 5547 C C . LEU B 1 182 ? -21.344 13.477 18.734 1 93.44 182 LEU B C 1
ATOM 5549 O O . LEU B 1 182 ? -21.328 14.141 19.766 1 93.44 182 LEU B O 1
ATOM 5553 N N . ASN B 1 183 ? -22.469 12.93 18.203 1 94.94 183 ASN B N 1
ATOM 5554 C CA . ASN B 1 183 ? -23.766 13.359 18.734 1 94.94 183 ASN B CA 1
ATOM 5555 C C . ASN B 1 183 ? -24.109 12.609 20.016 1 94.94 183 ASN B C 1
ATOM 5557 O O . ASN B 1 183 ? -25.203 12.773 20.562 1 94.94 183 ASN B O 1
ATOM 5561 N N . ARG B 1 184 ? -23.141 11.852 20.625 1 95.25 184 ARG B N 1
ATOM 5562 C CA . ARG B 1 184 ? -23.422 11.055 21.812 1 95.25 184 ARG B CA 1
ATOM 5563 C C . ARG B 1 184 ? -22.641 11.578 23.016 1 95.25 184 ARG B C 1
ATOM 5565 O O . ARG B 1 184 ? -22.609 10.93 24.062 1 95.25 184 ARG B O 1
ATOM 5572 N N . GLY B 1 185 ? -22 12.672 22.844 1 96.88 185 GLY B N 1
ATOM 5573 C CA . GLY B 1 185 ? -21.312 13.289 23.969 1 96.88 185 GLY B CA 1
ATOM 5574 C C . GLY B 1 185 ? -19.812 13.047 23.969 1 96.88 185 GLY B C 1
ATOM 5575 O O . GLY B 1 185 ? -19.156 13.266 22.953 1 96.88 185 GLY B O 1
ATOM 5576 N N . PHE B 1 186 ? -19.312 12.75 25.234 1 98.31 186 PHE B N 1
ATOM 5577 C CA . PHE B 1 186 ? -17.875 12.656 25.438 1 98.31 186 PHE B CA 1
ATOM 5578 C C . PHE B 1 186 ? -17.516 11.477 26.328 1 98.31 186 PHE B C 1
ATOM 5580 O O . PHE B 1 186 ? -18.344 11.008 27.109 1 98.31 186 PHE B O 1
ATOM 5587 N N . ALA B 1 187 ? -16.297 10.992 26.188 1 98.56 187 ALA B N 1
ATOM 5588 C CA . ALA B 1 187 ? -15.797 9.906 27.031 1 98.56 187 ALA B CA 1
ATOM 5589 C C . ALA B 1 187 ? -14.328 10.125 27.391 1 98.56 187 ALA B C 1
ATOM 5591 O O . ALA B 1 187 ? -13.617 10.867 26.719 1 98.56 187 ALA B O 1
ATOM 5592 N N . VAL B 1 188 ? -13.93 9.516 28.5 1 98.5 188 VAL B N 1
ATOM 5593 C CA . VAL B 1 188 ? -12.539 9.531 28.953 1 98.5 188 VAL B CA 1
ATOM 5594 C C . VAL B 1 188 ? -12.078 8.109 29.234 1 98.5 188 VAL B C 1
ATOM 5596 O O . VAL B 1 188 ? -12.898 7.211 29.438 1 98.5 188 VAL B O 1
ATOM 5599 N N . SER B 1 189 ? -10.789 7.965 29.188 1 97.81 189 SER B N 1
ATOM 5600 C CA . SER B 1 189 ? -10.203 6.652 29.438 1 97.81 189 SER B CA 1
ATOM 5601 C C . SER B 1 189 ? -8.812 6.781 30.062 1 97.81 189 SER B C 1
ATOM 5603 O O . SER B 1 189 ? -8.047 7.684 29.703 1 97.81 189 SER B O 1
ATOM 5605 N N . PRO B 1 190 ? -8.445 5.824 31 1 96.56 190 PRO B N 1
ATOM 5606 C CA . PRO B 1 190 ? -7.082 5.828 31.531 1 96.56 190 PRO B CA 1
ATOM 5607 C C . PRO B 1 190 ? -6.074 5.188 30.578 1 96.56 190 PRO B C 1
ATOM 5609 O O . PRO B 1 190 ? -4.871 5.441 30.688 1 96.56 190 PRO B O 1
ATOM 5612 N N . ASP B 1 191 ? -6.586 4.359 29.672 1 95.62 191 ASP B N 1
ATOM 5613 C CA . ASP B 1 191 ? -5.648 3.506 28.953 1 95.62 191 ASP B CA 1
ATOM 5614 C C . ASP B 1 191 ? -6.008 3.43 27.469 1 95.62 191 ASP B C 1
ATOM 5616 O O . ASP B 1 191 ? -5.312 2.771 26.688 1 95.62 191 ASP B O 1
ATOM 5620 N N . GLY B 1 192 ? -7.027 4.078 27.016 1 96.38 192 GLY B N 1
ATOM 5621 C CA . GLY B 1 192 ? -7.473 4.008 25.625 1 96.38 192 GLY B CA 1
ATOM 5622 C C . GLY B 1 192 ? -8.242 2.738 25.312 1 96.38 192 GLY B C 1
ATOM 5623 O O . GLY B 1 192 ? -8.555 2.465 24.156 1 96.38 192 GLY B O 1
ATOM 5624 N N . ILE B 1 193 ? -8.57 1.943 26.328 1 97.38 193 ILE B N 1
ATOM 5625 C CA . ILE B 1 193 ? -9.25 0.66 26.172 1 97.38 193 ILE B CA 1
ATOM 5626 C C . ILE B 1 193 ? -10.602 0.702 26.875 1 97.38 193 ILE B C 1
ATOM 5628 O O . ILE B 1 193 ? -11.633 0.371 26.266 1 97.38 193 ILE B O 1
ATOM 5632 N N . THR B 1 194 ? -10.594 1.083 28.125 1 98.19 194 THR B N 1
ATOM 5633 C CA . THR B 1 194 ? -11.805 1.182 28.938 1 98.19 194 THR B CA 1
ATOM 5634 C C . THR B 1 194 ? -12.273 2.629 29.031 1 98.19 194 THR B C 1
ATOM 5636 O O . THR B 1 194 ? -11.633 3.461 29.672 1 98.19 194 THR B O 1
ATOM 5639 N N . TRP B 1 195 ? -13.461 2.859 28.453 1 98.5 195 TRP B N 1
ATOM 5640 C CA . TRP B 1 195 ? -13.945 4.23 28.328 1 98.5 195 TRP B CA 1
ATOM 5641 C C . TRP B 1 195 ? -15.164 4.453 29.219 1 98.5 195 TRP B C 1
ATOM 5643 O O . TRP B 1 195 ? -16.016 3.57 29.344 1 98.5 195 TRP B O 1
ATOM 5653 N N . LYS B 1 196 ? -15.141 5.598 29.812 1 98.38 196 LYS B N 1
ATOM 5654 C CA . LYS B 1 196 ? -16.281 6.059 30.594 1 98.38 196 LYS B CA 1
ATOM 5655 C C . LYS B 1 196 ? -16.953 7.25 29.922 1 98.38 196 LYS B C 1
ATOM 5657 O O . LYS B 1 196 ? -16.328 8.297 29.719 1 98.38 196 LYS B O 1
ATOM 5662 N N . GLN B 1 197 ? -18.234 7.098 29.594 1 98 197 GLN B N 1
ATOM 5663 C CA . GLN B 1 197 ? -18.984 8.211 29.031 1 98 197 GLN B CA 1
ATOM 5664 C C . GLN B 1 197 ? -19.297 9.258 30.094 1 98 197 GLN B C 1
ATOM 5666 O O . GLN B 1 197 ? -19.656 8.914 31.219 1 98 197 GLN B O 1
ATOM 5671 N N . LEU B 1 198 ? -19.141 10.422 29.719 1 97.69 198 LEU B N 1
ATOM 5672 C CA . LEU B 1 198 ? -19.422 11.539 30.609 1 97.69 198 LEU B CA 1
ATOM 5673 C C . LEU B 1 198 ? -20.859 12.023 30.453 1 97.69 198 LEU B C 1
ATOM 5675 O O . LEU B 1 198 ? -21.469 11.82 29.406 1 97.69 198 LEU B O 1
ATOM 5679 N N . ASP B 1 199 ? -21.297 12.641 31.516 1 96.12 199 ASP B N 1
ATOM 5680 C CA . ASP B 1 199 ? -22.609 13.273 31.453 1 96.12 199 ASP B CA 1
ATOM 5681 C C . ASP B 1 199 ? -22.5 14.703 30.938 1 96.12 199 ASP B C 1
ATOM 5683 O O . ASP B 1 199 ? -22.641 15.656 31.703 1 96.12 199 ASP B O 1
ATOM 5687 N N . LEU B 1 200 ? -22.234 14.859 29.703 1 96.12 200 LEU B N 1
ATOM 5688 C CA . LEU B 1 200 ? -22.078 16.141 29.016 1 96.12 200 LEU B CA 1
ATOM 5689 C C . LEU B 1 200 ? -22.875 16.172 27.719 1 96.12 200 LEU B C 1
ATOM 5691 O O . LEU B 1 200 ? -22.969 15.148 27.016 1 96.12 200 LEU B O 1
ATOM 5695 N N . LYS B 1 201 ? -23.406 17.312 27.406 1 94.62 201 LYS B N 1
ATOM 5696 C CA . LYS B 1 201 ? -24.125 17.469 26.141 1 94.62 201 LYS B CA 1
ATOM 5697 C C . LYS B 1 201 ? -23.172 17.406 24.953 1 94.62 201 LYS B C 1
ATOM 5699 O O . LYS B 1 201 ? -22.078 17.953 25 1 94.62 201 LYS B O 1
ATOM 5704 N N . ALA B 1 202 ? -23.656 16.812 23.922 1 95.31 202 ALA B N 1
ATOM 5705 C CA . ALA B 1 202 ? -22.859 16.703 22.703 1 95.31 202 ALA B CA 1
ATOM 5706 C C . ALA B 1 202 ? -22.797 18.047 21.969 1 95.31 202 ALA B C 1
ATOM 5708 O O . ALA B 1 202 ? -23.672 18.906 22.156 1 95.31 202 ALA B O 1
ATOM 5709 N N . ILE B 1 203 ? -21.766 18.25 21.219 1 96.94 203 ILE B N 1
ATOM 5710 C CA . ILE B 1 203 ? -21.734 19.297 20.203 1 96.94 203 ILE B CA 1
ATOM 5711 C C . ILE B 1 203 ? -22.438 18.812 18.938 1 96.94 203 ILE B C 1
ATOM 5713 O O . ILE B 1 203 ? -22.047 17.812 18.344 1 96.94 203 ILE B O 1
ATOM 5717 N N . PRO B 1 204 ? -23.484 19.5 18.516 1 96.25 204 PRO B N 1
ATOM 5718 C CA . PRO B 1 204 ? -24.25 19.016 17.359 1 96.25 204 PRO B CA 1
ATOM 5719 C C . PRO B 1 204 ? -23.391 18.859 16.109 1 96.25 204 PRO B C 1
ATOM 5721 O O . PRO B 1 204 ? -22.609 19.766 15.773 1 96.25 204 PRO B O 1
ATOM 5724 N N . SER B 1 205 ? -23.516 17.75 15.477 1 96.62 205 SER B N 1
ATOM 5725 C CA . SER B 1 205 ? -22.781 17.422 14.266 1 96.62 205 SER B CA 1
ATOM 5726 C C . SER B 1 205 ? -23.594 16.531 13.344 1 96.62 205 SER B C 1
ATOM 5728 O O . SER B 1 205 ? -24.5 15.82 13.797 1 96.62 205 SER B O 1
ATOM 5730 N N . SER B 1 206 ? -23.344 16.641 12.078 1 95.19 206 SER B N 1
ATOM 5731 C CA . SER B 1 206 ? -23.797 15.547 11.227 1 95.19 206 SER B CA 1
ATOM 5732 C C . SER B 1 206 ? -23.031 14.258 11.523 1 95.19 206 SER B C 1
ATOM 5734 O O . SER B 1 206 ? -22.828 13.906 12.688 1 95.19 206 SER B O 1
ATOM 5736 N N . ASP B 1 207 ? -22.516 13.531 10.5 1 92.56 207 ASP B N 1
ATOM 5737 C CA . ASP B 1 207 ? -21.969 12.195 10.734 1 92.56 207 ASP B CA 1
ATOM 5738 C C . ASP B 1 207 ? -20.438 12.227 10.766 1 92.56 207 ASP B C 1
ATOM 5740 O O . ASP B 1 207 ? -19.797 11.172 10.75 1 92.56 207 ASP B O 1
ATOM 5744 N N . GLU B 1 208 ? -19.828 13.414 10.781 1 93.81 208 GLU B N 1
ATOM 5745 C CA . GLU B 1 208 ? -18.375 13.516 10.742 1 93.81 208 GLU B CA 1
ATOM 5746 C C . GLU B 1 208 ? -17.859 14.5 11.789 1 93.81 208 GLU B C 1
ATOM 5748 O O . GLU B 1 208 ? -18.578 15.414 12.195 1 93.81 208 GLU B O 1
ATOM 5753 N N . GLY B 1 209 ? -16.594 14.336 12.133 1 95.25 209 GLY B N 1
ATOM 5754 C CA . GLY B 1 209 ? -15.867 15.25 13 1 95.25 209 GLY B CA 1
ATOM 5755 C C . GLY B 1 209 ? -14.383 14.945 13.07 1 95.25 209 GLY B C 1
ATOM 5756 O O . GLY B 1 209 ? -13.922 13.953 12.508 1 95.25 209 GLY B O 1
ATOM 5757 N N . ASN B 1 210 ? -13.695 15.883 13.695 1 97.12 210 ASN B N 1
ATOM 5758 C CA . ASN B 1 210 ? -12.281 15.703 14.008 1 97.12 210 ASN B CA 1
ATOM 5759 C C . ASN B 1 210 ? -11.93 16.281 15.375 1 97.12 210 ASN B C 1
ATOM 5761 O O . ASN B 1 210 ? -12.68 17.078 15.93 1 97.12 210 ASN B O 1
ATOM 5765 N N . PHE B 1 211 ? -10.875 15.758 15.891 1 98 211 PHE B N 1
ATOM 5766 C CA . PHE B 1 211 ? -10.523 16.109 17.266 1 98 211 PHE B CA 1
ATOM 5767 C C . PHE B 1 211 ? -9.016 16.125 17.453 1 98 211 PHE B C 1
ATOM 5769 O O . PHE B 1 211 ? -8.312 15.219 17 1 98 211 PHE B O 1
ATOM 5776 N N . SER B 1 212 ? -8.531 17.203 18 1 97.69 212 SER B N 1
ATOM 5777 C CA . SER B 1 212 ? -7.109 17.328 18.312 1 97.69 212 SER B CA 1
ATOM 5778 C C . SER B 1 212 ? -6.895 18.078 19.625 1 97.69 212 SER B C 1
ATOM 5780 O O . SER B 1 212 ? -7.84 18.641 20.188 1 97.69 212 SER B O 1
ATOM 5782 N N . PHE B 1 213 ? -5.738 17.984 20.125 1 97.12 213 PHE B N 1
ATOM 5783 C CA . PHE B 1 213 ? -5.387 18.625 21.391 1 97.12 213 PHE B CA 1
ATOM 5784 C C . PHE B 1 213 ? -4.141 19.484 21.234 1 97.12 213 PHE B C 1
ATOM 5786 O O . PHE B 1 213 ? -3.08 18.984 20.844 1 97.12 213 PHE B O 1
ATOM 5793 N N . ASP B 1 214 ? -4.32 20.781 21.453 1 97.06 214 ASP B N 1
ATOM 5794 C CA . ASP B 1 214 ? -3.219 21.719 21.562 1 97.06 214 ASP B CA 1
ATOM 5795 C C . ASP B 1 214 ? -2.635 21.734 22.969 1 97.06 214 ASP B C 1
ATOM 5797 O O . ASP B 1 214 ? -3.045 22.531 23.828 1 97.06 214 ASP B O 1
ATOM 5801 N N . ALA B 1 215 ? -1.644 20.938 23.172 1 93.25 215 ALA B N 1
ATOM 5802 C CA . ALA B 1 215 ? -1.084 20.75 24.516 1 93.25 215 ALA B CA 1
ATOM 5803 C C . ALA B 1 215 ? -0.379 22 25 1 93.25 215 ALA B C 1
ATOM 5805 O O . ALA B 1 215 ? -0.307 22.25 26.203 1 93.25 215 ALA B O 1
ATOM 5806 N N . GLU B 1 216 ? 0.127 22.781 24.125 1 92.5 216 GLU B N 1
ATOM 5807 C CA . GLU B 1 216 ? 0.836 24.016 24.5 1 92.5 216 GLU B CA 1
ATOM 5808 C C . GLU B 1 216 ? -0.097 25 25.188 1 92.5 216 GLU B C 1
ATOM 5810 O O . GLU B 1 216 ? 0.308 25.703 26.125 1 92.5 216 GLU B O 1
ATOM 5815 N N . ASN B 1 217 ? -1.298 25 24.703 1 94.38 217 ASN B N 1
ATOM 5816 C CA . ASN B 1 217 ? -2.242 25.969 25.25 1 94.38 217 ASN B CA 1
ATOM 5817 C C . ASN B 1 217 ? -3.35 25.297 26.047 1 94.38 217 ASN B C 1
ATOM 5819 O O . ASN B 1 217 ? -4.27 25.969 26.531 1 94.38 217 ASN B O 1
ATOM 5823 N N . GLY B 1 218 ? -3.244 24 26.141 1 96.12 218 GLY B N 1
ATOM 5824 C CA . GLY B 1 218 ? -4.281 23.266 26.844 1 96.12 218 GLY B CA 1
ATOM 5825 C C . GLY B 1 218 ? -5.652 23.422 26.203 1 96.12 218 GLY B C 1
ATOM 5826 O O . GLY B 1 218 ? -6.645 23.625 26.906 1 96.12 218 GLY B O 1
ATOM 5827 N N . LEU B 1 219 ? -5.707 23.375 24.938 1 98.06 219 LEU B N 1
ATOM 5828 C CA . LEU B 1 219 ? -6.953 23.641 24.219 1 98.06 219 LEU B CA 1
ATOM 5829 C C . LEU B 1 219 ? -7.387 22.422 23.406 1 98.06 219 LEU B C 1
ATOM 5831 O O . LEU B 1 219 ? -6.648 21.953 22.547 1 98.06 219 LEU B O 1
ATOM 5835 N N . PHE B 1 220 ? -8.586 21.938 23.703 1 98.44 220 PHE B N 1
ATOM 5836 C CA . PHE B 1 220 ? -9.211 20.922 22.875 1 98.44 220 PHE B CA 1
ATOM 5837 C C . PHE B 1 220 ? -9.891 21.531 21.656 1 98.44 220 PHE B C 1
ATOM 5839 O O . PHE B 1 220 ? -10.625 22.516 21.781 1 98.44 220 PHE B O 1
ATOM 5846 N N . ILE B 1 221 ? -9.641 21 20.5 1 98.56 221 ILE B N 1
ATOM 5847 C CA . ILE B 1 221 ? -10.164 21.5 19.234 1 98.56 221 ILE B CA 1
ATOM 5848 C C . ILE B 1 221 ? -11.047 20.438 18.578 1 98.56 221 ILE B C 1
ATOM 5850 O O . ILE B 1 221 ? -10.562 19.375 18.203 1 98.56 221 ILE B O 1
ATOM 5854 N N . HIS B 1 222 ? -12.305 20.688 18.453 1 98.31 222 HIS B N 1
ATOM 5855 C CA . HIS B 1 222 ? -13.289 19.766 17.906 1 98.31 222 HIS B CA 1
ATOM 5856 C C . HIS B 1 222 ? -14.016 20.375 16.719 1 98.31 222 HIS B C 1
ATOM 5858 O O . HIS B 1 222 ? -14.828 21.297 16.875 1 98.31 222 HIS B O 1
ATOM 5864 N N . THR B 1 223 ? -13.672 19.922 15.508 1 98.12 223 THR B N 1
ATOM 5865 C CA . THR B 1 223 ? -14.414 20.359 14.328 1 98.12 223 THR B CA 1
ATOM 5866 C C . THR B 1 223 ? -15.547 19.375 14.016 1 98.12 223 THR B C 1
ATOM 5868 O O . THR B 1 223 ? -15.375 18.172 14.141 1 98.12 223 THR B O 1
ATOM 5871 N N . VAL B 1 224 ? -16.703 19.938 13.656 1 98 224 VAL B N 1
ATOM 5872 C CA . VAL B 1 224 ? -17.875 19.125 13.359 1 98 224 VAL B CA 1
ATOM 5873 C C . VAL B 1 224 ? -18.484 19.547 12.023 1 98 224 VAL B C 1
ATOM 5875 O O . VAL B 1 224 ? -18.266 20.688 11.578 1 98 224 VAL B O 1
ATOM 5878 N N . LYS B 1 225 ? -19.203 18.656 11.414 1 98 225 LYS B N 1
ATOM 5879 C CA . LYS B 1 225 ? -19.844 18.875 10.125 1 98 225 LYS B CA 1
ATOM 5880 C C . LYS B 1 225 ? -21.234 19.469 10.289 1 98 225 LYS B C 1
ATOM 5882 O O . LYS B 1 225 ? -22.078 18.906 10.992 1 98 225 LYS B O 1
ATOM 5887 N N . ARG B 1 226 ? -21.453 20.609 9.68 1 98 226 ARG B N 1
ATOM 5888 C CA . ARG B 1 226 ? -22.766 21.25 9.633 1 98 226 ARG B CA 1
ATOM 5889 C C . ARG B 1 226 ? -23.047 21.797 8.242 1 98 226 ARG B C 1
ATOM 5891 O O . ARG B 1 226 ? -22.219 21.703 7.344 1 98 226 ARG B O 1
ATOM 5898 N N . GLY B 1 227 ? -24.312 22.281 8 1 97.25 227 GLY B N 1
ATOM 5899 C CA . GLY B 1 227 ? -24.703 22.859 6.719 1 97.25 227 GLY B CA 1
ATOM 5900 C C . GLY B 1 227 ? -24.25 24.297 6.543 1 97.25 227 GLY B C 1
ATOM 5901 O O . GLY B 1 227 ? -24.375 25.109 7.465 1 97.25 227 GLY B O 1
ATOM 5902 N N . GLY B 1 228 ? -23.641 24.562 5.418 1 96.44 228 GLY B N 1
ATOM 5903 C CA . GLY B 1 228 ? -23.266 25.906 5.023 1 96.44 228 GLY B CA 1
ATOM 5904 C C . GLY B 1 228 ? -24 26.391 3.781 1 96.44 228 GLY B C 1
ATOM 5905 O O . GLY B 1 228 ? -25.031 25.844 3.412 1 96.44 228 GLY B O 1
ATOM 5906 N N . GLN B 1 229 ? -23.484 27.375 3.174 1 95.88 229 GLN B N 1
ATOM 5907 C CA . GLN B 1 229 ? -24.141 28.031 2.043 1 95.88 229 GLN B CA 1
ATOM 5908 C C . GLN B 1 229 ? -24.141 27.125 0.813 1 95.88 229 GLN B C 1
ATOM 5910 O O . GLN B 1 229 ? -25.094 27.125 0.033 1 95.88 229 GLN B O 1
ATOM 5915 N N . LEU B 1 230 ? -23.109 26.422 0.647 1 96.81 230 LEU B N 1
ATOM 5916 C CA . LEU B 1 230 ? -22.953 25.641 -0.572 1 96.81 230 LEU B CA 1
ATOM 5917 C C . LEU B 1 230 ? -22.922 24.141 -0.255 1 96.81 230 LEU B C 1
ATOM 5919 O O . LEU B 1 230 ? -22.312 23.359 -0.992 1 96.81 230 LEU B O 1
ATOM 5923 N N . GLY B 1 231 ? -23.5 23.75 0.868 1 97.25 231 GLY B N 1
ATOM 5924 C CA . GLY B 1 231 ? -23.5 22.359 1.308 1 97.25 231 GLY B CA 1
ATOM 5925 C C . GLY B 1 231 ? -22.812 22.156 2.648 1 97.25 231 GLY B C 1
ATOM 5926 O O . GLY B 1 231 ? -22.953 22.984 3.551 1 97.25 231 GLY B O 1
ATOM 5927 N N . ARG B 1 232 ? -22.156 21.109 2.82 1 97.38 232 ARG B N 1
ATOM 5928 C CA . ARG B 1 232 ? -21.484 20.797 4.078 1 97.38 232 ARG B CA 1
ATOM 5929 C C . ARG B 1 232 ? -20.422 21.844 4.398 1 97.38 232 ARG B C 1
ATOM 5931 O O . ARG B 1 232 ? -19.703 22.312 3.504 1 97.38 232 ARG B O 1
ATOM 5938 N N . ALA B 1 233 ? -20.281 22.062 5.57 1 98.62 233 ALA B N 1
ATOM 5939 C CA . ALA B 1 233 ? -19.312 23.031 6.09 1 98.62 233 ALA B CA 1
ATOM 5940 C C . ALA B 1 233 ? -18.75 22.578 7.426 1 98.62 233 ALA B C 1
ATOM 5942 O O . ALA B 1 233 ? -19.172 21.547 7.973 1 98.62 233 ALA B O 1
ATOM 5943 N N . VAL B 1 234 ? -17.766 23.375 7.926 1 98.44 234 VAL B N 1
ATOM 5944 C CA . VAL B 1 234 ? -17.062 22.984 9.141 1 98.44 234 VAL B CA 1
ATOM 5945 C C . VAL B 1 234 ? -17.344 24 10.25 1 98.44 234 VAL B C 1
ATOM 5947 O O . VAL B 1 234 ? -17.109 25.188 10.086 1 98.44 234 VAL B O 1
ATOM 5950 N N . ALA B 1 235 ? -17.828 23.469 11.336 1 98.62 235 ALA B N 1
ATOM 5951 C CA . ALA B 1 235 ? -18 24.25 12.562 1 98.62 235 ALA B CA 1
ATOM 5952 C C . ALA B 1 235 ? -16.953 23.875 13.602 1 98.62 235 ALA B C 1
ATOM 5954 O O . ALA B 1 235 ? -16.375 22.781 13.547 1 98.62 235 ALA B O 1
ATOM 5955 N N . LEU B 1 236 ? -16.734 24.828 14.523 1 98.69 236 LEU B N 1
ATOM 5956 C CA . LEU B 1 236 ? -15.688 24.672 15.516 1 98.69 236 LEU B CA 1
ATOM 5957 C C . LEU B 1 236 ? -16.25 24.734 16.922 1 98.69 236 LEU B C 1
ATOM 5959 O O . LEU B 1 236 ? -17.078 25.609 17.219 1 98.69 236 LEU B O 1
ATOM 5963 N N . ALA B 1 237 ? -15.797 23.844 17.781 1 98.56 237 ALA B N 1
ATOM 5964 C CA . ALA B 1 237 ? -15.961 23.938 19.234 1 98.56 237 ALA B CA 1
ATOM 5965 C C . ALA B 1 237 ? -14.625 23.766 19.953 1 98.56 237 ALA B C 1
ATOM 5967 O O . ALA B 1 237 ? -13.797 22.953 19.531 1 98.56 237 ALA B O 1
ATOM 5968 N N . THR B 1 238 ? -14.406 24.516 21.016 1 98.69 238 THR B N 1
ATOM 5969 C CA . THR B 1 238 ? -13.172 24.406 21.781 1 98.69 238 THR B CA 1
ATOM 5970 C C . THR B 1 238 ? -13.477 24.281 23.266 1 98.69 238 THR B C 1
ATOM 5972 O O . THR B 1 238 ? -14.562 24.656 23.719 1 98.69 238 THR B O 1
ATOM 5975 N N . SER B 1 239 ? -12.586 23.703 23.984 1 98.56 239 SER B N 1
ATOM 5976 C CA . SER B 1 239 ? -12.672 23.562 25.438 1 98.56 239 SER B CA 1
ATOM 5977 C C . SER B 1 239 ? -11.289 23.578 26.078 1 98.56 239 SER B C 1
ATOM 5979 O O . SER B 1 239 ? -10.328 23.047 25.5 1 98.56 239 SER B O 1
ATOM 5981 N N . LYS B 1 240 ? -11.156 24.109 27.281 1 97.5 240 LYS B N 1
ATOM 5982 C CA . LYS B 1 240 ? -9.898 24.125 28.016 1 97.5 240 LYS B CA 1
ATOM 5983 C C . LYS B 1 240 ? -9.898 23.062 29.125 1 97.5 240 LYS B C 1
ATOM 5985 O O . LYS B 1 240 ? -8.852 22.75 29.688 1 97.5 240 LYS B O 1
ATOM 5990 N N . ASP B 1 241 ? -11.117 22.516 29.422 1 96.56 241 ASP B N 1
ATOM 5991 C CA . ASP B 1 241 ? -11.203 21.594 30.547 1 96.56 241 ASP B CA 1
ATOM 5992 C C . ASP B 1 241 ? -11.891 20.297 30.156 1 96.56 241 ASP B C 1
ATOM 5994 O O . ASP B 1 241 ? -12.102 19.422 31 1 96.56 241 ASP B O 1
ATOM 5998 N N . PHE B 1 242 ? -12.305 20.203 28.891 1 97.81 242 PHE B N 1
ATOM 5999 C CA . PHE B 1 242 ? -13.016 19.062 28.344 1 97.81 242 PHE B CA 1
ATOM 6000 C C . PHE B 1 242 ? -14.367 18.891 29.031 1 97.81 242 PHE B C 1
ATOM 6002 O O . PHE B 1 242 ? -14.883 17.766 29.125 1 97.81 242 PHE B O 1
ATOM 6009 N N . LYS B 1 243 ? -14.938 19.875 29.547 1 96.19 243 LYS B N 1
ATOM 6010 C CA . LYS B 1 243 ? -16.234 19.875 30.219 1 96.19 243 LYS B CA 1
ATOM 6011 C C . LYS B 1 243 ? -17.141 20.984 29.656 1 96.19 243 LYS B C 1
ATOM 6013 O O . LYS B 1 243 ? -18.297 20.734 29.344 1 96.19 243 LYS B O 1
ATOM 6018 N N . THR B 1 244 ? -16.594 22.125 29.672 1 97.38 244 THR B N 1
ATOM 6019 C CA . THR B 1 244 ? -17.312 23.281 29.141 1 97.38 244 THR B CA 1
ATOM 6020 C C . THR B 1 244 ? -16.844 23.594 27.719 1 97.38 244 THR B C 1
ATOM 6022 O O . THR B 1 244 ? -15.641 23.75 27.484 1 97.38 244 THR B O 1
ATOM 6025 N N . TRP B 1 245 ? -17.797 23.734 26.781 1 97.88 245 TRP B N 1
ATOM 6026 C CA . TRP B 1 245 ? -17.438 23.891 25.375 1 97.88 245 TRP B CA 1
ATOM 6027 C C . TRP B 1 245 ? -18 25.172 24.797 1 97.88 245 TRP B C 1
ATOM 6029 O O . TRP B 1 245 ? -19.156 25.516 25.078 1 97.88 245 TRP B O 1
ATOM 6039 N N . ASP B 1 246 ? -17.172 25.859 24.125 1 97.94 246 ASP B N 1
ATOM 6040 C CA . ASP B 1 246 ? -17.609 27 23.328 1 97.94 246 ASP B CA 1
ATOM 6041 C C . ASP B 1 246 ? -17.859 26.578 21.875 1 97.94 246 ASP B C 1
ATOM 6043 O O . ASP B 1 246 ? -16.938 26.141 21.172 1 97.94 246 ASP B O 1
ATOM 6047 N N . ASP B 1 247 ? -19.078 26.656 21.438 1 97.88 247 ASP B N 1
ATOM 6048 C CA . ASP B 1 247 ? -19.453 26.422 20.047 1 97.88 247 ASP B CA 1
ATOM 6049 C C . ASP B 1 247 ? -19.328 27.703 19.219 1 97.88 247 ASP B C 1
ATOM 6051 O O . ASP B 1 247 ? -20.109 28.625 19.391 1 97.88 247 ASP B O 1
ATOM 6055 N N . HIS B 1 248 ? -18.422 27.766 18.25 1 98.31 248 HIS B N 1
ATOM 6056 C CA . HIS B 1 248 ? -18.094 28.984 17.516 1 98.31 248 HIS B CA 1
ATOM 6057 C C . HIS B 1 248 ? -18.828 29.031 16.188 1 98.31 248 HIS B C 1
ATOM 6059 O O . HIS B 1 248 ? -18.688 30 15.43 1 98.31 248 HIS B O 1
ATOM 6065 N N . GLY B 1 249 ? -19.609 28 15.883 1 97.94 249 GLY B N 1
ATOM 6066 C CA . GLY B 1 249 ? -20.328 27.953 14.617 1 97.94 249 GLY B CA 1
ATOM 6067 C C . GLY B 1 249 ? -19.422 27.672 13.43 1 97.94 249 GLY B C 1
ATOM 6068 O O . GLY B 1 249 ? -18.328 27.125 13.602 1 97.94 249 GLY B O 1
ATOM 6069 N N . ILE B 1 250 ? -19.938 27.938 12.242 1 98.38 250 ILE B N 1
ATOM 6070 C CA . ILE B 1 250 ? -19.234 27.625 11.008 1 98.38 250 ILE B CA 1
ATOM 6071 C C . ILE B 1 250 ? -18 28.516 10.891 1 98.38 250 ILE B C 1
ATOM 6073 O O . ILE B 1 250 ? -18.094 29.734 10.992 1 98.38 250 ILE B O 1
ATOM 6077 N N . VAL B 1 251 ? -16.859 27.891 10.656 1 98.38 251 VAL B N 1
ATOM 6078 C CA . VAL B 1 251 ? -15.641 28.672 10.562 1 98.38 251 VAL B CA 1
ATOM 6079 C C . VAL B 1 251 ? -14.977 28.438 9.203 1 98.38 251 VAL B C 1
ATOM 6081 O O . VAL B 1 251 ? -14.016 29.109 8.844 1 98.38 251 VAL B O 1
ATOM 6084 N N . PHE B 1 252 ? -15.414 27.453 8.438 1 98.44 252 PHE B N 1
ATOM 6085 C CA . PHE B 1 252 ? -14.805 27.125 7.152 1 98.44 252 PHE B CA 1
ATOM 6086 C C . PHE B 1 252 ? -15.828 26.531 6.203 1 98.44 252 PHE B C 1
ATOM 6088 O O . PHE B 1 252 ? -16.578 25.625 6.582 1 98.44 252 PHE B O 1
ATOM 6095 N N . GLN B 1 253 ? -15.93 27 4.973 1 98.38 253 GLN B N 1
ATOM 6096 C CA . GLN B 1 253 ? -16.812 26.484 3.928 1 98.38 253 GLN B CA 1
ATOM 6097 C C . GLN B 1 253 ? -16.281 26.844 2.539 1 98.38 253 GLN B C 1
ATOM 6099 O O . GLN B 1 253 ? -15.375 27.656 2.406 1 98.38 253 GLN B O 1
ATOM 6104 N N . THR B 1 254 ? -16.828 26.219 1.547 1 98.5 254 THR B N 1
ATOM 6105 C CA . THR B 1 254 ? -16.406 26.484 0.178 1 98.5 254 THR B CA 1
ATOM 6106 C C . THR B 1 254 ? -17.047 27.75 -0.355 1 98.5 254 THR B C 1
ATOM 6108 O O . THR B 1 254 ? -18 28.266 0.237 1 98.5 254 THR B O 1
ATOM 6111 N N . ASP B 1 255 ? -16.453 28.266 -1.436 1 98.25 255 ASP B N 1
ATOM 6112 C CA . ASP B 1 255 ? -16.969 29.469 -2.102 1 98.25 255 ASP B CA 1
ATOM 6113 C C . ASP B 1 255 ? -17.047 29.266 -3.611 1 98.25 255 ASP B C 1
ATOM 6115 O O . ASP B 1 255 ? -16.938 28.125 -4.094 1 98.25 255 ASP B O 1
ATOM 6119 N N . GLU B 1 256 ? -17.297 30.312 -4.289 1 98.06 256 GLU B N 1
ATOM 6120 C CA . GLU B 1 256 ? -17.562 30.234 -5.723 1 98.06 256 GLU B CA 1
ATOM 6121 C C . GLU B 1 256 ? -16.297 29.797 -6.477 1 98.06 256 GLU B C 1
ATOM 6123 O O . GLU B 1 256 ? -16.391 29.078 -7.484 1 98.06 256 GLU B O 1
ATOM 6128 N N . LEU B 1 257 ? -15.195 30.219 -6.004 1 98.38 257 LEU B N 1
ATOM 6129 C CA . LEU B 1 257 ? -13.961 29.797 -6.652 1 98.38 257 LEU B CA 1
ATOM 6130 C C . LEU B 1 257 ? -13.773 28.297 -6.543 1 98.38 257 LEU B C 1
ATOM 6132 O O . LEU B 1 257 ? -13.281 27.656 -7.473 1 98.38 257 LEU B O 1
ATOM 6136 N N . ASP B 1 258 ? -14.18 27.734 -5.453 1 98.75 258 ASP B N 1
ATOM 6137 C CA . ASP B 1 258 ? -14.125 26.297 -5.289 1 98.75 258 ASP B CA 1
ATOM 6138 C C . ASP B 1 258 ? -15.023 25.594 -6.305 1 98.75 258 ASP B C 1
ATOM 6140 O O . ASP B 1 258 ? -14.688 24.516 -6.812 1 98.75 258 ASP B O 1
ATOM 6144 N N . GLN B 1 259 ? -16.172 26.203 -6.566 1 98.56 259 GLN B N 1
ATOM 6145 C CA . GLN B 1 259 ? -17.094 25.609 -7.531 1 98.56 259 GLN B CA 1
ATOM 6146 C C . GLN B 1 259 ? -16.484 25.594 -8.93 1 98.56 259 GLN B C 1
ATOM 6148 O O . GLN B 1 259 ? -16.594 24.594 -9.648 1 98.56 259 GLN B O 1
ATOM 6153 N N . GLU B 1 260 ? -15.859 26.656 -9.273 1 98.31 260 GLU B N 1
ATOM 6154 C CA . GLU B 1 260 ? -15.211 26.75 -10.578 1 98.31 260 GLU B CA 1
ATOM 6155 C C . GLU B 1 260 ? -14.07 25.75 -10.703 1 98.31 260 GLU B C 1
ATOM 6157 O O . GLU B 1 260 ? -13.977 25.031 -11.695 1 98.31 260 GLU B O 1
ATOM 6162 N N . ARG B 1 261 ? -13.281 25.688 -9.719 1 98.38 261 ARG B N 1
ATOM 6163 C CA . ARG B 1 261 ? -12.156 24.766 -9.711 1 98.38 261 ARG B CA 1
ATOM 6164 C C . ARG B 1 261 ? -12.633 23.312 -9.68 1 98.38 261 ARG B C 1
ATOM 6166 O O . ARG B 1 261 ? -12.008 22.438 -10.258 1 98.38 261 ARG B O 1
ATOM 6173 N N . GLY B 1 262 ? -13.727 23.172 -8.969 1 98.62 262 GLY B N 1
ATOM 6174 C CA . GLY B 1 262 ? -14.297 21.828 -8.883 1 98.62 262 GLY B CA 1
ATOM 6175 C C . GLY B 1 262 ? -14.656 21.25 -10.234 1 98.62 262 GLY B C 1
ATOM 6176 O O . GLY B 1 262 ? -14.398 20.062 -10.492 1 98.62 262 GLY B O 1
ATOM 6177 N N . LYS B 1 263 ? -15.219 22.031 -11.086 1 98.44 263 LYS B N 1
ATOM 6178 C CA . LYS B 1 263 ? -15.555 21.578 -12.438 1 98.44 263 LYS B CA 1
ATOM 6179 C C . LYS B 1 263 ? -14.297 21.156 -13.203 1 98.44 263 LYS B C 1
ATOM 6181 O O . LYS B 1 263 ? -14.312 20.172 -13.945 1 98.44 263 LYS B O 1
ATOM 6186 N N . GLN B 1 264 ? -13.266 21.922 -12.992 1 98.38 264 GLN B N 1
ATOM 6187 C CA . GLN B 1 264 ? -12 21.594 -13.641 1 98.38 264 GLN B CA 1
ATOM 6188 C C . GLN B 1 264 ? -11.414 20.297 -13.086 1 98.38 264 GLN B C 1
ATOM 6190 O O . GLN B 1 264 ? -10.883 19.484 -13.844 1 98.38 264 GLN B O 1
ATOM 6195 N N . HIS B 1 265 ? -11.484 20.141 -11.781 1 98.69 265 HIS B N 1
ATOM 6196 C CA . HIS B 1 265 ? -11 18.922 -11.156 1 98.69 265 HIS B CA 1
ATOM 6197 C C . HIS B 1 265 ? -11.742 17.688 -11.695 1 98.69 265 HIS B C 1
ATOM 6199 O O . HIS B 1 265 ? -11.125 16.656 -11.953 1 98.69 265 HIS B O 1
ATOM 6205 N N . ILE B 1 266 ? -13.023 17.781 -11.82 1 98.75 266 ILE B N 1
ATOM 6206 C CA . ILE B 1 266 ? -13.844 16.688 -12.336 1 98.75 266 ILE B CA 1
ATOM 6207 C C . ILE B 1 266 ? -13.438 16.375 -13.773 1 98.75 266 ILE B C 1
ATOM 6209 O O . ILE B 1 266 ? -13.242 15.211 -14.125 1 98.75 266 ILE B O 1
ATOM 6213 N N . ALA B 1 267 ? -13.266 17.406 -14.602 1 98.56 267 ALA B N 1
ATOM 6214 C CA . ALA B 1 267 ? -12.859 17.219 -15.992 1 98.56 267 ALA B CA 1
ATOM 6215 C C . ALA B 1 267 ? -11.5 16.516 -16.062 1 98.56 267 ALA B C 1
ATOM 6217 O O . ALA B 1 267 ? -11.297 15.633 -16.891 1 98.56 267 ALA B O 1
ATOM 6218 N N . ASN B 1 268 ? -10.594 17 -15.242 1 98.25 268 ASN B N 1
ATOM 6219 C CA . ASN B 1 268 ? -9.258 16.391 -15.219 1 98.25 268 ASN B CA 1
ATOM 6220 C C . ASN B 1 268 ? -9.312 14.914 -14.859 1 98.25 268 ASN B C 1
ATOM 6222 O O . ASN B 1 268 ? -8.609 14.102 -15.453 1 98.25 268 ASN B O 1
ATOM 6226 N N . ARG B 1 269 ? -10.133 14.57 -13.906 1 98 269 ARG B N 1
ATOM 6227 C CA . ARG B 1 269 ? -10.258 13.164 -13.523 1 98 269 ARG B CA 1
ATOM 6228 C C . ARG B 1 269 ? -10.852 12.336 -14.656 1 98 269 ARG B C 1
ATOM 6230 O O . ARG B 1 269 ? -10.359 11.242 -14.953 1 98 269 ARG B O 1
ATOM 6237 N N . LEU B 1 270 ? -11.883 12.836 -15.234 1 98 270 LEU B N 1
ATOM 6238 C CA . LEU B 1 270 ? -12.539 12.102 -16.312 1 98 270 LEU B CA 1
ATOM 6239 C C . LEU B 1 270 ? -11.586 11.875 -17.484 1 98 270 LEU B C 1
ATOM 6241 O O . LEU B 1 270 ? -11.719 10.891 -18.219 1 98 270 LEU B O 1
ATOM 6245 N N . ALA B 1 271 ? -10.57 12.727 -17.594 1 97.88 271 ALA B N 1
ATOM 6246 C CA . ALA B 1 271 ? -9.617 12.648 -18.703 1 97.88 271 ALA B CA 1
ATOM 6247 C C . ALA B 1 271 ? -8.438 11.75 -18.359 1 97.88 271 ALA B C 1
ATOM 6249 O O . ALA B 1 271 ? -7.629 11.406 -19.234 1 97.88 271 ALA B O 1
ATOM 6250 N N . ASP B 1 272 ? -8.305 11.367 -17.125 1 96.75 272 ASP B N 1
ATOM 6251 C CA . ASP B 1 272 ? -7.164 10.578 -16.672 1 96.75 272 ASP B CA 1
ATOM 6252 C C . ASP B 1 272 ? -7.57 9.125 -16.406 1 96.75 272 ASP B C 1
ATOM 6254 O O . ASP B 1 272 ? -8.102 8.805 -15.352 1 96.75 272 ASP B O 1
ATOM 6258 N N . ALA B 1 273 ? -7.18 8.219 -17.281 1 95.19 273 ALA B N 1
ATOM 6259 C CA . ALA B 1 273 ? -7.617 6.828 -17.25 1 95.19 273 ALA B CA 1
ATOM 6260 C C . ALA B 1 273 ? -6.949 6.074 -16.109 1 95.19 273 ALA B C 1
ATOM 6262 O O . ALA B 1 273 ? -7.355 4.961 -15.766 1 95.19 273 ALA B O 1
ATOM 6263 N N . THR B 1 274 ? -5.93 6.645 -15.461 1 95.38 274 THR B N 1
ATOM 6264 C CA . THR B 1 274 ? -5.234 5.957 -14.375 1 95.38 274 THR B CA 1
ATOM 6265 C C . THR B 1 274 ? -5.918 6.23 -13.039 1 95.38 274 THR B C 1
ATOM 6267 O O . THR B 1 274 ? -5.551 5.645 -12.016 1 95.38 274 THR B O 1
ATOM 6270 N N . LEU B 1 275 ? -6.918 7.129 -13.047 1 97.62 275 LEU B N 1
ATOM 6271 C CA . LEU B 1 275 ? -7.68 7.398 -11.828 1 97.62 275 LEU B CA 1
ATOM 6272 C C . LEU B 1 275 ? -9.016 6.652 -11.844 1 97.62 275 LEU B C 1
ATOM 6274 O O . LEU B 1 275 ? -9.617 6.48 -12.906 1 97.62 275 LEU B O 1
ATOM 6278 N N . GLN B 1 276 ? -9.469 6.242 -10.688 1 97.5 276 GLN B N 1
ATOM 6279 C CA . GLN B 1 276 ? -10.781 5.621 -10.578 1 97.5 276 GLN B CA 1
ATOM 6280 C C . GLN B 1 276 ? -11.883 6.57 -11.055 1 97.5 276 GLN B C 1
ATOM 6282 O O . GLN B 1 276 ? -12 7.688 -10.547 1 97.5 276 GLN B O 1
ATOM 6287 N N . GLN B 1 277 ? -12.648 6.16 -12.008 1 97.06 277 GLN B N 1
ATOM 6288 C CA . GLN B 1 277 ? -13.727 6.977 -12.57 1 97.06 277 GLN B CA 1
ATOM 6289 C C . GLN B 1 277 ? -14.984 6.883 -11.711 1 97.06 277 GLN B C 1
ATOM 6291 O O . GLN B 1 277 ? -15.273 5.832 -11.133 1 97.06 277 GLN B O 1
ATOM 6296 N N . PRO B 1 278 ? -15.727 7.98 -11.703 1 95.75 278 PRO B N 1
ATOM 6297 C CA . PRO B 1 278 ? -17.016 7.895 -11.023 1 95.75 278 PRO B CA 1
ATOM 6298 C C . PRO B 1 278 ? -18.016 6.996 -11.758 1 95.75 278 PRO B C 1
ATOM 6300 O O . PRO B 1 278 ? -18 6.938 -12.992 1 95.75 278 PRO B O 1
ATOM 6303 N N . ARG B 1 279 ? -18.828 6.332 -10.969 1 95.19 279 ARG B N 1
ATOM 6304 C CA . ARG B 1 279 ? -19.859 5.473 -11.555 1 95.19 279 ARG B CA 1
ATOM 6305 C C . ARG B 1 279 ? -20.969 6.297 -12.195 1 95.19 279 ARG B C 1
ATOM 6307 O O . ARG B 1 279 ? -21.531 5.902 -13.211 1 95.19 279 ARG B O 1
ATOM 6314 N N . TYR B 1 280 ? -21.266 7.418 -11.57 1 96.69 280 TYR B N 1
ATOM 6315 C CA . TYR B 1 280 ? -22.297 8.336 -12.047 1 96.69 280 TYR B CA 1
ATOM 6316 C C . TYR B 1 280 ? -21.703 9.711 -12.344 1 96.69 280 TYR B C 1
ATOM 6318 O O . TYR B 1 280 ? -20.828 10.195 -11.609 1 96.69 280 TYR B O 1
ATOM 6326 N N . ASN B 1 281 ? -22.141 10.289 -13.445 1 97.38 281 ASN B N 1
ATOM 6327 C CA . ASN B 1 281 ? -21.688 11.602 -13.875 1 97.38 281 ASN B CA 1
ATOM 6328 C C . ASN B 1 281 ? -22.828 12.422 -14.492 1 97.38 281 ASN B C 1
ATOM 6330 O O . ASN B 1 281 ? -23.359 12.055 -15.539 1 97.38 281 ASN B O 1
ATOM 6334 N N . ASP B 1 282 ? -23.156 13.461 -13.828 1 97.69 282 ASP B N 1
ATOM 6335 C CA . ASP B 1 282 ? -24.188 14.391 -14.273 1 97.69 282 ASP B CA 1
ATOM 6336 C C . ASP B 1 282 ? -23.828 15.828 -13.914 1 97.69 282 ASP B C 1
ATOM 6338 O O . ASP B 1 282 ? -24.016 16.25 -12.773 1 97.69 282 ASP B O 1
ATOM 6342 N N . PRO B 1 283 ? -23.406 16.641 -14.891 1 96.94 283 PRO B N 1
ATOM 6343 C CA . PRO B 1 283 ? -22.922 18 -14.625 1 96.94 283 PRO B CA 1
ATOM 6344 C C . PRO B 1 283 ? -23.953 18.859 -13.891 1 96.94 283 PRO B C 1
ATOM 6346 O O . PRO B 1 283 ? -23.578 19.828 -13.211 1 96.94 283 PRO B O 1
ATOM 6349 N N . SER B 1 284 ? -25.172 18.469 -13.945 1 96.5 284 SER B N 1
ATOM 6350 C CA . SER B 1 284 ? -26.219 19.281 -13.328 1 96.5 284 SER B CA 1
ATOM 6351 C C . SER B 1 284 ? -26.156 19.219 -11.812 1 96.5 284 SER B C 1
ATOM 6353 O O . SER B 1 284 ? -26.75 20.047 -11.125 1 96.5 284 SER B O 1
ATOM 6355 N N . VAL B 1 285 ? -25.391 18.219 -11.242 1 96.44 285 VAL B N 1
ATOM 6356 C CA . VAL B 1 285 ? -25.359 18.094 -9.789 1 96.44 285 VAL B CA 1
ATOM 6357 C C . VAL B 1 285 ? -23.953 18.375 -9.266 1 96.44 285 VAL B C 1
ATOM 6359 O O . VAL B 1 285 ? -23.656 18.156 -8.086 1 96.44 285 VAL B O 1
ATOM 6362 N N . TYR B 1 286 ? -23.078 18.844 -10.172 1 98.38 286 TYR B N 1
ATOM 6363 C CA . TYR B 1 286 ? -21.719 19.156 -9.734 1 98.38 286 TYR B CA 1
ATOM 6364 C C . TYR B 1 286 ? -21.734 20.156 -8.578 1 98.38 286 TYR B C 1
ATOM 6366 O O . TYR B 1 286 ? -22.469 21.141 -8.609 1 98.38 286 TYR B O 1
ATOM 6374 N N . ASN B 1 287 ? -20.969 19.875 -7.57 1 98.44 287 ASN B N 1
ATOM 6375 C CA . ASN B 1 287 ? -20.844 20.734 -6.398 1 98.44 287 ASN B CA 1
ATOM 6376 C C . ASN B 1 287 ? -19.609 20.375 -5.578 1 98.44 287 ASN B C 1
ATOM 6378 O O . ASN B 1 287 ? -19.188 19.219 -5.547 1 98.44 287 ASN B O 1
ATOM 6382 N N . VAL B 1 288 ? -19.031 21.375 -5 1 98.81 288 VAL B N 1
ATOM 6383 C CA . VAL B 1 288 ? -17.906 21.156 -4.098 1 98.81 288 VAL B CA 1
ATOM 6384 C C . VAL B 1 288 ? -18.234 21.688 -2.707 1 98.81 288 VAL B C 1
ATOM 6386 O O . VAL B 1 288 ? -18.594 22.859 -2.553 1 98.81 288 VAL B O 1
ATOM 6389 N N . ASP B 1 289 ? -18.172 20.875 -1.705 1 98.5 289 ASP B N 1
ATOM 6390 C CA . ASP B 1 289 ? -18.359 21.281 -0.314 1 98.5 289 ASP B CA 1
ATOM 6391 C C . ASP B 1 289 ? -17.312 20.641 0.587 1 98.5 289 ASP B C 1
ATOM 6393 O O . ASP B 1 289 ? -16.391 19.969 0.103 1 98.5 289 ASP B O 1
ATOM 6397 N N . VAL B 1 290 ? -17.281 20.969 1.887 1 98.56 290 VAL B N 1
ATOM 6398 C CA . VAL B 1 290 ? -16.266 20.484 2.809 1 98.56 290 VAL B CA 1
ATOM 6399 C C . VAL B 1 290 ? -16.797 19.297 3.602 1 98.56 290 VAL B C 1
ATOM 6401 O O . VAL B 1 290 ? -17.641 19.469 4.492 1 98.56 290 VAL B O 1
ATOM 6404 N N . TYR B 1 291 ? -16.281 18.141 3.318 1 97.56 291 TYR B N 1
ATOM 6405 C CA . TYR B 1 291 ? -16.766 16.906 3.922 1 97.56 291 TYR B CA 1
ATOM 6406 C C . TYR B 1 291 ? -16.344 16.812 5.383 1 97.56 291 TYR B C 1
ATOM 6408 O O . TYR B 1 291 ? -17.125 16.375 6.234 1 97.56 291 TYR B O 1
ATOM 6416 N N . ASN B 1 292 ? -15.133 17.078 5.625 1 94.94 292 ASN B N 1
ATOM 6417 C CA . ASN B 1 292 ? -14.438 17.016 6.906 1 94.94 292 ASN B CA 1
ATOM 6418 C C . ASN B 1 292 ? -13.18 17.875 6.906 1 94.94 292 ASN B C 1
ATOM 6420 O O . ASN B 1 292 ? -12.703 18.281 5.848 1 94.94 292 ASN B O 1
ATOM 6424 N N . MET B 1 293 ? -12.758 18.219 8.141 1 98.19 293 MET B N 1
ATOM 6425 C CA . MET B 1 293 ? -11.547 19.031 8.227 1 98.19 293 MET B CA 1
ATOM 6426 C C . MET B 1 293 ? -10.773 18.719 9.5 1 98.19 293 MET B C 1
ATOM 6428 O O . MET B 1 293 ? -11.211 19.062 10.594 1 98.19 293 MET B O 1
ATOM 6432 N N . GLY B 1 294 ? -9.602 18.078 9.352 1 98.06 294 GLY B N 1
ATOM 6433 C CA . GLY B 1 294 ? -8.664 18.016 10.469 1 98.06 294 GLY B CA 1
ATOM 6434 C C . GLY B 1 294 ? -8.023 19.344 10.789 1 98.06 294 GLY B C 1
ATOM 6435 O O . GLY B 1 294 ? -7.68 20.109 9.891 1 98.06 294 GLY B O 1
ATOM 6436 N N . VAL B 1 295 ? -7.91 19.625 12.086 1 98.56 295 VAL B N 1
ATOM 6437 C CA . VAL B 1 295 ? -7.262 20.844 12.555 1 98.56 295 VAL B CA 1
ATOM 6438 C C . VAL B 1 295 ? -6.309 20.516 13.703 1 98.56 295 VAL B C 1
ATOM 6440 O O . VAL B 1 295 ? -6.68 19.812 14.641 1 98.56 295 VAL B O 1
ATOM 6443 N N . PHE B 1 296 ? -5.141 21.062 13.648 1 98.06 296 PHE B N 1
ATOM 6444 C CA . PHE B 1 296 ? -4.172 20.781 14.703 1 98.06 296 PHE B CA 1
ATOM 6445 C C . PHE B 1 296 ? -3.232 21.969 14.914 1 98.06 296 PHE B C 1
ATOM 6447 O O . PHE B 1 296 ? -3.033 22.766 14 1 98.06 296 PHE B O 1
ATOM 6454 N N . ARG B 1 297 ? -2.738 22 16.094 1 97.5 297 ARG B N 1
ATOM 6455 C CA . ARG B 1 297 ? -1.687 22.969 16.406 1 97.5 297 ARG B CA 1
ATOM 6456 C C . ARG B 1 297 ? -0.338 22.5 15.867 1 97.5 297 ARG B C 1
ATOM 6458 O O . ARG B 1 297 ? 0.011 21.328 15.984 1 97.5 297 ARG B O 1
ATOM 6465 N N . TYR B 1 298 ? 0.352 23.406 15.211 1 97.44 298 TYR B N 1
ATOM 6466 C CA . TYR B 1 298 ? 1.695 23.094 14.742 1 97.44 298 TYR B CA 1
ATOM 6467 C C . TYR B 1 298 ? 2.58 24.328 14.75 1 97.44 298 TYR B C 1
ATOM 6469 O O . TYR B 1 298 ? 2.355 25.266 13.977 1 97.44 298 TYR B O 1
ATOM 6477 N N . GLU B 1 299 ? 3.607 24.391 15.578 1 95.81 299 GLU B N 1
ATOM 6478 C CA . GLU B 1 299 ? 4.645 25.406 15.656 1 95.81 299 GLU B CA 1
ATOM 6479 C C . GLU B 1 299 ? 4.043 26.812 15.625 1 95.81 299 GLU B C 1
ATOM 6481 O O . GLU B 1 299 ? 4.418 27.641 14.797 1 95.81 299 GLU B O 1
ATOM 6486 N N . GLY B 1 300 ? 3.137 27.109 16.453 1 92.69 300 GLY B N 1
ATOM 6487 C CA . GLY B 1 300 ? 2.607 28.453 16.641 1 92.69 300 GLY B CA 1
ATOM 6488 C C . GLY B 1 300 ? 1.4 28.75 15.766 1 92.69 300 GLY B C 1
ATOM 6489 O O . GLY B 1 300 ? 0.812 29.828 15.859 1 92.69 300 GLY B O 1
ATOM 6490 N N . LEU B 1 301 ? 1.057 27.828 14.883 1 95.88 301 LEU B N 1
ATOM 6491 C CA . LEU B 1 301 ? -0.095 27.969 14 1 95.88 301 LEU B CA 1
ATOM 6492 C C . LEU B 1 301 ? -1.061 26.797 14.18 1 95.88 301 LEU B C 1
ATOM 6494 O O . LEU B 1 301 ? -0.711 25.781 14.789 1 95.88 301 LEU B O 1
ATOM 6498 N N . TYR B 1 302 ? -2.264 27.109 13.734 1 98.5 302 TYR B N 1
ATOM 6499 C CA . TYR B 1 302 ? -3.186 26.016 13.484 1 98.5 302 TYR B CA 1
ATOM 6500 C C . TYR B 1 302 ? -3.227 25.672 12 1 98.5 302 TYR B C 1
ATOM 6502 O O . TYR B 1 302 ? -3.369 26.547 11.148 1 98.5 302 TYR B O 1
ATOM 6510 N N . ILE B 1 303 ? -3.055 24.422 11.727 1 98.69 303 ILE B N 1
ATOM 6511 C CA . ILE B 1 303 ? -3.104 23.938 10.352 1 98.69 303 ILE B CA 1
ATOM 6512 C C . ILE B 1 303 ? -4.391 23.141 10.125 1 98.69 303 ILE B C 1
ATOM 6514 O O . ILE B 1 303 ? -4.801 22.359 10.992 1 98.69 303 ILE B O 1
ATOM 6518 N N . GLY B 1 304 ? -5.043 23.422 9.023 1 98.75 304 GLY B N 1
ATOM 6519 C CA . GLY B 1 304 ? -6.258 22.719 8.648 1 98.75 304 GLY B CA 1
ATOM 6520 C C . GLY B 1 304 ? -6.098 21.891 7.387 1 98.75 304 GLY B C 1
ATOM 6521 O O . GLY B 1 304 ? -5.383 22.281 6.465 1 98.75 304 GLY B O 1
ATOM 6522 N N . LEU B 1 305 ? -6.801 20.766 7.367 1 98.81 305 LEU B N 1
ATOM 6523 C CA . LEU B 1 305 ? -6.82 19.859 6.227 1 98.81 305 LEU B CA 1
ATOM 6524 C C . LEU B 1 305 ? -8.25 19.625 5.738 1 98.81 305 LEU B C 1
ATOM 6526 O O . LEU B 1 305 ? -8.789 18.531 5.891 1 98.81 305 LEU B O 1
ATOM 6530 N N . PRO B 1 306 ? -8.797 20.625 5.078 1 98.69 306 PRO B N 1
ATOM 6531 C CA . PRO B 1 306 ? -10.164 20.422 4.59 1 98.69 306 PRO B CA 1
ATOM 6532 C C . PRO B 1 306 ? -10.242 19.406 3.459 1 98.69 306 PRO B C 1
ATOM 6534 O O . PRO B 1 306 ? -9.516 19.516 2.473 1 98.69 306 PRO B O 1
ATOM 6537 N N . ALA B 1 307 ? -11.102 18.469 3.639 1 98.56 307 ALA B N 1
ATOM 6538 C CA . ALA B 1 307 ? -11.414 17.5 2.582 1 98.56 307 ALA B CA 1
ATOM 6539 C C . ALA B 1 307 ? -12.578 18 1.724 1 98.56 307 ALA B C 1
ATOM 6541 O O . ALA B 1 307 ? -13.734 17.953 2.143 1 98.56 307 ALA B O 1
ATOM 6542 N N . LEU B 1 308 ? -12.25 18.438 0.534 1 98.81 308 LEU B N 1
ATOM 6543 C CA . LEU B 1 308 ? -13.273 18.938 -0.379 1 98.81 308 LEU B CA 1
ATOM 6544 C C . LEU B 1 308 ? -13.922 17.797 -1.152 1 98.81 308 LEU B C 1
ATOM 6546 O O . LEU B 1 308 ? -13.242 17.062 -1.864 1 98.81 308 LEU B O 1
ATOM 6550 N N . TYR B 1 309 ? -15.188 17.719 -0.92 1 98.56 309 TYR B N 1
ATOM 6551 C CA . TYR B 1 309 ? -15.945 16.719 -1.644 1 98.56 309 TYR B CA 1
ATOM 6552 C C . TYR B 1 309 ? -16.453 17.25 -2.977 1 98.56 309 TYR B C 1
ATOM 6554 O O . TYR B 1 309 ? -17.094 18.312 -3.025 1 98.56 309 TYR B O 1
ATOM 6562 N N . HIS B 1 310 ? -16.156 16.531 -4.051 1 98.81 310 HIS B N 1
ATOM 6563 C CA . HIS B 1 310 ? -16.641 16.828 -5.395 1 98.81 310 HIS B CA 1
ATOM 6564 C C . HIS B 1 310 ? -17.781 15.914 -5.785 1 98.81 310 HIS B C 1
ATOM 6566 O O . HIS B 1 310 ? -17.562 14.75 -6.148 1 98.81 310 HIS B O 1
ATOM 6572 N N . ALA B 1 311 ? -18.938 16.469 -5.727 1 98.44 311 ALA B N 1
ATOM 6573 C CA . ALA B 1 311 ? -20.094 15.727 -6.215 1 98.44 311 ALA B CA 1
ATOM 6574 C C . ALA B 1 311 ? -20.109 15.656 -7.738 1 98.44 311 ALA B C 1
ATOM 6576 O O . ALA B 1 311 ? -20 16.688 -8.414 1 98.44 311 ALA B O 1
ATOM 6577 N N . VAL B 1 312 ? -20.297 14.461 -8.258 1 98.12 312 VAL B N 1
ATOM 6578 C CA . VAL B 1 312 ? -20.125 14.289 -9.695 1 98.12 312 VAL B CA 1
ATOM 6579 C C . VAL B 1 312 ? -21.422 13.797 -10.312 1 98.12 312 VAL B C 1
ATOM 6581 O O . VAL B 1 312 ? -21.734 14.109 -11.469 1 98.12 312 VAL B O 1
ATOM 6584 N N . GLY B 1 313 ? -22.188 12.938 -9.594 1 97.38 313 GLY B N 1
ATOM 6585 C CA . GLY B 1 313 ? -23.453 12.414 -10.117 1 97.38 313 GLY B CA 1
ATOM 6586 C C . GLY B 1 313 ? -24.359 11.867 -9.039 1 97.38 313 GLY B C 1
ATOM 6587 O O . GLY B 1 313 ? -23.891 11.312 -8.039 1 97.38 313 GLY B O 1
ATOM 6588 N N . SER B 1 314 ? -25.656 11.969 -9.32 1 95.94 314 SER B N 1
ATOM 6589 C CA . SER B 1 314 ? -26.641 11.445 -8.367 1 95.94 314 SER B CA 1
ATOM 6590 C C . SER B 1 314 ? -26.672 9.914 -8.391 1 95.94 314 SER B C 1
ATOM 6592 O O . SER B 1 314 ? -26.609 9.312 -9.469 1 95.94 314 SER B O 1
ATOM 6594 N N . VAL B 1 315 ? -26.75 9.312 -7.227 1 94.88 315 VAL B N 1
ATOM 6595 C CA . VAL B 1 315 ? -27 7.883 -7.141 1 94.88 315 VAL B CA 1
ATOM 6596 C C . VAL B 1 315 ? -28.484 7.602 -7.363 1 94.88 315 VAL B C 1
ATOM 6598 O O . VAL B 1 315 ? -29.328 8.133 -6.648 1 94.88 315 VAL B O 1
ATOM 6601 N N . PRO B 1 316 ? -28.812 6.746 -8.281 1 94.62 316 PRO B N 1
ATOM 6602 C CA . PRO B 1 316 ? -30.219 6.512 -8.586 1 94.62 316 PRO B CA 1
ATOM 6603 C C . PRO B 1 316 ? -31 5.988 -7.379 1 94.62 316 PRO B C 1
ATOM 6605 O O . PRO B 1 316 ? -30.531 5.07 -6.691 1 94.62 316 PRO B O 1
ATOM 6608 N N . ASN B 1 317 ? -32.156 6.547 -7.059 1 94.25 317 ASN B N 1
ATOM 6609 C CA . ASN B 1 317 ? -33.125 6.145 -6.051 1 94.25 317 ASN B CA 1
ATOM 6610 C C . ASN B 1 317 ? -32.562 6.281 -4.641 1 94.25 317 ASN B C 1
ATOM 6612 O O . ASN B 1 317 ? -33.094 5.684 -3.697 1 94.25 317 ASN B O 1
ATOM 6616 N N . TYR B 1 318 ? -31.469 6.992 -4.492 1 94.06 318 TYR B N 1
ATOM 6617 C CA . TYR B 1 318 ? -30.797 7.172 -3.205 1 94.06 318 TYR B CA 1
ATOM 6618 C C . TYR B 1 318 ? -30.344 8.617 -3.023 1 94.06 318 TYR B C 1
ATOM 6620 O O . TYR B 1 318 ? -29.828 9.234 -3.959 1 94.06 318 TYR B O 1
ATOM 6628 N N . PRO B 1 319 ? -30.594 9.203 -1.857 1 92.06 319 PRO B N 1
ATOM 6629 C CA . PRO B 1 319 ? -30.297 10.625 -1.648 1 92.06 319 PRO B CA 1
ATOM 6630 C C . PRO B 1 319 ? -28.812 10.883 -1.393 1 92.06 319 PRO B C 1
ATOM 6632 O O . PRO B 1 319 ? -28.453 11.406 -0.336 1 92.06 319 PRO B O 1
ATOM 6635 N N . ASN B 1 320 ? -28.031 10.617 -2.338 1 93.19 320 ASN B N 1
ATOM 6636 C CA . ASN B 1 320 ? -26.594 10.82 -2.262 1 93.19 320 ASN B CA 1
ATOM 6637 C C . ASN B 1 320 ? -25.969 10.961 -3.648 1 93.19 320 ASN B C 1
ATOM 6639 O O . ASN B 1 320 ? -26.656 10.852 -4.66 1 93.19 320 ASN B O 1
ATOM 6643 N N . THR B 1 321 ? -24.766 11.43 -3.693 1 96.5 321 THR B N 1
ATOM 6644 C CA . THR B 1 321 ? -24.031 11.586 -4.953 1 96.5 321 THR B CA 1
ATOM 6645 C C . THR B 1 321 ? -22.75 10.758 -4.949 1 96.5 321 THR B C 1
ATOM 6647 O O . THR B 1 321 ? -22.188 10.5 -3.889 1 96.5 321 THR B O 1
ATOM 6650 N N . ASP B 1 322 ? -22.406 10.273 -6.137 1 97.38 322 ASP B N 1
ATOM 6651 C CA . ASP B 1 322 ? -21.047 9.773 -6.355 1 97.38 322 ASP B CA 1
ATOM 6652 C C . ASP B 1 322 ? -20.047 10.93 -6.414 1 97.38 322 ASP B C 1
ATOM 6654 O O . ASP B 1 322 ? -20.438 12.078 -6.645 1 97.38 322 ASP B O 1
ATOM 6658 N N . GLY B 1 323 ? -18.828 10.633 -6.074 1 97.88 323 GLY B N 1
ATOM 6659 C CA . GLY B 1 323 ? -17.828 11.695 -6.074 1 97.88 323 GLY B CA 1
ATOM 6660 C C . GLY B 1 323 ? -16.5 11.266 -5.496 1 97.88 323 GLY B C 1
ATOM 6661 O O . GLY B 1 323 ? -16.219 10.07 -5.398 1 97.88 323 GLY B O 1
ATOM 6662 N N . PHE B 1 324 ? -15.609 12.289 -5.242 1 98.5 324 PHE B N 1
ATOM 6663 C CA . PHE B 1 324 ? -14.273 12.07 -4.699 1 98.5 324 PHE B CA 1
ATOM 6664 C C . PHE B 1 324 ? -13.836 13.273 -3.865 1 98.5 324 PHE B C 1
ATOM 6666 O O . PHE B 1 324 ? -14.453 14.336 -3.922 1 98.5 324 PHE B O 1
ATOM 6673 N N . GLN B 1 325 ? -12.836 13.078 -3.012 1 98.5 325 GLN B N 1
ATOM 6674 C CA . GLN B 1 325 ? -12.312 14.164 -2.182 1 98.5 325 GLN B CA 1
ATOM 6675 C C . GLN B 1 325 ? -10.906 14.555 -2.611 1 98.5 325 GLN B C 1
ATOM 6677 O O . GLN B 1 325 ? -10.125 13.711 -3.062 1 98.5 325 GLN B O 1
ATOM 6682 N N . LEU B 1 326 ? -10.602 15.781 -2.451 1 98.81 326 LEU B N 1
ATOM 6683 C CA . LEU B 1 326 ? -9.258 16.359 -2.473 1 98.81 326 LEU B CA 1
ATOM 6684 C C . LEU B 1 326 ? -8.961 17.094 -1.172 1 98.81 326 LEU B C 1
ATOM 6686 O O . LEU B 1 326 ? -9.711 18 -0.781 1 98.81 326 LEU B O 1
ATOM 6690 N N . ILE B 1 327 ? -7.918 16.688 -0.48 1 98.81 327 ILE B N 1
ATOM 6691 C CA . ILE B 1 327 ? -7.555 17.344 0.77 1 98.81 327 ILE B CA 1
ATOM 6692 C C . ILE B 1 327 ? -6.648 18.531 0.481 1 98.81 327 ILE B C 1
ATOM 6694 O O . ILE B 1 327 ? -5.641 18.406 -0.216 1 98.81 327 ILE B O 1
ATOM 6698 N N . GLN B 1 328 ? -7.035 19.641 1.009 1 98.75 328 GLN B N 1
ATOM 6699 C CA . GLN B 1 328 ? -6.27 20.875 0.837 1 98.75 328 GLN B CA 1
ATOM 6700 C C . GLN B 1 328 ? -5.602 21.297 2.145 1 98.75 328 GLN B C 1
ATOM 6702 O O . GLN B 1 328 ? -5.707 20.594 3.154 1 98.75 328 GLN B O 1
ATOM 6707 N N . LEU B 1 329 ? -4.848 22.375 2.053 1 98.62 329 LEU B N 1
ATOM 6708 C CA . LEU B 1 329 ? -4.125 22.922 3.193 1 98.62 329 LEU B CA 1
ATOM 6709 C C . LEU B 1 329 ? -4.617 24.328 3.521 1 98.62 329 LEU B C 1
ATOM 6711 O O . LEU B 1 329 ? -4.836 25.141 2.621 1 98.62 329 LEU B O 1
ATOM 6715 N N . ALA B 1 330 ? -4.809 24.578 4.801 1 98.69 330 ALA B N 1
ATOM 6716 C CA . ALA B 1 330 ? -5.156 25.906 5.305 1 98.69 330 ALA B CA 1
ATOM 6717 C C . ALA B 1 330 ? -4.453 26.203 6.625 1 98.69 330 ALA B C 1
ATOM 6719 O O . ALA B 1 330 ? -3.963 25.281 7.289 1 98.69 330 ALA B O 1
ATOM 6720 N N . CYS B 1 331 ? -4.34 27.469 6.992 1 98.56 331 CYS B N 1
ATOM 6721 C CA . CYS B 1 331 ? -3.779 27.812 8.297 1 98.56 331 CYS B CA 1
ATOM 6722 C C . CYS B 1 331 ? -4.57 28.938 8.953 1 98.56 331 CYS B C 1
ATOM 6724 O O . CYS B 1 331 ? -5.309 29.656 8.281 1 98.56 331 CYS B O 1
ATOM 6726 N N . SER B 1 332 ? -4.504 28.953 10.219 1 98.56 332 SER B N 1
ATOM 6727 C CA . SER B 1 332 ? -5.148 29.969 11.055 1 98.56 332 SER B CA 1
ATOM 6728 C C . SER B 1 332 ? -4.316 30.281 12.297 1 98.56 332 SER B C 1
ATOM 6730 O O . SER B 1 332 ? -3.557 29.422 12.766 1 98.56 332 SER B O 1
ATOM 6732 N N . ARG B 1 333 ? -4.406 31.5 12.773 1 96.38 333 ARG B N 1
ATOM 6733 C CA . ARG B 1 333 ? -3.74 31.844 14.031 1 96.38 333 ARG B CA 1
ATOM 6734 C C . ARG B 1 333 ? -4.742 31.953 15.172 1 96.38 333 ARG B C 1
ATOM 6736 O O . ARG B 1 333 ? -4.355 32.031 16.344 1 96.38 333 ARG B O 1
ATOM 6743 N N . ASP B 1 334 ? -6.086 31.922 14.828 1 96.69 334 ASP B N 1
ATOM 6744 C CA . ASP B 1 334 ? -7.086 32.094 15.875 1 96.69 334 ASP B CA 1
ATOM 6745 C C . ASP B 1 334 ? -8.18 31.031 15.789 1 96.69 334 ASP B C 1
ATOM 6747 O O . ASP B 1 334 ? -9.188 31.109 16.484 1 96.69 334 ASP B O 1
ATOM 6751 N N . LEU B 1 335 ? -8.094 30.078 14.844 1 98.25 335 LEU B N 1
ATOM 6752 C CA . LEU B 1 335 ? -8.984 28.938 14.633 1 98.25 335 LEU B CA 1
ATOM 6753 C C . LEU B 1 335 ? -10.289 29.391 13.977 1 98.25 335 LEU B C 1
ATOM 6755 O O . LEU B 1 335 ? -11.125 28.562 13.602 1 98.25 335 LEU B O 1
ATOM 6759 N N . LYS B 1 336 ? -10.469 30.641 13.727 1 97.5 336 LYS B N 1
ATOM 6760 C CA . LYS B 1 336 ? -11.742 31.156 13.219 1 97.5 336 LYS B CA 1
ATOM 6761 C C . LYS B 1 336 ? -11.578 31.703 11.805 1 97.5 336 LYS B C 1
ATOM 6763 O O . LYS B 1 336 ? -12.461 31.531 10.961 1 97.5 336 LYS B O 1
ATOM 6768 N N . ASN B 1 337 ? -10.508 32.406 11.641 1 97.25 337 ASN B N 1
ATOM 6769 C CA . ASN B 1 337 ? -10.18 32.938 10.32 1 97.25 337 ASN B CA 1
ATOM 6770 C C . ASN B 1 337 ? -9.109 32.094 9.625 1 97.25 337 ASN B C 1
ATOM 6772 O O . ASN B 1 337 ? -7.992 31.953 10.133 1 97.25 337 ASN B O 1
ATOM 6776 N N . TRP B 1 338 ? -9.492 31.625 8.445 1 98.44 338 TRP B N 1
ATOM 6777 C CA . TRP B 1 338 ? -8.617 30.656 7.797 1 98.44 338 TRP B CA 1
ATOM 6778 C C . TRP B 1 338 ? -8.094 31.188 6.469 1 98.44 338 TRP B C 1
ATOM 6780 O O . TRP B 1 338 ? -8.844 31.812 5.711 1 98.44 338 TRP B O 1
ATOM 6790 N N . GLN B 1 339 ? -6.867 30.953 6.246 1 97.94 339 GLN B N 1
ATOM 6791 C CA . GLN B 1 339 ? -6.223 31.219 4.965 1 97.94 339 GLN B CA 1
ATOM 6792 C C . GLN B 1 339 ? -6 29.922 4.184 1 97.94 339 GLN B C 1
ATOM 6794 O O . GLN B 1 339 ? -5.418 28.969 4.703 1 97.94 339 GLN B O 1
ATOM 6799 N N . ARG B 1 340 ? -6.598 29.938 2.889 1 98.12 340 ARG B N 1
ATOM 6800 C CA . ARG B 1 340 ? -6.301 28.828 1.993 1 98.12 340 ARG B CA 1
ATOM 6801 C C . ARG B 1 340 ? -4.848 28.875 1.525 1 98.12 340 ARG B C 1
ATOM 6803 O O . ARG B 1 340 ? -4.32 29.953 1.234 1 98.12 340 ARG B O 1
ATOM 6810 N N . LEU B 1 341 ? -4.172 27.75 1.458 1 98.31 341 LEU B N 1
ATOM 6811 C CA . LEU B 1 341 ? -2.754 27.75 1.123 1 98.31 341 LEU B CA 1
ATOM 6812 C C . LEU B 1 341 ? -2.516 27.062 -0.219 1 98.31 341 LEU B C 1
ATOM 6814 O O . LEU B 1 341 ? -3.385 26.344 -0.717 1 98.31 341 LEU B O 1
ATOM 6818 N N . GLY B 1 342 ? -1.349 27.406 -0.818 1 97.81 342 GLY B N 1
ATOM 6819 C CA . GLY B 1 342 ? -0.926 26.75 -2.047 1 97.81 342 GLY B CA 1
ATOM 6820 C C . GLY B 1 342 ? -1.871 27 -3.207 1 97.81 342 GLY B C 1
ATOM 6821 O O . GLY B 1 342 ? -2.113 26.094 -4.016 1 97.81 342 GLY B O 1
ATOM 6822 N N . GLU B 1 343 ? -2.479 28.094 -3.189 1 97 343 GLU B N 1
ATOM 6823 C CA . GLU B 1 343 ? -3.426 28.438 -4.246 1 97 343 GLU B CA 1
ATOM 6824 C C . GLU B 1 343 ? -4.535 27.391 -4.355 1 97 343 GLU B C 1
ATOM 6826 O O . GLU B 1 343 ? -4.984 27.078 -5.457 1 97 343 GLU B O 1
ATOM 6831 N N . ARG B 1 344 ? -4.867 26.719 -3.303 1 97.94 344 ARG B N 1
ATOM 6832 C CA . ARG B 1 344 ? -5.957 25.75 -3.152 1 97.94 344 ARG B CA 1
ATOM 6833 C C . ARG B 1 344 ? -5.672 24.469 -3.93 1 97.94 344 ARG B C 1
ATOM 6835 O O . ARG B 1 344 ? -6.594 23.734 -4.277 1 97.94 344 ARG B O 1
ATOM 6842 N N . GLU B 1 345 ? -4.375 24.266 -4.223 1 97.88 345 GLU B N 1
ATOM 6843 C CA . GLU B 1 345 ? -4.008 23 -4.84 1 97.88 345 GLU B CA 1
ATOM 6844 C C . GLU B 1 345 ? -4.16 21.828 -3.857 1 97.88 345 GLU B C 1
ATOM 6846 O O . GLU B 1 345 ? -4.188 22.047 -2.645 1 97.88 345 GLU B O 1
ATOM 6851 N N . THR B 1 346 ? -4.289 20.656 -4.453 1 98.44 346 THR B N 1
ATOM 6852 C CA . THR B 1 346 ? -4.441 19.453 -3.641 1 98.44 346 THR B CA 1
ATOM 6853 C C . THR B 1 346 ? -3.184 19.188 -2.818 1 98.44 346 THR B C 1
ATOM 6855 O O . THR B 1 346 ? -2.07 19.25 -3.346 1 98.44 346 THR B O 1
ATOM 6858 N N . PHE B 1 347 ? -3.338 18.969 -1.553 1 98.69 347 PHE B N 1
ATOM 6859 C CA . PHE B 1 347 ? -2.258 18.594 -0.648 1 98.69 347 PHE B CA 1
ATOM 6860 C C . PHE B 1 347 ? -2.111 17.078 -0.584 1 98.69 347 PHE B C 1
ATOM 6862 O O . PHE B 1 347 ? -1.018 16.547 -0.782 1 98.69 347 PHE B O 1
ATOM 6869 N N . ILE B 1 348 ? -3.133 16.359 -0.3 1 98.62 348 ILE B N 1
ATOM 6870 C CA . ILE B 1 348 ? -3.229 14.914 -0.423 1 98.62 348 ILE B CA 1
ATOM 6871 C C . ILE B 1 348 ? -4.367 14.555 -1.371 1 98.62 348 ILE B C 1
ATOM 6873 O O . ILE B 1 348 ? -5.52 14.93 -1.145 1 98.62 348 ILE B O 1
ATOM 6877 N N . GLY B 1 349 ? -4.055 13.859 -2.432 1 98.25 349 GLY B N 1
ATOM 6878 C CA . GLY B 1 349 ? -5.043 13.484 -3.43 1 98.25 349 GLY B CA 1
ATOM 6879 C C . GLY B 1 349 ? -5.102 11.984 -3.676 1 98.25 349 GLY B C 1
ATOM 6880 O O . GLY B 1 349 ? -4.426 11.211 -2.992 1 98.25 349 GLY B O 1
ATOM 6881 N N . PRO B 1 350 ? -5.898 11.586 -4.609 1 98.25 350 PRO B N 1
ATOM 6882 C CA . PRO B 1 350 ? -6.086 10.156 -4.879 1 98.25 350 PRO B CA 1
ATOM 6883 C C . PRO B 1 350 ? -4.859 9.516 -5.523 1 98.25 350 PRO B C 1
ATOM 6885 O O . PRO B 1 350 ? -4.074 10.195 -6.188 1 98.25 350 PRO B O 1
ATOM 6888 N N . SER B 1 351 ? -4.715 8.227 -5.27 1 98.31 351 SER B N 1
ATOM 6889 C CA . SER B 1 351 ? -3.701 7.398 -5.918 1 98.31 351 SER B CA 1
ATOM 6890 C C . SER B 1 351 ? -4.211 6.84 -7.242 1 98.31 351 SER B C 1
ATOM 6892 O O . SER B 1 351 ? -5.398 6.941 -7.547 1 98.31 351 SER B O 1
ATOM 6894 N N . HIS B 1 352 ? -3.268 6.305 -8.008 1 97.19 352 HIS B N 1
ATOM 6895 C CA . HIS B 1 352 ? -3.602 5.648 -9.266 1 97.19 352 HIS B CA 1
ATOM 6896 C C . HIS B 1 352 ? -4.125 4.234 -9.031 1 97.19 352 HIS B C 1
ATOM 6898 O O . HIS B 1 352 ? -3.703 3.564 -8.086 1 97.19 352 HIS B O 1
ATOM 6904 N N . ILE B 1 353 ? -5.004 3.814 -9.93 1 96.31 353 ILE B N 1
ATOM 6905 C CA . ILE B 1 353 ? -5.516 2.449 -9.875 1 96.31 353 ILE B CA 1
ATOM 6906 C C . ILE B 1 353 ? -4.402 1.467 -10.227 1 96.31 353 ILE B C 1
ATOM 6908 O O . ILE B 1 353 ? -3.314 1.875 -10.641 1 96.31 353 ILE B O 1
ATOM 6912 N N . ASP B 1 354 ? -4.637 0.182 -9.969 1 94.25 354 ASP B N 1
ATOM 6913 C CA . ASP B 1 354 ? -3.777 -0.942 -10.32 1 94.25 354 ASP B CA 1
ATOM 6914 C C . ASP B 1 354 ? -2.432 -0.852 -9.609 1 94.25 354 ASP B C 1
ATOM 6916 O O . ASP B 1 354 ? -1.399 -1.231 -10.164 1 94.25 354 ASP B O 1
ATOM 6920 N N . SER B 1 355 ? -2.441 -0.261 -8.391 1 96.44 355 SER B N 1
ATOM 6921 C CA . SER B 1 355 ? -1.22 -0.114 -7.605 1 96.44 355 SER B CA 1
ATOM 6922 C C . SER B 1 355 ? -1.415 -0.623 -6.18 1 96.44 355 SER B C 1
ATOM 6924 O O . SER B 1 355 ? -0.571 -0.39 -5.312 1 96.44 355 SER B O 1
ATOM 6926 N N . GLY B 1 356 ? -2.547 -1.198 -5.945 1 96.44 356 GLY B N 1
ATOM 6927 C CA . GLY B 1 356 ? -2.855 -1.674 -4.605 1 96.44 356 GLY B CA 1
ATOM 6928 C C . GLY B 1 356 ? -3.279 -0.564 -3.66 1 96.44 356 GLY B C 1
ATOM 6929 O O . GLY B 1 356 ? -3.33 -0.762 -2.445 1 96.44 356 GLY B O 1
ATOM 6930 N N . ALA B 1 357 ? -3.576 0.585 -4.211 1 97.81 357 ALA B N 1
ATOM 6931 C CA . ALA B 1 357 ? -3.936 1.743 -3.396 1 97.81 357 ALA B CA 1
ATOM 6932 C C . ALA B 1 357 ? -5.41 1.707 -3.012 1 97.81 357 ALA B C 1
ATOM 6934 O O . ALA B 1 357 ? -6.238 1.173 -3.752 1 97.81 357 ALA B O 1
ATOM 6935 N N . TYR B 1 358 ? -5.727 2.25 -1.859 1 98 358 TYR B N 1
ATOM 6936 C CA . TYR B 1 358 ? -7.102 2.307 -1.373 1 98 358 TYR B CA 1
ATOM 6937 C C . TYR B 1 358 ? -7.672 3.713 -1.514 1 98 358 TYR B C 1
ATOM 6939 O O . TYR B 1 358 ? -8.883 3.885 -1.65 1 98 358 TYR B O 1
ATOM 6947 N N . ASP B 1 359 ? -6.836 4.688 -1.453 1 98.44 359 ASP B N 1
ATOM 6948 C CA . ASP B 1 359 ? -7.262 6.082 -1.54 1 98.44 359 ASP B CA 1
ATOM 6949 C C . ASP B 1 359 ? -7.527 6.484 -2.988 1 98.44 359 ASP B C 1
ATOM 6951 O O . ASP B 1 359 ? -6.926 7.434 -3.494 1 98.44 359 ASP B O 1
ATOM 6955 N N . LEU B 1 360 ? -8.547 5.91 -3.553 1 98.38 360 LEU B N 1
ATOM 6956 C CA . LEU B 1 360 ? -8.789 6.098 -4.98 1 98.38 360 LEU B CA 1
ATOM 6957 C C . LEU B 1 360 ? -9.836 7.176 -5.215 1 98.38 360 LEU B C 1
ATOM 6959 O O . LEU B 1 360 ? -9.797 7.879 -6.227 1 98.38 360 LEU B O 1
ATOM 6963 N N . THR B 1 361 ? -10.852 7.242 -4.297 1 98.31 361 THR B N 1
ATOM 6964 C CA . THR B 1 361 ? -11.922 8.219 -4.496 1 98.31 361 THR B CA 1
ATOM 6965 C C . THR B 1 361 ? -12.164 9.023 -3.225 1 98.31 361 THR B C 1
ATOM 6967 O O . THR B 1 361 ? -12.008 10.242 -3.217 1 98.31 361 THR B O 1
ATOM 6970 N N . GLN B 1 362 ? -12.422 8.289 -2.166 1 97.94 362 GLN B N 1
ATOM 6971 C CA . GLN B 1 362 ? -12.711 9.016 -0.933 1 97.94 362 GLN B CA 1
ATOM 6972 C C . GLN B 1 362 ? -11.484 9.07 -0.027 1 97.94 362 GLN B C 1
ATOM 6974 O O . GLN B 1 362 ? -10.852 8.047 0.236 1 97.94 362 GLN B O 1
ATOM 6979 N N . LEU B 1 363 ? -11.156 10.227 0.384 1 98.31 363 LEU B N 1
ATOM 6980 C CA . LEU B 1 363 ? -10.086 10.508 1.331 1 98.31 363 LEU B CA 1
ATOM 6981 C C . LEU B 1 363 ? -10.602 11.312 2.516 1 98.31 363 LEU B C 1
ATOM 6983 O O . LEU B 1 363 ? -11.086 12.438 2.344 1 98.31 363 LEU B O 1
ATOM 6987 N N . LEU B 1 364 ? -10.523 10.695 3.68 1 97.25 364 LEU B N 1
ATOM 6988 C CA . LEU B 1 364 ? -10.82 11.438 4.898 1 97.25 364 LEU B CA 1
ATOM 6989 C C . LEU B 1 364 ? -9.539 11.891 5.586 1 97.25 364 LEU B C 1
ATOM 6991 O O . LEU B 1 364 ? -8.633 11.086 5.824 1 97.25 364 LEU B O 1
ATOM 6995 N N . PRO B 1 365 ? -9.484 13.07 5.844 1 94.94 365 PRO B N 1
ATOM 6996 C CA . PRO B 1 365 ? -8.203 13.664 6.242 1 94.94 365 PRO B CA 1
ATOM 6997 C C . PRO B 1 365 ? -7.754 13.211 7.629 1 94.94 365 PRO B C 1
ATOM 6999 O O . PRO B 1 365 ? -8.586 12.828 8.461 1 94.94 365 PRO B O 1
ATOM 7002 N N . PRO B 1 366 ? -6.48 13.312 7.883 1 89.69 366 PRO B N 1
ATOM 7003 C CA . PRO B 1 366 ? -5.965 13.125 9.242 1 89.69 366 PRO B CA 1
ATOM 7004 C C . PRO B 1 366 ? -6.465 14.195 10.211 1 89.69 366 PRO B C 1
ATOM 7006 O O . PRO B 1 366 ? -6.754 15.32 9.797 1 89.69 366 PRO B O 1
ATOM 7009 N N . SER B 1 367 ? -6.484 13.828 11.477 1 95.12 367 SER B N 1
ATOM 7010 C CA . SER B 1 367 ? -6.77 14.828 12.5 1 95.12 367 SER B CA 1
ATOM 7011 C C . SER B 1 367 ? -5.527 15.656 12.828 1 95.12 367 SER B C 1
ATOM 7013 O O . SER B 1 367 ? -5.637 16.812 13.234 1 95.12 367 SER B O 1
ATOM 7015 N N . ALA B 1 368 ? -4.441 15.055 12.742 1 96.69 368 ALA B N 1
ATOM 7016 C CA . ALA B 1 368 ? -3.123 15.641 12.961 1 96.69 368 ALA B CA 1
ATOM 7017 C C . ALA B 1 368 ? -2.02 14.711 12.461 1 96.69 368 ALA B C 1
ATOM 7019 O O . ALA B 1 368 ? -2.24 13.516 12.281 1 96.69 368 ALA B O 1
ATOM 7020 N N . PRO B 1 369 ? -0.885 15.266 12.156 1 96.94 369 PRO B N 1
ATOM 7021 C CA . PRO B 1 369 ? 0.256 14.375 11.93 1 96.94 369 PRO B CA 1
ATOM 7022 C C . PRO B 1 369 ? 0.927 13.938 13.227 1 96.94 369 PRO B C 1
ATOM 7024 O O . PRO B 1 369 ? 0.725 14.555 14.273 1 96.94 369 PRO B O 1
ATOM 7027 N N . ILE B 1 370 ? 1.662 12.875 13.141 1 95.12 370 ILE B N 1
ATOM 7028 C CA . ILE B 1 370 ? 2.639 12.547 14.172 1 95.12 370 ILE B CA 1
ATOM 7029 C C . ILE B 1 370 ? 4.027 13.008 13.734 1 95.12 370 ILE B C 1
ATOM 7031 O O . ILE B 1 370 ? 4.391 12.875 12.562 1 95.12 370 ILE B O 1
ATOM 7035 N N . VAL B 1 371 ? 4.684 13.594 14.656 1 94 371 VAL B N 1
ATOM 7036 C CA . VAL B 1 371 ? 6.078 13.945 14.383 1 94 371 VAL B CA 1
ATOM 7037 C C . VAL B 1 371 ? 6.969 12.719 14.602 1 94 371 VAL B C 1
ATOM 7039 O O . VAL B 1 371 ? 7.059 12.203 15.711 1 94 371 VAL B O 1
ATOM 7042 N N . HIS B 1 372 ? 7.52 12.242 13.609 1 92.94 372 HIS B N 1
ATOM 7043 C CA . HIS B 1 372 ? 8.469 11.133 13.633 1 92.94 372 HIS B CA 1
ATOM 7044 C C . HIS B 1 372 ? 9.852 11.578 13.164 1 92.94 372 HIS B C 1
ATOM 7046 O O . HIS B 1 372 ? 10.141 11.547 11.961 1 92.94 372 HIS B O 1
ATOM 7052 N N . ASP B 1 373 ? 10.711 11.922 14.102 1 91.44 373 ASP B N 1
ATOM 7053 C CA . ASP B 1 373 ? 12.016 12.5 13.805 1 91.44 373 ASP B CA 1
ATOM 7054 C C . ASP B 1 373 ? 11.891 13.719 12.906 1 91.44 373 ASP B C 1
ATOM 7056 O O . ASP B 1 373 ? 11.242 14.703 13.273 1 91.44 373 ASP B O 1
ATOM 7060 N N . ASP B 1 374 ? 12.398 13.68 11.734 1 95.69 374 ASP B N 1
ATOM 7061 C CA . ASP B 1 374 ? 12.398 14.836 10.844 1 95.69 374 ASP B CA 1
ATOM 7062 C C . ASP B 1 374 ? 11.305 14.711 9.781 1 95.69 374 ASP B C 1
ATOM 7064 O O . ASP B 1 374 ? 11.43 15.273 8.688 1 95.69 374 ASP B O 1
ATOM 7068 N N . GLU B 1 375 ? 10.258 13.938 10.211 1 96.62 375 GLU B N 1
ATOM 7069 C CA . GLU B 1 375 ? 9.133 13.742 9.297 1 96.62 375 GLU B CA 1
ATOM 7070 C C . GLU B 1 375 ? 7.801 13.984 10 1 96.62 375 GLU B C 1
ATOM 7072 O O . GLU B 1 375 ? 7.719 13.891 11.227 1 96.62 375 GLU B O 1
ATOM 7077 N N . LEU B 1 376 ? 6.82 14.359 9.211 1 98.25 376 LEU B N 1
ATOM 7078 C CA . LEU B 1 376 ? 5.422 14.367 9.617 1 98.25 376 LEU B CA 1
ATOM 7079 C C . LEU B 1 376 ? 4.656 13.227 8.961 1 98.25 376 LEU B C 1
ATOM 7081 O O . LEU B 1 376 ? 4.668 13.086 7.734 1 98.25 376 LEU B O 1
ATOM 7085 N N . TRP B 1 377 ? 4.008 12.391 9.797 1 98.06 377 TRP B N 1
ATOM 7086 C CA . TRP B 1 377 ? 3.256 11.242 9.297 1 98.06 377 TRP B CA 1
ATOM 7087 C C . TRP B 1 377 ? 1.754 11.492 9.398 1 98.06 377 TRP B C 1
ATOM 7089 O O . TRP B 1 377 ? 1.224 11.711 10.484 1 98.06 377 TRP B O 1
ATOM 7099 N N . PHE B 1 378 ? 1.135 11.477 8.266 1 98.62 378 PHE B N 1
ATOM 7100 C CA . PHE B 1 378 ? -0.305 11.688 8.18 1 98.62 378 PHE B CA 1
ATOM 7101 C C . PHE B 1 378 ? -1.031 10.375 7.918 1 98.62 378 PHE B C 1
ATOM 7103 O O . PHE B 1 378 ? -0.87 9.773 6.855 1 98.62 378 PHE B O 1
ATOM 7110 N N . TYR B 1 379 ? -1.793 9.938 8.898 1 98.62 379 TYR B N 1
ATOM 7111 C CA . TYR B 1 379 ? -2.668 8.789 8.711 1 98.62 379 TYR B CA 1
ATOM 7112 C C . TYR B 1 379 ? -4.059 9.227 8.273 1 98.62 379 TYR B C 1
ATOM 7114 O O . TYR B 1 379 ? -4.664 10.102 8.891 1 98.62 379 TYR B O 1
ATOM 7122 N N . TYR B 1 380 ? -4.543 8.664 7.203 1 98.56 380 TYR B N 1
ATOM 7123 C CA . TYR B 1 380 ? -5.848 9.07 6.695 1 98.56 380 TYR B CA 1
ATOM 7124 C C . TYR B 1 380 ? -6.602 7.883 6.109 1 98.56 380 TYR B C 1
ATOM 7126 O O . TYR B 1 380 ? -6.012 6.832 5.852 1 98.56 380 TYR B O 1
ATOM 7134 N N . THR B 1 381 ? -7.91 8.008 6.004 1 98.44 381 THR B N 1
ATOM 7135 C CA . THR B 1 381 ? -8.758 6.973 5.422 1 98.44 381 THR B CA 1
ATOM 7136 C C . THR B 1 381 ? -8.758 7.066 3.898 1 98.44 381 THR B C 1
ATOM 7138 O O . THR B 1 381 ? -8.906 8.156 3.336 1 98.44 381 THR B O 1
ATOM 7141 N N . GLY B 1 382 ? -8.523 5.934 3.252 1 98.38 382 GLY B N 1
ATOM 7142 C CA . GLY B 1 382 ? -8.734 5.797 1.82 1 98.38 382 GLY B CA 1
ATOM 7143 C C . GLY B 1 382 ? -9.797 4.773 1.469 1 98.38 382 GLY B C 1
ATOM 7144 O O . GLY B 1 382 ? -9.773 3.646 1.966 1 98.38 382 GLY B O 1
ATOM 7145 N N . LEU B 1 383 ? -10.766 5.207 0.642 1 98.19 383 LEU B N 1
ATOM 7146 C CA . LEU B 1 383 ? -11.773 4.297 0.115 1 98.19 383 LEU B CA 1
ATOM 7147 C C . LEU B 1 383 ? -11.703 4.227 -1.406 1 98.19 383 LEU B C 1
ATOM 7149 O O . LEU B 1 383 ? -11.586 5.254 -2.074 1 98.19 383 LEU B O 1
ATOM 7153 N N . LYS B 1 384 ? -11.82 3.023 -1.915 1 97.44 384 LYS B N 1
ATOM 7154 C CA . LYS B 1 384 ? -11.688 2.803 -3.352 1 97.44 384 LYS B CA 1
ATOM 7155 C C . LYS B 1 384 ? -12.859 3.414 -4.113 1 97.44 384 LYS B C 1
ATOM 7157 O O . LYS B 1 384 ? -12.68 3.971 -5.199 1 97.44 384 LYS B O 1
ATOM 7162 N N . TRP B 1 385 ? -14.047 3.256 -3.48 1 96.12 385 TRP B N 1
ATOM 7163 C CA . TRP B 1 385 ? -15.266 3.652 -4.188 1 96.12 385 TRP B CA 1
ATOM 7164 C C . TRP B 1 385 ? -16.203 4.406 -3.258 1 96.12 385 TRP B C 1
ATOM 7166 O O . TRP B 1 385 ? -16.281 4.113 -2.062 1 96.12 385 TRP B O 1
ATOM 7176 N N . ARG B 1 386 ? -16.891 5.301 -3.807 1 93.56 386 ARG B N 1
ATOM 7177 C CA . ARG B 1 386 ? -17.984 5.941 -3.086 1 93.56 386 ARG B CA 1
ATOM 7178 C C . ARG B 1 386 ? -19.281 5.18 -3.277 1 93.56 386 ARG B C 1
ATOM 7180 O O . ARG B 1 386 ? -19.984 4.887 -2.309 1 93.56 386 ARG B O 1
ATOM 7187 N N . SER B 1 387 ? -19.609 4.852 -4.508 1 90.88 387 SER B N 1
ATOM 7188 C CA . SER B 1 387 ? -20.812 4.098 -4.832 1 90.88 387 SER B CA 1
ATOM 7189 C C . SER B 1 387 ? -20.516 2.6 -4.906 1 90.88 387 SER B C 1
ATOM 7191 O O . SER B 1 387 ? -19.906 2.127 -5.863 1 90.88 387 SER B O 1
ATOM 7193 N N . THR B 1 388 ? -21.031 1.823 -3.902 1 92.19 388 THR B N 1
ATOM 7194 C CA . THR B 1 388 ? -20.719 0.4 -3.824 1 92.19 388 THR B CA 1
ATOM 7195 C C . THR B 1 388 ? -21.984 -0.439 -3.949 1 92.19 388 THR B C 1
ATOM 7197 O O . THR B 1 388 ? -21.938 -1.668 -3.881 1 92.19 388 THR B O 1
ATOM 7200 N N . PHE B 1 389 ? -23.141 0.217 -4.129 1 92.94 389 PHE B N 1
ATOM 7201 C CA . PHE B 1 389 ? -24.391 -0.516 -4.215 1 92.94 389 PHE B CA 1
ATOM 7202 C C . PHE B 1 389 ? -25.344 0.157 -5.199 1 92.94 389 PHE B C 1
ATOM 7204 O O . PHE B 1 389 ? -25.172 1.33 -5.535 1 92.94 389 PHE B O 1
ATOM 7211 N N . ASN B 1 390 ? -26.234 -0.666 -5.672 1 94 390 ASN B N 1
ATOM 7212 C CA . ASN B 1 390 ? -27.453 -0.167 -6.309 1 94 390 ASN B CA 1
ATOM 7213 C C . ASN B 1 390 ? -28.609 -0.104 -5.324 1 94 390 ASN B C 1
ATOM 7215 O O . ASN B 1 390 ? -28.766 -0.99 -4.48 1 94 390 ASN B O 1
ATOM 7219 N N . TYR B 1 391 ? -29.266 0.999 -5.395 1 94.5 391 TYR B N 1
ATOM 7220 C CA . TYR B 1 391 ? -30.469 1.093 -4.57 1 94.5 391 TYR B CA 1
ATOM 7221 C C . TYR B 1 391 ? -31.719 0.721 -5.367 1 94.5 391 TYR B C 1
ATOM 7223 O O . TYR B 1 391 ? -32.062 1.384 -6.352 1 94.5 391 TYR B O 1
ATOM 7231 N N . ILE B 1 392 ? -32.375 -0.35 -4.887 1 95.38 392 ILE B N 1
ATOM 7232 C CA . ILE B 1 392 ? -33.562 -0.84 -5.551 1 95.38 392 ILE B CA 1
ATOM 7233 C C . ILE B 1 392 ? -34.812 -0.376 -4.785 1 95.38 392 ILE B C 1
ATOM 7235 O O . ILE B 1 392 ? -34.906 -0.613 -3.58 1 95.38 392 ILE B O 1
ATOM 7239 N N . GLY B 1 393 ? -35.719 0.189 -5.484 1 95 393 GLY B N 1
ATOM 7240 C CA . GLY B 1 393 ? -36.906 0.741 -4.848 1 95 393 GLY B CA 1
ATOM 7241 C C . GLY B 1 393 ? -36.812 2.229 -4.574 1 95 393 GLY B C 1
ATOM 7242 O O . GLY B 1 393 ? -36.062 2.939 -5.262 1 95 393 GLY B O 1
ATOM 7243 N N . THR B 1 394 ? -37.688 2.74 -3.646 1 93.56 394 THR B N 1
ATOM 7244 C CA . THR B 1 394 ? -37.75 4.16 -3.309 1 93.56 394 THR B CA 1
ATOM 7245 C C . THR B 1 394 ? -37.188 4.391 -1.898 1 93.56 394 THR B C 1
ATOM 7247 O O . THR B 1 394 ? -37.625 3.738 -0.948 1 93.56 394 THR B O 1
ATOM 7250 N N . TYR B 1 395 ? -36.281 5.184 -1.746 1 93.25 395 TYR B N 1
ATOM 7251 C CA . TYR B 1 395 ? -35.688 5.504 -0.452 1 93.25 395 TYR B CA 1
ATOM 7252 C C . TYR B 1 395 ? -36.719 6.098 0.492 1 93.25 395 TYR B C 1
ATOM 7254 O O . TYR B 1 395 ? -37.562 6.922 0.084 1 93.25 395 TYR B O 1
ATOM 7262 N N . PRO B 1 396 ? -36.719 5.785 1.699 1 92.69 396 PRO B N 1
ATOM 7263 C CA . PRO B 1 396 ? -35.812 4.906 2.434 1 92.69 396 PRO B CA 1
ATOM 7264 C C . PRO B 1 396 ? -36.312 3.465 2.508 1 92.69 396 PRO B C 1
ATOM 7266 O O . PRO B 1 396 ? -35.75 2.656 3.258 1 92.69 396 PRO B O 1
ATOM 7269 N N . ASN B 1 397 ? -37.438 3.08 1.754 1 93.94 397 ASN B N 1
ATOM 7270 C CA . ASN B 1 397 ? -38.062 1.78 1.893 1 93.94 397 ASN B CA 1
ATOM 7271 C C . ASN B 1 397 ? -37.5 0.757 0.921 1 93.94 397 ASN B C 1
ATOM 7273 O O . ASN B 1 397 ? -38 -0.358 0.807 1 93.94 397 ASN B O 1
ATOM 7277 N N . GLY B 1 398 ? -36.5 1.127 0.252 1 95 398 GLY B N 1
ATOM 7278 C CA . GLY B 1 398 ? -35.906 0.212 -0.708 1 95 398 GLY B CA 1
ATOM 7279 C C . GLY B 1 398 ? -34.844 -0.684 -0.097 1 95 398 GLY B C 1
ATOM 7280 O O . GLY B 1 398 ? -34.844 -0.952 1.105 1 95 398 GLY B O 1
ATOM 7281 N N . ARG B 1 399 ? -34.094 -1.402 -0.917 1 94.56 399 ARG B N 1
ATOM 7282 C CA . ARG B 1 399 ? -33 -2.268 -0.482 1 94.56 399 ARG B CA 1
ATOM 7283 C C . ARG B 1 399 ? -31.734 -2.012 -1.298 1 94.56 399 ARG B C 1
ATOM 7285 O O . ARG B 1 399 ? -31.797 -1.532 -2.432 1 94.56 399 ARG B O 1
ATOM 7292 N N . THR B 1 400 ? -30.578 -2.344 -0.673 1 92.75 400 THR B N 1
ATOM 7293 C CA . THR B 1 400 ? -29.297 -2.189 -1.354 1 92.75 400 THR B CA 1
ATOM 7294 C C . THR B 1 400 ? -28.828 -3.521 -1.935 1 92.75 400 THR B C 1
ATOM 7296 O O . THR B 1 400 ? -29.031 -4.574 -1.322 1 92.75 400 THR B O 1
ATOM 7299 N N . GLU B 1 401 ? -28.312 -3.451 -3.135 1 93.06 401 GLU B N 1
ATOM 7300 C CA . GLU B 1 401 ? -27.625 -4.574 -3.768 1 93.06 401 GLU B CA 1
ATOM 7301 C C . GLU B 1 401 ? -26.172 -4.23 -4.074 1 93.06 401 GLU B C 1
ATOM 7303 O O . GLU B 1 401 ? -25.891 -3.318 -4.855 1 93.06 401 GLU B O 1
ATOM 7308 N N . LEU B 1 402 ? -25.375 -5 -3.467 1 90.25 402 LEU B N 1
ATOM 7309 C CA . LEU B 1 402 ? -23.953 -4.711 -3.635 1 90.25 402 LEU B CA 1
ATOM 7310 C C . LEU B 1 402 ? -23.531 -4.875 -5.094 1 90.25 402 LEU B C 1
ATOM 7312 O O . LEU B 1 402 ? -24 -5.789 -5.777 1 90.25 402 LEU B O 1
ATOM 7316 N N . ILE B 1 403 ? -22.688 -3.955 -5.547 1 90.81 403 ILE B N 1
ATOM 7317 C CA . ILE B 1 403 ? -22.125 -4.02 -6.895 1 90.81 403 ILE B CA 1
ATOM 7318 C C . ILE B 1 403 ? -20.969 -5.008 -6.93 1 90.81 403 ILE B C 1
ATOM 7320 O O . ILE B 1 403 ? -19.969 -4.828 -6.223 1 90.81 403 ILE B O 1
ATOM 7324 N N . PRO B 1 404 ? -21.125 -6.039 -7.797 1 86.38 404 PRO B N 1
ATOM 7325 C CA . PRO B 1 404 ? -20.016 -6.988 -7.906 1 86.38 404 PRO B CA 1
ATOM 7326 C C . PRO B 1 404 ? -18.703 -6.309 -8.266 1 86.38 404 PRO B C 1
ATOM 7328 O O . PRO B 1 404 ? -18.656 -5.453 -9.156 1 86.38 404 PRO B O 1
ATOM 7331 N N . GLY B 1 405 ? -17.656 -6.695 -7.484 1 85.88 405 GLY B N 1
ATOM 7332 C CA . GLY B 1 405 ? -16.344 -6.113 -7.727 1 85.88 405 GLY B CA 1
ATOM 7333 C C . GLY B 1 405 ? -16.031 -4.949 -6.801 1 85.88 405 GLY B C 1
ATOM 7334 O O . GLY B 1 405 ? -14.883 -4.543 -6.676 1 85.88 405 GLY B O 1
ATOM 7335 N N . ARG B 1 406 ? -17.125 -4.422 -6.199 1 90.12 406 ARG B N 1
ATOM 7336 C CA . ARG B 1 406 ? -16.953 -3.338 -5.238 1 90.12 406 ARG B CA 1
ATOM 7337 C C . ARG B 1 406 ? -17.422 -3.76 -3.85 1 90.12 406 ARG B C 1
ATOM 7339 O O . ARG B 1 406 ? -17.703 -2.912 -2.998 1 90.12 406 ARG B O 1
ATOM 7346 N N . ASP B 1 407 ? -17.578 -5.039 -3.611 1 86.06 407 ASP B N 1
ATOM 7347 C CA . ASP B 1 407 ? -18.266 -5.562 -2.436 1 86.06 407 ASP B CA 1
ATOM 7348 C C . ASP B 1 407 ? -17.266 -6.004 -1.366 1 86.06 407 ASP B C 1
ATOM 7350 O O . ASP B 1 407 ? -17.656 -6.496 -0.306 1 86.06 407 ASP B O 1
ATOM 7354 N N . ARG B 1 408 ? -16.047 -5.812 -1.636 1 88.94 408 ARG B N 1
ATOM 7355 C CA . ARG B 1 408 ? -15.047 -6.215 -0.648 1 88.94 408 ARG B CA 1
ATOM 7356 C C . ARG B 1 408 ? -13.781 -5.375 -0.773 1 88.94 408 ARG B C 1
ATOM 7358 O O . ARG B 1 408 ? -13.5 -4.82 -1.838 1 88.94 408 ARG B O 1
ATOM 7365 N N . ASP B 1 409 ? -13.039 -5.297 0.356 1 92.19 409 ASP B N 1
ATOM 7366 C CA . ASP B 1 409 ? -11.703 -4.703 0.38 1 92.19 409 ASP B CA 1
ATOM 7367 C C . ASP B 1 409 ? -11.742 -3.256 -0.106 1 92.19 409 ASP B C 1
ATOM 7369 O O . ASP B 1 409 ? -10.922 -2.854 -0.937 1 92.19 409 ASP B O 1
ATOM 7373 N N . GLY B 1 410 ? -12.672 -2.5 0.428 1 95.06 410 GLY B N 1
ATOM 7374 C CA . GLY B 1 410 ? -12.945 -1.19 -0.14 1 95.06 410 GLY B CA 1
ATOM 7375 C C . GLY B 1 410 ? -12.258 -0.062 0.605 1 95.06 410 GLY B C 1
ATOM 7376 O O . GLY B 1 410 ? -12.18 1.062 0.105 1 95.06 410 GLY B O 1
ATOM 7377 N N . GLY B 1 411 ? -11.719 -0.375 1.794 1 96.81 411 GLY B N 1
ATOM 7378 C CA . GLY B 1 411 ? -11.164 0.711 2.586 1 96.81 411 GLY B CA 1
ATOM 7379 C C . GLY B 1 411 ? -9.898 0.326 3.32 1 96.81 411 GLY B C 1
ATOM 7380 O O . GLY B 1 411 ? -9.672 -0.851 3.613 1 96.81 411 GLY B O 1
ATOM 7381 N N . GLY B 1 412 ? -9.109 1.329 3.635 1 97.56 412 GLY B N 1
ATOM 7382 C CA . GLY B 1 412 ? -7.863 1.17 4.371 1 97.56 412 GLY B CA 1
ATOM 7383 C C . GLY B 1 412 ? -7.391 2.453 5.027 1 97.56 412 GLY B C 1
ATOM 7384 O O . GLY B 1 412 ? -7.855 3.541 4.68 1 97.56 412 GLY B O 1
ATOM 7385 N N . ILE B 1 413 ? -6.512 2.287 6.059 1 98.62 413 ILE B N 1
ATOM 7386 C CA . ILE B 1 413 ? -5.828 3.436 6.641 1 98.62 413 ILE B CA 1
ATOM 7387 C C . ILE B 1 413 ? -4.496 3.66 5.926 1 98.62 413 ILE B C 1
ATOM 7389 O O . ILE B 1 413 ? -3.623 2.787 5.938 1 98.62 413 ILE B O 1
ATOM 7393 N N . CYS B 1 414 ? -4.391 4.816 5.312 1 98.5 414 CYS B N 1
ATOM 7394 C CA . CYS B 1 414 ? -3.238 5.148 4.484 1 98.5 414 CYS B CA 1
ATOM 7395 C C . CYS B 1 414 ? -2.277 6.07 5.227 1 98.5 414 CYS B C 1
ATOM 7397 O O . CYS B 1 414 ? -2.658 6.707 6.207 1 98.5 414 CYS B O 1
ATOM 7399 N N . LEU B 1 415 ? -1.047 6.078 4.734 1 98.12 415 LEU B N 1
ATOM 7400 C CA . LEU B 1 415 ? -0.001 6.914 5.309 1 98.12 415 LEU B CA 1
ATOM 7401 C C . LEU B 1 415 ? 0.649 7.785 4.238 1 98.12 415 LEU B C 1
ATOM 7403 O O . LEU B 1 415 ? 0.949 7.309 3.143 1 98.12 415 LEU B O 1
ATOM 7407 N N . ALA B 1 416 ? 0.749 9.008 4.496 1 98.31 416 ALA B N 1
ATOM 7408 C CA . ALA B 1 416 ? 1.565 9.938 3.721 1 98.31 416 ALA B CA 1
ATOM 7409 C C . ALA B 1 416 ? 2.596 10.633 4.609 1 98.31 416 ALA B C 1
ATOM 7411 O O . ALA B 1 416 ? 2.303 10.977 5.758 1 98.31 416 ALA B O 1
ATOM 7412 N N . VAL B 1 417 ? 3.793 10.883 4.074 1 97.19 417 VAL B N 1
ATOM 7413 C CA . VAL B 1 417 ? 4.902 11.383 4.883 1 97.19 417 VAL B CA 1
ATOM 7414 C C . VAL B 1 417 ? 5.449 12.672 4.277 1 97.19 417 VAL B C 1
ATOM 7416 O O . VAL B 1 417 ? 5.672 12.75 3.066 1 97.19 417 VAL B O 1
ATOM 7419 N N . LEU B 1 418 ? 5.645 13.633 5.109 1 98.12 418 LEU B N 1
ATOM 7420 C CA . LEU B 1 418 ? 6.176 14.938 4.719 1 98.12 418 LEU B CA 1
ATOM 7421 C C . LEU B 1 418 ? 7.438 15.266 5.504 1 98.12 418 LEU B C 1
ATOM 7423 O O . LEU B 1 418 ? 7.539 14.938 6.688 1 98.12 418 LEU B O 1
ATOM 7427 N N . ARG B 1 419 ? 8.336 15.969 4.852 1 97.44 419 ARG B N 1
ATOM 7428 C CA . ARG B 1 419 ? 9.445 16.562 5.594 1 97.44 419 ARG B CA 1
ATOM 7429 C C . ARG B 1 419 ? 8.938 17.406 6.754 1 97.44 419 ARG B C 1
ATOM 7431 O O . ARG B 1 419 ? 7.953 18.141 6.617 1 97.44 419 ARG B O 1
ATOM 7438 N N . ARG B 1 420 ? 9.648 17.312 7.895 1 98.12 420 ARG B N 1
ATOM 7439 C CA . ARG B 1 420 ? 9.289 18.203 8.992 1 98.12 420 ARG B CA 1
ATOM 7440 C C . ARG B 1 420 ? 9.203 19.641 8.523 1 98.12 420 ARG B C 1
ATOM 7442 O O . ARG B 1 420 ? 10.094 20.125 7.816 1 98.12 420 ARG B O 1
ATOM 7449 N N . ASP B 1 421 ? 8.055 20.312 8.789 1 98.56 421 ASP B N 1
ATOM 7450 C CA . ASP B 1 421 ? 7.789 21.703 8.414 1 98.56 421 ASP B CA 1
ATOM 7451 C C . ASP B 1 421 ? 7.617 21.828 6.902 1 98.56 421 ASP B C 1
ATOM 7453 O O . ASP B 1 421 ? 7.645 22.938 6.367 1 98.56 421 ASP B O 1
ATOM 7457 N N . GLY B 1 422 ? 7.508 20.719 6.223 1 98.56 422 GLY B N 1
ATOM 7458 C CA . GLY B 1 422 ? 7.613 20.734 4.773 1 98.56 422 GLY B CA 1
ATOM 7459 C C . GLY B 1 422 ? 6.324 21.141 4.082 1 98.56 422 GLY B C 1
ATOM 7460 O O . GLY B 1 422 ? 6.125 20.828 2.902 1 98.56 422 GLY B O 1
ATOM 7461 N N . PHE B 1 423 ? 5.465 21.891 4.727 1 98.69 423 PHE B N 1
ATOM 7462 C CA . PHE B 1 423 ? 4.199 22.297 4.121 1 98.69 423 PHE B CA 1
ATOM 7463 C C . PHE B 1 423 ? 4.438 23.25 2.965 1 98.69 423 PHE B C 1
ATOM 7465 O O . PHE B 1 423 ? 3.973 23.016 1.849 1 98.69 423 PHE B O 1
ATOM 7472 N N . ILE B 1 424 ? 5.094 24.328 3.264 1 98.69 424 ILE B N 1
ATOM 7473 C CA . ILE B 1 424 ? 5.426 25.359 2.291 1 98.69 424 ILE B CA 1
ATOM 7474 C C . ILE B 1 424 ? 6.875 25.797 2.484 1 98.69 424 ILE B C 1
ATOM 7476 O O . ILE B 1 424 ? 7.332 25.984 3.617 1 98.69 424 ILE B O 1
ATOM 7480 N N . SER B 1 425 ? 7.574 25.938 1.399 1 98.75 425 SER B N 1
ATOM 7481 C CA . SER B 1 425 ? 8.914 26.516 1.412 1 98.75 425 SER B CA 1
ATOM 7482 C C . SER B 1 425 ? 8.938 27.859 0.699 1 98.75 425 SER B C 1
ATOM 7484 O O . SER B 1 425 ? 8.031 28.188 -0.077 1 98.75 425 SER B O 1
ATOM 7486 N N . LEU B 1 426 ? 9.914 28.672 1.064 1 98.69 426 LEU B N 1
ATOM 7487 C CA . LEU B 1 426 ? 10.328 29.797 0.236 1 98.69 426 LEU B CA 1
ATOM 7488 C C . LEU B 1 426 ? 11.461 29.406 -0.705 1 98.69 426 LEU B C 1
ATOM 7490 O O . LEU B 1 426 ? 12.531 28.984 -0.254 1 98.69 426 LEU B O 1
ATOM 7494 N N . ASP B 1 427 ? 11.188 29.594 -2 1 98.69 427 ASP B N 1
ATOM 7495 C CA . ASP B 1 427 ? 12.133 29.078 -2.996 1 98.69 427 ASP B CA 1
ATOM 7496 C C . ASP B 1 427 ? 12.758 30.219 -3.791 1 98.69 427 ASP B C 1
ATOM 7498 O O . ASP B 1 427 ? 12.078 31.172 -4.156 1 98.69 427 ASP B O 1
ATOM 7502 N N . ALA B 1 428 ? 14.062 30.125 -3.977 1 98.62 428 ALA B N 1
ATOM 7503 C CA . ALA B 1 428 ? 14.781 30.969 -4.926 1 98.62 428 ALA B CA 1
ATOM 7504 C C . ALA B 1 428 ? 15.391 30.125 -6.047 1 98.62 428 ALA B C 1
ATOM 7506 O O . ALA B 1 428 ? 15.883 29.016 -5.812 1 98.62 428 ALA B O 1
ATOM 7507 N N . GLY B 1 429 ? 15.336 30.672 -7.277 1 97.31 429 GLY B N 1
ATOM 7508 C CA . GLY B 1 429 ? 16.047 30.078 -8.398 1 97.31 429 GLY B CA 1
ATOM 7509 C C . GLY B 1 429 ? 17.453 30.625 -8.562 1 97.31 429 GLY B C 1
ATOM 7510 O O . GLY B 1 429 ? 18.188 30.781 -7.582 1 97.31 429 GLY B O 1
ATOM 7511 N N . ASP B 1 430 ? 17.828 30.875 -9.812 1 96.81 430 ASP B N 1
ATOM 7512 C CA . ASP B 1 430 ? 19.172 31.375 -10.117 1 96.81 430 ASP B CA 1
ATOM 7513 C C . ASP B 1 430 ? 19.359 32.781 -9.57 1 96.81 430 ASP B C 1
ATOM 7515 O O . ASP B 1 430 ? 20.453 33.156 -9.141 1 96.81 430 ASP B O 1
ATOM 7519 N N . ALA B 1 431 ? 18.281 33.5 -9.648 1 97.44 431 ALA B N 1
ATOM 7520 C CA . ALA B 1 431 ? 18.312 34.812 -9.039 1 97.44 431 ALA B CA 1
ATOM 7521 C C . ALA B 1 431 ? 18.156 34.719 -7.527 1 97.44 431 ALA B C 1
ATOM 7523 O O . ALA B 1 431 ? 17.297 34 -7.023 1 97.44 431 ALA B O 1
ATOM 7524 N N . GLU B 1 432 ? 18.938 35.438 -6.863 1 97.5 432 GLU B N 1
ATOM 7525 C CA . GLU B 1 432 ? 18.891 35.438 -5.402 1 97.5 432 GLU B CA 1
ATOM 7526 C C . GLU B 1 432 ? 17.578 36.031 -4.887 1 97.5 432 GLU B C 1
ATOM 7528 O O . GLU B 1 432 ? 17.062 37 -5.457 1 97.5 432 GLU B O 1
ATOM 7533 N N . GLY B 1 433 ? 17.094 35.438 -3.875 1 98.56 433 GLY B N 1
ATOM 7534 C CA . GLY B 1 433 ? 15.953 35.938 -3.135 1 98.56 433 GLY B CA 1
ATOM 7535 C C . GLY B 1 433 ? 16.219 36.094 -1.65 1 98.56 433 GLY B C 1
ATOM 7536 O O . GLY B 1 433 ? 17.156 35.5 -1.122 1 98.56 433 GLY B O 1
ATOM 7537 N N . GLN B 1 434 ? 15.445 37 -1 1 98.19 434 GLN B N 1
ATOM 7538 C CA . GLN B 1 434 ? 15.719 37.188 0.421 1 98.19 434 GLN B CA 1
ATOM 7539 C C . GLN B 1 434 ? 14.445 37.531 1.188 1 98.19 434 GLN B C 1
ATOM 7541 O O . GLN B 1 434 ? 13.477 38 0.606 1 98.19 434 GLN B O 1
ATOM 7546 N N . ILE B 1 435 ? 14.492 37.25 2.457 1 98.5 435 ILE B N 1
ATOM 7547 C CA . ILE B 1 435 ? 13.516 37.75 3.41 1 98.5 435 ILE B CA 1
ATOM 7548 C C . ILE B 1 435 ? 14.234 38.375 4.609 1 98.5 435 ILE B C 1
ATOM 7550 O O . ILE B 1 435 ? 15.359 38 4.926 1 98.5 435 ILE B O 1
ATOM 7554 N N . VAL B 1 436 ? 13.57 39.375 5.195 1 98.62 436 VAL B N 1
ATOM 7555 C CA . VAL B 1 436 ? 14 39.969 6.465 1 98.62 436 VAL B CA 1
ATOM 7556 C C . VAL B 1 436 ? 12.852 39.906 7.473 1 98.62 436 VAL B C 1
ATOM 7558 O O . VAL B 1 436 ? 11.703 40.219 7.137 1 98.62 436 VAL B O 1
ATOM 7561 N N . THR B 1 437 ? 13.172 39.469 8.633 1 98.38 437 THR B N 1
ATOM 7562 C CA . THR B 1 437 ? 12.148 39.438 9.672 1 98.38 437 THR B CA 1
ATOM 7563 C C . THR B 1 437 ? 11.93 40.844 10.273 1 98.38 437 THR B C 1
ATOM 7565 O O . THR B 1 437 ? 12.797 41.688 10.164 1 98.38 437 THR B O 1
ATOM 7568 N N . PRO B 1 438 ? 10.719 41 10.93 1 97.69 438 PRO B N 1
ATOM 7569 C CA . PRO B 1 438 ? 10.641 42.188 11.812 1 97.69 438 PRO B CA 1
ATOM 7570 C C . PRO B 1 438 ? 11.617 42.094 12.984 1 97.69 438 PRO B C 1
ATOM 7572 O O . PRO B 1 438 ? 12.117 41 13.297 1 97.69 438 PRO B O 1
ATOM 7575 N N . PRO B 1 439 ? 11.914 43.281 13.539 1 97.12 439 PRO B N 1
ATOM 7576 C CA . PRO B 1 439 ? 12.773 43.188 14.719 1 97.12 439 PRO B CA 1
ATOM 7577 C C . PRO B 1 439 ? 12.133 42.438 15.875 1 97.12 439 PRO B C 1
ATOM 7579 O O . PRO B 1 439 ? 10.914 42.531 16.078 1 97.12 439 PRO B O 1
ATOM 7582 N N . PHE B 1 440 ? 12.93 41.688 16.625 1 97.12 440 PHE B N 1
ATOM 7583 C CA . PHE B 1 440 ? 12.492 40.969 17.812 1 97.12 440 PHE B CA 1
ATOM 7584 C C . PHE B 1 440 ? 13.625 40.844 18.828 1 97.12 440 PHE B C 1
ATOM 7586 O O . PHE B 1 440 ? 14.789 41.031 18.484 1 97.12 440 PHE B O 1
ATOM 7593 N N . LYS B 1 441 ? 13.258 40.562 19.984 1 96.31 441 LYS B N 1
ATOM 7594 C CA . LYS B 1 441 ? 14.266 40.375 21.016 1 96.31 441 LYS B CA 1
ATOM 7595 C C . LYS B 1 441 ? 14.852 38.969 20.938 1 96.31 441 LYS B C 1
ATOM 7597 O O . LYS B 1 441 ? 14.125 37.969 21.047 1 96.31 441 LYS B O 1
ATOM 7602 N N . LEU B 1 442 ? 16.172 38.938 20.797 1 96.06 442 LEU B N 1
ATOM 7603 C CA . LEU B 1 442 ? 16.844 37.656 20.641 1 96.06 442 LEU B CA 1
ATOM 7604 C C . LEU B 1 442 ? 16.938 36.906 21.984 1 96.06 442 LEU B C 1
ATOM 7606 O O . LEU B 1 442 ? 17.531 37.438 22.922 1 96.06 442 LEU B O 1
ATOM 7610 N N . SER B 1 443 ? 16.422 35.75 22.109 1 91.88 443 SER B N 1
ATOM 7611 C CA . SER B 1 443 ? 16.406 35 23.375 1 91.88 443 SER B CA 1
ATOM 7612 C C . SER B 1 443 ? 17.109 33.656 23.25 1 91.88 443 SER B C 1
ATOM 7614 O O . SER B 1 443 ? 17.484 33.062 24.25 1 91.88 443 SER B O 1
ATOM 7616 N N . GLY B 1 444 ? 17.469 33.125 22.156 1 92.25 444 GLY B N 1
ATOM 7617 C CA . GLY B 1 444 ? 18.125 31.828 21.969 1 92.25 444 GLY B CA 1
ATOM 7618 C C . GLY B 1 444 ? 19.609 31.938 21.734 1 92.25 444 GLY B C 1
ATOM 7619 O O . GLY B 1 444 ? 20.125 33.031 21.469 1 92.25 444 GLY B O 1
ATOM 7620 N N . GLN B 1 445 ? 20.328 30.75 21.938 1 92.56 445 GLN B N 1
ATOM 7621 C CA . GLN B 1 445 ? 21.781 30.719 21.781 1 92.56 445 GLN B CA 1
ATOM 7622 C C . GLN B 1 445 ? 22.172 30.203 20.406 1 92.56 445 GLN B C 1
ATOM 7624 O O . GLN B 1 445 ? 23.297 30.469 19.938 1 92.56 445 GLN B O 1
ATOM 7629 N N . ASN B 1 446 ? 21.312 29.422 19.891 1 96.69 446 ASN B N 1
ATOM 7630 C CA . ASN B 1 446 ? 21.594 28.859 18.578 1 96.69 446 ASN B CA 1
ATOM 7631 C C . ASN B 1 446 ? 20.453 29.156 17.594 1 96.69 446 ASN B C 1
ATOM 7633 O O . ASN B 1 446 ? 19.297 29.266 17.984 1 96.69 446 ASN B O 1
ATOM 7637 N N . LEU B 1 447 ? 20.906 29.328 16.359 1 98.06 447 LEU B N 1
ATOM 7638 C CA . LEU B 1 447 ? 19.938 29.469 15.266 1 98.06 447 LEU B CA 1
ATOM 7639 C C . LEU B 1 447 ? 19.969 28.266 14.344 1 98.06 447 LEU B C 1
ATOM 7641 O O . LEU B 1 447 ? 21.047 27.859 13.883 1 98.06 447 LEU B O 1
ATOM 7645 N N . MET B 1 448 ? 18.797 27.656 14.148 1 98.44 448 MET B N 1
ATOM 7646 C CA . MET B 1 448 ? 18.609 26.484 13.305 1 98.44 448 MET B CA 1
ATOM 7647 C C . MET B 1 448 ? 17.812 26.828 12.047 1 98.44 448 MET B C 1
ATOM 7649 O O . MET B 1 448 ? 16.969 27.719 12.078 1 98.44 448 MET B O 1
ATOM 7653 N N . ILE B 1 449 ? 18.094 26.094 10.961 1 98.75 449 ILE B N 1
ATOM 7654 C CA . ILE B 1 449 ? 17.25 26.234 9.781 1 98.75 449 ILE B CA 1
ATOM 7655 C C . ILE B 1 449 ? 16.906 24.844 9.219 1 98.75 449 ILE B C 1
ATOM 7657 O O . ILE B 1 449 ? 17.656 23.891 9.43 1 98.75 449 ILE B O 1
ATOM 7661 N N . ASN B 1 450 ? 15.797 24.734 8.648 1 98.81 450 ASN B N 1
ATOM 7662 C CA . ASN B 1 450 ? 15.367 23.672 7.75 1 98.81 450 ASN B CA 1
ATOM 7663 C C . ASN B 1 450 ? 15.391 24.109 6.293 1 98.81 450 ASN B C 1
ATOM 7665 O O . ASN B 1 450 ? 14.57 24.938 5.879 1 98.81 450 ASN B O 1
ATOM 7669 N N . ALA B 1 451 ? 16.375 23.562 5.531 1 98.81 451 ALA B N 1
ATOM 7670 C CA . ALA B 1 451 ? 16.562 24.047 4.172 1 98.81 451 ALA B CA 1
ATOM 7671 C C . ALA B 1 451 ? 17.078 22.953 3.252 1 98.81 451 ALA B C 1
ATOM 7673 O O . ALA B 1 451 ? 17.703 21.984 3.715 1 98.81 451 ALA B O 1
ATOM 7674 N N . ASP B 1 452 ? 16.719 23.047 2.061 1 98.06 452 ASP B N 1
ATOM 7675 C CA . ASP B 1 452 ? 17.344 22.281 0.983 1 98.06 452 ASP B CA 1
ATOM 7676 C C . ASP B 1 452 ? 18.156 23.188 0.072 1 98.06 452 ASP B C 1
ATOM 7678 O O . ASP B 1 452 ? 17.609 23.938 -0.747 1 98.06 452 ASP B O 1
ATOM 7682 N N . ALA B 1 453 ? 19.469 23.188 0.242 1 98.12 453 ALA B N 1
ATOM 7683 C CA . ALA B 1 453 ? 20.406 23.984 -0.545 1 98.12 453 ALA B CA 1
ATOM 7684 C C . ALA B 1 453 ? 21.453 23.094 -1.203 1 98.12 453 ALA B C 1
ATOM 7686 O O . ALA B 1 453 ? 22.609 23.5 -1.342 1 98.12 453 ALA B O 1
ATOM 7687 N N . ARG B 1 454 ? 21.109 21.906 -1.492 1 94 454 ARG B N 1
ATOM 7688 C CA . ARG B 1 454 ? 22.031 20.922 -2.057 1 94 454 ARG B CA 1
ATOM 7689 C C . ARG B 1 454 ? 22.641 21.43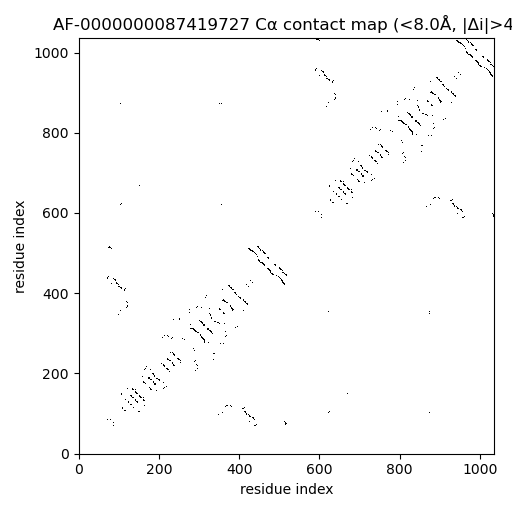8 -3.361 1 94 454 ARG B C 1
ATOM 7691 O O . ARG B 1 454 ? 23.797 21.156 -3.666 1 94 454 ARG B O 1
ATOM 7698 N N . ASN B 1 455 ? 21.922 22.156 -4.125 1 94.25 455 ASN B N 1
ATOM 7699 C CA . ASN B 1 455 ? 22.375 22.672 -5.418 1 94.25 455 ASN B CA 1
ATOM 7700 C C . ASN B 1 455 ? 22.578 24.188 -5.379 1 94.25 455 ASN B C 1
ATOM 7702 O O . ASN B 1 455 ? 22.641 24.828 -6.426 1 94.25 455 ASN B O 1
ATOM 7706 N N . GLY B 1 456 ? 22.578 24.719 -4.156 1 98 456 GLY B N 1
ATOM 7707 C CA . GLY B 1 456 ? 22.688 26.172 -3.979 1 98 456 GLY B CA 1
ATOM 7708 C C . GLY B 1 456 ? 23.234 26.562 -2.617 1 98 456 GLY B C 1
ATOM 7709 O O . GLY B 1 456 ? 24.234 26.016 -2.164 1 98 456 GLY B O 1
ATOM 7710 N N . GLN B 1 457 ? 22.562 27.641 -2.127 1 98.31 457 GLN B N 1
ATOM 7711 C CA . GLN B 1 457 ? 23.078 28.125 -0.852 1 98.31 457 GLN B CA 1
ATOM 7712 C C . GLN B 1 457 ? 22.031 28.938 -0.104 1 98.31 457 GLN B C 1
ATOM 7714 O O . GLN B 1 457 ? 21.141 29.531 -0.72 1 98.31 457 GLN B O 1
ATOM 7719 N N . VAL B 1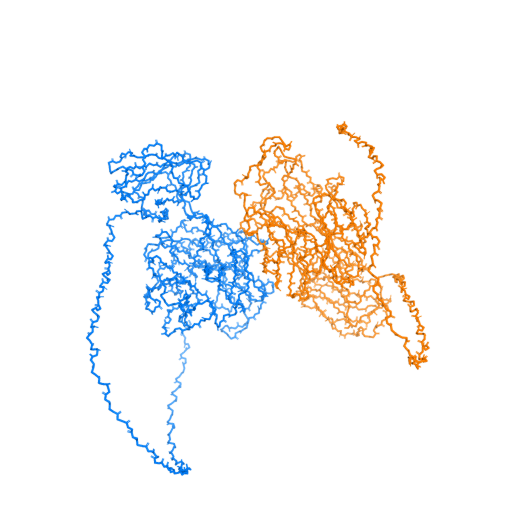 458 ? 22.156 28.984 1.172 1 98.81 458 VAL B N 1
ATOM 7720 C CA . VAL B 1 458 ? 21.438 29.891 2.074 1 98.81 458 VAL B CA 1
ATOM 7721 C C . VAL B 1 458 ? 22.438 30.656 2.939 1 98.81 458 VAL B C 1
ATOM 7723 O O . VAL B 1 458 ? 23.328 30.062 3.553 1 98.81 458 VAL B O 1
ATOM 7726 N N . ARG B 1 459 ? 22.312 31.938 2.916 1 98.56 459 ARG B N 1
ATOM 7727 C CA . ARG B 1 459 ? 23.078 32.812 3.801 1 98.56 459 ARG B CA 1
ATOM 7728 C C . ARG B 1 459 ? 22.172 33.5 4.824 1 98.56 459 ARG B C 1
ATOM 7730 O O . ARG B 1 459 ? 21.094 33.969 4.484 1 98.56 459 ARG B O 1
ATOM 7737 N N . VAL B 1 460 ? 22.672 33.531 6.039 1 98.75 460 VAL B N 1
ATOM 7738 C CA . VAL B 1 460 ? 21.891 34.125 7.113 1 98.75 460 VAL B CA 1
ATOM 7739 C C . VAL B 1 460 ? 22.703 35.188 7.824 1 98.75 460 VAL B C 1
ATOM 7741 O O . VAL B 1 460 ? 23.859 34.969 8.188 1 98.75 460 VAL B O 1
ATOM 7744 N N . GLU B 1 461 ? 22.109 36.281 7.973 1 98.56 461 GLU B N 1
ATOM 7745 C CA . GLU B 1 461 ? 22.734 37.406 8.672 1 98.56 461 GLU B CA 1
ATOM 7746 C C . GLU B 1 461 ? 21.812 37.938 9.766 1 98.56 461 GLU B C 1
ATOM 7748 O O . GLU B 1 461 ? 20.594 37.906 9.633 1 98.56 461 GLU B O 1
ATOM 7753 N N . VAL B 1 462 ? 22.453 38.438 10.797 1 98.31 462 VAL B N 1
ATOM 7754 C CA . VAL B 1 462 ? 21.75 39.125 11.883 1 98.31 462 VAL B CA 1
ATOM 7755 C C . VAL B 1 462 ? 21.938 40.625 11.75 1 98.31 462 VAL B C 1
ATOM 7757 O O . VAL B 1 462 ? 23.062 41.125 11.609 1 98.31 462 VAL B O 1
ATOM 7760 N N . LEU B 1 463 ? 20.812 41.312 11.812 1 98.12 463 LEU B N 1
ATOM 7761 C CA . LEU B 1 463 ? 20.844 42.75 11.641 1 98.12 463 LEU B CA 1
ATOM 7762 C C . LEU B 1 463 ? 20.453 43.469 12.938 1 98.12 463 LEU B C 1
ATOM 7764 O O . LEU B 1 463 ? 19.562 43 13.656 1 98.12 463 LEU B O 1
ATOM 7768 N N . ASN B 1 464 ? 21.062 44.531 13.266 1 96.5 464 ASN B N 1
ATOM 7769 C CA . ASN B 1 464 ? 20.594 45.406 14.344 1 96.5 464 ASN B CA 1
ATOM 7770 C C . ASN B 1 464 ? 19.453 46.312 13.875 1 96.5 464 ASN B C 1
ATOM 7772 O O . ASN B 1 464 ? 19.031 46.25 12.719 1 96.5 464 ASN B O 1
ATOM 7776 N N . PRO B 1 465 ? 18.859 47.094 14.703 1 95.62 465 PRO B N 1
ATOM 7777 C CA . PRO B 1 465 ? 17.703 47.906 14.344 1 95.62 465 PRO B CA 1
ATOM 7778 C C . PRO B 1 465 ? 18.016 48.938 13.242 1 95.62 465 PRO B C 1
ATOM 7780 O O . PRO B 1 465 ? 17.094 49.375 12.547 1 95.62 465 PRO B O 1
ATOM 7783 N N . GLN B 1 466 ? 19.312 49.281 13.07 1 95.5 466 GLN B N 1
ATOM 7784 C CA . GLN B 1 466 ? 19.719 50.219 12.047 1 95.5 466 GLN B CA 1
ATOM 7785 C C . GLN B 1 466 ? 19.906 49.531 10.695 1 95.5 466 GLN B C 1
ATOM 7787 O O . GLN B 1 466 ? 20.125 50.188 9.68 1 95.5 466 GLN B O 1
ATOM 7792 N N . GLY B 1 467 ? 19.812 48.25 10.703 1 95.81 467 GLY B N 1
ATOM 7793 C CA . GLY B 1 467 ? 19.938 47.5 9.469 1 95.81 467 GLY B CA 1
ATOM 7794 C C . GLY B 1 467 ? 21.359 47.062 9.188 1 95.81 467 GLY B C 1
ATOM 7795 O O . GLY B 1 467 ? 21.656 46.562 8.094 1 95.81 467 GLY B O 1
ATOM 7796 N N . GLU B 1 468 ? 22.219 47.219 10.203 1 97.06 468 GLU B N 1
ATOM 7797 C CA . GLU B 1 468 ? 23.625 46.812 10.023 1 97.06 468 GLU B CA 1
ATOM 7798 C C . GLU B 1 468 ? 23.828 45.344 10.406 1 97.06 468 GLU B C 1
ATOM 7800 O O . GLU B 1 468 ? 23.203 44.844 11.359 1 97.06 468 GLU B O 1
ATOM 7805 N N . ILE B 1 469 ? 24.75 44.719 9.703 1 98.06 469 ILE B N 1
ATOM 7806 C CA . ILE B 1 469 ? 25.047 43.344 9.984 1 98.06 469 ILE B CA 1
ATOM 7807 C C . ILE B 1 469 ? 25.875 43.219 11.266 1 98.06 469 ILE B C 1
ATOM 7809 O O . ILE B 1 469 ? 26.969 43.812 11.352 1 98.06 469 ILE B O 1
ATOM 7813 N N . VAL B 1 470 ? 25.422 42.469 12.195 1 97.44 470 VAL B N 1
ATOM 7814 C CA . VAL B 1 470 ? 26.156 42.344 13.445 1 97.44 470 VAL B CA 1
ATOM 7815 C C . VAL B 1 470 ? 26.656 40.906 13.594 1 97.44 470 VAL B C 1
ATOM 7817 O O . VAL B 1 470 ? 27.547 40.625 14.398 1 97.44 470 VAL B O 1
ATOM 7820 N N . ALA B 1 471 ? 26.078 40 12.859 1 97.56 471 ALA B N 1
ATOM 7821 C CA . ALA B 1 471 ? 26.578 38.625 12.75 1 97.56 471 ALA B CA 1
ATOM 7822 C C . ALA B 1 471 ? 26.25 38.031 11.391 1 97.56 471 ALA B C 1
ATOM 7824 O O . ALA B 1 471 ? 25.234 38.375 10.781 1 97.56 471 ALA B O 1
ATOM 7825 N N . ALA B 1 472 ? 27.109 37.188 10.891 1 98.06 472 ALA B N 1
ATOM 7826 C CA . ALA B 1 472 ? 26.906 36.5 9.617 1 98.06 472 ALA B CA 1
ATOM 7827 C C . ALA B 1 472 ? 27.266 35.031 9.727 1 98.06 472 ALA B C 1
ATOM 7829 O O . ALA B 1 472 ? 28.359 34.688 10.188 1 98.06 472 ALA B O 1
ATOM 7830 N N . ALA B 1 473 ? 26.359 34.219 9.305 1 98.19 473 ALA B N 1
ATOM 7831 C CA . ALA B 1 473 ? 26.594 32.781 9.383 1 98.19 473 ALA B CA 1
ATOM 7832 C C . ALA B 1 473 ? 27.422 32.281 8.195 1 98.19 473 ALA B C 1
ATOM 7834 O O . ALA B 1 473 ? 27.469 32.938 7.156 1 98.19 473 ALA B O 1
ATOM 7835 N N . LYS B 1 474 ? 28.078 31.078 8.445 1 98.06 474 LYS B N 1
ATOM 7836 C CA . LYS B 1 474 ? 28.656 30.359 7.309 1 98.06 474 LYS B CA 1
ATOM 7837 C C . LYS B 1 474 ? 27.562 29.922 6.332 1 98.06 474 LYS B C 1
ATOM 7839 O O . LYS B 1 474 ? 26.453 29.578 6.738 1 98.06 474 LYS B O 1
ATOM 7844 N N . THR B 1 475 ? 27.938 29.906 5.113 1 98.12 475 THR B N 1
ATOM 7845 C CA . THR B 1 475 ? 27 29.516 4.062 1 98.12 475 THR B CA 1
ATOM 7846 C C . THR B 1 475 ? 26.562 28.062 4.234 1 98.12 475 THR B C 1
ATOM 7848 O O . THR B 1 475 ? 27.391 27.188 4.543 1 98.12 475 THR B O 1
ATOM 7851 N N . VAL B 1 476 ? 25.266 27.812 4.117 1 98.44 476 VAL B N 1
ATOM 7852 C CA . VAL B 1 476 ? 24.719 26.453 4.125 1 98.44 476 VAL B CA 1
ATOM 7853 C C . VAL B 1 476 ? 24.5 25.969 2.693 1 98.44 476 VAL B C 1
ATOM 7855 O O . VAL B 1 476 ? 23.766 26.594 1.932 1 98.44 476 VAL B O 1
ATOM 7858 N N . ALA B 1 477 ? 25.125 24.844 2.283 1 98 477 ALA B N 1
ATOM 7859 C CA . ALA B 1 477 ? 25.031 24.281 0.936 1 98 477 ALA B CA 1
ATOM 7860 C C . ALA B 1 477 ? 24.734 22.781 0.977 1 98 477 ALA B C 1
ATOM 7862 O O . ALA B 1 477 ? 25.406 22 0.322 1 98 477 ALA B O 1
ATOM 7863 N N . GLU B 1 478 ? 23.703 22.406 1.746 1 96.69 478 GLU B N 1
ATOM 7864 C CA . GLU B 1 478 ? 23.266 21.031 1.917 1 96.69 478 GLU B CA 1
ATOM 7865 C C . GLU B 1 478 ? 21.766 20.953 2.146 1 96.69 478 GLU B C 1
ATOM 7867 O O . GLU B 1 478 ? 21.109 21.984 2.377 1 96.69 478 GLU B O 1
ATOM 7872 N N . ASP B 1 479 ? 21.266 19.844 1.983 1 96.5 479 ASP B N 1
ATOM 7873 C CA . ASP B 1 479 ? 19.891 19.562 2.406 1 96.5 479 ASP B CA 1
ATOM 7874 C C . ASP B 1 479 ? 19.859 19.078 3.85 1 96.5 479 ASP B C 1
ATOM 7876 O O . ASP B 1 479 ? 20.359 18 4.156 1 96.5 479 ASP B O 1
ATOM 7880 N N . SER B 1 480 ? 19.25 19.844 4.691 1 97 480 SER B N 1
ATOM 7881 C CA . SER B 1 480 ? 19.172 19.469 6.098 1 97 480 SER B CA 1
ATOM 7882 C C . SER B 1 480 ? 17.875 19.938 6.734 1 97 480 SER B C 1
ATOM 7884 O O . SER B 1 480 ? 17.547 21.125 6.691 1 97 480 SER B O 1
ATOM 7886 N N . PRO B 1 481 ? 17.156 19.047 7.363 1 97.38 481 PRO B N 1
ATOM 7887 C CA . PRO B 1 481 ? 15.938 19.438 8.07 1 97.38 481 PRO B CA 1
ATOM 7888 C C . PRO B 1 481 ? 16.219 20.109 9.414 1 97.38 481 PRO B C 1
ATOM 7890 O O . PRO B 1 481 ? 15.32 20.688 10.023 1 97.38 481 PRO B O 1
ATOM 7893 N N . ARG B 1 482 ? 17.438 20.078 9.852 1 97.56 482 ARG B N 1
ATOM 7894 C CA . ARG B 1 482 ? 17.797 20.625 11.156 1 97.56 482 ARG B CA 1
ATOM 7895 C C . ARG B 1 482 ? 19.25 21.062 11.195 1 97.56 482 ARG B C 1
ATOM 7897 O O . ARG B 1 482 ? 20.047 20.531 11.961 1 97.56 482 ARG B O 1
ATOM 7904 N N . LYS B 1 483 ? 19.609 22.109 10.469 1 98.12 483 LYS B N 1
ATOM 7905 C CA . LYS B 1 483 ? 20.984 22.609 10.406 1 98.12 483 LYS B CA 1
ATOM 7906 C C . LYS B 1 483 ? 21.219 23.688 11.461 1 98.12 483 LYS B C 1
ATOM 7908 O O . LYS B 1 483 ? 20.531 24.719 11.484 1 98.12 483 LYS B O 1
ATOM 7913 N N . GLN B 1 484 ? 22.172 23.438 12.336 1 98.12 484 GLN B N 1
ATOM 7914 C CA . GLN B 1 484 ? 22.641 24.5 13.227 1 98.12 484 GLN B CA 1
ATOM 7915 C C . GLN B 1 484 ? 23.625 25.422 12.523 1 98.12 484 GLN B C 1
ATOM 7917 O O . GLN B 1 484 ? 24.625 24.969 11.969 1 98.12 484 GLN B O 1
ATOM 7922 N N . LEU B 1 485 ? 23.375 26.688 12.586 1 97.94 485 LEU B N 1
ATOM 7923 C CA . LEU B 1 485 ? 24.234 27.625 11.867 1 97.94 485 LEU B CA 1
ATOM 7924 C C . LEU B 1 485 ? 25.531 27.859 12.625 1 97.94 485 LEU B C 1
ATOM 7926 O O . LEU B 1 485 ? 25.547 27.922 13.852 1 97.94 485 LEU B O 1
ATOM 7930 N N . GLN B 1 486 ? 26.562 27.891 11.859 1 97.31 486 GLN B N 1
ATOM 7931 C CA . GLN B 1 486 ? 27.859 28.328 12.328 1 97.31 486 GLN B CA 1
ATOM 7932 C C . GLN B 1 486 ? 28.156 29.75 11.867 1 97.31 486 GLN B C 1
ATOM 7934 O O . GLN B 1 486 ? 27.719 30.172 10.805 1 97.31 486 GLN B O 1
ATOM 7939 N N . TRP B 1 487 ? 28.969 30.438 12.633 1 96.5 487 TRP B N 1
ATOM 7940 C CA . TRP B 1 487 ? 29.125 31.875 12.367 1 96.5 487 TRP B CA 1
ATOM 7941 C C . TRP B 1 487 ? 30.547 32.188 11.883 1 96.5 487 TRP B C 1
ATOM 7943 O O . TRP B 1 487 ? 31.516 31.641 12.406 1 96.5 487 TRP B O 1
ATOM 7953 N N . LYS B 1 488 ? 30.656 32.938 10.867 1 95.44 488 LYS B N 1
ATOM 7954 C CA . LYS B 1 488 ? 31.953 33.375 10.359 1 95.44 488 LYS B CA 1
ATOM 7955 C C . LYS B 1 488 ? 32.281 34.781 10.875 1 95.44 488 LYS B C 1
ATOM 7957 O O . LYS B 1 488 ? 33.469 35.156 10.953 1 95.44 488 LYS B O 1
ATOM 7962 N N . GLN B 1 489 ? 31.281 35.594 11.188 1 93.25 489 GLN B N 1
ATOM 7963 C CA . GLN B 1 489 ? 31.391 36.906 11.797 1 93.25 489 GLN B CA 1
ATOM 7964 C C . GLN B 1 489 ? 30.359 37.062 12.914 1 93.25 489 GLN B C 1
ATOM 7966 O O . GLN B 1 489 ? 29.172 36.812 12.719 1 93.25 489 GLN B O 1
ATOM 7971 N N . GLY B 1 490 ? 30.906 37.469 14.094 1 90.25 490 GLY B N 1
ATOM 7972 C CA . GLY B 1 490 ? 29.969 37.594 15.203 1 90.25 490 GLY B CA 1
ATOM 7973 C C . GLY B 1 490 ? 29.281 36.281 15.555 1 90.25 490 GLY B C 1
ATOM 7974 O O . GLY B 1 490 ? 29.672 35.219 15.078 1 90.25 490 GLY B O 1
ATOM 7975 N N . ASP B 1 491 ? 28.469 36.375 16.578 1 89.25 491 ASP B N 1
ATOM 7976 C CA . ASP B 1 491 ? 27.641 35.25 16.938 1 89.25 491 ASP B CA 1
ATOM 7977 C C . ASP B 1 491 ? 26.438 35.688 17.797 1 89.25 491 ASP B C 1
ATOM 7979 O O . ASP B 1 491 ? 26.266 36.875 18.062 1 89.25 491 ASP B O 1
ATOM 7983 N N . LEU B 1 492 ? 25.594 34.688 18.062 1 92.25 492 LEU B N 1
ATOM 7984 C CA . LEU B 1 492 ? 24.359 35.031 18.734 1 92.25 492 LEU B CA 1
ATOM 7985 C C . LEU B 1 492 ? 24.609 35.312 20.219 1 92.25 492 LEU B C 1
ATOM 7987 O O . LEU B 1 492 ? 23.797 35.969 20.875 1 92.25 492 LEU B O 1
ATOM 7991 N N . SER B 1 493 ? 25.656 34.781 20.703 1 88.62 493 SER B N 1
ATOM 7992 C CA . SER B 1 493 ? 25.922 34.906 22.125 1 88.62 493 SER B CA 1
ATOM 7993 C C . SER B 1 493 ? 26.031 36.375 22.562 1 88.62 493 SER B C 1
ATOM 7995 O O . SER B 1 493 ? 25.547 36.75 23.625 1 88.62 493 SER B O 1
ATOM 7997 N N . ALA B 1 494 ? 26.672 37.188 21.75 1 88.44 494 ALA B N 1
ATOM 7998 C CA . ALA B 1 494 ? 26.891 38.594 22.078 1 88.44 494 ALA B CA 1
ATOM 7999 C C . ALA B 1 494 ? 25.625 39.406 21.875 1 88.44 494 ALA B C 1
ATOM 8001 O O . ALA B 1 494 ? 25.547 40.562 22.281 1 88.44 494 ALA B O 1
ATOM 8002 N N . LEU B 1 495 ? 24.719 38.75 21.297 1 93.44 495 LEU B N 1
ATOM 8003 C CA . LEU B 1 495 ? 23.531 39.5 20.906 1 93.44 495 LEU B CA 1
ATOM 8004 C C . LEU B 1 495 ? 22.328 39.125 21.766 1 93.44 495 LEU B C 1
ATOM 8006 O O . LEU B 1 495 ? 21.203 39.562 21.516 1 93.44 495 LEU B O 1
ATOM 8010 N N . LYS B 1 496 ? 22.578 38.438 22.797 1 90.88 496 LYS B N 1
ATOM 8011 C CA . LYS B 1 496 ? 21.5 38 23.688 1 90.88 496 LYS B CA 1
ATOM 8012 C C . LYS B 1 496 ? 20.703 39.156 24.219 1 90.88 496 LYS B C 1
ATOM 8014 O O . LYS B 1 496 ? 21.281 40.156 24.672 1 90.88 496 LYS B O 1
ATOM 8019 N N . ASP B 1 497 ? 19.422 39.125 24.141 1 92.44 497 ASP B N 1
ATOM 8020 C CA . ASP B 1 497 ? 18.453 40.094 24.672 1 92.44 497 ASP B CA 1
ATOM 8021 C C . ASP B 1 497 ? 18.469 41.375 23.891 1 92.44 497 ASP B C 1
ATOM 8023 O O . ASP B 1 497 ? 17.844 42.375 24.281 1 92.44 497 ASP B O 1
ATOM 8027 N N . GLN B 1 498 ? 19.188 41.406 22.812 1 95.44 498 GLN B N 1
ATOM 8028 C CA . GLN B 1 498 ? 19.156 42.562 21.938 1 95.44 498 GLN B CA 1
ATOM 8029 C C . GLN B 1 498 ? 18.062 42.438 20.891 1 95.44 498 GLN B C 1
ATOM 8031 O O . GLN B 1 498 ? 17.625 41.312 20.562 1 95.44 498 GLN B O 1
ATOM 8036 N N . THR B 1 499 ? 17.641 43.562 20.484 1 96.94 499 THR B N 1
ATOM 8037 C CA . THR B 1 499 ? 16.688 43.594 19.375 1 96.94 499 THR B CA 1
ATOM 8038 C C . THR B 1 499 ? 17.391 43.375 18.047 1 96.94 499 THR B C 1
ATOM 8040 O O . THR B 1 499 ? 18.312 44.125 17.703 1 96.94 499 THR B O 1
ATOM 8043 N N . VAL B 1 500 ? 16.953 42.344 17.312 1 97.56 500 VAL B N 1
ATOM 8044 C CA . VAL B 1 500 ? 17.609 42.062 16.047 1 97.56 500 VAL B CA 1
ATOM 8045 C C . VAL B 1 500 ? 16.578 41.688 14.992 1 97.56 500 VAL B C 1
ATOM 8047 O O . VAL B 1 500 ? 15.406 41.469 15.312 1 97.56 500 VAL B O 1
ATOM 8050 N N . SER B 1 501 ? 16.984 41.688 13.75 1 98.12 501 SER B N 1
ATOM 8051 C CA . SER B 1 501 ? 16.297 41.062 12.625 1 98.12 501 SER B CA 1
ATOM 8052 C C . SER B 1 501 ? 17.172 40 11.961 1 98.12 501 SER B C 1
ATOM 8054 O O . SER B 1 501 ? 18.406 40.062 12.078 1 98.12 501 SER B O 1
ATOM 8056 N N . LEU B 1 502 ? 16.531 39.094 11.359 1 98.44 502 LEU B N 1
ATOM 8057 C CA . LEU B 1 502 ? 17.25 38.062 10.594 1 98.44 502 LEU B CA 1
ATOM 8058 C C . LEU B 1 502 ? 17.031 38.25 9.094 1 98.44 502 LEU B C 1
ATOM 8060 O O . LEU B 1 502 ? 15.914 38.531 8.656 1 98.44 502 LEU B O 1
ATOM 8064 N N . ARG B 1 503 ? 18.062 38.188 8.344 1 98.75 503 ARG B N 1
ATOM 8065 C CA . ARG B 1 503 ? 18 38.156 6.891 1 98.75 503 ARG B CA 1
ATOM 8066 C C . ARG B 1 503 ? 18.422 36.812 6.328 1 98.75 503 ARG B C 1
ATOM 8068 O O . ARG B 1 503 ? 19.516 36.344 6.625 1 98.75 503 ARG B O 1
ATOM 8075 N N . PHE B 1 504 ? 17.594 36.219 5.57 1 98.88 504 PHE B N 1
ATOM 8076 C CA . PHE B 1 504 ? 17.875 34.969 4.844 1 98.88 504 PHE B CA 1
ATOM 8077 C C . PHE B 1 504 ? 18 35.25 3.35 1 98.88 504 PHE B C 1
ATOM 8079 O O . PHE B 1 504 ? 17.094 35.781 2.729 1 98.88 504 PHE B O 1
ATOM 8086 N N . THR B 1 505 ? 19.109 34.906 2.822 1 98.81 505 THR B N 1
ATOM 8087 C CA . THR B 1 505 ? 19.344 35.031 1.388 1 98.81 505 THR B CA 1
ATOM 8088 C C . THR B 1 505 ? 19.531 33.656 0.751 1 98.81 505 THR B C 1
ATOM 8090 O O . THR B 1 505 ? 20.391 32.875 1.184 1 98.81 505 THR B O 1
ATOM 8093 N N . LEU B 1 506 ? 18.734 33.406 -0.306 1 98.81 506 LEU B N 1
ATOM 8094 C CA . LEU B 1 506 ? 18.719 32.094 -0.929 1 98.81 506 LEU B CA 1
ATOM 8095 C C . LEU B 1 506 ? 19.094 32.188 -2.404 1 98.81 506 LEU B C 1
ATOM 8097 O O . LEU B 1 506 ? 18.719 33.156 -3.086 1 98.81 506 LEU B O 1
ATOM 8101 N N . ARG B 1 507 ? 19.828 31.203 -2.85 1 98.69 507 ARG B N 1
ATOM 8102 C CA . ARG B 1 507 ? 20.047 30.938 -4.266 1 98.69 507 ARG B CA 1
ATOM 8103 C C . ARG B 1 507 ? 19.953 29.438 -4.555 1 98.69 507 ARG B C 1
ATOM 8105 O O . ARG B 1 507 ? 20.641 28.625 -3.939 1 98.69 507 ARG B O 1
ATOM 8112 N N . ASN B 1 508 ? 19.078 29.094 -5.543 1 98.38 508 ASN B N 1
ATOM 8113 C CA . ASN B 1 508 ? 18.828 27.688 -5.852 1 98.38 508 ASN B CA 1
ATOM 8114 C C . ASN B 1 508 ? 18.641 26.859 -4.582 1 98.38 508 ASN B C 1
ATOM 8116 O O . ASN B 1 508 ? 19.312 25.844 -4.387 1 98.38 508 ASN B O 1
ATOM 8120 N N . ALA B 1 509 ? 17.703 27.344 -3.742 1 98.69 509 ALA B N 1
ATOM 8121 C CA . ALA B 1 509 ? 17.484 26.719 -2.445 1 98.69 509 ALA B CA 1
ATOM 8122 C C . ALA B 1 509 ? 16.031 26.891 -1.992 1 98.69 509 ALA B C 1
ATOM 8124 O O . ALA B 1 509 ? 15.297 27.703 -2.541 1 98.69 509 ALA B O 1
ATOM 8125 N N . SER B 1 510 ? 15.625 26.062 -1.075 1 98.81 510 SER B N 1
ATOM 8126 C CA . SER B 1 510 ? 14.328 26.109 -0.416 1 98.81 510 SER B CA 1
ATOM 8127 C C . SER B 1 510 ? 14.477 26.234 1.096 1 98.81 510 SER B C 1
ATOM 8129 O O . SER B 1 510 ? 15.219 25.469 1.717 1 98.81 510 SER B O 1
ATOM 8131 N N . LEU B 1 511 ? 13.875 27.219 1.659 1 98.88 511 LEU B N 1
ATOM 8132 C CA . LEU B 1 511 ? 13.836 27.406 3.105 1 98.88 511 LEU B CA 1
ATOM 8133 C C . LEU B 1 511 ? 12.469 27.047 3.668 1 98.88 511 LEU B C 1
ATOM 8135 O O . LEU B 1 511 ? 11.453 27.609 3.246 1 98.88 511 LEU B O 1
ATOM 8139 N N . PHE B 1 512 ? 12.453 26.156 4.645 1 98.88 512 PHE B N 1
ATOM 8140 C CA . PHE B 1 512 ? 11.188 25.641 5.164 1 98.88 512 PHE B CA 1
ATOM 8141 C C . PHE B 1 512 ? 10.852 26.281 6.5 1 98.88 512 PHE B C 1
ATOM 8143 O O . PHE B 1 512 ? 9.68 26.5 6.812 1 98.88 512 PHE B O 1
ATOM 8150 N N . SER B 1 513 ? 11.875 26.5 7.332 1 98.81 513 SER B N 1
ATOM 8151 C CA . SER B 1 513 ? 11.664 27.094 8.648 1 98.81 513 SER B CA 1
ATOM 8152 C C . SER B 1 513 ? 12.992 27.484 9.297 1 98.81 513 SER B C 1
ATOM 8154 O O . SER B 1 513 ? 14.062 27.188 8.766 1 98.81 513 SER B O 1
ATOM 8156 N N . TYR B 1 514 ? 12.898 28.25 10.328 1 98.69 514 TYR B N 1
ATOM 8157 C CA . TYR B 1 514 ? 14.008 28.531 11.227 1 98.69 514 TYR B CA 1
ATOM 8158 C C . TYR B 1 514 ? 13.531 28.578 12.68 1 98.69 514 TYR B C 1
ATOM 8160 O O . TYR B 1 514 ? 12.344 28.766 12.945 1 98.69 514 TYR B O 1
ATOM 8168 N N . TRP B 1 515 ? 14.438 28.391 13.641 1 98.38 515 TRP B N 1
ATOM 8169 C CA . TRP B 1 515 ? 14.086 28.5 15.055 1 98.38 515 TRP B CA 1
ATOM 8170 C C . TRP B 1 515 ? 15.328 28.703 15.914 1 98.38 515 TRP B C 1
ATOM 8172 O O . TRP B 1 515 ? 16.453 28.547 15.43 1 98.38 515 TRP B O 1
ATOM 8182 N N . LEU B 1 516 ? 15.094 29.203 17.094 1 97.56 516 LEU B N 1
ATOM 8183 C CA . LEU B 1 516 ? 16.141 29.391 18.078 1 97.56 516 LEU B CA 1
ATOM 8184 C C . LEU B 1 516 ? 16.156 28.25 19.078 1 97.56 516 LEU B C 1
ATOM 8186 O O . LEU B 1 516 ? 15.109 27.688 19.422 1 97.56 516 LEU B O 1
ATOM 8190 N N . THR B 1 517 ? 17.344 27.859 19.453 1 96.69 517 THR B N 1
ATOM 8191 C CA . THR B 1 517 ? 17.484 26.891 20.516 1 96.69 517 THR B CA 1
ATOM 8192 C C . THR B 1 517 ? 18.438 27.391 21.609 1 96.69 517 THR B C 1
ATOM 8194 O O . THR B 1 517 ? 19.078 28.438 21.422 1 96.69 517 THR B O 1
ATOM 8197 N N . ASP B 1 518 ? 18.484 26.656 22.75 1 91 518 ASP B N 1
ATOM 8198 C CA . ASP B 1 518 ? 19.422 27 23.828 1 91 518 ASP B CA 1
ATOM 8199 C C . ASP B 1 518 ? 20.812 26.453 23.547 1 91 518 ASP B C 1
ATOM 8201 O O . ASP B 1 518 ? 20.969 25.406 22.906 1 91 518 ASP B O 1
#

Secondary structure (DSSP, 8-state):
--------------------------------------------------------------------SS----TTPPBP-SSSTT-SEEES-EEEE-PPEEEEEEEE-SSTTS--B--S--EEETTTTEEEEE-BSSS--EEEESSSSS-EE-SPPSS--S--EE-TT-S-GGGSEEEE-GGG-EEEESSSSS-EE-S-PPPP-SS-EEEEEETTTTEEEEEEEEEETTEEEEEEEEESSSSS-EEEEEEE---HHHHHHHHHHHHHHHH-TTSPPPS---GGG-EEEEEEEEEEEETTEEEEEEEEEEEEEEPTTSS-EEEEEEE--EEESSSSS-EE-GGG--SB-PPPSSSS-S-SSEEEPPS-EEEETTEEEEEEEEES-S--EEEESSTTSSEEEEPTTSSS--EEEEEEEEETTTTEEEEE-SS-EEEEPPPEE---SEEEEEEE-TTSEEEEEEE-TTS-EEEEEPPB-SEEEEEEPPEEE--SGGGTT-EEEEEEEEESEEEEEEEEE-/----------------------------------------TT--------------------------SS----TTPPBP-SSSTT-SEEES-EEEE-PPEEEEEEEE-SSTTS--B--S--EEETTTTEEEEE-BSSS--EEEESSSSS-EE-SPPSS--S--EE-TT-S-GGGSEEEE-GGG-EEEESSSSS-EE-S-PPPP-SS-EEEEEETTTTEEEEEEEEEETTEEEEEEEEESSSSS-EEEEEEE---HHHHHHHHHHHHHHHH-TTSPPPS---GGG-EEEEEEEEEEEETTEEEEEEEEEEEEEEPTTSS-EEEEEEE--EEESSSSS-EE-GGG--SB-PPPSSSS-S-SSEEEPPS-EEEETTEEEEEEEEES-S--EEEESSTTSSEEEEPTTSSSS-EEEEEEEEETTTTEEEEE-SS-EEEEPPPEE---SEEEEEEE-TTSEEEEEEE-TTS-EEEEEPPB-SEEEEEEPPEEE--SGGGTT-EEEEEEEEESEEEEEEEEE-

Nearest PDB structures (foldseek):
  6n1b-assembly1_A  TM=5.034E-01  e=9.831E-08  Flavonifractor plautii
  3k44-assembly4_D  TM=2.885E-01  e=1.517E-01  Drosophila melanogaster
  3k44-assembly1_A  TM=2.855E-01  e=2.017E-01  Drosophila melanogaster
  8chu-assembly1_A  TM=3.168E-01  e=8.388E-01  Homo sapiens
  6n1b-assembly1_A  TM=5.033E-01  e=6.547E-08  Flavonifractor plautii

Organism: NCBI:txid2527985

Sequence (1036 aa):
MMERIETLRIQTDIACNRCTQLLPEMQKMLQVPSVNNISLRLILASLFALVGQILFVTIEAHAAENPPSGFQVPVGQRQLFLDDHGIAQQNNLRRQMHQPEKRGTVIRSPQPTKSIQTRTAPVWDEKAGLYKTWVITVDDNLWQSQDGLNWTPGPKTNMPIMLAVYDPLDPDPARRFKAPLLNRGFAVSPDGITWKQLDLKAIPSSDEGNFSFDAENGLFIHTVKRGGQLGRAVALATSKDFKTWDDHGIVFQTDELDQERGKQHIANRLADATLQQPRYNDPSVYNVDVYNMGVFRYEGLYIGLPALYHAVGSVPNYPNTDGFQLIQLACSRDLKNWQRLGERETFIGPSHIDSGAYDLTQLLPPSAPIVHDDELWFYYTGLKWRSTFNYIGTYPNGRTELIPGRDRDGGGICLAVLRRDGFISLDAGDAEGQIVTPPFKLSGQNLMINADARNGQVRVEVLNPQGEIVAAAKTVAEDSPRKQLQWKQGDLSALKDQTVSLRFTLRNASLFSYWLTDMMERIETLRIQTDIACNRCTQLLPEMQKMLQVPSVNNISLRLILASLFALVGQILFVTIEAHAAENPPSGFQVPVGQRQLFLDDHGIAQQNNLRRQMHQPEKRGTVIRSPQPTKSIQTRTAPVWDEKAGLYKTWVITVDDNLWQSQDGLNWTPGPKTNMPIMLAVYDPLDPDPARRFKAPLLNRGFAVSPDGITWKQLDLKAIPSSDEGNFSFDAENGLFIHTVKRGGQLGRAVALATSKDFKTWDDHGIVFQTDELDQERGKQHIANRLADATLQQPRYNDPSVYNVDVYNMGVFRYEGLYIGLPALYHAVGSVPNYPNTDGFQLIQLACSRDLKNWQRLGERETFIGPSHIDSGAYDLTQLLPPSAPIVHDDELWFYYTGLKWRSTFNYIGTYPNGRTELIPGRDRDGGGICLAVLRRDGFISLDAGDAEGQIVTPPFKLSGQNLMINADARNGQVRVEVLNPQGEIVAAAKTVAEDSPRKQLQWKQGDLSALKDQTVSLRFTLRNASLFSYWLTD